Protein AF-A0A3N9P660-F1 (afdb_monomer_lite)

Sequence (919 aa):
MVLYSKYAAYYYLEIEEILLSIDQKILEKINEIFYTDLEKCLKKLNKRIHLKLFTLVHDGNGGIATRIRVKKTVSLNDDKNRYSIIQHNFPSLEDVCEELQIAPLATEHISSPDGLKDYFEQRPHFAFRGIKEKKDSGTNMDGDVVPATLTNRENCILYSNHLSLNSNGKSTEISYILEIWNVDPVSRSLFYENPDYSYLRMTLDYFCQDYFAVDVLLRTGTDPDSGLNSKYNENPVLFNRRIARLFFGKMQQRLLEAEGSESTDYENGQPFSHTYYINNLLEYMDDISGLTYENANPFGSILFMHSSTILHSRFIRFSIRFKESGRISLEDSRRIRKLLELTNGDRDLYLIADHSHIYGLGEANWNFQRDALVLRLDFRGLSKFRLSLIRTDEERSKSGALMVEDERKFYSYDLALMEHTLLSVTSKTPRLGEEGYSSERFVNLLQNVFWNKEMNETVKLKSKVLDLIVRKAREQKHGTMVVIAEPETARNELEILQKQSTLIDPNPINPEHIQFLTSIDGAIYFDTSGHCHAIGVILDGIAKVDIGDASRGARFNSAHRYLQKLKDDGAKKCVIAIISEDGMVNLIPEIENEEQLLTITYEIINLINDKNSDFDSLSEKEDILLNSSIADSEWLLQVGVAYSQLENYGRALVFMEQALEQAKNEFVSSYLYNYFGYCLVQNHFEEQNDGFKLEKAIEMFEKAVSTPDKEEDINVYYSNLGMTCSFLASYYNQGIPKNLKQVENYSEKGIVSLTEVIKIKIQESVAVESYIYTNRAKCFSDLGKMKGNKEKKLALFRKAIADYNLAIDADPNDEDIYWELSLILIDLKEYVDAAKRLIEALNIQNEQKYWDKLLPLFDIEPKLVAEAVSHYKEITGKTEVPEQLKQPFELYRSQLETNELESATAKEQQQNLENTDTD

Structure (mmCIF, N/CA/C/O backbone):
data_AF-A0A3N9P660-F1
#
_entry.id   AF-A0A3N9P660-F1
#
loop_
_atom_site.group_PDB
_atom_site.id
_atom_site.type_symbol
_atom_site.label_atom_id
_atom_site.label_alt_id
_atom_site.label_comp_id
_atom_site.label_asym_id
_atom_site.label_entity_id
_atom_site.label_seq_id
_atom_site.pdbx_PDB_ins_code
_atom_site.Cartn_x
_atom_site.Cartn_y
_atom_site.Cartn_z
_atom_site.occupancy
_atom_site.B_iso_or_equiv
_atom_site.auth_seq_id
_atom_site.auth_comp_id
_atom_site.auth_asym_id
_atom_site.auth_atom_id
_atom_site.pdbx_PDB_model_num
ATOM 1 N N . MET A 1 1 ? -1.047 44.141 -46.408 1.00 37.34 1 MET A N 1
ATOM 2 C CA . MET A 1 1 ? -1.817 44.385 -45.166 1.00 37.34 1 MET A CA 1
ATOM 3 C C . MET A 1 1 ? -3.297 43.954 -45.240 1.00 37.34 1 MET A C 1
ATOM 5 O O . MET A 1 1 ? -4.060 44.334 -44.371 1.00 37.34 1 MET A O 1
ATOM 9 N N . VAL A 1 2 ? -3.707 43.103 -46.201 1.00 33.16 2 VAL A N 1
ATOM 10 C CA . VAL A 1 2 ? -5.062 42.479 -46.257 1.00 33.16 2 VAL A CA 1
ATOM 11 C C . VAL A 1 2 ? -4.981 40.940 -46.422 1.00 33.16 2 VAL A C 1
ATOM 13 O O . VAL A 1 2 ? -5.971 40.265 -46.655 1.00 33.16 2 VAL A O 1
ATOM 16 N N . LEU A 1 3 ? -3.792 40.349 -46.246 1.00 26.86 3 LEU A N 1
ATOM 17 C CA . LEU A 1 3 ? -3.574 38.890 -46.291 1.00 26.86 3 LEU A CA 1
ATOM 18 C C . LEU A 1 3 ? -3.147 38.283 -44.942 1.00 26.86 3 LEU A C 1
ATOM 20 O O . LEU A 1 3 ? -3.121 37.068 -44.810 1.00 26.86 3 LEU A O 1
ATOM 24 N N . TYR A 1 4 ? -2.905 39.113 -43.919 1.00 27.27 4 TYR A N 1
ATOM 25 C CA . TYR A 1 4 ? -2.576 38.662 -42.557 1.00 27.27 4 TYR A CA 1
ATOM 26 C C . TYR A 1 4 ? -3.804 38.494 -41.643 1.00 27.27 4 TYR A C 1
ATOM 28 O O . TYR A 1 4 ? -3.680 37.958 -40.550 1.00 27.27 4 TYR A O 1
ATOM 36 N N . SER A 1 5 ? -5.000 38.910 -42.078 1.00 29.05 5 SER A N 1
ATOM 37 C CA . SER A 1 5 ? -6.223 38.841 -41.261 1.00 29.05 5 SER A CA 1
ATOM 38 C C . SER A 1 5 ? -7.100 37.612 -41.524 1.00 29.05 5 SER A C 1
ATOM 40 O O . SER A 1 5 ? -8.065 37.405 -40.799 1.00 29.05 5 SER A O 1
ATOM 42 N N . LYS A 1 6 ? -6.776 36.775 -42.524 1.00 28.45 6 LYS A N 1
ATOM 43 C CA . LYS A 1 6 ? -7.502 35.514 -42.785 1.00 28.45 6 LYS A CA 1
ATOM 44 C C . LYS A 1 6 ? -6.822 34.264 -42.217 1.00 28.45 6 LYS A C 1
ATOM 46 O O . LYS A 1 6 ? -7.526 33.306 -41.935 1.00 28.45 6 LYS A O 1
ATOM 51 N N . TYR A 1 7 ? -5.509 34.291 -41.969 1.00 29.36 7 TYR A N 1
ATOM 52 C CA . TYR A 1 7 ? -4.807 33.193 -41.283 1.00 29.36 7 TYR A CA 1
ATOM 53 C C . TYR A 1 7 ? -4.911 33.266 -39.753 1.00 29.36 7 TYR A C 1
ATOM 55 O O . TYR A 1 7 ? -4.858 32.238 -39.091 1.00 29.36 7 TYR A O 1
ATOM 63 N N . ALA A 1 8 ? -5.156 34.453 -39.187 1.00 30.25 8 ALA A N 1
ATOM 64 C CA . ALA A 1 8 ? -5.409 34.604 -37.753 1.00 30.25 8 ALA A CA 1
ATOM 65 C C . ALA A 1 8 ? -6.832 34.180 -37.339 1.00 30.25 8 ALA A C 1
ATOM 67 O O . ALA A 1 8 ? -7.047 33.873 -36.178 1.00 30.25 8 ALA A O 1
ATOM 68 N N . ALA A 1 9 ? -7.791 34.123 -38.272 1.00 27.25 9 ALA A N 1
ATOM 69 C CA . ALA A 1 9 ? -9.166 33.700 -37.987 1.00 27.25 9 ALA A CA 1
ATOM 70 C C . ALA A 1 9 ? -9.375 32.177 -38.090 1.00 27.25 9 ALA A C 1
ATOM 72 O O . ALA A 1 9 ? -10.373 31.679 -37.589 1.00 27.25 9 ALA A O 1
ATOM 73 N N . TYR A 1 10 ? -8.437 31.442 -38.703 1.00 28.33 10 TYR A N 1
ATOM 74 C CA . TYR A 1 10 ? -8.451 29.972 -38.719 1.00 28.33 10 TYR A CA 1
ATOM 75 C C . TYR A 1 10 ? -7.718 29.371 -37.505 1.00 28.33 10 TYR A C 1
ATOM 77 O O . TYR A 1 10 ? -8.042 28.275 -37.086 1.00 28.33 10 TYR A O 1
ATOM 85 N N . TYR A 1 11 ? -6.802 30.123 -36.879 1.00 30.23 11 TYR A N 1
ATOM 86 C CA . TYR A 1 11 ? -6.129 29.729 -35.628 1.00 30.23 11 TYR A CA 1
ATOM 87 C C . TYR A 1 11 ? -6.829 30.215 -34.346 1.00 30.23 11 TYR A C 1
ATOM 89 O O . TYR A 1 11 ? -6.410 29.851 -33.254 1.00 30.23 11 TYR A O 1
ATOM 97 N N . TYR A 1 12 ? -7.887 31.025 -34.458 1.00 28.55 12 TYR A N 1
ATOM 98 C CA . TYR A 1 12 ? -8.675 31.503 -33.308 1.00 28.55 12 TYR A CA 1
ATOM 99 C C . TYR A 1 12 ? -10.048 30.828 -33.165 1.00 28.55 12 TYR A C 1
ATOM 101 O O . TYR A 1 12 ? -10.787 31.171 -32.251 1.00 28.55 12 TYR A O 1
ATOM 109 N N . LEU A 1 13 ? -10.392 29.882 -34.047 1.00 28.39 13 LEU A N 1
ATOM 110 C CA . LEU A 1 13 ? -11.663 29.141 -34.017 1.00 28.39 13 LEU A CA 1
ATOM 111 C C . LEU A 1 13 ? -11.490 27.616 -33.864 1.00 28.39 13 LEU A C 1
ATOM 113 O O . LEU A 1 13 ? -12.482 26.903 -33.869 1.00 28.39 13 LEU A O 1
ATOM 117 N N . GLU A 1 14 ? -10.260 27.129 -33.657 1.00 28.81 14 GLU A N 1
ATOM 118 C CA . GLU A 1 14 ? -9.958 25.728 -33.286 1.00 28.81 14 GLU A CA 1
ATOM 119 C C . GLU A 1 14 ? -9.203 25.608 -31.939 1.00 28.81 14 GLU A C 1
ATOM 121 O O . GLU A 1 14 ? -8.706 24.544 -31.595 1.00 28.81 14 GLU A O 1
ATOM 126 N N . ILE A 1 15 ? -9.152 26.679 -31.131 1.00 33.12 15 ILE A N 1
ATOM 127 C CA . ILE A 1 15 ? -8.624 26.653 -29.742 1.00 33.12 15 ILE A CA 1
ATOM 128 C C . ILE A 1 15 ? -9.766 26.855 -28.721 1.00 33.12 15 ILE A C 1
ATOM 130 O O . ILE A 1 15 ? -9.564 27.318 -27.605 1.00 33.12 15 ILE A O 1
ATOM 134 N N . GLU A 1 16 ? -11.001 26.503 -29.089 1.00 30.91 16 GLU A N 1
ATOM 135 C CA . GLU A 1 16 ? -12.146 26.526 -28.162 1.00 30.91 16 GLU A CA 1
ATOM 136 C C . GLU A 1 16 ? -12.738 25.143 -27.842 1.00 30.91 16 GLU A C 1
ATOM 138 O O . GLU A 1 16 ? -13.713 25.082 -27.098 1.00 30.91 16 GLU A O 1
ATOM 143 N N . GLU A 1 17 ? -12.129 24.032 -28.289 1.00 35.16 17 GLU A N 1
ATOM 144 C CA . GLU A 1 17 ? -12.736 22.696 -28.099 1.00 35.16 17 GLU A CA 1
ATOM 145 C C . GLU A 1 17 ? -11.874 21.583 -27.465 1.00 35.16 17 GLU A C 1
ATOM 147 O O . GLU A 1 17 ? -12.367 20.473 -27.308 1.00 35.16 17 GLU A O 1
ATOM 152 N N . ILE A 1 18 ? -10.639 21.831 -27.006 1.00 33.94 18 ILE A N 1
ATOM 153 C CA . ILE A 1 18 ? -9.805 20.828 -26.293 1.00 33.94 18 ILE A CA 1
ATOM 154 C C . ILE A 1 18 ? -8.872 21.625 -25.344 1.00 33.94 18 ILE A C 1
ATOM 156 O O . ILE A 1 18 ? -8.119 22.454 -25.834 1.00 33.94 18 ILE A O 1
ATOM 160 N N . LEU A 1 19 ? -8.897 21.609 -24.004 1.00 38.50 19 LEU A N 1
ATOM 161 C CA . LEU A 1 19 ? -8.982 20.542 -23.006 1.00 38.50 19 LEU A CA 1
ATOM 162 C C . LEU A 1 19 ? -9.771 20.997 -21.763 1.00 38.50 19 LEU A C 1
ATOM 164 O O . LEU A 1 19 ? -9.700 22.143 -21.318 1.00 38.50 19 LEU A O 1
ATOM 168 N N . LEU A 1 20 ? -10.453 20.030 -21.161 1.00 46.69 20 LEU A N 1
ATOM 169 C CA . LEU A 1 20 ? -11.223 20.113 -19.923 1.00 46.69 20 LEU A CA 1
ATOM 170 C C . LEU A 1 20 ? -10.387 19.777 -18.671 1.00 46.69 20 LEU A C 1
ATOM 172 O O . LEU A 1 20 ? -10.931 19.377 -17.649 1.00 46.69 20 LEU A O 1
ATOM 176 N N . SER A 1 21 ? -9.062 19.895 -18.726 1.00 58.28 21 SER A N 1
ATOM 177 C CA . SER A 1 21 ? -8.187 19.321 -17.703 1.00 58.28 21 SER A CA 1
ATOM 178 C C . SER A 1 21 ? -7.633 20.377 -16.754 1.00 58.28 21 SER A C 1
ATOM 180 O O . SER A 1 21 ? -6.960 21.322 -17.168 1.00 58.28 21 SER A O 1
ATOM 182 N N . ILE A 1 22 ? -7.866 20.170 -15.461 1.00 69.94 22 ILE A N 1
ATOM 183 C CA . ILE A 1 22 ? -7.021 20.710 -14.397 1.00 69.94 22 ILE A CA 1
ATOM 184 C C . ILE A 1 22 ? -5.534 20.490 -14.737 1.00 69.94 22 ILE A C 1
ATOM 186 O O . ILE A 1 22 ? -5.174 19.449 -15.289 1.00 69.94 22 ILE A O 1
ATOM 190 N N . ASP A 1 23 ? -4.674 21.470 -14.444 1.00 76.00 23 ASP A N 1
ATOM 191 C CA . ASP A 1 23 ? -3.226 21.325 -14.641 1.00 76.00 23 ASP A CA 1
ATOM 192 C C . ASP A 1 23 ? -2.705 20.104 -13.868 1.00 76.00 23 ASP A C 1
ATOM 194 O O . ASP A 1 23 ? -3.066 19.902 -12.704 1.00 76.00 23 ASP A O 1
ATOM 198 N N . GLN A 1 24 ? -1.859 19.292 -14.508 1.00 78.62 24 GLN A N 1
ATOM 199 C CA . GLN A 1 24 ? -1.395 18.032 -13.932 1.00 78.62 24 GLN A CA 1
ATOM 200 C C . GLN A 1 24 ? -0.649 18.238 -12.607 1.00 78.62 24 GLN A C 1
ATOM 202 O O . GLN A 1 24 ? -0.875 17.478 -11.671 1.00 78.62 24 GLN A O 1
ATOM 207 N N . LYS A 1 25 ? 0.180 19.282 -12.474 1.00 80.75 25 LYS A N 1
ATOM 208 C CA . LYS A 1 25 ? 0.919 19.543 -11.226 1.00 80.75 25 LYS A CA 1
ATOM 209 C C . LYS A 1 25 ? -0.022 19.971 -10.106 1.00 80.75 25 LYS A C 1
ATOM 211 O O . LYS A 1 25 ? 0.167 19.584 -8.953 1.00 80.75 25 LYS A O 1
ATOM 216 N N . ILE A 1 26 ? -1.059 20.743 -10.439 1.00 80.12 26 ILE A N 1
ATOM 217 C CA . ILE A 1 26 ? -2.110 21.114 -9.483 1.00 80.12 26 ILE A CA 1
ATOM 218 C C . ILE A 1 26 ? -2.877 19.864 -9.030 1.00 80.12 26 ILE A C 1
ATOM 220 O O . ILE A 1 26 ? -3.072 19.675 -7.829 1.00 80.12 26 ILE A O 1
ATOM 224 N N . LEU A 1 27 ? -3.275 18.991 -9.961 1.00 84.44 27 LEU A N 1
ATOM 225 C CA . LEU A 1 27 ? -3.948 17.728 -9.646 1.00 84.44 27 LEU A CA 1
ATOM 226 C C . LEU A 1 27 ? -3.076 16.821 -8.773 1.00 84.44 27 LEU A C 1
ATOM 228 O O . LEU A 1 27 ? -3.558 16.281 -7.777 1.00 84.44 27 LEU A O 1
ATOM 232 N N . GLU A 1 28 ? -1.789 16.700 -9.105 1.00 86.75 28 GLU A N 1
ATOM 233 C CA . GLU A 1 28 ? -0.825 15.931 -8.325 1.00 86.75 28 GLU A CA 1
ATOM 234 C C . GLU A 1 28 ? -0.754 16.452 -6.882 1.00 86.75 28 GLU A C 1
ATOM 236 O O . GLU A 1 28 ? -0.864 15.664 -5.938 1.00 86.75 28 GLU A O 1
ATOM 241 N N . LYS A 1 29 ? -0.672 17.776 -6.691 1.00 86.62 29 LYS A N 1
ATOM 242 C CA . LYS A 1 29 ? -0.646 18.385 -5.355 1.00 86.62 29 LYS A CA 1
ATOM 243 C C . LYS A 1 29 ? -1.951 18.185 -4.585 1.00 86.62 29 LYS A C 1
ATOM 245 O O . LYS A 1 29 ? -1.926 17.920 -3.383 1.00 86.62 29 LYS A O 1
ATOM 250 N N . ILE A 1 30 ? -3.092 18.296 -5.262 1.00 87.94 30 ILE A N 1
ATOM 251 C CA . ILE A 1 30 ? -4.415 18.055 -4.674 1.00 87.94 30 ILE A CA 1
ATOM 252 C C . ILE A 1 30 ? -4.522 16.614 -4.170 1.00 87.94 30 ILE A C 1
ATOM 254 O O . ILE A 1 30 ? -4.903 16.395 -3.020 1.00 87.94 30 ILE A O 1
ATOM 258 N N . ASN A 1 31 ? -4.132 15.642 -4.994 1.00 92.25 31 ASN A N 1
ATOM 259 C CA . ASN A 1 31 ? -4.141 14.228 -4.634 1.00 92.25 31 ASN A CA 1
ATOM 260 C C . ASN A 1 31 ? -3.181 13.922 -3.475 1.00 92.25 31 ASN A C 1
ATOM 262 O O . ASN A 1 31 ? -3.541 13.165 -2.573 1.00 92.25 31 ASN A O 1
ATOM 266 N N . GLU A 1 32 ? -1.994 14.536 -3.456 1.00 91.81 32 GLU A N 1
ATOM 267 C CA . GLU A 1 32 ? -1.028 14.409 -2.358 1.00 91.81 32 GLU A CA 1
ATOM 268 C C . GLU A 1 32 ? -1.622 14.889 -1.024 1.00 91.81 32 GLU A C 1
ATOM 270 O O . GLU A 1 32 ? -1.548 14.170 -0.022 1.00 91.81 32 GLU A O 1
ATOM 275 N N . ILE A 1 33 ? -2.236 16.079 -1.008 1.00 90.38 33 ILE A N 1
ATOM 276 C CA . ILE A 1 33 ? -2.871 16.652 0.189 1.00 90.38 33 ILE A CA 1
ATOM 277 C C . ILE A 1 33 ? -4.054 15.784 0.628 1.00 90.38 33 ILE A C 1
ATOM 279 O O . ILE A 1 33 ? -4.130 15.402 1.798 1.00 90.38 33 ILE A O 1
ATOM 283 N N . PHE A 1 34 ? -4.936 15.423 -0.311 1.00 93.06 34 PHE A N 1
ATOM 284 C CA . PHE A 1 34 ? -6.108 14.593 -0.041 1.00 93.06 34 PHE A CA 1
ATOM 285 C C . PHE A 1 34 ? -5.711 13.262 0.601 1.00 93.06 34 PHE A C 1
ATOM 287 O O . PHE A 1 34 ? -6.211 12.922 1.675 1.00 93.06 34 PHE A O 1
ATOM 294 N N . TYR A 1 35 ? -4.774 12.536 -0.019 1.00 95.06 35 TYR A N 1
ATOM 295 C CA . TYR A 1 35 ? -4.277 11.263 0.497 1.00 95.06 35 TYR A CA 1
ATOM 296 C C . TYR A 1 35 ? -3.662 11.430 1.886 1.00 95.06 35 TYR A C 1
ATOM 298 O O . TYR A 1 35 ? -4.011 10.706 2.818 1.00 95.06 35 TYR A O 1
ATOM 306 N N . THR A 1 36 ? -2.755 12.396 2.034 1.00 92.75 36 THR A N 1
ATOM 307 C CA . THR A 1 36 ? -1.975 12.587 3.259 1.00 92.75 36 THR A CA 1
ATOM 308 C C . THR A 1 36 ? -2.864 12.916 4.453 1.00 92.75 36 THR A C 1
ATOM 310 O O . THR A 1 36 ? -2.677 12.362 5.542 1.00 92.75 36 THR A O 1
ATOM 313 N N . ASP A 1 37 ? -3.826 13.819 4.279 1.00 93.62 37 ASP A N 1
ATOM 314 C CA . ASP A 1 37 ? -4.703 14.229 5.369 1.00 93.62 37 ASP A CA 1
ATOM 315 C C . ASP A 1 37 ? -5.741 13.154 5.697 1.00 93.62 37 ASP A C 1
ATOM 317 O O . ASP A 1 37 ? -5.960 12.876 6.880 1.00 93.62 37 ASP A O 1
ATOM 321 N N . LEU A 1 38 ? -6.287 12.465 4.688 1.00 95.88 38 LEU A N 1
ATOM 322 C CA . LEU A 1 38 ? -7.217 11.358 4.904 1.00 95.88 38 LEU A CA 1
ATOM 323 C C . LEU A 1 38 ? -6.541 10.167 5.593 1.00 95.88 38 LEU A C 1
ATOM 325 O O . LEU A 1 38 ? -7.078 9.632 6.565 1.00 95.88 38 LEU A O 1
ATOM 329 N N . GLU A 1 39 ? -5.341 9.777 5.151 1.00 94.50 39 GLU A N 1
ATOM 330 C CA . GLU A 1 39 ? -4.551 8.722 5.791 1.00 94.50 39 GLU A CA 1
ATOM 331 C C . GLU A 1 39 ? -4.302 9.075 7.264 1.00 94.50 39 GLU A C 1
ATOM 333 O O . GLU A 1 39 ? -4.561 8.262 8.155 1.00 94.50 39 GLU A O 1
ATOM 338 N N . LYS A 1 40 ? -3.875 10.311 7.558 1.00 93.31 40 LYS A N 1
ATOM 339 C CA . LYS A 1 40 ? -3.684 10.781 8.940 1.00 93.31 40 LYS A CA 1
ATOM 340 C C . LYS A 1 40 ? -4.983 10.734 9.745 1.00 93.31 40 LYS A C 1
ATOM 342 O O . LYS A 1 40 ? -4.942 10.316 10.906 1.00 93.31 40 LYS A O 1
ATOM 347 N N . CYS A 1 41 ? -6.116 11.143 9.172 1.00 94.62 41 CYS A N 1
ATOM 348 C CA . CYS A 1 41 ? -7.428 11.045 9.814 1.00 94.62 41 CYS A CA 1
ATOM 349 C C . CYS A 1 41 ? -7.736 9.593 10.199 1.00 94.62 41 CYS A C 1
ATOM 351 O O . CYS A 1 41 ? -7.962 9.310 11.380 1.00 94.62 41 CYS A O 1
ATOM 353 N N . LEU A 1 42 ? -7.666 8.667 9.241 1.00 94.44 42 LEU A N 1
ATOM 354 C CA . LEU A 1 42 ? -7.977 7.251 9.440 1.00 94.44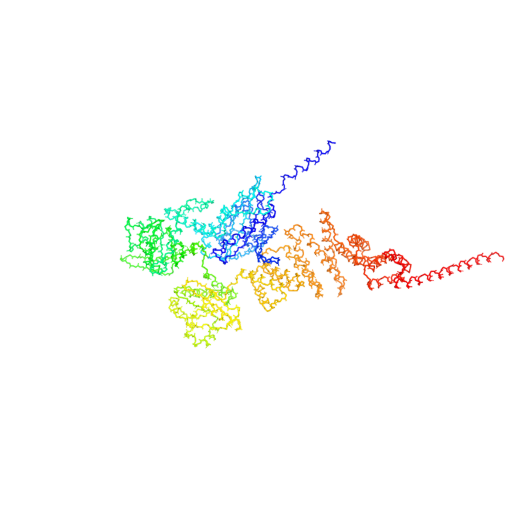 42 LEU A CA 1
ATOM 355 C C . LEU A 1 42 ? -7.014 6.578 10.428 1.00 94.44 42 LEU A C 1
ATOM 357 O O . LEU A 1 42 ? -7.461 5.923 11.369 1.00 94.44 42 LEU A O 1
ATOM 361 N N . LYS A 1 43 ? -5.702 6.827 10.317 1.00 90.06 43 LYS A N 1
ATOM 362 C CA . LYS A 1 43 ? -4.678 6.293 11.236 1.00 90.06 43 LYS A CA 1
ATOM 363 C C . LYS A 1 43 ? -4.855 6.777 12.676 1.00 90.06 43 LYS A C 1
ATOM 365 O O . LYS A 1 43 ? -4.460 6.089 13.620 1.00 90.06 43 LYS A O 1
ATOM 370 N N . LYS A 1 44 ? -5.449 7.958 12.882 1.00 90.50 44 LYS A N 1
ATOM 371 C CA . LYS A 1 44 ? -5.808 8.451 14.223 1.00 90.50 44 LYS A CA 1
ATOM 372 C C . LYS A 1 44 ? -7.073 7.798 14.773 1.00 90.50 44 LYS A C 1
ATOM 374 O O . LYS A 1 44 ? -7.196 7.739 15.994 1.00 90.50 44 LYS A O 1
ATOM 379 N N . LEU A 1 45 ? -7.970 7.296 13.928 1.00 91.00 45 LEU A N 1
ATOM 380 C CA . LEU A 1 45 ? -9.100 6.477 14.371 1.00 91.00 45 LEU A CA 1
ATOM 381 C C . LEU A 1 45 ? -8.645 5.056 14.703 1.00 91.00 45 LEU A C 1
ATOM 383 O O . LEU A 1 45 ? -9.007 4.533 15.754 1.00 91.00 45 LEU A O 1
ATOM 387 N N . ASN A 1 46 ? -7.812 4.468 13.845 1.00 86.00 46 ASN A N 1
ATOM 388 C CA . ASN A 1 46 ? -7.183 3.174 14.061 1.00 86.00 46 ASN A CA 1
ATOM 389 C C . ASN A 1 46 ? -5.887 3.078 13.240 1.00 86.00 46 ASN A C 1
ATOM 391 O O . ASN A 1 46 ? -5.905 3.134 12.012 1.00 86.00 46 ASN A O 1
ATOM 395 N N . LYS A 1 47 ? -4.746 2.888 13.915 1.00 81.88 47 LYS A N 1
ATOM 396 C CA . LYS A 1 47 ? -3.414 2.858 13.279 1.00 81.88 47 LYS A CA 1
ATOM 397 C C . LYS A 1 47 ? -3.243 1.732 12.252 1.00 81.88 47 LYS A C 1
ATOM 399 O O . LYS A 1 47 ? -2.336 1.791 11.433 1.00 81.88 47 LYS A O 1
ATOM 404 N N . ARG A 1 48 ? -4.081 0.697 12.304 1.00 76.94 48 ARG A N 1
ATOM 405 C CA . ARG A 1 48 ? -3.997 -0.480 11.429 1.00 76.94 48 ARG A CA 1
ATOM 406 C C . ARG A 1 48 ? -4.805 -0.340 10.146 1.00 76.94 48 ARG A C 1
ATOM 408 O O . ARG A 1 48 ? -4.743 -1.246 9.327 1.00 76.94 48 ARG A O 1
ATOM 415 N N . ILE A 1 49 ? -5.576 0.736 9.991 1.00 85.69 49 ILE A N 1
ATOM 416 C CA . ILE A 1 49 ? -6.271 1.005 8.734 1.00 85.69 49 ILE A CA 1
ATOM 417 C C . ILE A 1 49 ? -5.229 1.296 7.657 1.00 85.69 49 ILE A C 1
ATOM 419 O O . ILE A 1 49 ? -4.301 2.073 7.893 1.00 85.69 49 ILE A O 1
ATOM 423 N N . HIS A 1 50 ? -5.412 0.686 6.491 1.00 85.44 50 HIS A N 1
ATOM 424 C CA . HIS A 1 50 ? -4.644 0.982 5.284 1.00 85.44 50 HIS A CA 1
ATOM 425 C C . HIS A 1 50 ? -5.577 1.558 4.233 1.00 85.44 50 HIS A C 1
ATOM 427 O O . HIS A 1 50 ? -6.738 1.157 4.143 1.00 85.44 50 HIS A O 1
ATOM 433 N N . LEU A 1 51 ? -5.069 2.531 3.485 1.00 91.94 51 LEU A N 1
ATOM 434 C CA . LEU A 1 51 ? -5.822 3.275 2.492 1.00 91.94 51 LEU A CA 1
ATOM 435 C C . LEU A 1 51 ? -5.171 3.068 1.129 1.00 91.94 51 LEU A C 1
ATOM 437 O O . LEU A 1 51 ? -4.019 3.448 0.932 1.00 91.94 51 LEU A O 1
ATOM 441 N N . LYS A 1 52 ? -5.935 2.540 0.176 1.00 91.62 52 LYS A N 1
ATOM 442 C CA . LYS A 1 52 ? -5.636 2.682 -1.248 1.00 91.62 52 LYS A CA 1
ATOM 443 C C . LYS A 1 52 ? -6.574 3.735 -1.833 1.00 91.62 52 LYS A C 1
ATOM 445 O O . LYS A 1 52 ? -7.767 3.752 -1.530 1.00 91.62 52 LYS A O 1
ATOM 450 N N . LEU A 1 53 ? -6.010 4.638 -2.628 1.00 95.88 53 LEU A N 1
ATOM 451 C CA . LEU A 1 53 ? -6.706 5.775 -3.221 1.00 95.88 53 LEU A CA 1
ATOM 452 C C . LEU A 1 53 ? -6.572 5.729 -4.740 1.00 95.88 53 LEU A C 1
ATOM 454 O O . LEU A 1 53 ? -5.464 5.579 -5.270 1.00 95.88 53 LEU A O 1
ATOM 458 N N . PHE A 1 54 ? -7.703 5.909 -5.408 1.00 95.75 54 PHE A N 1
ATOM 459 C CA . PHE A 1 54 ? -7.806 6.059 -6.849 1.00 95.75 54 PHE A CA 1
ATOM 460 C C . PHE A 1 54 ? -8.545 7.360 -7.151 1.00 95.75 54 PHE A C 1
ATOM 462 O O . PHE A 1 54 ? -9.527 7.685 -6.482 1.00 95.75 54 PHE A O 1
ATOM 469 N N . THR A 1 55 ? -8.087 8.087 -8.159 1.00 95.38 55 THR A N 1
ATOM 470 C CA . THR A 1 55 ? -8.657 9.367 -8.579 1.00 95.38 55 THR A CA 1
ATOM 471 C C . THR A 1 55 ? -9.176 9.242 -10.003 1.00 95.38 55 THR A C 1
ATOM 473 O O . THR A 1 55 ? -8.437 8.812 -10.885 1.00 95.38 55 THR A O 1
ATOM 476 N N . LEU A 1 56 ? -10.423 9.650 -10.237 1.00 93.94 56 LEU A N 1
ATOM 477 C CA . LEU A 1 56 ? -11.043 9.756 -11.554 1.00 93.94 56 LEU A CA 1
ATOM 478 C C . LEU A 1 56 ? -11.425 11.219 -11.811 1.00 93.94 56 LEU A C 1
ATOM 480 O O . LEU A 1 56 ? -12.212 11.798 -11.062 1.00 93.94 56 LEU A O 1
ATOM 484 N N . VAL A 1 57 ? -10.872 11.817 -12.864 1.00 91.12 57 VAL A N 1
ATOM 485 C CA . VAL A 1 57 ? -11.194 13.189 -13.285 1.00 91.12 57 VAL A CA 1
ATOM 486 C C . VAL A 1 57 ? -12.229 13.127 -14.398 1.00 91.12 57 VAL A C 1
ATOM 488 O O . VAL A 1 57 ? -11.970 12.535 -15.446 1.00 91.12 57 VAL A O 1
ATOM 491 N N . HIS A 1 58 ? -13.394 13.730 -14.173 1.00 87.69 58 HIS A N 1
ATOM 492 C CA . HIS A 1 58 ? -14.491 13.743 -15.142 1.00 87.69 58 HIS A CA 1
ATOM 493 C C . HIS A 1 58 ? -14.227 14.747 -16.264 1.00 87.69 58 HIS A C 1
ATOM 495 O O . HIS A 1 58 ? -13.753 15.856 -16.019 1.00 87.69 58 HIS A O 1
ATOM 501 N N . ASP A 1 59 ? -14.576 14.374 -17.494 1.00 80.62 59 ASP A N 1
ATOM 502 C CA . ASP A 1 59 ? -14.406 15.212 -18.687 1.00 80.62 59 ASP A CA 1
ATOM 503 C C . ASP A 1 59 ? -15.589 16.161 -18.955 1.00 80.62 59 ASP A C 1
ATOM 505 O O . ASP A 1 59 ? -15.612 16.842 -19.973 1.00 80.62 59 ASP A O 1
ATOM 509 N N . GLY A 1 60 ? -16.592 16.206 -18.073 1.00 75.31 60 GLY A N 1
ATOM 510 C CA . GLY A 1 60 ? -17.778 17.061 -18.215 1.00 75.31 60 GLY A CA 1
ATOM 511 C C . GLY A 1 60 ? -18.802 16.607 -19.269 1.00 75.31 60 GLY A C 1
ATOM 512 O O . GLY A 1 60 ? -19.904 17.151 -19.297 1.00 75.31 60 GLY A O 1
ATOM 513 N N . ASN A 1 61 ? -18.490 15.592 -20.080 1.00 75.25 61 ASN A N 1
ATOM 514 C CA . ASN A 1 61 ? -19.363 14.990 -21.095 1.00 75.25 61 ASN A CA 1
ATOM 515 C C . ASN A 1 61 ? -19.848 13.582 -20.697 1.00 75.25 61 ASN A C 1
ATOM 517 O O . ASN A 1 61 ? -20.380 12.844 -21.529 1.00 75.25 61 ASN A O 1
ATOM 521 N N . GLY A 1 62 ? -19.681 13.211 -19.425 1.00 74.31 62 GLY A N 1
ATOM 522 C CA . GLY A 1 62 ? -20.035 11.894 -18.891 1.00 74.31 62 GLY A CA 1
ATOM 523 C C . GLY A 1 62 ? -18.960 10.821 -19.099 1.00 74.31 62 GLY A C 1
ATOM 524 O O . GLY A 1 62 ? -19.258 9.638 -18.937 1.00 74.31 62 GLY A O 1
ATOM 525 N N . GLY A 1 63 ? -17.738 11.215 -19.469 1.00 83.25 63 GLY A N 1
ATOM 526 C CA . GLY A 1 63 ? -16.558 10.359 -19.549 1.00 83.25 63 GLY A CA 1
ATOM 527 C C . GLY A 1 63 ? -15.497 10.707 -18.498 1.00 83.25 63 GLY A C 1
ATOM 528 O O . GLY A 1 63 ? -15.624 11.657 -17.721 1.00 83.25 63 GLY A O 1
ATOM 529 N N . ILE A 1 64 ? -14.421 9.916 -18.471 1.00 88.62 64 ILE A N 1
ATOM 530 C CA . ILE A 1 64 ? -13.297 10.081 -17.541 1.00 88.62 64 ILE A CA 1
ATOM 531 C C . ILE A 1 64 ? -12.046 10.479 -18.326 1.00 88.62 64 ILE A C 1
ATOM 533 O O . ILE A 1 64 ? -11.523 9.689 -19.111 1.00 88.62 64 ILE A O 1
ATOM 537 N N . ALA A 1 65 ? -11.538 11.684 -18.075 1.00 85.94 65 ALA A N 1
ATOM 538 C CA . ALA A 1 65 ? -10.330 12.206 -18.708 1.00 85.94 65 ALA A CA 1
ATOM 539 C C . ALA A 1 65 ? -9.058 11.551 -18.146 1.00 85.94 65 ALA A C 1
ATOM 541 O O . ALA A 1 65 ? -8.157 11.169 -18.891 1.00 85.94 65 ALA A O 1
ATOM 542 N N . THR A 1 66 ? -8.977 11.393 -16.823 1.00 88.19 66 THR A N 1
ATOM 543 C CA . THR A 1 66 ? -7.747 10.954 -16.143 1.00 88.19 66 THR A CA 1
ATOM 544 C C . THR A 1 66 ? -8.068 9.971 -15.027 1.00 88.19 66 THR A C 1
ATOM 546 O O . THR A 1 66 ? -9.063 10.133 -14.323 1.00 88.19 66 THR A O 1
ATOM 549 N N . ARG A 1 67 ? -7.232 8.937 -14.879 1.00 92.19 67 ARG A N 1
ATOM 550 C CA . ARG A 1 67 ? -7.371 7.879 -13.873 1.00 92.19 67 ARG A CA 1
ATOM 551 C C . ARG A 1 67 ? -6.028 7.665 -13.200 1.00 92.19 67 ARG A C 1
ATOM 553 O O . ARG A 1 67 ? -5.067 7.350 -13.891 1.00 92.19 67 ARG A O 1
ATOM 560 N N . ILE A 1 68 ? -5.953 7.849 -11.887 1.00 91.50 68 ILE A N 1
ATOM 561 C CA . ILE A 1 68 ? -4.685 7.858 -11.150 1.00 91.50 68 ILE A CA 1
ATOM 562 C C . ILE A 1 68 ? -4.757 6.919 -9.953 1.00 91.50 68 ILE A C 1
ATOM 564 O O . ILE A 1 68 ? -5.708 6.978 -9.174 1.00 91.50 68 ILE A O 1
ATOM 568 N N . ARG A 1 69 ? -3.715 6.113 -9.747 1.00 92.62 69 ARG A N 1
ATOM 569 C CA . ARG A 1 69 ? -3.423 5.452 -8.473 1.00 92.62 69 ARG A CA 1
ATOM 570 C C . ARG A 1 69 ? -2.540 6.358 -7.625 1.00 92.62 69 ARG A C 1
ATOM 572 O O . ARG A 1 69 ? -1.453 6.714 -8.064 1.00 92.62 69 ARG A O 1
ATOM 579 N N . VAL A 1 70 ? -2.954 6.679 -6.399 1.00 92.81 70 VAL A N 1
ATOM 580 C CA . VAL A 1 70 ? -2.149 7.478 -5.455 1.00 92.81 70 VAL A CA 1
ATOM 581 C C . VAL A 1 70 ? -1.570 6.566 -4.369 1.00 92.81 70 VAL A C 1
ATOM 583 O O . VAL A 1 70 ? -2.319 6.014 -3.557 1.00 92.81 70 VAL A O 1
ATOM 586 N N . LYS A 1 71 ? -0.248 6.371 -4.347 1.00 88.94 71 LYS A N 1
ATOM 587 C CA . LYS A 1 71 ? 0.440 5.473 -3.401 1.00 88.94 71 LYS A CA 1
ATOM 588 C C . LYS A 1 71 ? 1.384 6.242 -2.485 1.00 88.94 71 LYS A C 1
ATOM 590 O O . LYS A 1 71 ? 2.019 7.210 -2.893 1.00 88.94 71 LYS A O 1
ATOM 595 N N . LYS A 1 72 ? 1.522 5.761 -1.251 1.00 90.44 72 LYS A N 1
ATOM 596 C CA . LYS A 1 72 ? 2.588 6.178 -0.337 1.00 90.44 72 LYS A CA 1
ATOM 597 C C . LYS A 1 72 ? 3.782 5.248 -0.478 1.00 90.44 72 LYS A C 1
ATOM 599 O O . LYS A 1 72 ? 3.623 4.029 -0.438 1.00 90.44 72 LYS A O 1
ATOM 604 N N . THR A 1 73 ? 4.970 5.824 -0.582 1.00 90.00 73 THR A N 1
ATOM 605 C CA . THR A 1 73 ? 6.217 5.074 -0.727 1.00 90.00 73 THR A CA 1
ATOM 606 C C . THR A 1 73 ? 7.353 5.720 0.070 1.00 90.00 73 THR A C 1
ATOM 608 O O . THR A 1 73 ? 7.154 6.688 0.809 1.00 90.00 73 THR A O 1
ATOM 611 N N . VAL A 1 74 ? 8.538 5.128 -0.020 1.00 89.12 74 VAL A N 1
ATOM 612 C CA . VAL A 1 74 ? 9.786 5.597 0.587 1.00 89.12 74 VAL A CA 1
ATOM 613 C C . VAL A 1 74 ? 10.495 6.596 -0.324 1.00 89.12 74 VAL A C 1
ATOM 615 O O . VAL A 1 74 ? 10.486 6.461 -1.545 1.00 89.12 74 VAL A O 1
ATOM 618 N N . SER A 1 75 ? 11.124 7.608 0.270 1.00 82.75 75 SER A N 1
ATOM 619 C CA . SER A 1 75 ? 11.938 8.577 -0.471 1.00 82.75 75 SER A CA 1
ATOM 620 C C . SER A 1 75 ? 13.362 8.050 -0.651 1.00 82.75 75 SER A C 1
ATOM 622 O O . SER A 1 75 ? 14.003 7.699 0.335 1.00 82.75 75 SER A O 1
ATOM 624 N N . LEU A 1 76 ? 13.882 8.051 -1.883 1.00 75.69 76 LEU A N 1
ATOM 625 C CA . LEU A 1 76 ? 15.272 7.653 -2.162 1.00 75.69 76 LEU A CA 1
ATOM 626 C C . LEU A 1 76 ? 16.305 8.739 -1.818 1.00 75.69 76 LEU A C 1
ATOM 628 O O . LEU A 1 76 ? 17.411 8.415 -1.408 1.00 75.69 76 LEU A O 1
ATOM 632 N N . ASN A 1 77 ? 15.943 10.018 -1.991 1.00 65.31 77 ASN A N 1
ATOM 633 C CA . ASN A 1 77 ? 16.894 11.141 -2.024 1.00 65.31 77 ASN A CA 1
ATOM 634 C C . ASN A 1 77 ? 16.543 12.304 -1.070 1.00 65.31 77 ASN A C 1
ATOM 636 O O . ASN A 1 77 ? 17.139 13.376 -1.177 1.00 65.31 77 ASN A O 1
ATOM 640 N N . ASP A 1 78 ? 15.552 12.147 -0.185 1.00 63.81 78 ASP A N 1
ATOM 641 C CA . ASP A 1 78 ? 15.115 13.214 0.731 1.00 63.81 78 ASP A CA 1
ATOM 642 C C . ASP A 1 78 ? 15.345 12.829 2.198 1.00 63.81 78 ASP A C 1
ATOM 644 O O . ASP A 1 78 ? 14.497 12.204 2.836 1.00 63.81 78 ASP A O 1
ATOM 648 N N . ASP A 1 79 ? 16.474 13.277 2.754 1.00 58.50 79 ASP A N 1
ATOM 649 C CA . ASP A 1 79 ? 16.830 13.082 4.167 1.00 58.50 79 ASP A CA 1
ATOM 650 C C . ASP A 1 79 ? 15.824 13.725 5.143 1.00 58.50 79 ASP A C 1
ATOM 652 O O . ASP A 1 79 ? 15.816 13.407 6.336 1.00 58.50 79 ASP A O 1
ATOM 656 N N . LYS A 1 80 ? 14.984 14.668 4.683 1.00 60.66 80 LYS A N 1
ATOM 657 C CA . LYS A 1 80 ? 14.011 15.367 5.538 1.00 60.66 80 LYS A CA 1
ATOM 658 C C . LYS A 1 80 ? 12.667 14.652 5.601 1.00 60.66 80 LYS A C 1
ATOM 660 O O . LYS A 1 80 ? 12.026 14.699 6.652 1.00 60.66 80 LYS A O 1
ATOM 665 N N . ASN A 1 81 ? 12.243 13.998 4.519 1.00 69.81 81 ASN A N 1
ATOM 666 C CA . ASN A 1 81 ? 10.976 13.274 4.456 1.00 69.81 81 ASN A CA 1
ATOM 667 C C . ASN A 1 81 ? 11.188 11.789 4.176 1.00 69.81 81 ASN A C 1
ATOM 669 O O . ASN A 1 81 ? 11.389 11.373 3.039 1.00 69.81 81 ASN A O 1
ATOM 673 N N . ARG A 1 82 ? 10.985 10.978 5.221 1.00 78.12 82 ARG A N 1
ATOM 674 C CA . ARG A 1 82 ? 11.041 9.509 5.165 1.00 78.12 82 ARG A CA 1
ATOM 675 C C . ARG A 1 82 ? 10.149 8.894 4.072 1.00 78.12 82 ARG A C 1
ATOM 677 O O . ARG A 1 82 ? 10.476 7.841 3.532 1.00 78.12 82 ARG A O 1
ATOM 684 N N . TYR A 1 83 ? 9.010 9.527 3.791 1.00 86.69 83 TYR A N 1
ATOM 685 C CA . TYR A 1 83 ? 7.973 9.006 2.904 1.00 86.69 83 TYR A CA 1
ATOM 686 C C . TYR A 1 83 ? 7.531 10.060 1.891 1.00 86.69 83 TYR A C 1
ATOM 688 O O . TYR A 1 83 ? 7.465 11.245 2.224 1.00 86.69 83 TYR A O 1
ATOM 696 N N . SER A 1 84 ? 7.155 9.603 0.701 1.00 87.00 84 SER A N 1
ATOM 697 C CA . SER A 1 84 ? 6.643 10.411 -0.405 1.00 87.00 84 SER A CA 1
ATOM 698 C C . SER A 1 84 ? 5.311 9.853 -0.919 1.00 87.00 84 SER A C 1
ATOM 700 O O . SER A 1 84 ? 4.923 8.725 -0.595 1.00 87.00 84 SER A O 1
ATOM 702 N N . ILE A 1 85 ? 4.586 10.662 -1.695 1.00 90.31 85 ILE A N 1
ATOM 703 C CA . ILE A 1 85 ? 3.375 10.242 -2.406 1.00 90.31 85 ILE A CA 1
ATOM 704 C C . ILE A 1 85 ? 3.685 10.207 -3.897 1.00 90.31 85 ILE A C 1
ATOM 706 O O . ILE A 1 85 ? 4.117 11.210 -4.462 1.00 90.31 85 ILE A O 1
ATOM 710 N N . ILE A 1 86 ? 3.438 9.063 -4.524 1.00 87.94 86 ILE A N 1
ATOM 711 C CA . ILE A 1 86 ? 3.587 8.861 -5.964 1.00 87.94 86 ILE A CA 1
ATOM 712 C C . ILE A 1 86 ? 2.226 8.646 -6.616 1.00 87.94 86 ILE A C 1
ATOM 714 O O . ILE A 1 86 ? 1.253 8.253 -5.962 1.00 87.94 86 ILE A O 1
ATOM 718 N N . GLN A 1 87 ? 2.163 8.925 -7.913 1.00 89.88 87 GLN A N 1
ATOM 719 C CA . GLN A 1 87 ? 0.939 8.885 -8.698 1.00 89.88 87 GLN A CA 1
ATOM 720 C C . GLN A 1 87 ? 1.200 8.198 -10.034 1.00 89.88 87 GLN A C 1
ATOM 722 O O . GLN A 1 87 ? 2.099 8.608 -10.766 1.00 89.88 87 GLN A O 1
ATOM 727 N N . HIS A 1 88 ? 0.416 7.165 -10.339 1.00 86.62 88 HIS A N 1
ATOM 728 C CA . HIS A 1 88 ? 0.503 6.421 -11.598 1.00 86.62 88 HIS A CA 1
ATOM 729 C C . HIS A 1 88 ? -0.786 6.571 -12.387 1.00 86.62 88 HIS A C 1
ATOM 731 O O . HIS A 1 88 ? -1.868 6.393 -11.828 1.00 86.62 88 HIS A O 1
ATOM 737 N N . ASN A 1 89 ? -0.672 6.883 -13.675 1.00 86.19 89 ASN A N 1
ATOM 738 C CA . ASN A 1 89 ? -1.819 6.959 -14.567 1.00 86.19 89 ASN A CA 1
ATOM 739 C C . ASN A 1 89 ? -2.196 5.557 -15.044 1.00 86.19 89 ASN A C 1
ATOM 741 O O . ASN A 1 89 ? -1.336 4.812 -15.498 1.00 86.19 89 ASN A O 1
ATOM 745 N N . PHE A 1 90 ? -3.481 5.216 -14.991 1.00 85.38 90 PHE A N 1
ATOM 746 C CA . PHE A 1 90 ? -3.971 3.992 -15.619 1.00 85.38 90 PHE A CA 1
ATOM 747 C C . PHE A 1 90 ? -4.230 4.216 -17.116 1.00 85.38 90 PHE A C 1
ATOM 749 O O . PHE A 1 90 ? -4.760 5.273 -17.480 1.00 85.38 90 PHE A O 1
ATOM 756 N N . PRO A 1 91 ? -3.944 3.227 -17.986 1.00 81.31 91 PRO A N 1
ATOM 757 C CA . PRO A 1 91 ? -4.161 3.333 -19.425 1.00 81.31 91 PRO A CA 1
ATOM 758 C C . PRO A 1 91 ? -5.615 3.087 -19.839 1.00 81.31 91 PRO A C 1
ATOM 760 O O . PRO A 1 91 ? -6.049 3.660 -20.840 1.00 81.31 91 PRO A O 1
ATOM 763 N N . SER A 1 92 ? -6.423 2.392 -19.028 1.00 85.81 92 SER A N 1
ATOM 764 C CA . SER A 1 92 ? -7.876 2.225 -19.220 1.00 85.81 92 SER A CA 1
ATOM 765 C C . SER A 1 92 ? -8.664 2.335 -17.899 1.00 85.81 92 SER A C 1
ATOM 767 O O . SER A 1 92 ? -8.085 2.617 -16.850 1.00 85.81 92 SER A O 1
ATOM 769 N N . LEU A 1 93 ? -9.998 2.239 -17.942 1.00 87.75 93 LEU A N 1
ATOM 770 C CA . LEU A 1 93 ? -10.825 2.152 -16.725 1.00 87.75 93 LEU A CA 1
ATOM 771 C C . LEU A 1 93 ? -10.936 0.694 -16.252 1.00 87.75 93 LEU A C 1
ATOM 773 O O . LEU A 1 93 ? -11.128 0.429 -15.065 1.00 87.75 93 LEU A O 1
ATOM 777 N N . GLU A 1 94 ? -10.790 -0.244 -17.180 1.00 87.75 94 GLU A N 1
ATOM 778 C CA . GLU A 1 94 ? -10.743 -1.677 -16.942 1.00 87.75 94 GLU A CA 1
ATOM 779 C C . GLU A 1 94 ? -9.601 -2.024 -15.982 1.00 87.75 94 GLU A C 1
ATOM 781 O O . GLU A 1 94 ? -9.852 -2.718 -15.002 1.00 87.75 94 GLU A O 1
ATOM 786 N N . ASP A 1 95 ? -8.413 -1.431 -16.151 1.00 86.56 95 ASP A N 1
ATOM 787 C CA . ASP A 1 95 ? -7.275 -1.637 -15.236 1.00 86.56 95 ASP A CA 1
ATOM 788 C C . ASP A 1 95 ? -7.595 -1.191 -13.797 1.00 86.56 95 ASP A C 1
ATOM 790 O O . ASP A 1 95 ? -7.242 -1.860 -12.824 1.00 86.56 95 ASP A O 1
ATOM 794 N N . VAL A 1 96 ? -8.327 -0.077 -13.646 1.00 89.88 96 VAL A N 1
ATOM 795 C CA . VAL A 1 96 ? -8.795 0.398 -12.332 1.00 89.88 96 VAL A CA 1
ATOM 796 C C . VAL A 1 96 ? -9.742 -0.632 -11.712 1.00 89.88 96 VAL A C 1
ATOM 798 O O . VAL A 1 96 ? -9.653 -0.928 -10.519 1.00 89.88 96 VAL A O 1
ATOM 801 N N . CYS A 1 97 ? -10.649 -1.195 -12.515 1.00 88.19 97 CYS A N 1
ATOM 802 C CA . CYS A 1 97 ? -11.597 -2.211 -12.065 1.00 88.19 97 CYS A CA 1
ATOM 803 C C . CYS A 1 97 ? -10.900 -3.534 -11.705 1.00 88.19 97 CYS A C 1
ATOM 805 O O . CYS A 1 97 ? -11.293 -4.172 -10.727 1.00 88.19 97 CYS A O 1
ATOM 807 N N . GLU A 1 98 ? -9.865 -3.928 -12.449 1.00 86.50 98 GLU A N 1
ATOM 808 C CA . GLU A 1 98 ? -9.062 -5.129 -12.198 1.00 86.50 98 GLU A CA 1
ATOM 809 C C . GLU A 1 98 ? -8.273 -5.036 -10.885 1.00 86.50 98 GLU A C 1
ATOM 811 O O . GLU A 1 98 ? -8.331 -5.972 -10.075 1.00 86.50 98 GLU A O 1
ATOM 816 N N . GLU A 1 99 ? -7.619 -3.898 -10.613 1.00 87.12 99 GLU A N 1
ATOM 817 C CA . GLU A 1 99 ? -6.904 -3.675 -9.346 1.00 87.12 99 GLU A CA 1
ATOM 818 C C . GLU A 1 99 ? -7.880 -3.645 -8.153 1.00 87.12 99 GLU A C 1
ATOM 820 O O . GLU A 1 99 ? -7.644 -4.278 -7.113 1.00 87.12 99 GLU A O 1
ATOM 825 N N . LEU A 1 100 ? -9.031 -2.980 -8.320 1.00 85.62 100 LEU A N 1
ATOM 826 C CA . LEU A 1 100 ? -10.120 -2.962 -7.335 1.00 85.62 100 LEU A CA 1
ATOM 827 C C . LEU A 1 100 ? -10.848 -4.313 -7.204 1.00 85.62 100 LEU A C 1
ATOM 829 O O . LEU A 1 100 ? -11.600 -4.508 -6.247 1.00 85.62 100 LEU A O 1
ATOM 833 N N . GLN A 1 101 ? -10.636 -5.245 -8.140 1.00 84.81 101 GLN A N 1
ATOM 834 C CA . GLN A 1 101 ? -11.356 -6.519 -8.257 1.00 84.81 101 GLN A CA 1
ATOM 835 C C . GLN A 1 101 ? -12.884 -6.347 -8.270 1.00 84.81 101 GLN A C 1
ATOM 837 O O . GLN A 1 101 ? -13.624 -7.068 -7.592 1.00 84.81 101 GLN A O 1
ATOM 842 N N . ILE A 1 102 ? -13.363 -5.374 -9.042 1.00 83.88 102 ILE A N 1
ATOM 843 C CA . ILE A 1 102 ? -14.789 -5.120 -9.262 1.00 83.88 102 ILE A CA 1
ATOM 844 C C . ILE A 1 102 ? -15.183 -5.457 -10.700 1.00 83.88 102 ILE A C 1
ATOM 846 O O . ILE A 1 102 ? -14.345 -5.548 -11.593 1.00 83.88 102 ILE A O 1
ATOM 850 N N . ALA A 1 103 ? -16.484 -5.648 -10.925 1.00 84.00 103 ALA A N 1
ATOM 851 C CA . ALA A 1 103 ? -17.000 -5.744 -12.284 1.00 84.00 103 ALA A CA 1
ATOM 852 C C . ALA A 1 103 ? -16.732 -4.429 -13.045 1.00 84.00 103 ALA A C 1
ATOM 854 O O . ALA A 1 103 ? -16.739 -3.368 -12.409 1.00 84.00 103 ALA A O 1
ATOM 855 N N . PRO A 1 104 ? -16.540 -4.481 -14.378 1.00 85.00 104 PRO A N 1
ATOM 856 C CA . PRO A 1 104 ? -16.394 -3.283 -15.195 1.00 85.00 104 PRO A CA 1
ATOM 857 C C . PRO A 1 104 ? -17.524 -2.282 -14.935 1.00 85.00 104 PRO A C 1
ATOM 859 O O . PRO A 1 104 ? -18.702 -2.651 -14.912 1.00 85.00 104 PRO A O 1
ATOM 862 N N . LEU A 1 105 ? -17.161 -1.017 -14.726 1.00 84.94 105 LEU A N 1
ATOM 863 C CA . LEU A 1 105 ? -18.119 0.051 -14.455 1.00 84.94 105 LEU A CA 1
ATOM 864 C C . LEU A 1 105 ? -18.893 0.410 -15.731 1.00 84.94 105 LEU A C 1
ATOM 866 O O . LEU A 1 105 ? -18.311 0.804 -16.740 1.00 84.94 105 LEU A O 1
ATOM 870 N N . ALA A 1 106 ? -20.221 0.298 -15.681 1.00 84.00 106 ALA A N 1
ATOM 871 C CA . ALA A 1 106 ? -21.088 0.729 -16.772 1.00 84.00 106 ALA A CA 1
ATOM 872 C C . ALA A 1 106 ? -21.065 2.258 -16.944 1.00 84.00 106 ALA A C 1
ATOM 874 O O . ALA A 1 106 ? -20.893 3.001 -15.976 1.00 84.00 106 ALA A O 1
ATOM 875 N N . THR A 1 107 ? -21.321 2.733 -18.168 1.00 80.94 107 THR A N 1
ATOM 876 C CA . THR A 1 107 ? -21.326 4.168 -18.515 1.00 80.94 107 THR A CA 1
ATOM 877 C C . THR A 1 107 ? -22.250 4.993 -17.618 1.00 80.94 107 THR A C 1
ATOM 879 O O . THR A 1 107 ? -21.913 6.112 -17.251 1.00 80.94 107 THR A O 1
ATOM 882 N N . GLU A 1 108 ? -23.391 4.436 -17.208 1.00 81.12 108 GLU A N 1
ATOM 883 C CA . GLU A 1 108 ? -24.324 5.104 -16.293 1.00 81.12 108 GLU A CA 1
ATOM 884 C C . GLU A 1 108 ? -23.694 5.439 -14.933 1.00 81.12 108 GLU A C 1
ATOM 886 O O . GLU A 1 108 ? -23.923 6.529 -14.414 1.00 81.12 108 GLU A O 1
ATOM 891 N N . HIS A 1 109 ? -22.831 4.568 -14.399 1.00 83.50 109 HIS A N 1
ATOM 892 C CA . HIS A 1 109 ? -22.172 4.778 -13.107 1.00 83.50 109 HIS A CA 1
ATOM 893 C C . HIS A 1 109 ? -21.039 5.801 -13.179 1.00 83.50 109 HIS A C 1
ATOM 895 O O . HIS A 1 109 ? -20.794 6.503 -12.210 1.00 83.50 109 HIS A O 1
ATOM 901 N N . ILE A 1 110 ? -20.346 5.910 -14.312 1.00 84.25 110 ILE A N 1
ATOM 902 C CA . ILE A 1 110 ? -19.237 6.867 -14.465 1.00 84.25 110 ILE A CA 1
ATOM 903 C C . ILE A 1 110 ? -19.671 8.217 -15.033 1.00 84.25 110 ILE A C 1
ATOM 905 O O . ILE A 1 110 ? -18.889 9.159 -14.999 1.00 84.25 110 ILE A O 1
ATOM 909 N N . SER A 1 111 ? -20.911 8.326 -15.516 1.00 83.00 111 SER A N 1
ATOM 910 C CA . SER A 1 111 ? -21.433 9.557 -16.118 1.00 83.00 111 SER A CA 1
ATOM 911 C C . SER A 1 111 ? -21.561 10.732 -15.143 1.00 83.00 111 SER A C 1
ATOM 913 O O . SER A 1 111 ? -21.631 11.882 -15.579 1.00 83.00 111 SER A O 1
ATOM 915 N N . SER A 1 112 ? -21.587 10.464 -13.835 1.00 87.19 112 SER A N 1
ATOM 916 C CA . SER A 1 112 ? -21.567 11.487 -12.794 1.00 87.19 112 SER A CA 1
ATOM 917 C C . SER A 1 112 ? -20.880 10.981 -11.519 1.00 87.19 112 SER A C 1
ATOM 919 O O . SER A 1 112 ? -20.875 9.775 -11.251 1.00 87.19 112 SER A O 1
ATOM 921 N N . PRO A 1 113 ? -20.335 11.886 -10.686 1.00 87.81 113 PRO A N 1
ATOM 922 C CA . PRO A 1 113 ? -19.806 11.518 -9.376 1.00 87.81 113 PRO A CA 1
ATOM 923 C C . PRO A 1 113 ? -20.820 10.818 -8.459 1.00 87.81 113 PRO A C 1
ATOM 925 O O . PRO A 1 113 ? -20.452 9.905 -7.717 1.00 87.81 113 PRO A O 1
ATOM 928 N N . ASP A 1 114 ? -22.092 11.219 -8.527 1.00 88.12 114 ASP A N 1
ATOM 929 C CA . ASP A 1 114 ? -23.171 10.613 -7.741 1.00 88.12 114 ASP A CA 1
ATOM 930 C C . ASP A 1 114 ? -23.495 9.195 -8.225 1.00 88.12 114 ASP A C 1
ATOM 932 O O . ASP A 1 114 ? -23.658 8.298 -7.406 1.00 88.12 114 ASP A O 1
ATOM 936 N N . GLY A 1 115 ? -23.481 8.946 -9.541 1.00 88.56 115 GLY A N 1
ATOM 937 C CA . GLY A 1 115 ? -23.673 7.599 -10.088 1.00 88.56 115 GLY A CA 1
ATOM 938 C C . GLY A 1 115 ? -22.594 6.615 -9.622 1.00 88.56 115 GLY A C 1
ATOM 939 O O . GLY A 1 115 ? -22.885 5.444 -9.359 1.00 88.56 115 GLY A O 1
ATOM 940 N N . LEU A 1 116 ? -21.359 7.100 -9.461 1.00 88.88 116 LEU A N 1
ATOM 941 C CA . LEU A 1 116 ? -20.247 6.301 -8.953 1.00 88.88 116 LEU A CA 1
ATOM 942 C C . LEU A 1 116 ? -20.422 6.027 -7.456 1.00 88.88 116 LEU A C 1
ATOM 944 O O . LEU A 1 116 ? -20.241 4.896 -7.005 1.00 88.88 116 LEU A O 1
ATOM 948 N N . LYS A 1 117 ? -20.820 7.055 -6.696 1.00 89.06 117 LYS A N 1
ATOM 949 C CA . LYS A 1 117 ? -21.153 6.942 -5.273 1.00 89.06 117 LYS A CA 1
ATOM 950 C C . LYS A 1 117 ? -22.263 5.915 -5.045 1.00 89.06 117 LYS A C 1
ATOM 952 O O . LYS A 1 117 ? -22.056 4.978 -4.275 1.00 89.06 117 LYS A O 1
ATOM 957 N N . ASP A 1 118 ? -23.357 5.997 -5.794 1.00 86.75 118 ASP A N 1
ATOM 958 C CA . ASP A 1 118 ? -24.473 5.052 -5.726 1.00 86.75 118 ASP A CA 1
ATOM 959 C C . ASP A 1 118 ? -24.028 3.605 -5.993 1.00 86.75 118 ASP A C 1
ATOM 961 O O . ASP A 1 118 ? -24.466 2.684 -5.300 1.00 86.75 118 ASP A O 1
ATOM 965 N N . TYR A 1 119 ? -23.130 3.383 -6.960 1.00 86.88 119 TYR A N 1
ATOM 966 C CA . TYR A 1 119 ? -22.591 2.050 -7.251 1.00 86.88 119 TYR A CA 1
ATOM 967 C C . TYR A 1 119 ? -21.869 1.438 -6.040 1.00 86.88 119 TYR A C 1
ATOM 969 O O . TYR A 1 119 ? -22.112 0.280 -5.686 1.00 86.88 119 TYR A O 1
ATOM 977 N N . PHE A 1 120 ? -21.005 2.210 -5.375 1.00 86.06 120 PHE A N 1
ATOM 978 C CA . PHE A 1 120 ? -20.265 1.729 -4.204 1.00 86.06 120 PHE A CA 1
ATOM 979 C C . PHE A 1 120 ? -21.124 1.648 -2.933 1.00 86.06 120 PHE A C 1
ATOM 981 O O . PHE A 1 120 ? -20.810 0.863 -2.035 1.00 86.06 120 PHE A O 1
ATOM 988 N N . GLU A 1 121 ? -22.224 2.399 -2.857 1.00 79.69 121 GLU A N 1
ATOM 989 C CA . GLU A 1 121 ? -23.158 2.374 -1.727 1.00 79.69 121 GLU A CA 1
ATOM 990 C C . GLU A 1 121 ? -24.093 1.161 -1.714 1.00 79.69 121 GLU A C 1
ATOM 992 O O . GLU A 1 121 ? -24.483 0.701 -0.642 1.00 79.69 121 GLU A O 1
ATOM 997 N N . GLN A 1 122 ? -24.406 0.572 -2.869 1.00 72.50 122 GLN A N 1
ATOM 998 C CA . GLN A 1 122 ? -25.361 -0.541 -3.002 1.00 72.50 122 GLN A CA 1
ATOM 999 C C . GLN A 1 122 ? -24.887 -1.904 -2.435 1.00 72.50 122 GLN A C 1
ATOM 1001 O O . GLN A 1 122 ? -25.478 -2.949 -2.733 1.00 72.50 122 GLN A O 1
ATOM 1006 N N . ARG A 1 123 ? -23.836 -1.961 -1.605 1.00 65.06 123 ARG A N 1
ATOM 1007 C CA . ARG A 1 123 ? -23.268 -3.232 -1.115 1.00 65.06 123 ARG A CA 1
ATOM 1008 C C . ARG A 1 123 ? -23.928 -3.734 0.176 1.00 65.06 123 ARG A C 1
ATOM 1010 O O . ARG A 1 123 ? -23.559 -3.308 1.261 1.00 65.06 123 ARG A O 1
ATOM 1017 N N . PRO A 1 124 ? -24.830 -4.731 0.063 1.00 46.31 124 PRO A N 1
ATOM 1018 C CA . PRO A 1 124 ? -24.546 -6.062 0.637 1.00 46.31 124 PRO A CA 1
ATOM 1019 C C . PRO A 1 124 ? -24.430 -7.192 -0.415 1.00 46.31 124 PRO A C 1
ATOM 1021 O O . PRO A 1 124 ? -24.091 -8.324 -0.084 1.00 46.31 124 PRO A O 1
ATOM 1024 N N . HIS A 1 125 ? -24.710 -6.926 -1.697 1.00 40.56 125 HIS A N 1
ATOM 1025 C CA . HIS A 1 125 ? -25.112 -7.959 -2.673 1.00 40.56 125 HIS A CA 1
ATOM 1026 C C . HIS A 1 125 ? -24.042 -8.546 -3.613 1.00 40.56 125 HIS A C 1
ATOM 1028 O O . HIS A 1 125 ? -24.391 -9.195 -4.600 1.00 40.56 125 HIS A O 1
ATOM 1034 N N . PHE A 1 126 ? -22.748 -8.420 -3.312 1.00 46.06 126 PHE A N 1
ATOM 1035 C CA . PHE A 1 126 ? -21.731 -9.166 -4.079 1.00 46.06 126 PHE A CA 1
ATOM 1036 C C . PHE A 1 126 ? -21.599 -10.638 -3.649 1.00 46.06 126 PHE A C 1
ATOM 1038 O O . PHE A 1 126 ? -20.959 -11.424 -4.342 1.00 46.06 126 PHE A O 1
ATOM 1045 N N . ALA A 1 127 ? -22.304 -11.042 -2.589 1.00 37.88 127 ALA A N 1
ATOM 1046 C CA . ALA A 1 127 ? -22.687 -12.426 -2.353 1.00 37.88 127 ALA A CA 1
ATOM 1047 C C . ALA A 1 127 ? -24.218 -12.540 -2.496 1.00 37.88 127 ALA A C 1
ATOM 1049 O O . ALA A 1 127 ? -24.965 -11.809 -1.853 1.00 37.88 127 ALA A O 1
ATOM 1050 N N . PHE A 1 128 ? -24.693 -13.478 -3.321 1.00 32.59 128 PHE A N 1
ATOM 1051 C CA . PHE A 1 128 ? -26.111 -13.851 -3.473 1.00 32.59 128 PHE A CA 1
ATOM 1052 C C . PHE A 1 128 ? -27.032 -12.885 -4.266 1.00 32.59 128 PHE A C 1
ATOM 1054 O O . PHE A 1 128 ? -27.961 -12.279 -3.735 1.00 32.59 128 PHE A O 1
ATOM 1061 N N . ARG A 1 129 ? -26.927 -12.902 -5.603 1.00 25.31 129 ARG A N 1
ATOM 1062 C CA . ARG A 1 129 ? -28.125 -12.868 -6.468 1.00 25.31 129 ARG A CA 1
ATOM 1063 C C . ARG A 1 129 ? -28.167 -14.146 -7.293 1.00 25.31 129 ARG A C 1
ATOM 1065 O O . ARG A 1 129 ? -27.315 -14.397 -8.135 1.00 25.31 129 ARG A O 1
ATOM 1072 N N . GLY A 1 130 ? -29.136 -14.988 -6.952 1.00 27.77 130 GLY A N 1
ATOM 1073 C CA . GLY A 1 130 ? -29.258 -16.341 -7.455 1.00 27.77 130 GLY A CA 1
ATOM 1074 C C . GLY A 1 130 ? -29.502 -16.434 -8.957 1.00 27.77 130 GLY A C 1
ATOM 1075 O O . GLY A 1 130 ? -30.301 -15.698 -9.537 1.00 27.77 130 GLY A O 1
ATOM 1076 N N . ILE A 1 131 ? -28.908 -17.479 -9.525 1.00 27.19 131 ILE A N 1
ATOM 1077 C CA . ILE A 1 131 ? -29.525 -18.284 -10.573 1.00 27.19 131 ILE A CA 1
ATOM 1078 C C . ILE A 1 131 ? -30.902 -18.709 -10.037 1.00 27.19 131 ILE A C 1
ATOM 1080 O O . ILE A 1 131 ? -31.035 -19.676 -9.289 1.00 27.19 131 ILE A O 1
ATOM 1084 N N . LYS A 1 132 ? -31.946 -17.945 -10.369 1.00 27.50 132 LYS A N 1
ATOM 1085 C CA . LYS A 1 132 ? -33.295 -18.502 -10.424 1.00 27.50 132 LYS A CA 1
ATOM 1086 C C . LYS A 1 132 ? -33.319 -19.390 -11.655 1.00 27.50 132 LYS A C 1
ATOM 1088 O O . LYS A 1 132 ? -33.170 -18.900 -12.771 1.00 27.50 132 LYS A O 1
ATOM 1093 N N . GLU A 1 133 ? -33.494 -20.683 -11.417 1.00 30.30 133 GLU A N 1
ATOM 1094 C CA . GLU A 1 133 ? -33.844 -21.676 -12.422 1.00 30.30 133 GLU A CA 1
ATOM 1095 C C . GLU A 1 133 ? -34.870 -21.097 -13.413 1.00 30.30 133 GLU A C 1
ATOM 1097 O O . GLU A 1 133 ? -36.041 -20.906 -13.082 1.00 30.30 133 GLU A O 1
ATOM 1102 N N . LYS A 1 134 ? -34.443 -20.844 -14.651 1.00 25.92 134 LYS A N 1
ATOM 1103 C CA . LYS A 1 134 ? -35.330 -20.975 -15.804 1.00 25.92 134 LYS A CA 1
ATOM 1104 C C . LYS A 1 134 ? -35.182 -22.406 -16.302 1.00 25.92 134 LYS A C 1
ATOM 1106 O O . LYS A 1 134 ? -34.241 -22.733 -17.018 1.00 25.92 134 LYS A O 1
ATOM 1111 N N . LYS A 1 135 ? -36.107 -23.267 -15.878 1.00 30.55 135 LYS A N 1
ATOM 1112 C CA . LYS A 1 135 ? -36.474 -24.442 -16.670 1.00 30.55 135 LYS A CA 1
ATOM 1113 C C . LYS A 1 135 ? -37.194 -23.970 -17.937 1.00 30.55 135 LYS A C 1
ATOM 1115 O O . LYS A 1 135 ? -37.961 -23.012 -17.874 1.00 30.55 135 LYS A O 1
ATOM 1120 N N . ASP A 1 136 ? -36.941 -24.708 -19.017 1.00 26.84 136 ASP A N 1
ATOM 1121 C CA . ASP A 1 136 ? -37.443 -24.582 -20.395 1.00 26.84 136 ASP A CA 1
ATOM 1122 C C . ASP A 1 136 ? -36.817 -23.431 -21.213 1.00 26.84 136 ASP A C 1
ATOM 1124 O O . ASP A 1 136 ? -36.855 -22.275 -20.815 1.00 26.84 136 ASP A O 1
ATOM 1128 N N . SER A 1 137 ? -36.207 -23.636 -22.386 1.00 26.70 137 SER A N 1
ATOM 1129 C CA . SER A 1 137 ? -36.209 -24.778 -23.310 1.00 26.70 137 SER A CA 1
ATOM 1130 C C . SER A 1 137 ? -35.115 -24.602 -24.378 1.00 26.70 137 SER A C 1
ATOM 1132 O O . SER A 1 137 ? -34.974 -23.504 -24.899 1.00 26.70 137 SER A O 1
ATOM 1134 N N . GLY A 1 138 ? -34.441 -25.697 -24.754 1.00 29.55 138 GLY A N 1
ATOM 1135 C CA . GLY A 1 138 ? -33.946 -25.952 -26.117 1.00 29.55 138 GLY A CA 1
ATOM 1136 C C . GLY A 1 138 ? -32.677 -25.241 -26.623 1.00 29.55 138 GLY A C 1
ATOM 1137 O O . GLY A 1 138 ? -32.653 -24.033 -26.800 1.00 29.55 138 GLY A O 1
ATOM 1138 N N . THR A 1 139 ? -31.714 -26.079 -27.036 1.00 28.12 139 THR A N 1
ATOM 1139 C CA . THR A 1 139 ? -30.663 -25.886 -28.066 1.00 28.12 139 THR A CA 1
ATOM 1140 C C . THR A 1 139 ? -29.349 -25.158 -27.722 1.00 28.12 139 THR A C 1
ATOM 1142 O O . THR A 1 139 ? -29.242 -23.948 -27.816 1.00 28.12 139 THR A O 1
ATOM 1145 N N . ASN A 1 140 ? -28.355 -26.001 -27.399 1.00 30.30 140 ASN A N 1
ATOM 1146 C CA . ASN A 1 140 ? -26.926 -26.055 -27.759 1.00 30.30 140 ASN A CA 1
ATOM 1147 C C . ASN A 1 140 ? -26.176 -24.858 -28.389 1.00 30.30 140 ASN A C 1
ATOM 1149 O O . ASN A 1 140 ? -26.610 -24.305 -29.394 1.00 30.30 140 ASN A O 1
ATOM 1153 N N . MET A 1 141 ? -24.907 -24.785 -27.940 1.00 31.34 141 MET A N 1
ATOM 1154 C CA . MET A 1 141 ? -23.696 -24.128 -28.476 1.00 31.34 141 MET A CA 1
ATOM 1155 C C . MET A 1 141 ? -23.471 -22.687 -28.008 1.00 31.34 141 MET A C 1
ATOM 1157 O O . MET A 1 141 ? -23.958 -21.759 -28.633 1.00 31.34 141 MET A O 1
ATOM 1161 N N . ASP A 1 142 ? -22.704 -22.524 -26.927 1.00 25.89 142 ASP A N 1
ATOM 1162 C CA . ASP A 1 142 ? -21.453 -21.749 -26.920 1.00 25.89 142 ASP A CA 1
ATOM 1163 C C . ASP A 1 142 ? -20.737 -21.916 -25.569 1.00 25.89 142 ASP A C 1
ATOM 1165 O O . ASP A 1 142 ? -21.345 -22.297 -24.569 1.00 25.89 142 ASP A O 1
ATOM 1169 N N . GLY A 1 143 ? -19.412 -21.760 -25.571 1.00 30.19 143 GLY A N 1
ATOM 1170 C CA . GLY A 1 143 ? -18.567 -21.935 -24.393 1.00 30.19 143 GLY A CA 1
ATOM 1171 C C . GLY A 1 143 ? -18.866 -20.890 -23.323 1.00 30.19 143 GLY A C 1
ATOM 1172 O O . GLY A 1 143 ? -18.472 -19.736 -23.461 1.00 30.19 143 GLY A O 1
ATOM 1173 N N . ASP A 1 144 ? -19.516 -21.316 -22.242 1.00 23.75 144 ASP A N 1
ATOM 1174 C CA . ASP A 1 144 ? -19.699 -20.496 -21.050 1.00 23.75 144 ASP A CA 1
ATOM 1175 C C . ASP A 1 144 ? -18.347 -20.289 -20.357 1.00 23.75 144 ASP A C 1
ATOM 1177 O O . ASP A 1 144 ? -17.802 -21.173 -19.688 1.00 23.75 144 ASP A O 1
ATOM 1181 N N . VAL A 1 145 ? -17.807 -19.083 -20.524 1.00 27.28 145 VAL A N 1
ATOM 1182 C CA . VAL A 1 145 ? -16.821 -18.503 -19.616 1.00 27.28 145 VAL A CA 1
ATOM 1183 C C . VAL A 1 145 ? -17.470 -18.466 -18.236 1.00 27.28 145 VAL A C 1
ATOM 1185 O O . VAL A 1 145 ? -18.360 -17.660 -17.976 1.00 27.28 145 VAL A O 1
ATOM 1188 N N . VAL A 1 146 ? -17.044 -19.364 -17.351 1.00 25.05 146 VAL A N 1
ATOM 1189 C CA . VAL A 1 146 ? -17.369 -19.300 -15.924 1.00 25.05 146 VAL A CA 1
ATOM 1190 C C . VAL A 1 146 ? -16.759 -17.995 -15.394 1.00 25.05 146 VAL A C 1
ATOM 1192 O O . VAL A 1 146 ? -15.531 -17.890 -15.395 1.00 25.05 146 VAL A O 1
ATOM 1195 N N . PRO A 1 147 ? -17.541 -16.985 -14.963 1.00 27.62 147 PRO A N 1
ATOM 1196 C CA . PRO A 1 147 ? -16.956 -15.784 -14.387 1.00 27.62 147 PRO A CA 1
ATOM 1197 C C . PRO A 1 147 ? -16.267 -16.173 -13.083 1.00 27.62 147 PRO A C 1
ATOM 1199 O O . PRO A 1 147 ? -16.849 -16.882 -12.255 1.00 27.62 147 PRO A O 1
ATOM 1202 N N . ALA A 1 148 ? -15.023 -15.724 -12.926 1.00 28.28 148 ALA A N 1
ATOM 1203 C CA . ALA A 1 148 ? -14.236 -15.913 -11.722 1.00 28.28 148 ALA A CA 1
ATOM 1204 C C . ALA A 1 148 ? -15.079 -15.557 -10.489 1.00 28.28 148 ALA A C 1
ATOM 1206 O O . ALA A 1 148 ? -15.645 -14.469 -10.385 1.00 28.28 148 ALA A O 1
ATOM 1207 N N . THR A 1 149 ? -15.182 -16.500 -9.557 1.00 27.95 149 THR A N 1
ATOM 1208 C CA . THR A 1 149 ? -15.713 -16.269 -8.217 1.00 27.95 149 THR A CA 1
ATOM 1209 C C . THR A 1 149 ? -14.998 -15.066 -7.607 1.00 27.95 149 THR A C 1
ATOM 1211 O O . THR A 1 149 ? -13.822 -15.183 -7.265 1.00 27.95 149 THR A O 1
ATOM 1214 N N . LEU A 1 150 ? -15.691 -13.925 -7.480 1.00 35.62 150 LEU A N 1
ATOM 1215 C CA . LEU A 1 150 ? -15.224 -12.784 -6.692 1.00 35.62 150 LEU A CA 1
ATOM 1216 C C . LEU A 1 150 ? -14.938 -13.305 -5.280 1.00 35.62 150 LEU A C 1
ATOM 1218 O O . LEU A 1 150 ? -15.851 -13.652 -4.529 1.00 35.62 150 LEU A O 1
ATOM 1222 N N . THR A 1 151 ? -13.661 -13.436 -4.943 1.00 34.91 151 THR A N 1
ATOM 1223 C CA . THR A 1 151 ? -13.225 -13.828 -3.608 1.00 34.91 151 THR A CA 1
ATOM 1224 C C . THR A 1 151 ? -13.761 -12.819 -2.606 1.00 34.91 151 THR A C 1
ATOM 1226 O O . THR A 1 151 ? -13.576 -11.615 -2.775 1.00 34.91 151 THR A O 1
ATOM 1229 N N . ASN A 1 152 ? -14.436 -13.326 -1.576 1.00 38.94 152 ASN A N 1
ATOM 1230 C CA . ASN A 1 152 ? -14.985 -12.571 -0.457 1.00 38.94 152 ASN A CA 1
ATOM 1231 C C . ASN A 1 152 ? -13.879 -11.689 0.162 1.00 38.94 152 ASN A C 1
ATOM 1233 O O . ASN A 1 152 ? -13.122 -12.147 1.018 1.00 38.94 152 ASN A O 1
ATOM 1237 N N . ARG A 1 153 ? -13.750 -10.423 -0.269 1.00 53.00 153 ARG A N 1
ATOM 1238 C CA . ARG A 1 153 ? -12.926 -9.414 0.418 1.00 53.00 153 ARG A CA 1
ATOM 1239 C C . ARG A 1 153 ? -13.686 -8.963 1.664 1.00 53.00 153 ARG A C 1
ATOM 1241 O O . ARG A 1 153 ? -14.091 -7.814 1.798 1.00 53.00 153 ARG A O 1
ATOM 1248 N N . GLU A 1 154 ? -13.888 -9.898 2.589 1.00 57.75 154 GLU A N 1
ATOM 1249 C CA . GLU A 1 154 ? -14.563 -9.689 3.868 1.00 57.75 154 GLU A CA 1
ATOM 1250 C C . GLU A 1 154 ? -13.788 -8.730 4.786 1.00 57.75 154 GLU A C 1
ATOM 1252 O O . GLU A 1 154 ? -14.132 -8.673 5.943 1.00 57.75 154 GLU A O 1
ATOM 1257 N N . ASN A 1 155 ? -12.770 -7.974 4.351 1.00 69.12 155 ASN A N 1
ATOM 1258 C CA . ASN A 1 155 ? -11.977 -7.085 5.219 1.00 69.12 155 ASN A CA 1
ATOM 1259 C C . ASN A 1 155 ? -11.727 -5.672 4.672 1.00 69.12 155 ASN A C 1
ATOM 1261 O O . ASN A 1 155 ? -10.965 -4.915 5.283 1.00 69.12 155 ASN A O 1
ATOM 1265 N N . CYS A 1 156 ? -12.370 -5.292 3.565 1.00 83.31 156 CYS A N 1
ATOM 1266 C CA . CYS A 1 156 ? -12.236 -3.958 2.981 1.00 83.31 156 CYS A CA 1
ATOM 1267 C C . CYS A 1 156 ? -13.583 -3.223 2.900 1.00 83.31 156 CYS A C 1
ATOM 1269 O O . CYS A 1 156 ? -14.641 -3.836 2.751 1.00 83.31 156 CYS A O 1
ATOM 1271 N N . ILE A 1 157 ? -13.533 -1.894 2.971 1.00 89.19 157 ILE A N 1
ATOM 1272 C CA . ILE A 1 157 ? -14.613 -0.999 2.548 1.00 89.19 157 ILE A CA 1
ATOM 1273 C C . ILE A 1 157 ? -14.201 -0.385 1.216 1.00 89.19 157 ILE A C 1
ATOM 1275 O O . ILE A 1 157 ? -13.114 0.176 1.112 1.00 89.19 157 ILE A O 1
ATOM 1279 N N . LEU A 1 158 ? -15.089 -0.475 0.230 1.00 91.38 158 LEU A N 1
ATOM 1280 C CA . LEU A 1 158 ? -15.034 0.314 -0.995 1.00 91.38 158 LEU A CA 1
ATOM 1281 C C . LEU A 1 158 ? -16.028 1.465 -0.880 1.00 91.38 158 LEU A C 1
ATOM 1283 O O . LEU A 1 158 ? -17.190 1.249 -0.528 1.00 91.38 158 LEU A O 1
ATOM 1287 N N . TYR A 1 159 ? -15.564 2.676 -1.153 1.00 92.62 159 TYR A N 1
ATOM 1288 C CA . TYR A 1 159 ? -16.358 3.893 -1.041 1.00 92.62 159 TYR A CA 1
ATOM 1289 C C . TYR A 1 159 ? -15.888 4.911 -2.067 1.00 92.62 159 TYR A C 1
ATOM 1291 O O . TYR A 1 159 ? -14.689 5.010 -2.317 1.00 92.62 159 TYR A O 1
ATOM 1299 N N . SER A 1 160 ? -16.804 5.711 -2.604 1.00 93.50 160 SER A N 1
ATOM 1300 C CA . SER A 1 160 ? -16.433 6.860 -3.418 1.00 93.50 160 SER A CA 1
ATOM 1301 C C . SER A 1 160 ? -17.156 8.129 -3.003 1.00 93.50 160 SER A C 1
ATOM 1303 O O . SER A 1 160 ? -18.285 8.110 -2.514 1.00 93.50 160 SER A O 1
ATOM 1305 N N . ASN A 1 161 ? -16.487 9.253 -3.220 1.00 92.12 161 ASN A N 1
ATOM 1306 C CA . ASN A 1 161 ? -17.062 10.588 -3.111 1.00 92.12 161 ASN A CA 1
ATOM 1307 C C . ASN A 1 161 ? -16.247 11.540 -3.999 1.00 92.12 161 ASN A C 1
ATOM 1309 O O . ASN A 1 161 ? -15.292 11.103 -4.639 1.00 92.12 161 ASN A O 1
ATOM 1313 N N . HIS A 1 162 ? -16.608 12.815 -4.072 1.00 91.00 162 HIS A N 1
ATOM 1314 C CA . HIS A 1 162 ? -16.000 13.742 -5.018 1.00 91.00 162 HIS A CA 1
ATOM 1315 C C . HIS A 1 162 ? -15.694 15.117 -4.428 1.00 91.00 162 HIS A C 1
ATOM 1317 O O . HIS A 1 162 ? -16.215 15.498 -3.379 1.00 91.00 162 HIS A O 1
ATOM 1323 N N . LEU A 1 163 ? -14.822 15.843 -5.127 1.00 88.62 163 LEU A N 1
ATOM 1324 C CA . LEU A 1 163 ? -14.553 17.263 -4.943 1.00 88.62 163 LEU A CA 1
ATOM 1325 C C . LEU A 1 163 ? -14.868 18.010 -6.241 1.00 88.62 163 LEU A C 1
ATOM 1327 O O . LEU A 1 163 ? -14.330 17.670 -7.296 1.00 88.62 163 LEU A O 1
ATOM 1331 N N . SER A 1 164 ? -15.674 19.064 -6.131 1.00 82.81 164 SER A N 1
ATOM 1332 C CA . SER A 1 164 ? -16.029 19.951 -7.242 1.00 82.81 164 SER A CA 1
ATOM 1333 C C . SER A 1 164 ? -15.136 21.190 -7.237 1.00 82.81 164 SER A C 1
ATOM 1335 O O . SER A 1 164 ? -15.193 21.987 -6.305 1.00 82.81 164 SER A O 1
ATOM 1337 N N . LEU A 1 165 ? -14.311 21.394 -8.261 1.00 76.94 165 LEU A N 1
ATOM 1338 C CA . LEU A 1 165 ? -13.399 22.541 -8.364 1.00 76.94 165 LEU A CA 1
ATOM 1339 C C . LEU A 1 165 ? -13.890 23.529 -9.431 1.00 76.94 165 LEU A C 1
ATOM 1341 O O . LEU A 1 165 ? -14.058 23.159 -10.586 1.00 76.94 165 LEU A O 1
ATOM 1345 N N . ASN A 1 166 ? -14.086 24.804 -9.080 1.00 69.25 166 ASN A N 1
ATOM 1346 C CA . ASN A 1 166 ? -14.717 25.796 -9.970 1.00 69.25 166 ASN A CA 1
ATOM 1347 C C . ASN A 1 166 ? -13.742 26.823 -10.577 1.00 69.25 166 ASN A C 1
ATOM 1349 O O . ASN A 1 166 ? -13.710 27.971 -10.142 1.00 69.25 166 ASN A O 1
ATOM 1353 N N . SER A 1 167 ? -12.974 26.483 -11.611 1.00 59.62 167 SER A N 1
ATOM 1354 C CA . SER A 1 167 ? -12.041 27.439 -12.234 1.00 59.62 167 SER A CA 1
ATOM 1355 C C . SER A 1 167 ? -12.671 28.281 -13.343 1.00 59.62 167 SER A C 1
ATOM 1357 O O . SER A 1 167 ? -13.205 27.744 -14.309 1.00 59.62 167 SER A O 1
ATOM 1359 N N . ASN A 1 168 ? -12.583 29.616 -13.250 1.00 55.25 168 ASN A N 1
ATOM 1360 C CA . ASN A 1 168 ? -12.997 30.552 -14.311 1.00 55.25 168 ASN A CA 1
ATOM 1361 C C . ASN A 1 168 ? -14.417 30.305 -14.877 1.00 55.25 168 ASN A C 1
ATOM 1363 O O . ASN A 1 168 ? -14.661 30.481 -16.070 1.00 55.25 168 ASN A O 1
ATOM 1367 N N . GLY A 1 169 ? -15.363 29.894 -14.024 1.00 56.53 169 GLY A N 1
ATOM 1368 C CA . GLY A 1 169 ? -16.750 29.607 -14.417 1.00 56.53 169 GLY A CA 1
ATOM 1369 C C . GLY A 1 169 ? -16.988 28.212 -15.012 1.00 56.53 169 GLY A C 1
ATOM 1370 O O . GLY A 1 169 ? -18.114 27.930 -15.415 1.00 56.53 169 GLY A O 1
ATOM 1371 N N . LYS A 1 170 ? -15.972 27.340 -15.045 1.00 63.28 170 LYS A N 1
ATOM 1372 C CA . LYS A 1 170 ? -16.079 25.920 -15.413 1.00 63.28 170 LYS A CA 1
ATOM 1373 C C . LYS A 1 170 ? -15.839 25.045 -14.178 1.00 63.28 170 LYS A C 1
ATOM 1375 O O . LYS A 1 170 ? -14.926 25.315 -13.402 1.00 63.28 170 LYS A O 1
ATOM 1380 N N . SER A 1 171 ? -16.669 24.021 -13.995 1.00 72.19 171 SER A N 1
ATOM 1381 C CA . SER A 1 171 ? -16.558 23.073 -12.883 1.00 72.19 171 SER A CA 1
ATOM 1382 C C . SER A 1 171 ? -15.833 21.809 -13.339 1.00 72.19 171 SER A C 1
ATOM 1384 O O . SER A 1 171 ? -16.140 21.281 -14.407 1.00 72.19 171 SER A O 1
ATOM 1386 N N . THR A 1 172 ? -14.851 21.353 -12.568 1.00 79.19 172 THR A N 1
ATOM 1387 C CA . THR A 1 172 ? -14.149 20.080 -12.756 1.00 79.19 172 THR A CA 1
ATOM 1388 C C . THR A 1 172 ? -14.464 19.187 -11.570 1.00 79.19 172 THR A C 1
ATOM 1390 O O . THR A 1 172 ? -14.187 19.555 -10.429 1.00 79.19 172 THR A O 1
ATOM 1393 N N . GLU A 1 173 ? -15.014 18.010 -11.845 1.00 87.75 173 GLU A N 1
ATOM 1394 C CA . GLU A 1 173 ? -15.345 17.028 -10.819 1.00 87.75 173 GLU A CA 1
ATOM 1395 C C . GLU A 1 173 ? -14.227 15.994 -10.698 1.00 87.75 173 GLU A C 1
ATOM 1397 O O . GLU A 1 173 ? -13.840 15.348 -11.677 1.00 87.75 173 GLU A O 1
ATOM 1402 N N . ILE A 1 174 ? -13.720 15.822 -9.480 1.00 90.94 174 ILE A N 1
ATOM 1403 C CA . ILE A 1 174 ? -12.717 14.811 -9.150 1.00 90.94 174 ILE A CA 1
ATOM 1404 C C . ILE A 1 174 ? -13.366 13.794 -8.223 1.00 90.94 174 ILE A C 1
ATOM 1406 O O . ILE A 1 174 ? -13.684 14.107 -7.080 1.00 90.94 174 ILE A O 1
ATOM 1410 N N . SER A 1 175 ? -13.556 12.569 -8.703 1.00 93.94 175 SER A N 1
ATOM 1411 C CA . SER A 1 175 ? -14.037 11.456 -7.887 1.00 93.94 175 SER A CA 1
ATOM 1412 C C . SER A 1 175 ? -12.872 10.686 -7.281 1.00 93.94 175 SER A C 1
ATOM 1414 O O . SER A 1 175 ? -11.929 10.314 -7.973 1.00 93.94 175 SER A O 1
ATOM 1416 N N . TYR A 1 176 ? -12.967 10.403 -5.991 1.00 95.88 176 TYR A N 1
ATOM 1417 C CA . TYR A 1 176 ? -12.030 9.577 -5.249 1.00 95.88 176 TYR A CA 1
ATOM 1418 C C . TYR A 1 176 ? -12.688 8.250 -4.913 1.00 95.88 176 TYR A C 1
ATOM 1420 O O . TYR A 1 176 ? -13.748 8.233 -4.288 1.00 95.88 176 TYR A O 1
ATOM 1428 N N . ILE A 1 177 ? -12.047 7.147 -5.290 1.00 95.94 177 ILE A N 1
ATOM 1429 C CA . ILE A 1 177 ? -12.409 5.799 -4.853 1.00 95.94 177 ILE A CA 1
ATOM 1430 C C . ILE A 1 177 ? -11.412 5.388 -3.773 1.00 95.94 177 ILE A C 1
ATOM 1432 O O . ILE A 1 177 ? -10.195 5.420 -3.972 1.00 95.94 177 ILE A O 1
ATOM 1436 N N . LEU A 1 178 ? -11.944 5.026 -2.614 1.00 95.38 178 LEU A N 1
ATOM 1437 C CA . LEU A 1 178 ? -11.201 4.584 -1.449 1.00 95.38 178 LEU A CA 1
ATOM 1438 C C . LEU A 1 178 ? -11.384 3.084 -1.287 1.00 95.38 178 LEU A C 1
ATOM 1440 O O . LEU A 1 178 ? -12.513 2.596 -1.216 1.00 95.38 178 LEU A O 1
ATOM 1444 N N . GLU A 1 179 ? -10.275 2.378 -1.124 1.00 92.56 179 GLU A N 1
ATOM 1445 C CA . GLU A 1 179 ? -10.278 1.038 -0.564 1.00 92.56 179 GLU A CA 1
ATOM 1446 C C . GLU A 1 179 ? -9.616 1.071 0.817 1.00 92.56 179 GLU A C 1
ATOM 1448 O O . GLU A 1 179 ? -8.422 1.342 0.962 1.00 92.56 179 GLU A O 1
ATOM 1453 N N . ILE A 1 180 ? -10.427 0.830 1.849 1.00 91.56 180 ILE A N 1
ATOM 1454 C CA . ILE A 1 180 ? -10.042 0.955 3.255 1.00 91.56 180 ILE A CA 1
ATOM 1455 C C . ILE A 1 180 ? -9.983 -0.440 3.876 1.00 91.56 180 ILE A C 1
ATOM 1457 O O . ILE A 1 180 ? -11.013 -1.080 4.092 1.00 91.56 180 ILE A O 1
ATOM 1461 N N . TRP A 1 181 ? -8.776 -0.902 4.183 1.00 85.56 181 TRP A N 1
ATOM 1462 C CA . TRP A 1 181 ? -8.513 -2.230 4.738 1.00 85.56 181 TRP A CA 1
ATOM 1463 C C . TRP A 1 181 ? -8.441 -2.222 6.264 1.00 85.56 181 TRP A C 1
ATOM 1465 O O . TRP A 1 181 ? -8.209 -1.185 6.891 1.00 85.56 181 TRP A O 1
ATOM 1475 N N . ASN A 1 182 ? -8.580 -3.411 6.861 1.00 79.69 182 ASN A N 1
ATOM 1476 C CA . ASN A 1 182 ? -8.477 -3.653 8.306 1.00 79.69 182 ASN A CA 1
ATOM 1477 C C . ASN A 1 182 ? -9.516 -2.888 9.143 1.00 79.69 182 ASN A C 1
ATOM 1479 O O . ASN A 1 182 ? -9.267 -2.541 10.302 1.00 79.69 182 ASN A O 1
ATOM 1483 N N . VAL A 1 183 ? -10.694 -2.645 8.566 1.00 83.56 183 VAL A N 1
ATOM 1484 C CA . VAL A 1 183 ? -11.847 -2.107 9.293 1.00 83.56 183 VAL A CA 1
ATOM 1485 C C . VAL A 1 183 ? -12.561 -3.256 10.005 1.00 83.56 183 VAL A C 1
ATOM 1487 O O . VAL A 1 183 ? -12.810 -4.305 9.410 1.00 83.56 183 VAL A O 1
ATOM 1490 N N . ASP A 1 184 ? -12.876 -3.084 11.289 1.00 79.19 184 ASP A N 1
ATOM 1491 C CA . ASP A 1 184 ? -13.507 -4.142 12.078 1.00 79.19 184 ASP A CA 1
ATOM 1492 C C . ASP A 1 184 ? -14.925 -4.486 11.562 1.00 79.19 184 ASP A C 1
ATOM 1494 O O . ASP A 1 184 ? -15.596 -3.620 10.991 1.00 79.19 184 ASP A O 1
ATOM 1498 N N . PRO A 1 185 ? -15.405 -5.730 11.760 1.00 80.25 185 PRO A N 1
ATOM 1499 C CA . PRO A 1 185 ? -16.692 -6.179 11.224 1.00 80.25 185 PRO A CA 1
ATOM 1500 C C . PRO A 1 185 ? -17.888 -5.303 11.611 1.00 80.25 185 PRO A C 1
ATOM 1502 O O . PRO A 1 185 ? -18.777 -5.091 10.789 1.00 80.25 185 PRO A O 1
ATOM 1505 N N . VAL A 1 186 ? -17.903 -4.769 12.837 1.00 83.62 186 VAL A N 1
ATOM 1506 C CA . VAL A 1 186 ? -19.000 -3.921 13.323 1.00 83.62 186 VAL A CA 1
ATOM 1507 C C . VAL A 1 186 ? -19.000 -2.597 12.571 1.00 83.62 186 VAL A C 1
ATOM 1509 O O . VAL A 1 186 ? -20.032 -2.201 12.034 1.00 83.62 186 VAL A O 1
ATOM 1512 N N . SER A 1 187 ? -17.842 -1.945 12.453 1.00 88.31 187 SER A N 1
ATOM 1513 C CA . SER A 1 187 ? -17.703 -0.720 11.659 1.00 88.31 187 SER A CA 1
ATOM 1514 C C . SER A 1 187 ? -18.085 -0.936 10.188 1.00 88.31 187 SER A C 1
ATOM 1516 O O . SER A 1 187 ? -18.699 -0.050 9.596 1.00 88.31 187 SER A O 1
ATOM 1518 N N . ARG A 1 188 ? -17.778 -2.105 9.602 1.00 87.94 188 ARG A N 1
ATOM 1519 C CA . ARG A 1 188 ? -18.159 -2.459 8.219 1.00 87.94 188 ARG A CA 1
ATOM 1520 C C . ARG A 1 188 ? -19.665 -2.669 8.049 1.00 87.94 188 ARG A C 1
ATOM 1522 O O . ARG A 1 188 ? -20.239 -2.100 7.126 1.00 87.94 188 ARG A O 1
ATOM 1529 N N . SER A 1 189 ? -20.305 -3.427 8.942 1.00 85.12 189 SER A N 1
ATOM 1530 C CA . SER A 1 189 ? -21.769 -3.603 8.940 1.00 85.12 189 SER A CA 1
ATOM 1531 C C . SER A 1 189 ? -22.471 -2.257 9.117 1.00 85.12 189 SER A C 1
ATOM 1533 O O . SER A 1 189 ? -23.320 -1.898 8.306 1.00 85.12 189 SER A O 1
ATOM 1535 N N . LEU A 1 190 ? -22.051 -1.438 10.088 1.00 88.00 190 LEU A N 1
ATOM 1536 C CA . LEU A 1 190 ? -22.597 -0.090 10.260 1.00 88.00 190 LEU A CA 1
ATOM 1537 C C . LEU A 1 190 ? -22.409 0.764 9.002 1.00 88.00 190 LEU A C 1
ATOM 1539 O O . LEU A 1 190 ? -23.314 1.502 8.641 1.00 88.00 190 LEU A O 1
ATOM 1543 N N . PHE A 1 191 ? -21.260 0.684 8.327 1.00 90.12 191 PHE A N 1
ATOM 1544 C CA . PHE A 1 191 ? -20.981 1.484 7.133 1.00 90.12 191 PHE A CA 1
ATOM 1545 C C . PHE A 1 191 ? -21.977 1.255 5.990 1.00 90.12 191 PHE A C 1
ATOM 1547 O O . PHE A 1 191 ? -22.396 2.227 5.367 1.00 90.12 191 PHE A O 1
ATOM 1554 N N . TYR A 1 192 ? -22.341 -0.001 5.725 1.00 85.81 192 TYR A N 1
ATOM 1555 C CA . TYR A 1 192 ? -23.206 -0.364 4.600 1.00 85.81 192 TYR A CA 1
ATOM 1556 C C . TYR A 1 192 ? -24.674 -0.547 4.993 1.00 85.81 192 TYR A C 1
ATOM 1558 O O . TYR A 1 192 ? -25.566 -0.088 4.289 1.00 85.81 192 TYR A O 1
ATOM 1566 N N . GLU A 1 193 ? -24.940 -1.217 6.114 1.00 85.00 193 GLU A N 1
ATOM 1567 C CA . GLU A 1 193 ? -26.293 -1.632 6.502 1.00 85.00 193 GLU A CA 1
ATOM 1568 C C . GLU A 1 193 ? -26.999 -0.581 7.359 1.00 85.00 193 GLU A C 1
ATOM 1570 O O . GLU A 1 193 ? -28.221 -0.485 7.346 1.00 85.00 193 GLU A O 1
ATOM 1575 N N . ASN A 1 194 ? -26.244 0.200 8.138 1.00 85.75 194 ASN A N 1
ATOM 1576 C CA . ASN A 1 194 ? -26.792 1.207 9.047 1.00 85.75 194 ASN A CA 1
ATOM 1577 C C . ASN A 1 194 ? -25.967 2.510 9.004 1.00 85.75 194 ASN A C 1
ATOM 1579 O O . ASN A 1 194 ? -25.495 2.966 10.058 1.00 85.75 194 ASN A O 1
ATOM 1583 N N . PRO A 1 195 ? -25.774 3.121 7.815 1.00 88.00 195 PRO A N 1
ATOM 1584 C CA . PRO A 1 195 ? -24.841 4.235 7.620 1.00 88.00 195 PRO A CA 1
ATOM 1585 C C . PRO A 1 195 ? -25.148 5.426 8.535 1.00 88.00 195 PRO A C 1
ATOM 1587 O O . PRO A 1 195 ? -24.245 6.152 8.949 1.00 88.00 195 PRO A O 1
ATOM 1590 N N . ASP A 1 196 ? -26.408 5.578 8.951 1.00 85.31 196 ASP A N 1
ATOM 1591 C CA . ASP A 1 196 ? -26.854 6.619 9.874 1.00 85.31 196 ASP A CA 1
ATOM 1592 C C . ASP A 1 196 ? -26.167 6.594 11.246 1.00 85.31 196 ASP A C 1
ATOM 1594 O O . ASP A 1 196 ? -25.992 7.649 11.868 1.00 85.31 196 ASP A O 1
ATOM 1598 N N . TYR A 1 197 ? -25.740 5.412 11.684 1.00 91.44 197 TYR A N 1
ATOM 1599 C CA . TYR A 1 197 ? -25.028 5.178 12.939 1.00 91.44 197 TYR A CA 1
ATOM 1600 C C . TYR A 1 197 ? -23.527 4.933 12.723 1.00 91.44 197 TYR A C 1
ATOM 1602 O O . TYR A 1 197 ? -22.797 4.698 13.684 1.00 91.44 197 TYR A O 1
ATOM 1610 N N . SER A 1 198 ? -23.036 5.002 11.482 1.00 93.31 198 SER A N 1
ATOM 1611 C CA . SER A 1 198 ? -21.626 4.779 11.172 1.00 93.31 198 SER A CA 1
ATOM 1612 C C . SER A 1 198 ? -20.801 6.054 11.330 1.00 93.31 198 SER A C 1
ATOM 1614 O O . SER A 1 198 ? -20.873 6.986 10.526 1.00 93.31 198 SER A O 1
ATOM 1616 N N . TYR A 1 199 ? -19.947 6.076 12.354 1.00 95.06 199 TYR A N 1
ATOM 1617 C CA . TYR A 1 199 ? -18.983 7.160 12.544 1.00 95.06 199 TYR A CA 1
ATOM 1618 C C . TYR A 1 199 ? -17.961 7.243 11.401 1.00 95.06 199 TYR A C 1
ATOM 1620 O O . TYR A 1 199 ? -17.575 8.341 10.990 1.00 95.06 199 TYR A O 1
ATOM 1628 N N . LEU A 1 200 ? -17.532 6.093 10.864 1.00 94.62 200 LEU A N 1
ATOM 1629 C CA . LEU A 1 200 ? -16.610 6.053 9.729 1.00 94.62 200 LEU A CA 1
ATOM 1630 C C . LEU A 1 200 ? -17.254 6.677 8.489 1.00 94.62 200 LEU A C 1
ATOM 1632 O O . LEU A 1 200 ? -16.629 7.513 7.842 1.00 94.62 200 LEU A O 1
ATOM 1636 N N . ARG A 1 201 ? -18.515 6.330 8.203 1.00 92.81 201 ARG A N 1
ATOM 1637 C CA . ARG A 1 201 ? -19.259 6.888 7.072 1.00 92.81 201 ARG A CA 1
ATOM 1638 C C . ARG A 1 201 ? -19.370 8.408 7.163 1.00 92.81 201 ARG A C 1
ATOM 1640 O O . ARG A 1 201 ? -18.967 9.103 6.237 1.00 92.81 201 ARG A O 1
ATOM 1647 N N . MET A 1 202 ? -19.809 8.914 8.318 1.00 93.12 202 MET A N 1
ATOM 1648 C CA . MET A 1 202 ? -19.898 10.354 8.571 1.00 93.12 202 MET A CA 1
ATOM 1649 C C . MET A 1 202 ? -18.537 11.049 8.419 1.00 93.12 202 MET A C 1
ATOM 1651 O O . MET A 1 202 ? -18.463 12.109 7.808 1.00 93.12 202 MET A O 1
ATOM 1655 N N . THR A 1 203 ? -17.458 10.450 8.936 1.00 94.94 203 THR A N 1
ATOM 1656 C CA . THR A 1 203 ? -16.094 10.982 8.784 1.00 94.94 203 THR A CA 1
ATOM 1657 C C . THR A 1 203 ? -15.706 11.138 7.311 1.00 94.94 203 THR A C 1
ATOM 1659 O O . THR A 1 203 ? -15.206 12.196 6.940 1.00 94.94 203 THR A O 1
ATOM 1662 N N . LEU A 1 204 ? -15.952 10.129 6.467 1.00 94.81 204 LEU A N 1
ATOM 1663 C CA . LEU A 1 204 ? -15.600 10.178 5.041 1.00 94.81 204 LEU A CA 1
ATOM 1664 C C . LEU A 1 204 ? -16.460 11.173 4.247 1.00 94.81 204 LEU A C 1
ATOM 1666 O O . LEU A 1 204 ? -15.931 11.880 3.387 1.00 94.81 204 LEU A O 1
ATOM 1670 N N . ASP A 1 205 ? -17.764 11.247 4.532 1.00 91.19 205 ASP A N 1
ATOM 1671 C CA . ASP A 1 205 ? -18.672 12.209 3.893 1.00 91.19 205 ASP A CA 1
ATOM 1672 C C . ASP A 1 205 ? -18.259 13.654 4.246 1.00 91.19 205 ASP A C 1
ATOM 1674 O O . ASP A 1 205 ? -18.055 14.479 3.354 1.00 91.19 205 ASP A O 1
ATOM 1678 N N . TYR A 1 206 ? -18.027 13.949 5.532 1.00 91.56 206 TYR A N 1
ATOM 1679 C CA . TYR A 1 206 ? -17.565 15.271 5.977 1.00 91.56 206 TYR A CA 1
ATOM 1680 C C . TYR A 1 206 ? -16.151 15.610 5.504 1.00 91.56 206 TYR A C 1
ATOM 1682 O O . TYR A 1 206 ? -15.850 16.785 5.299 1.00 91.56 206 TYR A O 1
ATOM 1690 N N . PHE A 1 207 ? -15.274 14.617 5.338 1.00 92.88 207 PHE A N 1
ATOM 1691 C CA . PHE A 1 207 ? -13.930 14.866 4.827 1.00 92.88 207 PHE A CA 1
ATOM 1692 C C . PHE A 1 207 ? -13.998 15.425 3.404 1.00 92.88 207 PHE A C 1
ATOM 1694 O O . PHE A 1 207 ? -13.390 16.446 3.108 1.00 92.88 207 PHE A O 1
ATOM 1701 N N . CYS A 1 208 ? -14.812 14.824 2.538 1.00 89.19 208 CYS A N 1
ATOM 1702 C CA . CYS A 1 208 ? -14.940 15.304 1.164 1.00 89.19 208 CYS A CA 1
ATOM 1703 C C . CYS A 1 208 ? -15.710 16.633 1.099 1.00 89.19 208 CYS A C 1
ATOM 1705 O O . CYS A 1 208 ? -15.330 17.534 0.363 1.00 89.19 208 CYS A O 1
ATOM 1707 N N . GLN A 1 209 ? -16.762 16.793 1.903 1.00 85.06 209 GLN A N 1
ATOM 1708 C CA . GLN A 1 209 ? -17.692 17.913 1.734 1.00 85.06 209 GLN A CA 1
ATOM 1709 C C . GLN A 1 209 ? -17.394 19.147 2.604 1.00 85.06 209 GLN A C 1
ATOM 1711 O O . GLN A 1 209 ? -17.852 20.243 2.285 1.00 85.06 209 GLN A O 1
ATOM 1716 N N . ASP A 1 210 ? -16.664 18.999 3.716 1.00 86.94 210 ASP A N 1
ATOM 1717 C CA . ASP A 1 210 ? -16.460 20.077 4.701 1.00 86.94 210 ASP A CA 1
ATOM 1718 C C . ASP A 1 210 ? -15.015 20.330 5.102 1.00 86.94 210 ASP A C 1
ATOM 1720 O O . ASP A 1 210 ? -14.727 21.348 5.735 1.00 86.94 210 ASP A O 1
ATOM 1724 N N . TYR A 1 211 ? -14.112 19.385 4.846 1.00 89.25 211 TYR A N 1
ATOM 1725 C CA . TYR A 1 211 ? -12.747 19.528 5.332 1.00 89.25 211 TYR A CA 1
ATOM 1726 C C . TYR A 1 211 ? -11.997 20.612 4.567 1.00 89.25 211 TYR A C 1
ATOM 1728 O O . TYR A 1 211 ? -11.202 21.328 5.168 1.00 89.25 211 TYR A O 1
ATOM 1736 N N . PHE A 1 212 ? -12.286 20.789 3.277 1.00 86.19 212 PHE A N 1
ATOM 1737 C CA . PHE A 1 212 ? -11.520 21.649 2.381 1.00 86.19 212 PHE A CA 1
ATOM 1738 C C . PHE A 1 212 ? -12.218 22.975 2.043 1.00 86.19 212 PHE A C 1
ATOM 1740 O O . PHE A 1 212 ? -13.434 23.051 1.872 1.00 86.19 212 PHE A O 1
ATOM 1747 N N . ALA A 1 213 ? -11.429 24.046 1.936 1.00 76.88 213 ALA A N 1
ATOM 1748 C CA . ALA A 1 213 ? -11.856 25.380 1.520 1.00 76.88 213 ALA A CA 1
ATOM 1749 C C . ALA A 1 213 ? -11.893 25.474 -0.016 1.00 76.88 213 ALA A C 1
ATOM 1751 O O . ALA A 1 213 ? -11.042 26.113 -0.634 1.00 76.88 213 ALA A O 1
ATOM 1752 N N . VAL A 1 214 ? -12.859 24.806 -0.639 1.00 61.69 214 VAL A N 1
ATOM 1753 C CA . VAL A 1 214 ? -12.911 24.624 -2.101 1.00 61.69 214 VAL A CA 1
ATOM 1754 C C . VAL A 1 214 ? -12.966 25.955 -2.884 1.00 61.69 214 VAL A C 1
ATOM 1756 O O . VAL A 1 214 ? -12.389 26.060 -3.963 1.00 61.69 214 VAL A O 1
ATOM 1759 N N . ASP A 1 215 ? -13.527 27.022 -2.301 1.00 55.31 215 ASP A N 1
ATOM 1760 C CA . ASP A 1 215 ? -13.587 28.366 -2.910 1.00 55.31 215 ASP A CA 1
ATOM 1761 C C . ASP A 1 215 ? -12.228 29.104 -3.012 1.00 55.31 215 ASP A C 1
ATOM 1763 O O . ASP A 1 215 ? -12.135 30.147 -3.667 1.00 55.31 215 ASP A O 1
ATOM 1767 N N . VAL A 1 216 ? -11.169 28.630 -2.339 1.00 46.19 216 VAL A N 1
ATOM 1768 C CA . VAL A 1 216 ? -9.920 29.402 -2.148 1.00 46.19 216 VAL A CA 1
ATOM 1769 C C . VAL A 1 216 ? -8.856 29.129 -3.218 1.00 46.19 216 VAL A C 1
ATOM 1771 O O . VAL A 1 216 ? -8.080 30.034 -3.523 1.00 46.19 216 VAL A O 1
ATOM 1774 N N . LEU A 1 217 ? -8.859 27.953 -3.855 1.00 45.59 217 LEU A N 1
ATOM 1775 C CA . LEU A 1 217 ? -7.837 27.513 -4.830 1.00 45.59 217 LEU A CA 1
ATOM 1776 C C . LEU A 1 217 ? -7.713 28.389 -6.091 1.00 45.59 217 LEU A C 1
ATOM 1778 O O . LEU A 1 217 ? -6.792 28.228 -6.880 1.00 45.59 217 LEU A O 1
ATOM 1782 N N . LEU A 1 218 ? -8.648 29.315 -6.306 1.00 47.94 218 LEU A N 1
ATOM 1783 C CA . LEU A 1 218 ? -8.888 29.914 -7.620 1.00 47.94 218 LEU A CA 1
ATOM 1784 C C . LEU A 1 218 ? -8.681 31.426 -7.669 1.00 47.94 218 LEU A C 1
ATOM 1786 O O . LEU A 1 218 ? -8.798 32.030 -8.732 1.00 47.94 218 LEU A O 1
ATOM 1790 N N . ARG A 1 219 ? -8.357 32.067 -6.538 1.00 43.28 219 ARG A N 1
ATOM 1791 C CA . ARG A 1 219 ? -8.060 33.512 -6.528 1.00 43.28 219 ARG A CA 1
ATOM 1792 C C . ARG A 1 219 ? -6.616 33.839 -6.896 1.00 43.28 219 ARG A C 1
ATOM 1794 O O . ARG A 1 219 ? -6.338 34.981 -7.249 1.00 43.28 219 ARG A O 1
ATOM 1801 N N . THR A 1 220 ? -5.712 32.869 -6.839 1.00 40.25 220 THR A N 1
ATOM 1802 C CA . THR A 1 220 ? -4.280 33.067 -7.080 1.00 40.25 220 THR A CA 1
ATOM 1803 C C . THR A 1 220 ? -3.810 32.137 -8.187 1.00 40.25 220 THR A C 1
ATOM 1805 O O . THR A 1 220 ? -3.029 31.226 -7.948 1.00 40.25 220 THR A O 1
ATOM 1808 N N . GLY A 1 221 ? -4.274 32.366 -9.418 1.00 43.06 221 GLY A N 1
ATOM 1809 C CA . GLY A 1 221 ? -3.824 31.648 -10.622 1.00 43.06 221 GLY A CA 1
ATOM 1810 C C . GLY A 1 221 ? -2.349 31.876 -10.999 1.00 43.06 221 GLY A C 1
ATOM 1811 O O . GLY A 1 221 ? -2.026 31.947 -12.178 1.00 43.06 221 GLY A O 1
ATOM 1812 N N . THR A 1 222 ? -1.460 32.055 -10.022 1.00 42.28 222 THR A N 1
ATOM 1813 C CA . THR A 1 222 ? -0.034 32.340 -10.207 1.00 42.28 222 THR A CA 1
ATOM 1814 C C . THR A 1 222 ? 0.872 31.636 -9.196 1.00 42.28 222 THR A C 1
ATOM 1816 O O . THR A 1 222 ? 2.083 31.795 -9.315 1.00 42.28 222 THR A O 1
ATOM 1819 N N . ASP A 1 223 ? 0.338 30.901 -8.210 1.00 46.34 223 ASP A N 1
ATOM 1820 C CA . ASP A 1 223 ? 1.164 30.246 -7.187 1.00 46.34 223 ASP A CA 1
ATOM 1821 C C . ASP A 1 223 ? 0.948 28.719 -7.150 1.00 46.34 223 ASP A C 1
ATOM 1823 O O . ASP A 1 223 ? -0.074 28.261 -6.629 1.00 46.34 223 ASP A O 1
ATOM 1827 N N . PRO A 1 224 ? 1.892 27.922 -7.684 1.00 44.69 224 PRO A N 1
ATOM 1828 C CA . PRO A 1 224 ? 1.907 26.464 -7.551 1.00 44.69 224 PRO A CA 1
ATOM 1829 C C . PRO A 1 224 ? 1.912 25.974 -6.092 1.00 44.69 224 PRO A C 1
ATOM 1831 O O . PRO A 1 224 ? 1.533 24.831 -5.845 1.00 44.69 224 PRO A O 1
ATOM 1834 N N . ASP A 1 225 ? 2.293 26.826 -5.129 1.00 44.28 225 ASP A N 1
ATOM 1835 C CA . ASP A 1 225 ? 2.267 26.516 -3.694 1.00 44.28 225 ASP A CA 1
ATOM 1836 C C . ASP A 1 225 ? 0.902 26.806 -3.034 1.00 44.28 225 ASP A C 1
ATOM 1838 O O . ASP A 1 225 ? 0.705 26.509 -1.850 1.00 44.28 225 ASP A O 1
ATOM 1842 N N . SER A 1 226 ? -0.082 27.341 -3.774 1.00 51.56 226 SER A N 1
ATOM 1843 C CA . SER A 1 226 ? -1.443 27.578 -3.268 1.00 51.56 226 SER A CA 1
ATOM 1844 C C . SER A 1 226 ? -2.261 26.278 -3.211 1.00 51.56 226 SER A C 1
ATOM 1846 O O . SER A 1 226 ? -3.171 26.028 -3.992 1.00 51.56 226 SER A O 1
ATOM 1848 N N . GLY A 1 227 ? -1.892 25.409 -2.270 1.00 56.34 227 GLY A N 1
ATOM 1849 C CA . GLY A 1 227 ? -2.517 24.108 -2.054 1.00 56.34 227 GLY A CA 1
ATOM 1850 C C . GLY A 1 227 ? -3.967 24.164 -1.558 1.00 56.34 227 GLY A C 1
ATOM 1851 O O . GLY A 1 227 ? -4.502 25.190 -1.128 1.00 56.34 227 GLY A O 1
ATOM 1852 N N . LEU A 1 228 ? -4.599 22.995 -1.596 1.00 70.81 228 LEU A N 1
ATOM 1853 C CA . LEU A 1 228 ? -5.939 22.734 -1.093 1.00 70.81 228 LEU A CA 1
ATOM 1854 C C . LEU A 1 228 ? -5.927 22.865 0.448 1.00 70.81 228 LEU A C 1
ATOM 1856 O O . LEU A 1 228 ? -5.361 22.037 1.152 1.00 70.81 228 LEU A O 1
ATOM 1860 N N . ASN A 1 229 ? -6.478 23.962 0.977 1.00 75.06 229 ASN A N 1
ATOM 1861 C CA . ASN A 1 229 ? -6.419 24.286 2.410 1.00 75.06 229 ASN A CA 1
ATOM 1862 C C . ASN A 1 229 ? -7.620 23.729 3.175 1.00 75.06 229 ASN A C 1
ATOM 1864 O O . ASN A 1 229 ? -8.729 23.670 2.639 1.00 75.06 229 ASN A O 1
ATOM 1868 N N . SER A 1 230 ? -7.440 23.409 4.459 1.00 83.50 230 SER A N 1
ATOM 1869 C CA . SER A 1 230 ? -8.575 23.024 5.296 1.00 83.50 230 SER A CA 1
ATOM 1870 C C . SER A 1 230 ? -9.480 24.226 5.609 1.00 83.50 230 SER A C 1
ATOM 1872 O O . SER A 1 230 ? -9.019 25.312 5.968 1.00 83.50 230 SER A O 1
ATOM 1874 N N . LYS A 1 231 ? -10.798 24.032 5.488 1.00 84.44 231 LYS A N 1
ATOM 1875 C CA . LYS A 1 231 ? -11.855 25.052 5.626 1.00 84.44 231 LYS A CA 1
ATOM 1876 C C . LYS A 1 231 ? -11.780 25.824 6.936 1.00 84.44 231 LYS A C 1
ATOM 1878 O O . LYS A 1 231 ? -12.008 27.031 6.965 1.00 84.44 231 LYS A O 1
ATOM 1883 N N . TYR A 1 232 ? -11.439 25.125 8.013 1.00 86.56 232 TYR A N 1
ATOM 1884 C CA . TYR A 1 232 ? -11.372 25.678 9.364 1.00 86.56 232 TYR A CA 1
ATOM 1885 C C . TYR A 1 232 ? -9.937 25.844 9.881 1.00 86.56 232 TYR A C 1
ATOM 1887 O O . TYR A 1 232 ? -9.752 26.020 11.085 1.00 86.56 232 TYR A O 1
ATOM 1895 N N . ASN A 1 233 ? -8.926 25.778 9.000 1.00 85.25 233 ASN A N 1
ATOM 1896 C CA . ASN A 1 233 ? -7.507 25.761 9.377 1.00 85.25 233 ASN A CA 1
ATOM 1897 C C . ASN A 1 233 ? -7.201 24.691 10.448 1.00 85.25 233 ASN A C 1
ATOM 1899 O O . ASN A 1 233 ? -6.436 24.895 11.394 1.00 85.25 233 ASN A O 1
ATOM 1903 N N . GLU A 1 234 ? -7.884 23.554 10.334 1.00 88.31 234 GLU A N 1
ATOM 1904 C CA . GLU A 1 234 ? -7.767 22.421 11.236 1.00 88.31 234 GLU A CA 1
ATOM 1905 C C . GLU A 1 234 ? -6.842 21.358 10.634 1.00 88.31 234 GLU A C 1
ATOM 1907 O O . GLU A 1 234 ? -6.832 21.121 9.424 1.00 88.31 234 GLU A O 1
ATOM 1912 N N . ASN A 1 235 ? -6.058 20.698 11.484 1.00 90.69 235 ASN A N 1
ATOM 1913 C CA . ASN A 1 235 ? -5.298 19.518 11.082 1.00 90.69 235 ASN A CA 1
ATOM 1914 C C . ASN A 1 235 ? -6.176 18.250 11.192 1.00 90.69 235 ASN A C 1
ATOM 1916 O O . ASN A 1 235 ? -7.213 18.287 11.864 1.00 90.69 235 ASN A O 1
ATOM 1920 N N . PRO A 1 236 ? -5.749 17.105 10.629 1.00 92.25 236 PRO A N 1
ATOM 1921 C CA . PRO A 1 236 ? -6.501 15.843 10.682 1.00 92.25 236 PRO A CA 1
ATOM 1922 C C . PRO A 1 236 ? -6.972 15.399 12.082 1.00 92.25 236 PRO A C 1
ATOM 1924 O O . PRO A 1 236 ? -8.031 14.793 12.239 1.00 92.25 236 PRO A O 1
ATOM 1927 N N . VAL A 1 237 ? -6.210 15.713 13.140 1.00 91.25 237 VAL A N 1
ATOM 1928 C CA . VAL A 1 237 ? -6.581 15.373 14.528 1.00 91.25 237 VAL A CA 1
ATOM 1929 C C . VAL A 1 237 ? -7.722 16.258 15.025 1.00 91.25 237 VAL A C 1
ATOM 1931 O O . VAL A 1 237 ? -8.640 15.766 15.681 1.00 91.25 237 VAL A O 1
ATOM 1934 N N . LEU A 1 238 ? -7.655 17.561 14.745 1.00 93.69 238 LEU A N 1
ATOM 1935 C CA . LEU A 1 238 ? -8.703 18.515 15.102 1.00 93.69 238 LEU A CA 1
ATOM 1936 C C . LEU A 1 238 ? -9.993 18.233 14.324 1.00 93.69 238 LEU A C 1
ATOM 1938 O O . LEU A 1 238 ? -11.055 18.224 14.944 1.00 93.69 238 LEU A O 1
ATOM 1942 N N . PHE A 1 239 ? -9.880 17.871 13.043 1.00 95.00 239 PHE A N 1
ATOM 1943 C CA . PHE A 1 239 ? -11.006 17.392 12.240 1.00 95.00 239 PHE A CA 1
ATOM 1944 C C . PHE A 1 239 ? -11.698 16.197 12.905 1.00 95.00 239 PHE A C 1
ATOM 1946 O O . PHE A 1 239 ? -12.883 16.273 13.218 1.00 95.00 239 PHE A O 1
ATOM 1953 N N . ASN A 1 240 ? -10.959 15.138 13.255 1.00 94.94 240 ASN A N 1
ATOM 1954 C CA . ASN A 1 240 ? -11.533 13.975 13.944 1.00 94.94 240 ASN A CA 1
ATOM 1955 C C . ASN A 1 240 ? -12.269 14.361 15.243 1.00 94.94 240 ASN A C 1
ATOM 1957 O O . ASN A 1 240 ? -13.351 13.845 15.525 1.00 94.94 240 ASN A O 1
ATOM 1961 N N . ARG A 1 241 ? -11.721 15.294 16.034 1.00 94.19 241 ARG A N 1
ATOM 1962 C CA . ARG A 1 241 ? -12.386 15.798 17.252 1.00 94.19 241 ARG A CA 1
ATOM 1963 C C . ARG A 1 241 ? -13.690 16.523 16.939 1.00 94.19 241 ARG A C 1
ATOM 1965 O O . ARG A 1 241 ? -14.682 16.316 17.636 1.00 94.19 241 ARG A O 1
ATOM 1972 N N . ARG A 1 242 ? -13.699 17.347 15.892 1.00 93.81 242 ARG A N 1
ATOM 1973 C CA . ARG A 1 242 ? -14.896 18.045 15.423 1.00 93.81 242 ARG A CA 1
ATOM 1974 C C . ARG A 1 242 ? -15.956 17.055 14.946 1.00 93.81 242 ARG A C 1
ATOM 1976 O O . ARG A 1 242 ? -17.100 17.164 15.376 1.00 93.81 242 ARG A O 1
ATOM 1983 N N . ILE A 1 243 ? -15.582 16.050 14.155 1.00 94.62 243 ILE A N 1
ATOM 1984 C CA . ILE A 1 243 ? -16.522 15.019 13.695 1.00 94.62 243 ILE A CA 1
ATOM 1985 C C . ILE A 1 243 ? -17.038 14.173 14.862 1.00 94.62 243 ILE A C 1
ATOM 1987 O O . ILE A 1 243 ? -18.225 13.873 14.905 1.00 94.62 243 ILE A O 1
ATOM 1991 N N . ALA A 1 244 ? -16.208 13.847 15.862 1.00 95.50 244 ALA A N 1
ATOM 1992 C CA . ALA A 1 244 ? -16.671 13.178 17.084 1.00 95.50 244 ALA A CA 1
ATOM 1993 C C . ALA A 1 244 ? -17.748 13.999 17.805 1.00 95.50 244 ALA A C 1
ATOM 1995 O O . ALA A 1 244 ? -18.800 13.463 18.147 1.00 95.50 244 ALA A O 1
ATOM 1996 N N . ARG A 1 245 ? -17.529 15.309 17.970 1.00 94.62 245 ARG A N 1
ATOM 1997 C CA . ARG A 1 245 ? -18.524 16.218 18.555 1.00 94.62 245 ARG A CA 1
ATOM 1998 C C . ARG A 1 245 ? -19.837 16.196 17.774 1.00 94.62 245 ARG A C 1
ATOM 2000 O O . ARG A 1 245 ? -20.897 16.025 18.368 1.00 94.62 245 ARG A O 1
ATOM 2007 N N . LEU A 1 246 ? -19.765 16.317 16.449 1.00 94.06 246 LEU A N 1
ATOM 2008 C CA . LEU A 1 246 ? -20.949 16.302 15.589 1.00 94.06 246 LEU A CA 1
ATOM 2009 C C . LEU A 1 246 ? -21.671 14.959 15.607 1.00 94.06 246 LEU A C 1
ATOM 2011 O O . LEU A 1 246 ? -22.896 14.939 15.633 1.00 94.06 246 LEU A O 1
ATOM 2015 N N . PHE A 1 247 ? -20.942 13.846 15.651 1.00 95.31 247 PHE A N 1
ATOM 2016 C CA . PHE A 1 247 ? -21.533 12.516 15.727 1.00 95.31 247 PHE A CA 1
ATOM 2017 C C . PHE A 1 247 ? -22.308 12.314 17.032 1.00 95.31 247 PHE A C 1
ATOM 2019 O O . PHE A 1 247 ? -23.462 11.897 17.003 1.00 95.31 247 PHE A O 1
ATOM 2026 N N . PHE A 1 248 ? -21.730 12.684 18.179 1.00 95.88 248 PHE A N 1
ATOM 2027 C CA . PHE A 1 248 ? -22.455 12.677 19.455 1.00 95.88 248 PHE A CA 1
ATOM 2028 C C . PHE A 1 248 ? -23.657 13.631 19.434 1.00 95.88 248 PHE A C 1
ATOM 2030 O O . PHE A 1 248 ? -24.716 13.288 19.961 1.00 95.88 248 PHE A O 1
ATOM 2037 N N . GLY A 1 249 ? -23.530 14.783 18.771 1.00 94.62 249 GLY A N 1
ATOM 2038 C CA . GLY A 1 249 ? -24.639 15.704 18.539 1.00 94.62 249 GLY A CA 1
ATOM 2039 C C . GLY A 1 249 ? -25.767 15.098 17.695 1.00 94.62 249 GLY A C 1
ATOM 2040 O O . GLY A 1 249 ? -26.938 15.243 18.052 1.00 94.62 249 GLY A O 1
ATOM 2041 N N . LYS A 1 250 ? -25.433 14.354 16.631 1.00 93.50 250 LYS A N 1
ATOM 2042 C CA . LYS A 1 250 ? -26.378 13.579 15.808 1.00 93.50 250 LYS A CA 1
ATOM 2043 C C . LYS A 1 250 ? -27.076 12.506 16.643 1.00 93.50 250 LYS A C 1
ATOM 2045 O O . LYS A 1 250 ? -28.295 12.388 16.590 1.00 93.50 250 LYS A O 1
ATOM 2050 N N . MET A 1 251 ? -26.330 11.757 17.457 1.00 94.12 251 MET A N 1
ATOM 2051 C CA . MET A 1 251 ? -26.895 10.722 18.332 1.00 94.12 251 MET A CA 1
ATOM 2052 C C . MET A 1 251 ? -27.844 11.310 19.384 1.00 94.12 251 MET A C 1
ATOM 2054 O O . MET A 1 251 ? -28.921 10.763 19.611 1.00 94.12 251 MET A O 1
ATOM 2058 N N . GLN A 1 252 ? -27.496 12.456 19.978 1.00 94.00 252 GLN A N 1
ATOM 2059 C CA . GLN A 1 252 ? -28.378 13.174 20.901 1.00 94.00 252 GLN A CA 1
ATOM 2060 C C . GLN A 1 252 ? -29.659 13.657 20.209 1.00 94.00 252 GLN A C 1
ATOM 2062 O O . GLN A 1 252 ? -30.738 13.534 20.783 1.00 94.00 252 GLN A O 1
ATOM 2067 N N . GLN A 1 253 ? -29.552 14.150 18.970 1.00 91.88 253 GLN A N 1
ATOM 2068 C CA . GLN A 1 253 ? -30.711 14.556 18.174 1.00 91.88 253 GLN A CA 1
ATOM 2069 C C . GLN A 1 253 ? -31.639 13.371 17.894 1.00 91.88 253 GLN A C 1
ATOM 2071 O O . GLN A 1 253 ? -32.841 13.458 18.118 1.00 91.88 253 GLN A O 1
ATOM 2076 N N . ARG A 1 254 ? -31.083 12.222 17.494 1.00 89.62 254 ARG A N 1
ATOM 2077 C CA . ARG A 1 254 ? -31.873 11.008 17.247 1.00 89.62 254 ARG A CA 1
ATOM 2078 C C . ARG A 1 254 ? -32.572 10.503 18.515 1.00 89.62 254 ARG A C 1
ATOM 2080 O O . ARG A 1 254 ? -33.703 10.042 18.435 1.00 89.62 254 ARG A O 1
ATOM 2087 N N . LEU A 1 255 ? -31.951 10.633 19.691 1.00 92.00 255 LEU A N 1
ATOM 2088 C CA . LEU A 1 255 ? -32.598 10.320 20.975 1.00 92.00 255 LEU A CA 1
ATOM 2089 C C . LEU A 1 255 ? -33.770 11.257 21.311 1.00 92.00 255 LEU A C 1
ATOM 2091 O O . LEU A 1 255 ? -34.667 10.849 22.049 1.00 92.00 255 LEU A O 1
ATOM 2095 N N . LEU A 1 256 ? -33.750 12.496 20.810 1.00 90.12 256 LEU A N 1
ATOM 2096 C CA . LEU A 1 256 ? -34.841 13.463 20.941 1.00 90.12 256 LEU A CA 1
ATOM 2097 C C . LEU A 1 256 ? -35.976 13.185 19.938 1.00 90.12 256 LEU A C 1
ATOM 2099 O O . LEU A 1 256 ? -37.137 13.337 20.298 1.00 90.12 256 LEU A O 1
ATOM 2103 N N . GLU A 1 257 ? -35.652 12.779 18.709 1.00 84.75 257 GLU A N 1
ATOM 2104 C CA . GLU A 1 257 ? -36.608 12.643 17.594 1.00 84.75 257 GLU A CA 1
ATOM 2105 C C . GLU A 1 257 ? -37.254 11.258 17.452 1.00 84.75 257 GLU A C 1
ATOM 2107 O O . GLU A 1 257 ? -38.220 11.125 16.706 1.00 84.75 257 GLU A O 1
ATOM 2112 N N . ALA A 1 258 ? -36.730 10.223 18.117 1.00 67.00 258 ALA A N 1
ATOM 2113 C CA . ALA A 1 258 ? -37.174 8.838 17.951 1.00 67.00 258 ALA A CA 1
ATOM 2114 C C . ALA A 1 258 ? -38.607 8.571 18.480 1.00 67.00 258 ALA A C 1
ATOM 2116 O O . ALA A 1 258 ? -38.798 7.928 19.514 1.00 67.00 258 ALA A O 1
ATOM 2117 N N . GLU A 1 259 ? -39.624 9.012 17.737 1.00 53.31 259 GLU A N 1
ATOM 2118 C CA . GLU A 1 259 ? -40.978 8.450 17.725 1.00 53.31 259 GLU A CA 1
ATOM 2119 C C . GLU A 1 259 ? -41.136 7.556 16.482 1.00 53.31 259 GLU A C 1
ATOM 2121 O O . GLU A 1 259 ? -40.712 7.919 15.390 1.00 53.31 259 GLU A O 1
ATOM 2126 N N . GLY A 1 260 ? -41.683 6.349 16.662 1.00 50.94 260 GLY A N 1
ATOM 2127 C CA . GLY A 1 260 ? -41.560 5.226 15.724 1.00 50.94 260 GLY A CA 1
ATOM 2128 C C . GLY A 1 260 ? -41.794 5.541 14.240 1.00 50.94 260 GLY A C 1
ATOM 2129 O O . GLY A 1 260 ? -42.911 5.841 13.830 1.00 50.94 260 GLY A O 1
ATOM 2130 N N . SER A 1 261 ? -40.739 5.383 13.437 1.00 38.12 261 SER A N 1
ATOM 2131 C CA . SER A 1 261 ? -40.771 5.203 11.982 1.00 38.12 261 SER A CA 1
ATOM 2132 C C . SER A 1 261 ? -39.382 4.751 11.519 1.00 38.12 261 SER A C 1
ATOM 2134 O O . SER A 1 261 ? -38.437 5.534 11.539 1.00 38.12 261 SER A O 1
ATOM 2136 N N . GLU A 1 262 ? -39.260 3.489 11.103 1.00 40.28 262 GLU A N 1
ATOM 2137 C CA . GLU A 1 262 ? -38.037 2.900 10.529 1.00 40.28 262 GLU A CA 1
ATOM 2138 C C . GLU A 1 262 ? -37.724 3.363 9.097 1.00 40.28 262 GLU A C 1
ATOM 2140 O O . GLU A 1 262 ? -36.704 2.972 8.543 1.00 40.28 262 GLU A O 1
ATOM 2145 N N . SER A 1 263 ? -38.540 4.215 8.475 1.00 41.66 263 SER A N 1
ATOM 2146 C CA . SER A 1 263 ? -38.184 4.796 7.180 1.00 41.66 263 SER A CA 1
ATOM 2147 C C . SER A 1 263 ? -37.697 6.228 7.357 1.00 41.66 263 SER A C 1
ATOM 2149 O O . SER A 1 263 ? -38.433 7.186 7.119 1.00 41.66 263 SER A O 1
ATOM 2151 N N . THR A 1 264 ? -36.448 6.379 7.778 1.00 37.56 264 THR A N 1
ATOM 2152 C CA . THR A 1 264 ? -35.665 7.516 7.300 1.00 37.56 264 THR A CA 1
ATOM 2153 C C . THR A 1 264 ? -34.777 6.958 6.208 1.00 37.56 264 THR A C 1
ATOM 2155 O O . THR A 1 264 ? -33.814 6.259 6.519 1.00 37.56 264 THR A O 1
ATOM 2158 N N . ASP A 1 265 ? -35.126 7.225 4.943 1.00 38.31 265 ASP A N 1
ATOM 2159 C CA . ASP A 1 265 ? -34.122 7.260 3.878 1.00 38.31 265 ASP A CA 1
ATOM 2160 C C . ASP A 1 265 ? -32.908 7.962 4.491 1.00 38.31 265 ASP A C 1
ATOM 2162 O O . ASP A 1 265 ? -33.076 9.057 5.041 1.00 38.31 265 ASP A O 1
ATOM 2166 N N . TYR A 1 266 ? -31.749 7.293 4.525 1.00 42.94 266 TYR A N 1
ATOM 2167 C CA . TYR A 1 266 ? -30.488 7.914 4.934 1.00 42.94 266 TYR A CA 1
ATOM 2168 C C . TYR A 1 266 ? -30.461 9.271 4.248 1.00 42.94 266 TYR A C 1
ATOM 2170 O O . TYR A 1 266 ? -30.478 9.261 3.023 1.00 42.94 266 TYR A O 1
ATOM 2178 N N . GLU A 1 267 ? -30.596 10.376 5.002 1.00 46.66 267 GLU A N 1
ATOM 2179 C CA . GLU A 1 267 ? -30.961 11.690 4.452 1.00 46.66 267 GLU A CA 1
ATOM 2180 C C . GLU A 1 267 ? -30.164 11.922 3.173 1.00 46.66 267 GLU A C 1
ATOM 2182 O O . GLU A 1 267 ? -28.962 12.180 3.252 1.00 46.66 267 GLU A O 1
ATOM 2187 N N . ASN A 1 268 ? -30.818 11.726 2.019 1.00 39.25 268 ASN A N 1
ATOM 2188 C CA . ASN A 1 268 ? -30.167 11.645 0.717 1.00 39.25 268 ASN A CA 1
ATOM 2189 C C . ASN A 1 268 ? -29.357 12.934 0.519 1.00 39.25 268 ASN A C 1
ATOM 2191 O O . ASN A 1 268 ? -29.905 13.978 0.170 1.00 39.25 268 ASN A O 1
ATOM 2195 N N . GLY A 1 269 ? -28.058 12.873 0.812 1.00 45.03 269 GLY A N 1
ATOM 2196 C CA . GLY A 1 269 ? -27.091 13.930 0.543 1.00 45.03 269 GLY A CA 1
ATOM 2197 C C . GLY A 1 269 ? -27.010 15.133 1.496 1.00 45.03 269 GLY A C 1
ATOM 2198 O O . GLY A 1 269 ? -26.338 16.088 1.115 1.00 45.03 269 GLY A O 1
ATOM 2199 N N . GLN A 1 270 ? -27.596 15.151 2.706 1.00 51.88 270 GLN A N 1
ATOM 2200 C CA . GLN A 1 270 ? -27.389 16.283 3.646 1.00 51.88 270 GLN A CA 1
ATOM 2201 C C . GLN A 1 270 ? -26.713 15.884 4.968 1.00 51.88 270 GLN A C 1
ATOM 2203 O O . GLN A 1 270 ? -27.338 15.920 6.022 1.00 51.88 270 GLN A O 1
ATOM 2208 N N . PRO A 1 271 ? -25.399 15.590 4.978 1.00 53.16 271 PRO A N 1
ATOM 2209 C CA . PRO A 1 271 ? -24.687 15.322 6.227 1.00 53.16 271 PRO A CA 1
ATOM 2210 C C . PRO A 1 271 ? -24.617 16.545 7.159 1.00 53.16 271 PRO A C 1
ATOM 2212 O O . PRO A 1 271 ? -24.286 16.387 8.329 1.00 53.16 271 PRO A O 1
ATOM 2215 N N . PHE A 1 272 ? -24.954 17.753 6.689 1.00 61.09 272 PHE A N 1
ATOM 2216 C CA . PHE A 1 272 ? -24.821 19.003 7.438 1.00 61.09 272 PHE A CA 1
ATOM 2217 C C . PHE A 1 272 ? -26.100 19.442 8.141 1.00 61.09 272 PHE A C 1
ATOM 2219 O O . PHE A 1 272 ? -26.888 20.223 7.609 1.00 61.09 272 PHE A O 1
ATOM 2226 N N . SER A 1 273 ? -26.226 19.077 9.413 1.00 67.12 273 SER A N 1
ATOM 2227 C CA . SER A 1 273 ? -27.181 19.733 10.303 1.00 67.12 273 SER A CA 1
ATOM 2228 C C . SER A 1 273 ? -26.470 20.687 11.259 1.00 67.12 273 SER A C 1
ATOM 2230 O O . SER A 1 273 ? -25.669 20.281 12.104 1.00 67.12 273 SER A O 1
ATOM 2232 N N . HIS A 1 274 ? -26.806 21.978 11.176 1.00 69.69 274 HIS A N 1
ATOM 2233 C CA . HIS A 1 274 ? -26.362 22.972 12.161 1.00 69.69 274 HIS A CA 1
ATOM 2234 C C . HIS A 1 274 ? -26.850 22.615 13.575 1.00 69.69 274 HIS A C 1
ATOM 2236 O O . HIS A 1 274 ? -26.212 22.977 14.563 1.00 69.69 274 HIS A O 1
ATOM 2242 N N . THR A 1 275 ? -27.936 21.845 13.676 1.00 71.44 275 THR A N 1
ATOM 2243 C CA . THR A 1 275 ? -28.503 21.359 14.936 1.00 71.44 275 THR A CA 1
ATOM 2244 C C . THR A 1 275 ? -27.523 20.469 15.701 1.00 71.44 275 THR A C 1
ATOM 2246 O O . THR A 1 275 ? -27.464 20.543 16.926 1.00 71.44 275 THR A O 1
ATOM 2249 N N . TYR A 1 276 ? -26.667 19.703 15.011 1.00 84.38 276 TYR A N 1
ATOM 2250 C CA . TYR A 1 276 ? -25.679 18.844 15.675 1.00 84.38 276 TYR A CA 1
ATOM 2251 C C . TYR A 1 276 ? -24.650 19.646 16.479 1.00 84.38 276 TYR A C 1
ATOM 2253 O O . TYR A 1 276 ? -24.122 19.139 17.463 1.00 84.38 276 TYR A O 1
ATOM 2261 N N . TYR A 1 277 ? -24.386 20.907 16.111 1.00 81.06 277 TYR A N 1
ATOM 2262 C CA . TYR A 1 277 ? -23.467 21.766 16.860 1.00 81.06 277 TYR A CA 1
ATOM 2263 C C . TYR A 1 277 ? -24.044 22.269 18.186 1.00 81.06 277 TYR A C 1
ATOM 2265 O O . TYR A 1 277 ? -23.263 22.665 19.053 1.00 81.06 277 TYR A O 1
ATOM 2273 N N . ILE A 1 278 ? -25.371 22.297 18.324 1.00 84.44 278 ILE A N 1
ATOM 2274 C CA . ILE A 1 278 ? -26.073 22.799 19.514 1.00 84.44 278 ILE A CA 1
ATOM 2275 C C . ILE A 1 278 ? -26.100 21.726 20.613 1.00 84.44 278 ILE A C 1
ATOM 2277 O O . ILE A 1 278 ? -26.119 22.042 21.802 1.00 84.44 278 ILE A O 1
ATOM 2281 N N . ASN A 1 279 ? -26.056 20.460 20.206 1.00 89.88 279 ASN A N 1
ATOM 2282 C CA . ASN A 1 279 ? -26.079 19.295 21.076 1.00 89.88 279 ASN A CA 1
ATOM 2283 C C . ASN A 1 279 ? -24.703 19.067 21.733 1.00 89.88 279 ASN A C 1
ATOM 2285 O O . ASN A 1 279 ? -23.684 19.011 21.046 1.00 89.88 279 ASN A O 1
ATOM 2289 N N . ASN A 1 280 ? -24.682 18.935 23.066 1.00 93.00 280 ASN A N 1
ATOM 2290 C CA . ASN A 1 280 ? -23.465 18.896 23.896 1.00 93.00 280 ASN A CA 1
ATOM 2291 C C . ASN A 1 280 ? -23.220 17.528 24.563 1.00 93.00 280 ASN A C 1
ATOM 2293 O O . ASN A 1 280 ? -22.573 17.442 25.609 1.00 93.00 280 ASN A O 1
ATOM 2297 N N . LEU A 1 281 ? -23.778 16.442 24.009 1.00 95.31 281 LEU A N 1
ATOM 2298 C CA . LEU A 1 281 ? -23.650 15.111 24.610 1.00 95.31 281 LEU A CA 1
ATOM 2299 C C . LEU A 1 281 ? -22.181 14.709 24.808 1.00 95.31 281 LEU A C 1
ATOM 2301 O O . LEU A 1 281 ? -21.861 14.164 25.860 1.00 95.31 281 LEU A O 1
ATOM 2305 N N . LEU A 1 282 ? -21.286 14.996 23.854 1.00 95.62 282 LEU A N 1
ATOM 2306 C CA . LEU A 1 282 ? -19.864 14.664 24.003 1.00 95.62 282 LEU A CA 1
ATOM 2307 C C . LEU A 1 282 ? -19.246 15.381 25.208 1.00 95.62 282 LEU A C 1
ATOM 2309 O O . LEU A 1 282 ? -18.569 14.743 26.008 1.00 95.62 282 LEU A O 1
ATOM 2313 N N . GLU A 1 283 ? -19.496 16.681 25.352 1.00 95.25 283 GLU A N 1
ATOM 2314 C CA . GLU A 1 283 ? -18.987 17.509 26.443 1.00 95.25 283 GLU A CA 1
ATOM 2315 C C . GLU A 1 283 ? -19.475 17.003 27.803 1.00 95.25 283 GLU A C 1
ATOM 2317 O O . GLU A 1 283 ? -18.678 16.872 28.731 1.00 95.25 283 GLU A O 1
ATOM 2322 N N . TYR A 1 284 ? -20.756 16.632 27.910 1.00 95.94 284 TYR A N 1
ATOM 2323 C CA . TYR A 1 284 ? -21.303 16.051 29.137 1.00 95.94 284 TYR A CA 1
ATOM 2324 C C . TYR A 1 284 ? -20.601 14.737 29.509 1.00 95.94 284 TYR A C 1
ATOM 2326 O O . TYR A 1 284 ? -20.271 14.513 30.676 1.00 95.94 284 TYR A O 1
ATOM 2334 N N . MET A 1 285 ? -20.345 13.863 28.529 1.00 96.06 285 MET A N 1
ATOM 2335 C CA . MET A 1 285 ? -19.663 12.587 28.775 1.00 96.06 285 MET A CA 1
ATOM 2336 C C . MET A 1 285 ? -18.178 12.788 29.105 1.00 96.06 285 MET A C 1
ATOM 2338 O O . MET A 1 285 ? -17.658 12.135 30.013 1.00 96.06 285 MET A O 1
ATOM 2342 N N . ASP A 1 286 ? -17.509 13.731 28.438 1.00 94.50 286 ASP A N 1
ATOM 2343 C CA . ASP A 1 286 ? -16.138 14.140 28.748 1.00 94.50 286 ASP A CA 1
ATOM 2344 C C . ASP A 1 286 ? -16.034 14.638 30.200 1.00 94.50 286 ASP A C 1
ATOM 2346 O O . ASP A 1 286 ? -15.179 14.154 30.948 1.00 94.50 286 ASP A O 1
ATOM 2350 N N . ASP A 1 287 ? -16.939 15.524 30.629 1.00 95.50 287 ASP A N 1
ATOM 2351 C CA . ASP A 1 287 ? -16.967 16.071 31.988 1.00 95.50 287 ASP A CA 1
ATOM 2352 C C . ASP A 1 287 ? -17.180 14.982 33.045 1.00 95.50 287 ASP A C 1
ATOM 2354 O O . ASP A 1 287 ? -16.499 14.977 34.071 1.00 95.50 287 ASP A O 1
ATOM 2358 N N . ILE A 1 288 ? -18.081 14.021 32.805 1.00 95.88 288 ILE A N 1
ATOM 2359 C CA . ILE A 1 288 ? -18.291 12.884 33.717 1.00 95.88 288 ILE A CA 1
ATOM 2360 C C . ILE A 1 288 ? -17.045 11.988 33.764 1.00 95.88 288 ILE A C 1
ATOM 2362 O O . ILE A 1 288 ? -16.590 11.609 34.847 1.00 95.88 288 ILE A O 1
ATOM 2366 N N . SER A 1 289 ? -16.467 11.666 32.602 1.00 94.50 289 SER A N 1
ATOM 2367 C CA . SER A 1 289 ? -15.305 10.775 32.489 1.00 94.50 289 SER A CA 1
ATOM 2368 C C . SER A 1 289 ? -14.015 11.372 33.067 1.00 94.50 289 SER A C 1
ATOM 2370 O O . SER A 1 289 ? -13.079 10.636 33.384 1.00 94.50 289 SER A O 1
ATOM 2372 N N . GLY A 1 290 ? -13.938 12.698 33.208 1.00 92.69 290 GLY A N 1
ATOM 2373 C CA . GLY A 1 290 ? -12.805 13.399 33.811 1.00 92.69 290 GLY A CA 1
ATOM 2374 C C . GLY A 1 290 ? -12.792 13.386 35.344 1.00 92.69 290 GLY A C 1
ATOM 2375 O O . GLY A 1 290 ? -11.797 13.792 35.943 1.00 92.69 290 GLY A O 1
ATOM 2376 N N . LEU A 1 291 ? -13.872 12.940 35.994 1.00 92.38 291 LEU A N 1
ATOM 2377 C CA . LEU A 1 291 ? -14.023 13.000 37.448 1.00 92.38 291 LEU A CA 1
ATOM 2378 C C . LEU A 1 291 ? -13.668 11.669 38.129 1.00 92.38 291 LEU A C 1
ATOM 2380 O O . LEU A 1 291 ? -14.144 10.598 37.750 1.00 92.38 291 LEU A O 1
ATOM 2384 N N . THR A 1 292 ? -12.901 11.742 39.217 1.00 88.31 292 THR A N 1
ATOM 2385 C CA . THR A 1 292 ? -12.757 10.642 40.183 1.00 88.31 292 THR A CA 1
ATOM 2386 C C . THR A 1 292 ? -13.813 10.749 41.284 1.00 88.31 292 THR A C 1
ATOM 2388 O O . THR A 1 292 ? -14.326 11.831 41.583 1.00 88.31 292 THR A O 1
ATOM 2391 N N . TYR A 1 293 ? -14.135 9.623 41.917 1.00 84.00 293 TYR A N 1
ATOM 2392 C CA . TYR A 1 293 ? -14.954 9.581 43.128 1.00 84.00 293 TYR A CA 1
ATOM 2393 C C . TYR A 1 293 ? -14.286 8.643 44.127 1.00 84.00 293 TYR A C 1
ATOM 2395 O O . TYR A 1 293 ? -13.953 7.524 43.767 1.00 84.00 293 TYR A O 1
ATOM 2403 N N . GLU A 1 294 ? -14.009 9.119 45.344 1.00 83.81 294 GLU A N 1
ATOM 2404 C CA . GLU A 1 294 ? -13.276 8.345 46.365 1.00 83.81 294 GLU A CA 1
ATOM 2405 C C . GLU A 1 294 ? -11.946 7.746 45.842 1.00 83.81 294 GLU A C 1
ATOM 2407 O O . GLU A 1 294 ? -11.542 6.651 46.214 1.00 83.81 294 GLU A O 1
ATOM 2412 N N . ASN A 1 295 ? -11.251 8.486 44.963 1.00 78.88 295 ASN A N 1
ATOM 2413 C CA . ASN A 1 295 ? -10.046 8.069 44.220 1.00 78.88 295 ASN A CA 1
ATOM 2414 C C . ASN A 1 295 ? -10.242 6.902 43.233 1.00 78.88 295 ASN A C 1
ATOM 2416 O O . ASN A 1 295 ? -9.276 6.484 42.596 1.00 78.88 295 ASN A O 1
ATOM 2420 N N . ALA A 1 296 ? -11.469 6.414 43.050 1.00 75.56 296 ALA A N 1
ATOM 2421 C CA . ALA A 1 296 ? -11.803 5.430 42.035 1.00 75.56 296 ALA A CA 1
ATOM 2422 C C . ALA A 1 296 ? -12.013 6.087 40.661 1.00 75.56 296 ALA A C 1
ATOM 2424 O O . ALA A 1 296 ? -12.610 7.169 40.519 1.00 75.56 296 ALA A O 1
ATOM 2425 N N . ASN A 1 297 ? -11.533 5.395 39.630 1.00 81.06 297 ASN A N 1
ATOM 2426 C CA . ASN A 1 297 ? -11.753 5.757 38.236 1.00 81.06 297 ASN A CA 1
ATOM 2427 C C . ASN A 1 297 ? -13.246 5.639 37.872 1.00 81.06 297 ASN A C 1
ATOM 2429 O O . ASN A 1 297 ? -13.937 4.791 38.433 1.00 81.06 297 ASN A O 1
ATOM 2433 N N . PRO A 1 298 ? -13.757 6.470 36.946 1.00 83.94 298 PRO A N 1
ATOM 2434 C CA . PRO A 1 298 ? -15.143 6.390 36.501 1.00 83.94 298 PRO A CA 1
ATOM 2435 C C . PRO A 1 298 ? -15.384 5.100 35.719 1.00 83.94 298 PRO A C 1
ATOM 2437 O O . PRO A 1 298 ? -14.968 4.972 34.567 1.00 83.94 298 PRO A O 1
ATOM 2440 N N . PHE A 1 299 ? -16.073 4.162 36.360 1.00 86.38 299 PHE A N 1
ATOM 2441 C CA . PHE A 1 299 ? -16.641 2.974 35.740 1.00 86.38 299 PHE A CA 1
ATOM 2442 C C . PHE A 1 299 ? -18.158 3.001 35.885 1.00 86.38 299 PHE A C 1
ATOM 2444 O O . PHE A 1 299 ? -18.680 3.564 36.846 1.00 86.38 299 PHE A O 1
ATOM 2451 N N . GLY A 1 300 ? -18.851 2.393 34.929 1.00 89.50 300 GLY A N 1
ATOM 2452 C CA . GLY A 1 300 ? -20.304 2.287 34.936 1.00 89.50 300 GLY A CA 1
ATOM 2453 C C . GLY A 1 300 ? -20.917 2.669 33.601 1.00 89.50 300 GLY A C 1
ATOM 2454 O O . GLY A 1 300 ? -20.211 3.092 32.686 1.00 89.50 300 GLY A O 1
ATOM 2455 N N . SER A 1 301 ? -22.236 2.535 33.498 1.00 94.56 301 SER A N 1
ATOM 2456 C CA . SER A 1 301 ? -22.919 2.641 32.208 1.00 94.56 301 SER A CA 1
ATOM 2457 C C . SER A 1 301 ? -24.216 3.447 32.289 1.00 94.56 301 SER A C 1
ATOM 2459 O O . SER A 1 301 ? -25.001 3.320 33.236 1.00 94.56 301 SER A O 1
ATOM 2461 N N . ILE A 1 302 ? -24.448 4.268 31.264 1.00 97.62 302 ILE A N 1
ATOM 2462 C CA . ILE A 1 302 ? -25.697 5.004 31.039 1.00 97.62 302 ILE A CA 1
ATOM 2463 C C . ILE A 1 302 ? -26.403 4.387 29.831 1.00 97.62 302 ILE A C 1
ATOM 2465 O O . ILE A 1 302 ? -25.785 4.175 28.789 1.00 97.62 302 ILE A O 1
ATOM 2469 N N . LEU A 1 303 ? -27.695 4.108 29.970 1.00 96.56 303 LEU A N 1
ATOM 2470 C CA . LEU A 1 303 ? -28.553 3.606 28.906 1.00 96.56 303 LEU A CA 1
ATOM 2471 C C . LEU A 1 303 ? -29.505 4.718 28.456 1.00 96.56 303 LEU A C 1
ATOM 2473 O O . LEU A 1 303 ? -30.385 5.144 29.209 1.00 96.56 303 LEU A O 1
ATOM 2477 N N . PHE A 1 304 ? -29.306 5.181 27.227 1.00 97.06 304 PHE A N 1
ATOM 2478 C CA . PHE A 1 304 ? -30.061 6.247 26.589 1.00 97.06 304 PHE A CA 1
ATOM 2479 C C . PHE A 1 304 ? -31.162 5.701 25.683 1.00 97.06 304 PHE A C 1
ATOM 2481 O O . PHE A 1 304 ? -30.929 4.788 24.890 1.00 97.06 304 PHE A O 1
ATOM 2488 N N . MET A 1 305 ? -32.347 6.304 25.759 1.00 94.94 305 MET A N 1
ATOM 2489 C CA . MET A 1 305 ? -33.467 6.052 24.846 1.00 94.94 305 MET A CA 1
ATOM 2490 C C . MET A 1 305 ? -34.448 7.226 24.858 1.00 94.94 305 MET A C 1
ATOM 2492 O O . MET A 1 305 ? -34.366 8.107 25.713 1.00 94.94 305 MET A O 1
ATOM 2496 N N . HIS A 1 306 ? -35.410 7.232 23.939 1.00 94.00 306 HIS A N 1
ATOM 2497 C CA . HIS A 1 306 ? -36.433 8.273 23.916 1.00 94.00 306 HIS A CA 1
ATOM 2498 C C . HIS A 1 306 ? -37.266 8.302 25.214 1.00 94.00 306 HIS A C 1
ATOM 2500 O O . HIS A 1 306 ? -37.581 7.262 25.806 1.00 94.00 306 HIS A O 1
ATOM 2506 N N . SER A 1 307 ? -37.667 9.501 25.649 1.00 92.19 307 SER A N 1
ATOM 2507 C CA . SER A 1 307 ? -38.400 9.719 26.907 1.00 92.19 307 SER A CA 1
ATOM 2508 C C . SER A 1 307 ? -39.710 8.917 26.986 1.00 92.19 307 SER A C 1
ATOM 2510 O O . SER A 1 307 ? -40.069 8.401 28.051 1.00 92.19 307 SER A O 1
ATOM 2512 N N . SER A 1 308 ? -40.400 8.735 25.853 1.00 88.88 308 SER A N 1
ATOM 2513 C CA . SER A 1 308 ? -41.625 7.934 25.785 1.00 88.88 308 SER A CA 1
ATOM 2514 C C . SER A 1 308 ? -41.356 6.449 26.043 1.00 88.88 308 SER A C 1
ATOM 2516 O O . SER A 1 308 ? -42.132 5.821 26.765 1.00 88.88 308 SER A O 1
ATOM 2518 N N . THR A 1 309 ? -40.231 5.910 25.563 1.00 90.19 309 THR A N 1
ATOM 2519 C CA . THR A 1 309 ? -39.792 4.537 25.844 1.00 90.19 309 THR A CA 1
ATOM 2520 C C . THR A 1 309 ? -39.528 4.357 27.337 1.00 90.19 309 THR A C 1
ATOM 2522 O O . THR A 1 309 ? -40.002 3.390 27.927 1.00 90.19 309 THR A O 1
ATOM 2525 N N . ILE A 1 310 ? -38.871 5.316 27.994 1.00 91.81 310 ILE A N 1
ATOM 2526 C CA . ILE A 1 310 ? -38.574 5.248 29.438 1.00 91.81 310 ILE A CA 1
ATOM 2527 C C . ILE A 1 310 ? -39.850 5.242 30.293 1.00 91.81 310 ILE A C 1
ATOM 2529 O O . ILE A 1 310 ? -39.929 4.564 31.325 1.00 91.81 310 ILE A O 1
ATOM 2533 N N . LEU A 1 311 ? -40.835 6.055 29.909 1.00 85.94 311 LEU A N 1
ATOM 2534 C CA . LEU A 1 311 ? -42.017 6.318 30.728 1.00 85.94 311 LEU A CA 1
ATOM 2535 C C . LEU A 1 311 ? -43.185 5.372 30.442 1.00 85.94 311 LEU A C 1
ATOM 2537 O O . LEU A 1 311 ? -43.906 5.025 31.380 1.00 85.94 311 LEU A O 1
ATOM 2541 N N . HIS A 1 312 ? -43.365 4.955 29.188 1.00 79.44 312 HIS A N 1
ATOM 2542 C CA . HIS A 1 312 ? -44.579 4.274 28.727 1.00 79.44 312 HIS A CA 1
ATOM 2543 C C . HIS A 1 312 ? -44.357 2.828 28.275 1.00 79.44 312 HIS A C 1
ATOM 2545 O O . HIS A 1 312 ? -45.333 2.112 28.050 1.00 79.44 312 HIS A O 1
ATOM 2551 N N . SER A 1 313 ? -43.109 2.366 28.162 1.00 77.50 313 SER A N 1
ATOM 2552 C CA . SER A 1 313 ? -42.825 0.969 27.826 1.00 77.50 313 SER A CA 1
ATOM 2553 C C . SER A 1 313 ? -42.597 0.108 29.076 1.00 77.50 313 SER A C 1
ATOM 2555 O O . SER A 1 313 ? -42.304 0.601 30.165 1.00 77.50 313 SER A O 1
ATOM 2557 N N . ARG A 1 314 ? -42.703 -1.218 28.911 1.00 84.25 314 ARG A N 1
ATOM 2558 C CA . ARG A 1 314 ? -42.264 -2.207 29.917 1.00 84.25 314 ARG A CA 1
ATOM 2559 C C . ARG A 1 314 ? -40.770 -2.532 29.809 1.00 84.25 314 ARG A C 1
ATOM 2561 O O . ARG A 1 314 ? -40.313 -3.467 30.460 1.00 84.25 314 ARG A O 1
ATOM 2568 N N . PHE A 1 315 ? -40.034 -1.788 28.982 1.00 88.75 315 PHE A N 1
ATOM 2569 C CA . PHE A 1 315 ? -38.628 -2.045 28.702 1.00 88.75 315 PHE A CA 1
ATOM 2570 C C . PHE A 1 315 ? -37.751 -1.826 29.931 1.00 88.75 315 PHE A C 1
ATOM 2572 O O . PHE A 1 315 ? -36.867 -2.630 30.189 1.00 88.75 315 PHE A O 1
ATOM 2579 N N . ILE A 1 316 ? -38.029 -0.796 30.734 1.00 92.38 316 ILE A N 1
ATOM 2580 C CA . ILE A 1 316 ? -37.235 -0.493 31.926 1.00 92.38 316 ILE A CA 1
ATOM 2581 C C . ILE A 1 316 ? -37.979 -0.867 33.200 1.00 92.38 316 ILE A C 1
ATOM 2583 O O . ILE A 1 316 ? -39.046 -0.329 33.514 1.00 92.38 316 ILE A O 1
ATOM 2587 N N . ARG A 1 317 ? -37.348 -1.722 34.005 1.00 91.94 317 ARG A N 1
ATOM 2588 C CA . ARG A 1 317 ? -37.730 -1.966 35.392 1.00 91.94 317 ARG A CA 1
ATOM 2589 C C . ARG A 1 317 ? -36.869 -1.100 36.305 1.00 91.94 317 ARG A C 1
ATOM 2591 O O . ARG A 1 317 ? -35.716 -1.407 36.575 1.00 91.94 317 ARG A O 1
ATOM 2598 N N . PHE A 1 318 ? -37.436 -0.012 36.814 1.00 93.00 318 PHE A N 1
ATOM 2599 C CA . PHE A 1 318 ? -36.714 0.859 37.739 1.00 93.00 318 PHE A CA 1
ATOM 2600 C C . PHE A 1 318 ? -36.495 0.188 39.098 1.00 93.00 318 PHE A C 1
ATOM 2602 O O . PHE A 1 318 ? -37.456 -0.111 39.808 1.00 93.00 318 PHE A O 1
ATOM 2609 N N . SER A 1 319 ? -35.229 0.053 39.485 1.00 92.75 319 SER A N 1
ATOM 2610 C CA . SER A 1 319 ? -34.819 -0.268 40.855 1.00 92.75 319 SER A CA 1
ATOM 2611 C C . SER A 1 319 ? -34.937 0.971 41.742 1.00 92.75 319 SER A C 1
ATOM 2613 O O . SER A 1 319 ? -35.407 0.898 42.875 1.00 92.75 319 SER A O 1
ATOM 2615 N N . ILE A 1 320 ? -34.570 2.138 41.199 1.00 92.81 320 ILE A N 1
ATOM 2616 C CA . ILE A 1 320 ? -34.742 3.447 41.834 1.00 92.81 320 ILE A CA 1
ATOM 2617 C C . ILE A 1 320 ? -35.209 4.432 40.766 1.00 92.81 320 ILE A C 1
ATOM 2619 O O . ILE A 1 320 ? -34.439 4.786 39.881 1.00 92.81 320 ILE A O 1
ATOM 2623 N N . ARG A 1 321 ? -36.452 4.918 40.851 1.00 93.88 321 ARG A N 1
ATOM 2624 C CA . ARG A 1 321 ? -36.965 5.975 39.964 1.00 93.88 321 ARG A CA 1
ATOM 2625 C C . ARG A 1 321 ? -36.917 7.326 40.670 1.00 93.88 321 ARG A C 1
ATOM 2627 O O . ARG A 1 321 ? -37.445 7.474 41.773 1.00 93.88 321 ARG A O 1
ATOM 2634 N N . PHE A 1 322 ? -36.323 8.323 40.028 1.00 94.25 322 PHE A N 1
ATOM 2635 C CA . PHE A 1 322 ? -36.320 9.691 40.527 1.00 94.25 322 PHE A CA 1
ATOM 2636 C C . PHE A 1 322 ? -37.676 10.355 40.288 1.00 94.25 322 PHE A C 1
ATOM 2638 O O . PHE A 1 322 ? -38.373 10.087 39.307 1.00 94.25 322 PHE A O 1
ATOM 2645 N N . LYS A 1 323 ? -38.066 11.237 41.213 1.00 90.81 323 LYS A N 1
ATOM 2646 C CA . LYS A 1 323 ? -39.239 12.098 41.020 1.00 90.81 323 LYS A CA 1
ATOM 2647 C C . LYS A 1 323 ? -38.995 13.006 39.819 1.00 90.81 323 LYS A C 1
ATOM 2649 O O . LYS A 1 323 ? -37.854 13.350 39.542 1.00 90.81 323 LYS A O 1
ATOM 2654 N N . GLU A 1 324 ? -40.057 13.450 39.159 1.00 87.50 324 GLU A N 1
ATOM 2655 C CA . GLU A 1 324 ? -39.953 14.339 37.995 1.00 87.50 324 GLU A CA 1
ATOM 2656 C C . GLU A 1 324 ? -39.156 15.617 38.299 1.00 87.50 324 GLU A C 1
ATOM 2658 O O . GLU A 1 324 ? -38.195 15.921 37.603 1.00 87.50 324 GLU A O 1
ATOM 2663 N N . SER A 1 325 ? -39.437 16.272 39.430 1.00 88.44 325 SER A N 1
ATOM 2664 C CA . SER A 1 325 ? -38.675 17.432 39.921 1.00 88.44 325 SER A CA 1
ATOM 2665 C C . SER A 1 325 ? -37.250 17.109 40.399 1.00 88.44 325 SER A C 1
ATOM 2667 O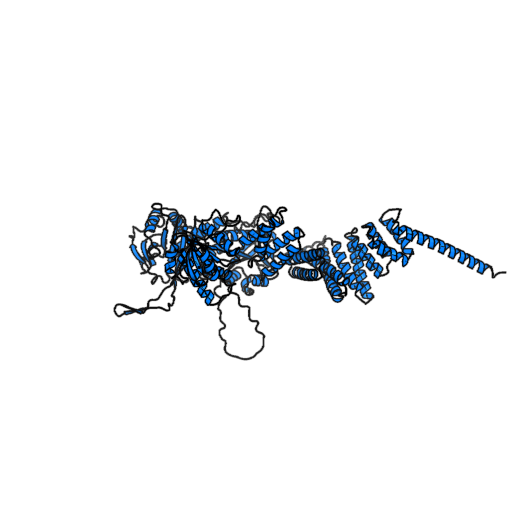 O . SER A 1 325 ? -36.523 18.007 40.812 1.00 88.44 325 SER A O 1
ATOM 2669 N N . GLY A 1 326 ? -36.890 15.826 40.464 1.00 86.12 326 GLY A N 1
ATOM 2670 C CA . GLY A 1 326 ? -35.606 15.316 40.943 1.00 86.12 326 GLY A CA 1
ATOM 2671 C C . GLY A 1 326 ? -34.814 14.561 39.877 1.00 86.12 326 GLY A C 1
ATOM 2672 O O . GLY A 1 326 ? -33.805 13.947 40.223 1.00 86.12 326 GLY A O 1
ATOM 2673 N N . ARG A 1 327 ? -35.258 14.580 38.611 1.00 94.38 327 ARG A N 1
ATOM 2674 C CA . ARG A 1 327 ? -34.453 14.102 37.482 1.00 94.38 327 ARG A CA 1
ATOM 2675 C C . ARG A 1 327 ? -33.176 14.934 37.397 1.00 94.38 327 ARG A C 1
ATOM 2677 O O . ARG A 1 327 ? -33.181 16.129 37.688 1.00 94.38 327 ARG A O 1
ATOM 2684 N N . ILE A 1 328 ? -32.073 14.290 37.040 1.00 96.81 328 ILE A N 1
ATOM 2685 C CA . ILE A 1 328 ? -30.749 14.922 37.048 1.00 96.81 328 ILE A CA 1
ATOM 2686 C C . ILE A 1 328 ? -30.405 15.312 35.616 1.00 96.81 328 ILE A C 1
ATOM 2688 O O . ILE A 1 328 ? -30.387 14.443 34.750 1.00 96.81 328 ILE A O 1
ATOM 2692 N N . SER A 1 329 ? -30.151 16.599 35.370 1.00 96.94 329 SER A N 1
ATOM 2693 C CA . SER A 1 329 ? -29.654 17.078 34.073 1.00 96.94 329 SER A CA 1
ATOM 2694 C C . SER A 1 329 ? -28.303 16.436 33.753 1.00 96.94 329 SER A C 1
ATOM 2696 O O . SER A 1 329 ? -27.469 16.301 34.652 1.00 96.94 329 SER A O 1
ATOM 2698 N N . LEU A 1 330 ? -28.069 16.089 32.482 1.00 96.25 330 LEU A N 1
ATOM 2699 C CA . LEU A 1 330 ? -26.773 15.584 32.006 1.00 96.25 330 LEU A CA 1
ATOM 2700 C C . LEU A 1 330 ? -25.611 16.566 32.250 1.00 96.25 330 LEU A C 1
ATOM 2702 O O . LEU A 1 330 ? -24.463 16.139 32.322 1.00 96.25 330 LEU A O 1
ATOM 2706 N N . GLU A 1 331 ? -25.908 17.849 32.472 1.00 95.50 331 GLU A N 1
ATOM 2707 C CA . GLU A 1 331 ? -24.931 18.876 32.859 1.00 95.50 331 GLU A CA 1
ATOM 2708 C C . GLU A 1 331 ? -24.367 18.685 34.279 1.00 95.50 331 GLU A C 1
ATOM 2710 O O . GLU A 1 331 ? -23.276 19.168 34.587 1.00 95.50 331 GLU A O 1
ATOM 2715 N N . ASP A 1 332 ? -25.075 17.982 35.174 1.00 96.62 332 ASP A N 1
ATOM 2716 C CA . ASP A 1 332 ? -24.617 17.750 36.552 1.00 96.62 332 ASP A CA 1
ATOM 2717 C C . ASP A 1 332 ? -23.652 16.556 36.627 1.00 96.62 332 ASP A C 1
ATOM 2719 O O . ASP A 1 332 ? -23.913 15.520 37.254 1.00 96.62 332 ASP A O 1
ATOM 2723 N N . SER A 1 333 ? -22.492 16.720 35.989 1.00 96.25 333 SER A N 1
ATOM 2724 C CA . SER A 1 333 ? -21.450 15.694 35.881 1.00 96.25 333 SER A CA 1
ATOM 2725 C C . SER A 1 333 ? -21.025 15.131 37.240 1.00 96.25 333 SER A C 1
ATOM 2727 O O . SER A 1 333 ? -20.807 13.927 37.385 1.00 96.25 333 SER A O 1
ATOM 2729 N N . ARG A 1 334 ? -20.989 15.973 38.284 1.00 94.94 334 ARG A N 1
ATOM 2730 C CA . ARG A 1 334 ? -20.614 15.569 39.648 1.00 94.94 334 ARG A CA 1
ATOM 2731 C C . ARG A 1 334 ? -21.623 14.619 40.276 1.00 94.94 334 ARG A C 1
ATOM 2733 O O . ARG A 1 334 ? -21.204 13.673 40.942 1.00 94.94 334 ARG A O 1
ATOM 2740 N N . ARG A 1 335 ? -22.931 14.863 40.137 1.00 95.00 335 ARG A N 1
ATOM 2741 C CA . ARG A 1 335 ? -23.942 13.935 40.674 1.00 95.00 335 ARG A CA 1
ATOM 2742 C C . ARG A 1 335 ? -23.984 12.645 39.877 1.00 95.00 335 ARG A C 1
ATOM 2744 O O . ARG A 1 335 ? -24.029 11.580 40.487 1.00 95.00 335 ARG A O 1
ATOM 2751 N N . ILE A 1 336 ? -23.917 12.735 38.552 1.00 96.69 336 ILE A N 1
ATOM 2752 C CA . ILE A 1 336 ? -23.947 11.561 37.675 1.00 96.69 336 ILE A CA 1
ATOM 2753 C C . ILE A 1 336 ? -22.754 10.656 37.966 1.00 96.69 336 ILE A C 1
ATOM 2755 O O . ILE A 1 336 ? -22.939 9.464 38.196 1.00 96.69 336 ILE A O 1
ATOM 2759 N N . ARG A 1 337 ? -21.551 11.231 38.095 1.00 94.75 337 ARG A N 1
ATOM 2760 C CA . ARG A 1 337 ? -20.345 10.491 38.474 1.00 94.75 337 ARG A CA 1
ATOM 2761 C C . ARG A 1 337 ? -20.545 9.670 39.746 1.00 94.75 337 ARG A C 1
ATOM 2763 O O . ARG A 1 337 ? -20.147 8.514 39.764 1.00 94.75 337 ARG A O 1
ATOM 2770 N N . LYS A 1 338 ? -21.163 10.230 40.791 1.00 93.94 338 LYS A N 1
ATOM 2771 C CA . LYS A 1 338 ? -21.439 9.493 42.041 1.00 93.94 338 LYS A CA 1
ATOM 2772 C C . LYS A 1 338 ? -22.391 8.320 41.825 1.00 93.94 338 LYS A C 1
ATOM 2774 O O . LYS A 1 338 ? -22.227 7.278 42.441 1.00 93.94 338 LYS A O 1
ATOM 2779 N N . LEU A 1 339 ? -23.400 8.505 40.978 1.00 94.12 339 LEU A N 1
ATOM 2780 C CA . LEU A 1 339 ? -24.420 7.491 40.721 1.00 94.12 339 LEU A CA 1
ATOM 2781 C C . LEU A 1 339 ? -23.917 6.339 39.849 1.00 94.12 339 LEU A C 1
ATOM 2783 O O . LEU A 1 339 ? -24.468 5.246 39.941 1.00 94.12 339 LEU A O 1
ATOM 2787 N N . LEU A 1 340 ? -22.869 6.551 39.047 1.00 92.81 340 LEU A N 1
ATOM 2788 C CA . LEU A 1 340 ? -22.255 5.482 38.255 1.00 92.81 340 LEU A CA 1
ATOM 2789 C C . LEU A 1 340 ? -21.730 4.326 39.122 1.00 92.81 340 LEU A C 1
ATOM 2791 O O . LEU A 1 340 ? -21.812 3.179 38.692 1.00 92.81 340 LEU A O 1
ATOM 2795 N N . GLU A 1 341 ? -21.322 4.595 40.369 1.00 89.56 341 GLU A N 1
ATOM 2796 C CA . GLU A 1 341 ? -20.893 3.569 41.340 1.00 89.56 341 GLU A CA 1
ATOM 2797 C C . GLU A 1 341 ? -22.001 2.555 41.686 1.00 89.56 341 GLU A C 1
ATOM 2799 O O . GLU A 1 341 ? -21.730 1.488 42.230 1.00 89.56 341 GLU A O 1
ATOM 2804 N N . LEU A 1 342 ? -23.263 2.885 41.389 1.00 90.38 342 LEU A N 1
ATOM 2805 C CA . LEU A 1 342 ? -24.415 2.013 41.627 1.00 90.38 342 LEU A CA 1
ATOM 2806 C C . LEU A 1 342 ? -24.748 1.116 40.426 1.00 90.38 342 LEU A C 1
ATOM 2808 O O . LEU A 1 342 ? -25.638 0.273 40.532 1.00 90.38 342 LEU A O 1
ATOM 2812 N N . THR A 1 343 ? -24.094 1.321 39.283 1.00 90.25 343 THR A N 1
ATOM 2813 C CA . THR A 1 343 ? -24.367 0.565 38.054 1.00 90.25 343 THR A CA 1
ATOM 2814 C C . THR A 1 343 ? -23.610 -0.758 38.033 1.00 90.25 343 THR A C 1
ATOM 2816 O O . THR A 1 343 ? -22.562 -0.912 38.658 1.00 90.25 343 THR A O 1
ATOM 2819 N N . ASN A 1 344 ? -24.155 -1.741 37.321 1.00 80.31 344 ASN A N 1
ATOM 2820 C CA . ASN A 1 344 ? -23.525 -3.040 37.134 1.00 80.31 344 ASN A CA 1
ATOM 2821 C C . ASN A 1 344 ? -23.956 -3.626 35.784 1.00 80.31 344 ASN A C 1
ATOM 2823 O O . ASN A 1 344 ? -25.078 -4.116 35.657 1.00 80.31 344 ASN A O 1
ATOM 2827 N N . GLY A 1 345 ? -23.058 -3.576 34.797 1.00 68.56 345 GLY A N 1
ATOM 2828 C CA . GLY A 1 345 ? -23.319 -4.087 33.449 1.00 68.56 345 GLY A CA 1
ATOM 2829 C C . GLY A 1 345 ? -23.600 -5.592 33.411 1.00 68.56 345 GLY A C 1
ATOM 2830 O O . GLY A 1 345 ? -24.516 -6.008 32.715 1.00 68.56 345 GLY A O 1
ATOM 2831 N N . ASP A 1 346 ? -22.920 -6.397 34.237 1.00 68.62 346 ASP A N 1
ATOM 2832 C CA . ASP A 1 346 ? -23.112 -7.861 34.293 1.00 68.62 346 ASP A CA 1
ATOM 2833 C C . ASP A 1 346 ? -24.513 -8.260 34.786 1.00 68.62 346 ASP A C 1
ATOM 2835 O O . ASP A 1 346 ? -24.941 -9.405 34.643 1.00 68.62 346 ASP A O 1
ATOM 2839 N N . ARG A 1 347 ? -25.220 -7.322 35.423 1.00 73.25 347 ARG A N 1
ATOM 2840 C CA . ARG A 1 347 ? -26.587 -7.493 35.927 1.00 73.25 347 ARG A CA 1
ATOM 2841 C C . ARG A 1 347 ? -27.595 -6.608 35.202 1.00 73.25 347 ARG A C 1
ATOM 2843 O O . ARG A 1 347 ? -28.685 -6.401 35.727 1.00 73.25 347 ARG A O 1
ATOM 2850 N N . ASP A 1 348 ? -27.217 -6.054 34.050 1.00 80.94 348 ASP A N 1
ATOM 2851 C CA . ASP A 1 348 ? -28.038 -5.136 33.262 1.00 80.94 348 ASP A CA 1
ATOM 2852 C C . ASP A 1 348 ? -28.587 -3.933 34.053 1.00 80.94 348 ASP A C 1
ATOM 2854 O O . ASP A 1 348 ? -29.663 -3.414 33.760 1.00 80.94 348 ASP A O 1
ATOM 2858 N N . LEU A 1 349 ? -27.852 -3.467 35.066 1.00 89.62 349 LEU A N 1
ATOM 2859 C CA . LEU A 1 349 ? -28.266 -2.373 35.939 1.00 89.62 349 LEU A CA 1
ATOM 2860 C C . LEU A 1 349 ? -27.595 -1.062 35.512 1.00 89.62 349 LEU A C 1
ATOM 2862 O O . LEU A 1 349 ? -26.403 -0.853 35.755 1.00 89.62 349 LEU A O 1
ATOM 2866 N N . TYR A 1 350 ? -28.378 -0.153 34.932 1.00 95.62 350 TYR A N 1
ATOM 2867 C CA . TYR A 1 350 ? -27.892 1.059 34.266 1.00 95.62 350 TYR A CA 1
ATOM 2868 C C . TYR A 1 350 ? -28.480 2.339 34.867 1.00 95.62 350 TYR A C 1
ATOM 2870 O O . TYR A 1 350 ? -29.586 2.334 35.420 1.00 95.62 350 TYR A O 1
ATOM 2878 N N . LEU A 1 351 ? -27.784 3.471 34.699 1.00 97.81 351 LEU A N 1
ATOM 2879 C CA . LEU A 1 351 ? -28.447 4.777 34.785 1.00 97.81 351 LEU A CA 1
ATOM 2880 C C . LEU A 1 351 ? -29.294 4.978 33.530 1.00 97.81 351 LEU A C 1
ATOM 2882 O O . LEU A 1 351 ? -28.780 4.904 32.421 1.00 97.81 351 LEU A O 1
ATOM 2886 N N . ILE A 1 352 ? -30.585 5.238 33.701 1.00 97.56 352 ILE A N 1
ATOM 2887 C CA . ILE A 1 352 ? -31.539 5.364 32.596 1.00 97.56 352 ILE A CA 1
ATOM 2888 C C . ILE A 1 352 ? -31.721 6.838 32.262 1.00 97.56 352 ILE A C 1
ATOM 2890 O O . ILE A 1 352 ? -32.115 7.615 33.138 1.00 97.56 352 ILE A O 1
ATOM 2894 N N . ALA A 1 353 ? -31.461 7.218 31.014 1.00 97.44 353 ALA A N 1
ATOM 2895 C CA . ALA A 1 353 ? -31.482 8.607 30.575 1.00 97.44 353 ALA A CA 1
ATOM 2896 C C . ALA A 1 353 ? -32.205 8.795 29.236 1.00 97.44 353 ALA A C 1
ATOM 2898 O O . ALA A 1 353 ? -32.246 7.887 28.409 1.00 97.44 353 ALA A O 1
ATOM 2899 N N . ASP A 1 354 ? -32.762 9.987 29.024 1.00 95.88 354 ASP A N 1
ATOM 2900 C CA . ASP A 1 354 ? -33.122 10.466 27.686 1.00 95.88 354 ASP A CA 1
ATOM 2901 C C . ASP A 1 354 ? -32.018 11.376 27.123 1.00 95.88 354 ASP A C 1
ATOM 2903 O O . ASP A 1 354 ? -30.906 11.425 27.650 1.00 95.88 354 ASP A O 1
ATOM 2907 N N . HIS A 1 355 ? -32.314 12.115 26.052 1.00 94.94 355 HIS A N 1
ATOM 2908 C CA . HIS A 1 355 ? -31.377 13.052 25.433 1.00 94.94 355 HIS A CA 1
ATOM 2909 C C . HIS A 1 355 ? -30.862 14.168 26.376 1.00 94.94 355 HIS A C 1
ATOM 2911 O O . HIS A 1 355 ? -29.918 14.865 26.004 1.00 94.94 355 HIS A O 1
ATOM 2917 N N . SER A 1 356 ? -31.462 14.394 27.556 1.00 95.25 356 SER A N 1
ATOM 2918 C CA . SER A 1 356 ? -31.144 15.527 28.445 1.00 95.25 356 SER A CA 1
ATOM 2919 C C . SER A 1 356 ? -31.110 15.224 29.951 1.00 95.25 356 SER A C 1
ATOM 2921 O O . SER A 1 356 ? -30.431 15.943 30.687 1.00 95.25 356 SER A O 1
ATOM 2923 N N . HIS A 1 357 ? -31.806 14.192 30.439 1.00 97.06 357 HIS A N 1
ATOM 2924 C CA . HIS A 1 357 ? -31.973 13.925 31.871 1.00 97.06 357 HIS A CA 1
ATOM 2925 C C . HIS A 1 357 ? -31.868 12.438 32.237 1.00 97.06 357 HIS A C 1
ATOM 2927 O O . HIS A 1 357 ? -32.327 11.562 31.509 1.00 97.06 357 HIS A O 1
ATOM 2933 N N . ILE A 1 358 ? -31.364 12.164 33.447 1.00 97.75 358 ILE A N 1
ATOM 2934 C CA . ILE A 1 358 ? -31.383 10.847 34.099 1.00 97.75 358 ILE A CA 1
ATOM 2935 C C . ILE A 1 358 ? -32.660 10.676 34.931 1.00 97.75 358 ILE A C 1
ATOM 2937 O O . ILE A 1 358 ? -32.984 11.495 35.799 1.00 97.75 358 ILE A O 1
ATOM 2941 N N . TYR A 1 359 ? -33.351 9.560 34.704 1.00 97.38 359 TYR A N 1
ATOM 2942 C CA . TYR A 1 359 ? -34.627 9.187 35.320 1.00 97.38 359 TYR A CA 1
ATOM 2943 C C . TYR A 1 359 ? -34.455 8.301 36.551 1.00 97.38 359 TYR A C 1
ATOM 2945 O O . TYR A 1 359 ? -35.365 8.222 37.378 1.00 97.38 359 TYR A O 1
ATOM 2953 N N . GLY A 1 360 ? -33.320 7.615 36.677 1.00 95.94 360 GLY A N 1
ATOM 2954 C CA . GLY A 1 360 ? -33.043 6.731 37.801 1.00 95.94 360 GLY A CA 1
ATOM 2955 C C . GLY A 1 360 ? -32.107 5.580 37.452 1.00 95.94 360 GLY A C 1
ATOM 2956 O O . GLY A 1 360 ? -31.458 5.592 36.411 1.00 95.94 360 GLY A O 1
ATOM 2957 N N . LEU A 1 361 ? -32.073 4.587 38.336 1.00 95.44 361 LEU A N 1
ATOM 2958 C CA . LEU A 1 361 ? -31.356 3.323 38.181 1.00 95.44 361 LEU A CA 1
ATOM 2959 C C . LEU A 1 361 ? -32.363 2.224 37.818 1.00 95.44 361 LEU A C 1
ATOM 2961 O O . LEU A 1 361 ? -33.378 2.073 38.509 1.00 95.44 361 LEU A O 1
ATOM 2965 N N . GLY A 1 362 ? -32.107 1.461 36.759 1.00 93.31 362 GLY A N 1
ATOM 2966 C CA . GLY A 1 362 ? -33.045 0.443 36.290 1.00 93.31 362 GLY A CA 1
ATOM 2967 C C . GLY A 1 362 ? -32.398 -0.695 35.517 1.00 93.31 362 GLY A C 1
ATOM 2968 O O . GLY A 1 362 ? -31.287 -0.565 35.012 1.00 93.31 362 GLY A O 1
ATOM 2969 N N . GLU A 1 363 ? -33.136 -1.797 35.452 1.00 90.94 363 GLU A N 1
ATOM 2970 C CA . GLU A 1 363 ? -32.811 -2.996 34.686 1.00 90.94 363 GLU A CA 1
ATOM 2971 C C . GLU A 1 363 ? -33.533 -2.959 33.335 1.00 90.94 363 GLU A C 1
ATOM 2973 O O . GLU A 1 363 ? -34.732 -2.649 33.278 1.00 90.94 363 GLU A O 1
ATOM 2978 N N . ALA A 1 364 ? -32.815 -3.265 32.253 1.00 88.00 364 ALA A N 1
ATOM 2979 C CA . ALA A 1 364 ? -33.392 -3.356 30.914 1.00 88.00 364 ALA A CA 1
ATOM 2980 C C . ALA A 1 364 ? -33.953 -4.763 30.663 1.00 88.00 364 ALA A C 1
ATOM 2982 O O . ALA A 1 364 ? -33.276 -5.767 30.858 1.00 88.00 364 ALA A O 1
ATOM 2983 N N . ASN A 1 365 ? -35.205 -4.848 30.219 1.00 87.69 365 ASN A N 1
ATOM 2984 C CA . ASN A 1 365 ? -35.836 -6.094 29.805 1.00 87.69 365 ASN A CA 1
ATOM 2985 C C . ASN A 1 365 ? -35.843 -6.176 28.280 1.00 87.69 365 ASN A C 1
ATOM 2987 O O . ASN A 1 365 ? -36.799 -5.751 27.628 1.00 87.69 365 ASN A O 1
ATOM 2991 N N . TRP A 1 366 ? -34.770 -6.736 27.730 1.00 85.44 366 TRP A N 1
ATOM 2992 C CA . TRP A 1 366 ? -34.485 -6.806 26.295 1.00 85.44 366 TRP A CA 1
ATOM 2993 C C . TRP A 1 366 ? -35.621 -7.399 25.443 1.00 85.44 366 TRP A C 1
ATOM 2995 O O . TRP A 1 366 ? -35.815 -6.962 24.313 1.00 85.44 366 TRP A O 1
ATOM 3005 N N . ASN A 1 367 ? -36.493 -8.238 26.015 1.00 79.50 367 ASN A N 1
ATOM 3006 C CA . ASN A 1 367 ? -37.701 -8.748 25.344 1.00 79.50 367 ASN A CA 1
ATOM 3007 C C . ASN A 1 367 ? -38.693 -7.658 24.896 1.00 79.50 367 ASN A C 1
ATOM 3009 O O . ASN A 1 367 ? -39.582 -7.917 24.083 1.00 79.50 367 ASN A O 1
ATOM 3013 N N . PHE A 1 368 ? -38.595 -6.451 25.455 1.00 82.25 368 PHE A N 1
ATOM 3014 C CA . PHE A 1 368 ? -39.473 -5.325 25.144 1.00 82.25 368 PHE A CA 1
ATOM 3015 C C . PHE A 1 368 ? -38.775 -4.195 24.384 1.00 82.25 368 PHE A C 1
ATOM 3017 O O . PHE A 1 368 ? -39.396 -3.146 24.219 1.00 82.25 368 PHE A O 1
ATOM 3024 N N . GLN A 1 369 ? -37.530 -4.385 23.926 1.00 82.25 369 GLN A N 1
ATOM 3025 C CA . GLN A 1 369 ? -36.824 -3.355 23.164 1.00 82.25 369 GLN A CA 1
ATOM 3026 C C . GLN A 1 369 ? -37.549 -3.040 21.846 1.00 82.25 369 GLN A C 1
ATOM 3028 O O . GLN A 1 369 ? -37.866 -1.876 21.597 1.00 82.25 369 GLN A O 1
ATOM 3033 N N . ARG A 1 370 ? -37.855 -4.074 21.043 1.00 77.75 370 ARG A N 1
ATOM 3034 C CA . ARG A 1 370 ? -38.408 -3.930 19.680 1.00 77.75 370 ARG A CA 1
ATOM 3035 C C . ARG A 1 370 ? -37.563 -2.932 18.867 1.00 77.75 370 ARG A C 1
ATOM 3037 O O . ARG A 1 370 ? -36.342 -2.968 18.955 1.00 77.75 370 ARG A O 1
ATOM 3044 N N . ASP A 1 371 ? -38.210 -1.996 18.182 1.00 77.44 371 ASP A N 1
ATOM 3045 C CA . ASP A 1 371 ? -37.579 -1.016 17.289 1.00 77.44 371 ASP A CA 1
ATOM 3046 C C . ASP A 1 371 ? -37.091 0.244 18.037 1.00 77.44 371 ASP A C 1
ATOM 3048 O O . ASP A 1 371 ? -36.792 1.275 17.434 1.00 77.44 371 ASP A O 1
ATOM 3052 N N . ALA A 1 372 ? -37.050 0.217 19.376 1.00 85.81 372 ALA A N 1
ATOM 3053 C CA . ALA A 1 372 ? -36.592 1.364 20.149 1.00 85.81 372 ALA A CA 1
ATOM 3054 C C . ALA A 1 372 ? -35.087 1.602 19.946 1.00 85.81 372 ALA A C 1
ATOM 3056 O O . ALA A 1 372 ? -34.261 0.715 20.186 1.00 85.81 372 ALA A O 1
ATOM 3057 N N . LEU A 1 373 ? -34.725 2.843 19.605 1.00 90.50 373 LEU A N 1
ATOM 3058 C CA . LEU A 1 373 ? -33.336 3.293 19.616 1.00 90.50 373 LEU A CA 1
ATOM 3059 C C . LEU A 1 373 ? -32.796 3.269 21.050 1.00 90.50 373 LEU A C 1
ATOM 3061 O O . LEU A 1 373 ? -33.237 4.041 21.906 1.00 90.50 373 LEU A O 1
ATOM 3065 N N . VAL A 1 374 ? -31.816 2.399 21.286 1.00 93.56 374 VAL A N 1
ATOM 3066 C CA . VAL A 1 374 ? -31.134 2.259 22.571 1.00 93.56 374 VAL A CA 1
ATOM 3067 C C . VAL A 1 374 ? -29.637 2.445 22.370 1.00 93.56 374 VAL A C 1
ATOM 3069 O O . VAL A 1 374 ? -28.984 1.656 21.687 1.00 93.56 374 VAL A O 1
ATOM 3072 N N . LEU A 1 375 ? -29.090 3.488 22.989 1.00 96.31 375 LEU A N 1
ATOM 3073 C CA . LEU A 1 375 ? -27.657 3.760 22.993 1.00 96.31 375 LEU A CA 1
ATOM 3074 C C . LEU A 1 375 ? -27.102 3.522 24.394 1.00 96.31 375 LEU A C 1
ATOM 3076 O O . LEU A 1 375 ? -27.591 4.091 25.367 1.00 96.31 375 LEU A O 1
ATOM 3080 N N . ARG A 1 376 ? -26.064 2.701 24.514 1.00 95.62 376 ARG A N 1
ATOM 3081 C CA . ARG A 1 376 ? -25.354 2.477 25.774 1.00 95.62 376 ARG A CA 1
ATOM 3082 C C . ARG A 1 376 ? -24.039 3.234 25.755 1.00 95.62 376 ARG A C 1
ATOM 3084 O O . ARG A 1 376 ? -23.292 3.156 24.782 1.00 95.62 376 ARG A O 1
ATOM 3091 N N . LEU A 1 377 ? -23.751 3.949 26.833 1.00 96.19 377 LEU A N 1
ATOM 3092 C CA . LEU A 1 377 ? -22.472 4.606 27.034 1.00 96.19 377 LEU A CA 1
ATOM 3093 C C . LEU A 1 377 ? -21.766 4.020 28.251 1.00 96.19 377 LEU A C 1
ATOM 3095 O O . LEU A 1 377 ? -22.245 4.160 29.375 1.00 96.19 377 LEU A O 1
ATOM 3099 N N . ASP A 1 378 ? -20.622 3.386 28.012 1.00 92.19 378 ASP A N 1
ATOM 3100 C CA . ASP A 1 378 ? -19.806 2.748 29.042 1.00 92.19 378 ASP A CA 1
ATOM 3101 C C . ASP A 1 378 ? -18.610 3.627 29.397 1.00 92.19 378 ASP A C 1
ATOM 3103 O O . ASP A 1 378 ? -17.766 3.910 28.543 1.00 92.19 378 ASP A O 1
ATOM 3107 N N . PHE A 1 379 ? -18.483 3.993 30.669 1.00 91.50 379 PHE A N 1
ATOM 3108 C CA . PHE A 1 379 ? -17.276 4.593 31.227 1.00 91.50 379 PHE A CA 1
ATOM 3109 C C . PHE A 1 379 ? -16.287 3.487 31.598 1.00 91.50 379 PHE A C 1
ATOM 3111 O O . PHE A 1 379 ? -16.616 2.547 32.324 1.00 91.50 379 PHE A O 1
ATOM 3118 N N . ARG A 1 380 ? -15.061 3.591 31.080 1.00 85.06 380 ARG A N 1
ATOM 3119 C CA . ARG A 1 380 ? -14.008 2.565 31.207 1.00 85.06 380 ARG A CA 1
ATOM 3120 C C . ARG A 1 380 ? -12.753 3.101 31.893 1.00 85.06 380 ARG A C 1
ATOM 3122 O O . ARG A 1 380 ? -11.651 2.596 31.686 1.00 85.06 380 ARG A O 1
ATOM 3129 N N . GLY A 1 381 ? -12.918 4.150 32.688 1.00 81.88 381 GLY A N 1
ATOM 3130 C CA . GLY A 1 381 ? -11.857 4.831 33.409 1.00 81.88 381 GLY A CA 1
ATOM 3131 C C . GLY A 1 381 ? -11.677 6.287 32.991 1.00 81.88 381 GLY A C 1
ATOM 3132 O O . GLY A 1 381 ? -12.467 6.855 32.237 1.00 81.88 381 GLY A O 1
ATOM 3133 N N . LEU A 1 382 ? -10.625 6.911 33.525 1.00 86.06 382 LEU A N 1
ATOM 3134 C CA . LEU A 1 382 ? -10.392 8.346 33.373 1.00 86.06 382 LEU A CA 1
ATOM 3135 C C . LEU A 1 382 ? -10.272 8.755 31.907 1.00 86.06 382 LEU A C 1
ATOM 3137 O O . LEU A 1 382 ? -9.409 8.261 31.181 1.00 86.06 382 LEU A O 1
ATOM 3141 N N . SER A 1 383 ? -11.144 9.678 31.500 1.00 90.56 383 SER A N 1
ATOM 3142 C CA . SER A 1 383 ? -11.248 10.191 30.133 1.00 90.56 383 SER A CA 1
ATOM 3143 C C . SER A 1 383 ? -11.402 9.093 29.072 1.00 90.56 383 SER A C 1
ATOM 3145 O O . SER A 1 383 ? -10.929 9.265 27.948 1.00 90.56 383 SER A O 1
ATOM 3147 N N . LYS A 1 384 ? -12.017 7.957 29.430 1.00 90.62 384 LYS A N 1
ATOM 3148 C CA . LYS A 1 384 ? -12.244 6.804 28.553 1.00 90.62 384 LYS A CA 1
ATOM 3149 C C . LYS A 1 384 ? -13.709 6.387 28.600 1.00 90.62 384 LYS A C 1
ATOM 3151 O O . LYS A 1 384 ? -14.199 5.954 29.644 1.00 90.62 384 LYS A O 1
ATOM 3156 N N . PHE A 1 385 ? -14.390 6.454 27.464 1.00 93.12 385 PHE A N 1
ATOM 3157 C CA . PHE A 1 385 ? -15.751 5.941 27.330 1.00 93.12 385 PHE A CA 1
ATOM 3158 C C . PHE A 1 385 ? -16.030 5.409 25.925 1.00 93.12 385 PHE A C 1
ATOM 3160 O O . PHE A 1 385 ? -15.304 5.696 24.970 1.00 93.12 385 PHE A O 1
ATOM 3167 N N . ARG A 1 386 ? -17.076 4.595 25.814 1.00 92.88 386 ARG A N 1
ATOM 3168 C CA . ARG A 1 386 ? -17.499 3.928 24.582 1.00 92.88 386 ARG A CA 1
ATOM 3169 C C . ARG A 1 386 ? -18.997 4.111 24.390 1.00 92.88 386 ARG A C 1
ATOM 3171 O O . ARG A 1 386 ? -19.750 3.865 25.323 1.00 92.88 386 ARG A O 1
ATOM 3178 N N . LEU A 1 387 ? -19.403 4.512 23.189 1.00 95.75 387 LEU A N 1
ATOM 3179 C CA . LEU A 1 387 ? -20.796 4.573 22.762 1.00 95.75 387 LEU A CA 1
ATOM 3180 C C . LEU A 1 387 ? -21.117 3.355 21.888 1.00 95.75 387 LEU A C 1
ATOM 3182 O O . LEU A 1 387 ? -20.433 3.118 20.889 1.00 95.75 387 LEU A O 1
ATOM 3186 N N . SER A 1 388 ? -22.170 2.626 22.244 1.00 94.00 388 SER A N 1
ATOM 3187 C CA . SER A 1 388 ? -22.647 1.436 21.538 1.00 94.00 388 SER A CA 1
ATOM 3188 C C . SER A 1 388 ? -24.140 1.551 21.220 1.00 94.00 388 SER A C 1
ATOM 3190 O O . SER A 1 388 ? -24.921 2.045 22.032 1.00 94.00 388 SER A O 1
ATOM 3192 N N . LEU A 1 389 ? -24.545 1.063 20.051 1.00 93.00 389 LEU A N 1
ATOM 3193 C CA . LEU A 1 389 ? -25.936 0.806 19.692 1.00 93.00 389 LEU A CA 1
ATOM 3194 C C . LEU A 1 389 ? -26.293 -0.608 20.140 1.00 93.00 389 LEU A C 1
ATOM 3196 O O . LEU A 1 389 ? -25.601 -1.560 19.779 1.00 93.00 389 LEU A O 1
ATOM 3200 N N . ILE A 1 390 ? -27.357 -0.737 20.926 1.00 90.31 390 ILE A N 1
ATOM 3201 C CA . ILE A 1 390 ? -27.835 -2.033 21.402 1.00 90.31 390 ILE A CA 1
ATOM 3202 C C . ILE A 1 390 ? -29.082 -2.412 20.612 1.00 90.31 390 ILE A C 1
ATOM 3204 O O . ILE A 1 390 ? -29.971 -1.578 20.451 1.00 90.31 390 ILE A O 1
ATOM 3208 N N . ARG A 1 391 ? -29.156 -3.650 20.121 1.00 85.75 391 ARG A N 1
ATOM 3209 C CA . ARG A 1 391 ? -30.321 -4.224 19.429 1.00 85.75 391 ARG A CA 1
ATOM 3210 C C . ARG A 1 391 ? -30.581 -5.648 19.913 1.00 85.75 391 ARG A C 1
ATOM 3212 O O . ARG A 1 391 ? -29.701 -6.282 20.491 1.00 85.75 391 ARG A O 1
ATOM 3219 N N . THR A 1 392 ? -31.787 -6.143 19.666 1.00 82.69 392 THR A N 1
ATOM 3220 C CA . THR A 1 392 ? -32.156 -7.542 19.897 1.00 82.69 392 THR A CA 1
ATOM 3221 C C . THR A 1 392 ? -32.502 -8.192 18.569 1.00 82.69 392 THR A C 1
ATOM 3223 O O . THR A 1 392 ? -33.332 -7.660 17.839 1.00 82.69 392 THR A O 1
ATOM 3226 N N . ASP A 1 393 ? -31.877 -9.331 18.276 1.00 71.81 393 ASP A N 1
ATOM 3227 C CA . ASP A 1 393 ? -32.157 -10.128 17.081 1.00 71.81 393 ASP A CA 1
ATOM 3228 C C . ASP A 1 393 ? -32.855 -11.440 17.460 1.00 71.81 393 ASP A C 1
ATOM 3230 O O . ASP A 1 393 ? -32.529 -12.088 18.462 1.00 71.81 393 ASP A O 1
ATOM 3234 N N . GLU A 1 394 ? -33.829 -11.848 16.642 1.00 63.59 394 GLU A N 1
ATOM 3235 C CA . GLU A 1 394 ? -34.511 -13.136 16.779 1.00 63.59 394 GLU A CA 1
ATOM 3236 C C . GLU A 1 394 ? -33.581 -14.285 16.354 1.00 63.59 394 GLU A C 1
ATOM 3238 O O . GLU A 1 394 ? -33.636 -14.775 15.222 1.00 63.59 394 GLU A O 1
ATOM 3243 N N . GLU A 1 395 ? -32.737 -14.778 17.261 1.00 54.09 395 GLU A N 1
ATOM 3244 C CA . GLU A 1 395 ? -32.070 -16.057 17.034 1.00 54.09 395 GLU A CA 1
ATOM 3245 C C . GLU A 1 395 ? -33.065 -17.204 17.262 1.00 54.09 395 GLU A C 1
ATOM 3247 O O . GLU A 1 395 ? -33.548 -17.465 18.365 1.00 54.09 395 GLU A O 1
ATOM 3252 N N . ARG A 1 396 ? -33.370 -17.960 16.200 1.00 48.28 396 ARG A N 1
ATOM 3253 C CA . ARG A 1 396 ? -34.072 -19.246 16.334 1.00 48.28 396 ARG A CA 1
ATOM 3254 C C . ARG A 1 396 ? -33.147 -20.251 17.016 1.00 48.28 396 ARG A C 1
ATOM 3256 O O . ARG A 1 396 ? -32.482 -21.051 16.356 1.00 48.28 396 ARG A O 1
ATOM 3263 N N . SER A 1 397 ? -33.102 -20.217 18.339 1.00 45.62 397 SER A N 1
ATOM 3264 C CA . SER A 1 397 ? -32.386 -21.210 19.128 1.00 45.62 397 SER A CA 1
ATOM 3265 C C . SER A 1 397 ? -32.917 -22.620 18.846 1.00 45.62 397 SER A C 1
ATOM 3267 O O . SER A 1 397 ? -34.105 -22.849 18.604 1.00 45.62 397 SER A O 1
ATOM 3269 N N . LYS A 1 398 ? -32.012 -23.602 18.895 1.00 48.16 398 LYS A N 1
ATOM 3270 C CA . LYS A 1 398 ? -32.344 -25.033 18.792 1.00 48.16 398 LYS A CA 1
ATOM 3271 C C . LYS A 1 398 ? -32.928 -25.598 20.102 1.00 48.16 398 LYS A C 1
ATOM 3273 O O . LYS A 1 398 ? -33.209 -26.792 20.157 1.00 48.16 398 LYS A O 1
ATOM 3278 N N . SER A 1 399 ? -33.089 -24.775 21.143 1.00 47.53 399 SER A N 1
ATOM 3279 C CA . SER A 1 399 ? -33.355 -25.182 22.531 1.00 47.53 399 SER A CA 1
ATOM 3280 C C . SER A 1 399 ? -34.535 -24.461 23.194 1.00 47.53 399 SER A C 1
ATOM 3282 O O . SER A 1 399 ? -34.608 -24.435 24.420 1.00 47.53 399 SER A O 1
ATOM 3284 N N . GLY A 1 400 ? -35.475 -23.899 22.426 1.00 54.84 400 GLY A N 1
ATOM 3285 C CA . GLY A 1 400 ? -36.669 -23.265 22.994 1.00 54.84 400 GLY A CA 1
ATOM 3286 C C . GLY A 1 400 ? -37.441 -24.219 23.919 1.00 54.84 400 GLY A C 1
ATOM 3287 O O . GLY A 1 400 ? -37.938 -25.260 23.481 1.00 54.84 400 GLY A O 1
ATOM 3288 N N . ALA A 1 401 ? -37.529 -23.872 25.205 1.00 53.56 401 ALA A N 1
ATOM 3289 C CA . ALA A 1 401 ? -38.272 -24.631 26.204 1.00 53.56 401 ALA A CA 1
ATOM 3290 C C . ALA A 1 401 ? -39.724 -24.137 26.286 1.00 53.56 401 ALA A C 1
ATOM 3292 O O . ALA A 1 401 ? -39.993 -22.935 26.359 1.00 53.56 401 ALA A O 1
ATOM 3293 N N . LEU A 1 402 ? -40.668 -25.081 26.303 1.00 51.03 402 LEU A N 1
ATOM 3294 C CA . LEU A 1 402 ? -42.074 -24.807 26.578 1.00 51.03 402 LEU A CA 1
ATOM 3295 C C . LEU A 1 402 ? -42.253 -24.663 28.095 1.00 51.03 402 LEU A C 1
ATOM 3297 O O . LEU A 1 402 ? -42.267 -25.660 28.817 1.00 51.03 402 LEU A O 1
ATOM 3301 N N . MET A 1 403 ? -42.385 -23.435 28.580 1.00 55.38 403 MET A N 1
ATOM 3302 C CA . MET A 1 403 ? -42.672 -23.160 29.987 1.00 55.38 403 MET A CA 1
ATOM 3303 C C . MET A 1 403 ? -44.182 -23.250 30.220 1.00 55.38 403 MET A C 1
ATOM 3305 O O . MET A 1 403 ? -44.964 -22.727 29.427 1.00 55.38 403 MET A O 1
ATOM 3309 N N . VAL A 1 404 ? -44.614 -23.922 31.289 1.00 49.38 404 VAL A N 1
ATOM 3310 C CA . VAL A 1 404 ? -46.031 -23.975 31.680 1.00 49.38 404 VAL A CA 1
ATOM 3311 C C . VAL A 1 404 ? -46.191 -23.308 33.037 1.00 49.38 404 VAL A C 1
ATOM 3313 O O . VAL A 1 404 ? -45.725 -23.840 34.038 1.00 49.38 404 VAL A O 1
ATOM 3316 N N . GLU A 1 405 ? -46.866 -22.163 33.058 1.00 51.72 405 GLU A N 1
ATOM 3317 C CA . GLU A 1 405 ? -47.232 -21.417 34.267 1.00 51.72 405 GLU A CA 1
ATOM 3318 C C . GLU A 1 405 ? -48.744 -21.154 34.236 1.00 51.72 405 GLU A C 1
ATOM 3320 O O . GLU A 1 405 ? -49.279 -20.747 33.205 1.00 51.72 405 GLU A O 1
ATOM 3325 N N . ASP A 1 406 ? -49.446 -21.423 35.343 1.00 53.38 406 ASP A N 1
ATOM 3326 C CA . ASP A 1 406 ? -50.895 -21.198 35.506 1.00 53.38 406 ASP A CA 1
ATOM 3327 C C . ASP A 1 406 ? -51.769 -21.739 34.351 1.00 53.38 406 ASP A C 1
ATOM 3329 O O . ASP A 1 406 ? -52.600 -21.033 33.778 1.00 53.38 406 ASP A O 1
ATOM 3333 N N . GLU A 1 407 ? -51.552 -23.005 33.971 1.00 54.50 407 GLU A N 1
ATOM 3334 C CA . GLU A 1 407 ? -52.212 -23.688 32.839 1.00 54.50 407 GLU A CA 1
ATOM 3335 C C . GLU A 1 407 ? -51.989 -23.044 31.453 1.00 54.50 407 GLU A C 1
ATOM 3337 O O . GLU A 1 407 ? -52.577 -23.473 30.455 1.00 54.50 407 GLU A O 1
ATOM 3342 N N . ARG A 1 408 ? -51.095 -22.054 31.341 1.00 43.12 408 ARG A N 1
ATOM 3343 C CA . ARG A 1 408 ? -50.708 -21.419 30.075 1.00 43.12 408 ARG A CA 1
ATOM 3344 C C . ARG A 1 408 ? -49.327 -21.887 29.640 1.00 43.12 408 ARG A C 1
ATOM 3346 O O . ARG A 1 408 ? -48.408 -22.013 30.440 1.00 43.12 408 ARG A O 1
ATOM 3353 N N . LYS A 1 409 ? -49.196 -22.157 28.341 1.00 50.53 409 LYS A N 1
ATOM 3354 C CA . LYS A 1 409 ? -47.949 -22.571 27.690 1.00 50.53 409 LYS A CA 1
ATOM 3355 C C . LYS A 1 409 ? -47.270 -21.346 27.079 1.00 50.53 409 LYS A C 1
ATOM 3357 O O . LYS A 1 409 ? -47.860 -20.697 26.219 1.00 50.53 409 LYS A O 1
ATOM 3362 N N . PHE A 1 410 ? -46.043 -21.067 27.492 1.00 52.31 410 PHE A N 1
ATOM 3363 C CA . PHE A 1 410 ? -45.180 -20.018 26.963 1.00 52.31 410 PHE A CA 1
ATOM 3364 C C . PHE A 1 410 ? -44.004 -20.662 26.229 1.00 52.31 410 PHE A C 1
ATOM 3366 O O . PHE A 1 410 ? -43.439 -21.647 26.698 1.00 52.31 410 PHE A O 1
ATOM 3373 N N . TYR A 1 411 ? -43.637 -20.118 25.074 1.00 51.78 411 TYR A N 1
ATOM 3374 C CA . TYR A 1 411 ? -42.391 -20.471 24.396 1.00 51.78 411 TYR A CA 1
ATOM 3375 C C . TYR A 1 411 ? -41.355 -19.405 24.755 1.00 51.78 411 TYR A C 1
ATOM 3377 O O . TYR A 1 411 ? -41.623 -18.219 24.557 1.00 51.78 411 TYR A O 1
ATOM 3385 N N . SER A 1 412 ? -40.209 -19.809 25.308 1.00 54.19 412 SER A N 1
ATOM 3386 C CA . SER A 1 412 ? -39.048 -18.916 25.415 1.00 54.19 412 SER A CA 1
ATOM 3387 C C . SER A 1 412 ? -38.539 -18.632 24.004 1.00 54.19 412 SER A C 1
ATOM 3389 O O . SER A 1 412 ? -38.164 -19.572 23.301 1.00 54.19 412 SER A O 1
ATOM 3391 N N . TYR A 1 413 ? -38.577 -17.371 23.576 1.00 54.91 413 TYR A N 1
ATOM 3392 C CA . TYR A 1 413 ? -37.765 -16.916 22.450 1.00 54.91 413 TYR A CA 1
ATOM 3393 C C . TYR A 1 413 ? -36.412 -16.516 23.022 1.00 54.91 413 TYR A C 1
ATOM 3395 O O . TYR A 1 413 ? -36.360 -15.698 23.941 1.00 54.91 413 TYR A O 1
ATOM 3403 N N . ASP A 1 414 ? -35.336 -17.090 22.498 1.00 59.81 414 ASP A N 1
ATOM 3404 C CA . ASP A 1 414 ? -33.993 -16.696 22.903 1.00 59.81 414 ASP A CA 1
ATOM 3405 C C . ASP A 1 414 ? -33.587 -15.528 21.991 1.00 59.81 414 ASP A C 1
ATOM 3407 O O . ASP A 1 414 ? -33.249 -15.724 20.828 1.00 59.81 414 ASP A O 1
ATOM 3411 N N . LEU A 1 415 ? -33.725 -14.294 22.482 1.00 66.25 415 LEU A N 1
ATOM 3412 C CA . LEU A 1 415 ? -33.241 -13.107 21.774 1.00 66.25 415 LEU A CA 1
ATOM 3413 C C . LEU A 1 415 ? -31.729 -12.982 21.972 1.00 66.25 415 LEU A C 1
ATOM 3415 O O . LEU A 1 415 ? -31.247 -13.026 23.107 1.00 66.25 415 LEU A O 1
ATOM 3419 N N . ALA A 1 416 ? -30.992 -12.781 20.883 1.00 68.38 416 ALA A N 1
ATOM 3420 C CA . ALA A 1 416 ? -29.579 -12.439 20.949 1.00 68.38 416 ALA A CA 1
ATOM 3421 C C . ALA A 1 416 ? -29.431 -10.926 21.144 1.00 68.38 416 ALA A C 1
ATOM 3423 O O . ALA A 1 416 ? -30.020 -10.133 20.407 1.00 68.38 416 ALA A O 1
ATOM 3424 N N . LEU A 1 417 ? -28.647 -10.516 22.143 1.00 75.38 417 LEU A N 1
ATOM 3425 C CA . LEU A 1 417 ? -28.308 -9.112 22.353 1.00 75.38 417 LEU A CA 1
ATOM 3426 C C . LEU A 1 417 ? -27.121 -8.742 21.463 1.00 75.38 417 LEU A C 1
ATOM 3428 O O . LEU A 1 417 ? -26.011 -9.239 21.657 1.00 75.38 417 LEU A O 1
ATOM 3432 N N . MET A 1 418 ? -27.355 -7.842 20.516 1.00 79.25 418 MET A N 1
ATOM 3433 C CA . MET A 1 418 ? -26.337 -7.331 19.609 1.00 79.25 418 MET A CA 1
ATOM 3434 C C . MET A 1 418 ? -25.846 -5.974 20.101 1.00 79.25 418 MET A C 1
ATOM 3436 O O . MET A 1 418 ? -26.605 -5.009 20.200 1.00 79.25 418 MET A O 1
ATOM 3440 N N . GLU A 1 419 ? -24.554 -5.898 20.409 1.00 84.69 419 GLU A N 1
ATOM 3441 C CA . GLU A 1 419 ? -23.877 -4.655 20.761 1.00 84.69 419 GLU A CA 1
ATOM 3442 C C . GLU A 1 419 ? -22.972 -4.211 19.610 1.00 84.69 419 GLU A C 1
ATOM 3444 O O . GLU A 1 419 ? -21.918 -4.797 19.362 1.00 84.69 419 GLU A O 1
ATOM 3449 N N . HIS A 1 420 ? -23.348 -3.122 18.945 1.00 88.62 420 HIS A N 1
ATOM 3450 C CA . HIS A 1 420 ? -22.532 -2.494 17.914 1.00 88.62 420 HIS A CA 1
ATOM 3451 C C . HIS A 1 420 ? -21.834 -1.262 18.488 1.00 88.62 420 HIS A C 1
ATOM 3453 O O . HIS A 1 420 ? -22.455 -0.225 18.708 1.00 88.62 420 HIS A O 1
ATOM 3459 N N . THR A 1 421 ? -20.527 -1.359 18.744 1.00 90.38 421 THR A N 1
ATOM 3460 C CA . THR A 1 421 ? -19.725 -0.193 19.148 1.00 90.38 421 THR A CA 1
ATOM 3461 C C . THR A 1 421 ? -19.701 0.836 18.017 1.00 90.38 421 THR A C 1
ATOM 3463 O O . THR A 1 421 ? -19.201 0.545 16.935 1.00 90.38 421 THR A O 1
ATOM 3466 N N . LEU A 1 422 ? -20.208 2.043 18.279 1.00 94.50 422 LEU A N 1
ATOM 3467 C CA . LEU A 1 422 ? -20.255 3.136 17.304 1.00 94.50 422 LEU A CA 1
ATOM 3468 C C . LEU A 1 422 ? -18.966 3.964 17.322 1.00 94.50 422 LEU A C 1
ATOM 3470 O O . LEU A 1 422 ? -18.412 4.296 16.277 1.00 94.50 422 LEU A O 1
ATOM 3474 N N . LEU A 1 423 ? -18.505 4.327 18.525 1.00 94.62 423 LEU A N 1
ATOM 3475 C CA . LEU A 1 423 ? -17.334 5.178 18.724 1.00 94.62 423 LEU A CA 1
ATOM 3476 C C . LEU A 1 423 ? -16.763 5.009 20.135 1.00 94.62 423 LEU A C 1
ATOM 3478 O O . LEU A 1 423 ? -17.495 5.056 21.123 1.00 94.62 423 LEU A O 1
ATOM 3482 N N . SER A 1 424 ? -15.443 4.870 20.246 1.00 92.88 424 SER A N 1
ATOM 3483 C CA . SER A 1 424 ? -14.734 5.001 21.525 1.00 92.88 424 SER A CA 1
ATOM 3484 C C . SER A 1 424 ? -14.024 6.350 21.597 1.00 92.88 424 SER A C 1
ATOM 3486 O O . SER A 1 424 ? -13.497 6.827 20.596 1.00 92.88 424 SER A O 1
ATOM 3488 N N . VAL A 1 425 ? -13.971 6.965 22.777 1.00 93.25 425 VAL A N 1
ATOM 3489 C CA . VAL A 1 425 ? -13.252 8.224 23.012 1.00 93.25 425 VAL A CA 1
ATOM 3490 C C . VAL A 1 425 ? -12.255 8.017 24.143 1.00 93.25 425 VAL A C 1
ATOM 3492 O O . VAL A 1 425 ? -12.596 7.531 25.219 1.00 93.25 425 VAL A O 1
ATOM 3495 N N . THR A 1 426 ? -10.995 8.369 23.892 1.00 90.06 426 THR A N 1
ATOM 3496 C CA . THR A 1 426 ? -9.924 8.365 24.896 1.00 90.06 426 THR A CA 1
ATOM 3497 C C . THR A 1 426 ? -9.223 9.712 24.880 1.00 90.06 426 THR A C 1
ATOM 3499 O O . THR A 1 426 ? -8.668 10.114 23.856 1.00 90.06 426 THR A O 1
ATOM 3502 N N . SER A 1 427 ? -9.270 10.430 26.001 1.00 87.62 427 SER A N 1
ATOM 3503 C CA . SER A 1 427 ? -8.689 11.770 26.150 1.00 87.62 427 SER A CA 1
ATOM 3504 C C . SER A 1 427 ? -9.084 12.689 24.984 1.00 87.62 427 SER A C 1
ATOM 3506 O O . SER A 1 427 ? -8.229 13.242 24.284 1.00 87.62 427 SER A O 1
ATOM 3508 N N . LYS A 1 428 ? -10.399 12.799 24.741 1.00 87.69 428 LYS A N 1
ATOM 3509 C CA . LYS A 1 428 ? -11.016 13.583 23.653 1.00 87.69 428 LYS A CA 1
ATOM 3510 C C . LYS A 1 428 ? -10.665 13.132 22.237 1.00 87.69 428 LYS A C 1
ATOM 3512 O O . LYS A 1 428 ? -10.878 13.876 21.287 1.00 87.69 428 LYS A O 1
ATOM 3517 N N . THR A 1 429 ? -10.057 11.963 22.071 1.00 89.81 429 THR A N 1
ATOM 3518 C CA . THR A 1 429 ? -9.642 11.467 20.759 1.00 89.81 429 THR A CA 1
ATOM 3519 C C . THR A 1 429 ? -10.517 10.279 20.366 1.00 89.81 429 THR A C 1
ATOM 3521 O O . THR A 1 429 ? -10.549 9.304 21.122 1.00 89.81 429 THR A O 1
ATOM 3524 N N . PRO A 1 430 ? -11.225 10.346 19.223 1.00 94.44 430 PRO A N 1
ATOM 3525 C CA . PRO A 1 430 ? -12.040 9.238 18.740 1.00 94.44 430 PRO A CA 1
ATOM 3526 C C . PRO A 1 430 ? -11.181 8.045 18.303 1.00 94.44 430 PRO A C 1
ATOM 3528 O O . PRO A 1 430 ? -10.057 8.210 17.816 1.00 94.44 430 PRO A O 1
ATOM 3531 N N . ARG A 1 431 ? -11.733 6.845 18.477 1.00 90.81 431 ARG A N 1
ATOM 3532 C CA . ARG A 1 431 ? -11.148 5.551 18.122 1.00 90.81 431 ARG A CA 1
ATOM 3533 C C . ARG A 1 431 ? -12.214 4.618 17.552 1.00 90.81 431 ARG A C 1
ATOM 3535 O O . ARG A 1 431 ? -13.317 4.540 18.099 1.00 90.81 431 ARG A O 1
ATOM 3542 N N . LEU A 1 432 ? -11.851 3.898 16.492 1.00 87.88 432 LEU A N 1
ATOM 3543 C CA . LEU A 1 432 ? -12.678 2.873 15.852 1.00 87.88 432 LEU A CA 1
ATOM 3544 C C . LEU A 1 432 ? -12.090 1.479 16.064 1.00 87.88 432 LEU A C 1
ATOM 3546 O O . LEU A 1 432 ? -10.879 1.275 15.934 1.00 87.88 432 LEU A O 1
ATOM 3550 N N . GLY A 1 433 ? -12.973 0.521 16.340 1.00 72.62 433 GLY A N 1
ATOM 3551 C CA . GLY A 1 433 ? -12.606 -0.861 16.619 1.00 72.62 433 GLY A CA 1
ATOM 3552 C C . GLY A 1 433 ? -11.788 -1.032 17.902 1.00 72.62 433 GLY A C 1
ATOM 3553 O O . GLY A 1 433 ? -11.555 -0.099 18.675 1.00 72.62 433 GLY A O 1
ATOM 3554 N N . GLU A 1 434 ? -11.359 -2.266 18.146 1.00 59.53 434 GLU A N 1
ATOM 3555 C CA . GLU A 1 434 ? -10.512 -2.603 19.286 1.00 59.53 434 GLU A CA 1
ATOM 3556 C C . GLU A 1 434 ? -9.043 -2.620 18.847 1.00 59.53 434 GLU A C 1
ATOM 3558 O O . GLU A 1 434 ? -8.634 -3.392 17.976 1.00 59.53 434 GLU A O 1
ATOM 3563 N N . GLU A 1 435 ? -8.223 -1.747 19.435 1.00 53.53 435 GLU A N 1
ATOM 3564 C CA . GLU A 1 435 ? -6.774 -1.796 19.248 1.00 53.53 435 GLU A CA 1
ATOM 3565 C C . GLU A 1 435 ? -6.264 -3.136 19.819 1.00 53.53 435 GLU A C 1
ATOM 3567 O O . GLU A 1 435 ? -6.202 -3.326 21.028 1.00 53.53 435 GLU A O 1
ATOM 3572 N N . GLY A 1 436 ? -5.925 -4.101 18.960 1.00 54.84 436 GLY A N 1
ATOM 3573 C CA . GLY A 1 436 ? -5.288 -5.348 19.400 1.00 54.84 436 GLY A CA 1
ATOM 3574 C C . GLY A 1 436 ? -5.900 -6.624 18.839 1.00 54.84 436 GLY A C 1
ATOM 3575 O O . GLY A 1 436 ? -5.203 -7.340 18.114 1.00 54.84 436 GLY A O 1
ATOM 3576 N N . TYR A 1 437 ? -7.190 -6.856 19.087 1.00 71.38 437 TYR A N 1
ATOM 3577 C CA . TYR A 1 437 ? -7.846 -8.154 18.913 1.00 71.38 437 TYR A CA 1
ATOM 3578 C C . TYR A 1 437 ? -9.246 -8.036 18.308 1.00 71.38 437 TYR A C 1
ATOM 3580 O O . TYR A 1 437 ? -10.069 -7.255 18.766 1.00 71.38 437 TYR A O 1
ATOM 3588 N N . SER A 1 438 ? -9.511 -8.865 17.304 1.00 73.50 438 SER A N 1
ATOM 3589 C CA . SER A 1 438 ? -10.850 -9.235 16.851 1.00 73.50 438 SER A CA 1
ATOM 3590 C C . SER A 1 438 ? -10.854 -10.745 16.635 1.00 73.50 438 SER A C 1
ATOM 3592 O O . SER A 1 438 ? -9.797 -11.316 16.343 1.00 73.50 438 SER A O 1
ATOM 3594 N N . SER A 1 439 ? -12.015 -11.391 16.759 1.00 78.44 439 SER A N 1
ATOM 3595 C CA . SER A 1 439 ? -12.120 -12.836 16.522 1.00 78.44 439 SER A CA 1
ATOM 3596 C C . SER A 1 439 ? -11.597 -13.210 15.138 1.00 78.44 439 SER A C 1
ATOM 3598 O O . SER A 1 439 ? -10.790 -14.118 15.003 1.00 78.44 439 SER A O 1
ATOM 3600 N N . GLU A 1 440 ? -11.965 -12.439 14.118 1.00 76.69 440 GLU A N 1
ATOM 3601 C CA . GLU A 1 440 ? -11.475 -12.621 12.753 1.00 76.69 440 GLU A CA 1
ATOM 3602 C C . GLU A 1 440 ? -9.945 -12.523 12.657 1.00 76.69 440 GLU A C 1
ATOM 3604 O O . GLU A 1 440 ? -9.294 -13.413 12.115 1.00 76.69 440 GLU A O 1
ATOM 3609 N N . ARG A 1 441 ? -9.344 -11.485 13.251 1.00 76.75 441 ARG A N 1
ATOM 3610 C CA . ARG A 1 441 ? -7.889 -11.290 13.242 1.00 76.75 441 ARG A CA 1
ATOM 3611 C C . ARG A 1 441 ? -7.165 -12.430 13.947 1.00 76.75 441 ARG A C 1
ATOM 3613 O O . ARG A 1 441 ? -6.128 -12.890 13.475 1.00 76.75 441 ARG A O 1
ATOM 3620 N N . PHE A 1 442 ? -7.681 -12.854 15.093 1.00 86.12 442 PHE A N 1
ATOM 3621 C CA . PHE A 1 442 ? -7.089 -13.934 15.864 1.00 86.12 442 PHE A CA 1
ATOM 3622 C C . PHE A 1 442 ? -7.179 -15.266 15.116 1.00 86.12 442 PHE A C 1
ATOM 3624 O O . PHE A 1 442 ? -6.184 -15.977 15.010 1.00 86.12 442 PHE A O 1
ATOM 3631 N N . VAL A 1 443 ? -8.333 -15.559 14.519 1.00 86.12 443 VAL A N 1
ATOM 3632 C CA . VAL A 1 443 ? -8.545 -16.740 13.677 1.00 86.12 443 VAL A CA 1
ATOM 3633 C C . VAL A 1 443 ? -7.602 -16.729 12.467 1.00 86.12 443 VAL A C 1
ATOM 3635 O O . VAL A 1 443 ? -6.940 -17.736 12.219 1.00 86.12 443 VAL A O 1
ATOM 3638 N N . ASN A 1 444 ? -7.457 -15.592 11.779 1.00 81.94 444 ASN A N 1
ATOM 3639 C CA . ASN A 1 444 ? -6.519 -15.439 10.661 1.00 81.94 444 ASN A CA 1
ATOM 3640 C C . ASN A 1 444 ? -5.061 -15.651 11.101 1.00 81.94 444 ASN A C 1
ATOM 3642 O O . ASN A 1 444 ? -4.300 -16.326 10.409 1.00 81.94 444 ASN A O 1
ATOM 3646 N N . LEU A 1 445 ? -4.667 -15.140 12.273 1.00 86.94 445 LEU A N 1
ATOM 3647 C CA . LEU A 1 445 ? -3.335 -15.390 12.831 1.00 86.94 445 LEU A CA 1
ATOM 3648 C C . LEU A 1 445 ? -3.106 -16.884 13.093 1.00 86.94 445 LEU A C 1
ATOM 3650 O O . LEU A 1 445 ? -2.077 -17.421 12.690 1.00 86.94 445 LEU A O 1
ATOM 3654 N N . LEU A 1 446 ? -4.063 -17.567 13.729 1.00 90.62 446 LEU A N 1
ATOM 3655 C CA . LEU A 1 446 ? -3.960 -19.005 13.980 1.00 90.62 446 LEU A CA 1
ATOM 3656 C C . LEU A 1 446 ? -3.835 -19.798 12.667 1.00 90.62 446 LEU A C 1
ATOM 3658 O O . LEU A 1 446 ? -3.033 -20.725 12.587 1.00 90.62 446 LEU A O 1
ATOM 3662 N N . GLN A 1 447 ? -4.585 -19.418 11.630 1.00 86.06 447 GLN A N 1
ATOM 3663 C CA . GLN A 1 447 ? -4.523 -20.041 10.302 1.00 86.06 447 GLN A CA 1
ATOM 3664 C C . GLN A 1 447 ? -3.182 -19.843 9.611 1.00 86.06 447 GLN A C 1
ATOM 3666 O O . GLN A 1 447 ? -2.643 -20.802 9.055 1.00 86.06 447 GLN A O 1
ATOM 3671 N N . ASN A 1 448 ? -2.632 -18.632 9.677 1.00 85.00 448 ASN A N 1
ATOM 3672 C CA . ASN A 1 448 ? -1.325 -18.325 9.110 1.00 85.00 448 ASN A CA 1
ATOM 3673 C C . ASN A 1 448 ? -0.207 -19.089 9.830 1.00 85.00 448 ASN A C 1
ATOM 3675 O O . ASN A 1 448 ? 0.674 -19.636 9.177 1.00 85.00 448 ASN A O 1
ATOM 3679 N N . VAL A 1 449 ? -0.257 -19.165 11.164 1.00 89.06 449 VAL A N 1
ATOM 3680 C CA . VAL A 1 449 ? 0.810 -19.788 11.958 1.00 89.06 449 VAL A CA 1
ATOM 3681 C C . VAL A 1 449 ? 0.724 -21.317 11.931 1.00 89.06 449 VAL A C 1
ATOM 3683 O O . VAL A 1 449 ? 1.730 -21.984 11.699 1.00 89.06 449 VAL A O 1
ATOM 3686 N N . PHE A 1 450 ? -0.456 -21.902 12.152 1.00 91.19 450 PHE A N 1
ATOM 3687 C CA . PHE A 1 450 ? -0.586 -23.346 12.377 1.00 91.19 450 PHE A CA 1
ATOM 3688 C C . PHE A 1 450 ? -1.034 -24.144 11.154 1.00 91.19 450 PHE A C 1
ATOM 3690 O O . PHE A 1 450 ? -0.609 -25.288 11.007 1.00 91.19 450 PHE A O 1
ATOM 3697 N N . TRP A 1 451 ? -1.858 -23.571 10.272 1.00 88.31 451 TRP A N 1
ATOM 3698 C CA . TRP A 1 451 ? -2.605 -24.343 9.267 1.00 88.31 451 TRP A CA 1
ATOM 3699 C C . TRP A 1 451 ? -2.382 -23.901 7.816 1.00 88.31 451 TRP A C 1
ATOM 3701 O O . TRP A 1 451 ? -3.164 -24.275 6.952 1.00 88.31 451 TRP A O 1
ATOM 3711 N N . ASN A 1 452 ? -1.330 -23.128 7.522 1.00 80.69 452 ASN A N 1
ATOM 3712 C CA . ASN A 1 452 ? -0.951 -22.720 6.160 1.00 80.69 452 ASN A CA 1
ATOM 3713 C C . ASN A 1 452 ? -2.125 -22.143 5.331 1.00 80.69 452 ASN A C 1
ATOM 3715 O O . ASN A 1 452 ? -2.227 -22.405 4.135 1.00 80.69 452 ASN A O 1
ATOM 3719 N N . LYS A 1 453 ? -3.027 -21.376 5.965 1.00 72.44 453 LYS A N 1
ATOM 3720 C CA . LYS A 1 453 ? -4.251 -20.808 5.352 1.00 72.44 453 LYS A CA 1
ATOM 3721 C C . LYS A 1 453 ? -5.298 -21.835 4.872 1.00 72.44 453 LYS A C 1
ATOM 3723 O O . LYS A 1 453 ? -6.272 -21.446 4.229 1.00 72.44 453 LYS A O 1
ATOM 3728 N N . GLU A 1 454 ? -5.168 -23.121 5.202 1.00 74.19 454 GLU A N 1
ATOM 3729 C CA . GLU A 1 454 ? -6.201 -24.115 4.896 1.00 74.19 454 GLU A CA 1
ATOM 3730 C C . GLU A 1 454 ? -7.441 -23.936 5.781 1.00 74.19 454 GLU A C 1
ATOM 3732 O O . GLU A 1 454 ? -7.358 -23.841 7.008 1.00 74.19 454 GLU A O 1
ATOM 3737 N N . MET A 1 455 ? -8.620 -23.963 5.155 1.00 72.44 455 MET A N 1
ATOM 3738 C CA . MET A 1 455 ? -9.899 -23.827 5.843 1.00 72.44 455 MET A CA 1
ATOM 3739 C C . MET A 1 455 ? -10.759 -25.077 5.641 1.00 72.44 455 MET A C 1
ATOM 3741 O O . MET A 1 455 ? -11.421 -25.243 4.618 1.00 72.44 455 MET A O 1
ATOM 3745 N N . ASN A 1 456 ? -10.805 -25.940 6.655 1.00 84.94 456 ASN A N 1
ATOM 3746 C CA . ASN A 1 456 ? -11.755 -27.051 6.739 1.00 84.94 456 ASN A CA 1
ATOM 3747 C C . ASN A 1 456 ? -12.616 -26.935 8.010 1.00 84.94 456 ASN A C 1
ATOM 3749 O O . ASN A 1 456 ? -12.316 -26.150 8.912 1.00 84.94 456 ASN A O 1
ATOM 3753 N N . GLU A 1 457 ? -13.708 -27.700 8.091 1.00 84.25 457 GLU A N 1
ATOM 3754 C CA . GLU A 1 457 ? -14.646 -27.628 9.227 1.00 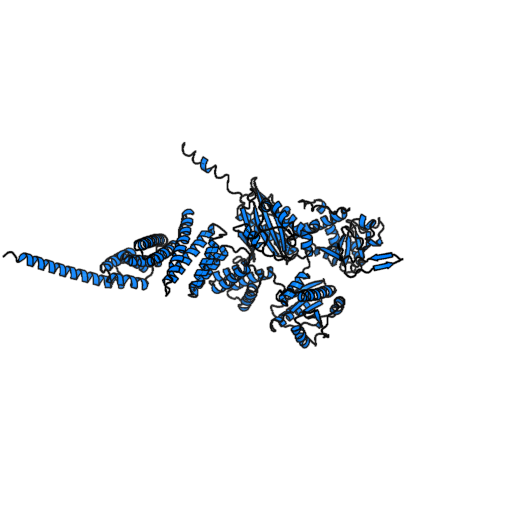84.25 457 GLU A CA 1
ATOM 3755 C C . GLU A 1 457 ? -13.974 -27.917 10.580 1.00 84.25 457 GLU A C 1
ATOM 3757 O O . GLU A 1 457 ? -14.304 -27.291 11.588 1.00 84.25 457 GLU A O 1
ATOM 3762 N N . THR A 1 458 ? -12.969 -28.795 10.606 1.00 85.75 458 THR A N 1
ATOM 3763 C CA . THR A 1 458 ? -12.195 -29.097 11.817 1.00 85.75 458 THR A CA 1
ATOM 3764 C C . THR A 1 458 ? -11.368 -27.894 12.275 1.00 85.75 458 THR A C 1
ATOM 3766 O O . THR A 1 458 ? -11.371 -27.570 13.462 1.00 85.75 458 THR A O 1
ATOM 3769 N N . VAL A 1 459 ? -10.677 -27.213 11.353 1.00 86.00 459 VAL A N 1
ATOM 3770 C CA . VAL A 1 459 ? -9.900 -25.997 11.638 1.00 86.00 459 VAL A CA 1
ATOM 3771 C C . VAL A 1 459 ? -10.823 -24.893 12.140 1.00 86.00 459 VAL A C 1
ATOM 3773 O O . VAL A 1 459 ? -10.559 -24.336 13.201 1.00 86.00 459 VAL A O 1
ATOM 3776 N N . LYS A 1 460 ? -11.959 -24.650 11.470 1.00 84.19 460 LYS A N 1
ATOM 3777 C CA . LYS A 1 460 ? -12.958 -23.665 11.923 1.00 84.19 460 LYS A CA 1
ATOM 3778 C C . LYS A 1 460 ? -13.415 -23.925 13.357 1.00 84.19 460 LYS A C 1
ATOM 3780 O O . LYS A 1 460 ? -13.512 -22.987 14.149 1.00 84.19 460 LYS A O 1
ATOM 3785 N N . LEU A 1 461 ? -13.693 -25.184 13.703 1.00 86.12 461 LEU A N 1
ATOM 3786 C CA . LEU A 1 461 ? -14.128 -25.552 15.049 1.00 86.12 461 LEU A CA 1
ATOM 3787 C C . LEU A 1 461 ? -13.025 -25.291 16.087 1.00 86.12 461 LEU A C 1
ATOM 3789 O O . LEU A 1 461 ? -13.292 -24.674 17.116 1.00 86.12 461 LEU A O 1
ATOM 3793 N N . LYS A 1 462 ? -11.781 -25.690 15.793 1.00 91.00 462 LYS A N 1
ATOM 3794 C CA . LYS A 1 462 ? -10.619 -25.433 16.660 1.00 91.00 462 LYS A CA 1
ATOM 3795 C C . LYS A 1 462 ? -10.378 -23.937 16.862 1.00 91.00 462 LYS A C 1
ATOM 3797 O O . LYS A 1 462 ? -10.222 -23.496 17.998 1.00 91.00 462 LYS A O 1
ATOM 3802 N N . SER A 1 463 ? -10.410 -23.145 15.789 1.00 90.19 463 SER A N 1
ATOM 3803 C CA . SER A 1 463 ? -10.226 -21.693 15.871 1.00 90.19 463 SER A CA 1
ATOM 3804 C C . SER A 1 463 ? -11.322 -21.024 16.705 1.00 90.19 463 SER A C 1
ATOM 3806 O O . SER A 1 463 ? -11.007 -20.148 17.502 1.00 90.19 463 SER A O 1
ATOM 3808 N N . LYS A 1 464 ? -12.584 -21.471 16.601 1.00 87.50 464 LYS A N 1
ATOM 3809 C CA . LYS A 1 464 ? -13.687 -20.976 17.447 1.00 87.50 464 LYS A CA 1
ATOM 3810 C C . LYS A 1 464 ? -13.477 -21.273 18.933 1.00 87.50 464 LYS A C 1
ATOM 3812 O O . LYS A 1 464 ? -13.749 -20.412 19.763 1.00 87.50 464 LYS A O 1
ATOM 3817 N N . VAL A 1 465 ? -12.998 -22.472 19.274 1.00 90.56 465 VAL A N 1
ATOM 3818 C CA . VAL A 1 465 ? -12.706 -22.842 20.671 1.00 90.56 465 VAL A CA 1
ATOM 3819 C C . VAL A 1 465 ? -11.590 -21.964 21.239 1.00 90.56 465 VAL A C 1
ATOM 3821 O O . VAL A 1 465 ? -11.745 -21.403 22.321 1.00 90.56 465 VAL A O 1
ATOM 3824 N N . LEU A 1 466 ? -10.493 -21.800 20.497 1.00 93.81 466 LEU A N 1
ATOM 3825 C CA . LEU A 1 466 ? -9.370 -20.955 20.911 1.00 93.81 466 LEU A CA 1
ATOM 3826 C C . LEU A 1 466 ? -9.772 -19.477 21.017 1.00 93.81 466 LEU A C 1
ATOM 3828 O O . LEU A 1 466 ? -9.361 -18.803 21.958 1.00 93.81 466 LEU A O 1
ATOM 3832 N N . ASP A 1 467 ? -10.590 -18.975 20.087 1.00 91.12 467 ASP A N 1
ATOM 3833 C CA . ASP A 1 467 ? -11.119 -17.607 20.138 1.00 91.12 467 ASP A CA 1
ATOM 3834 C C . ASP A 1 467 ? -11.925 -17.379 21.416 1.00 91.12 467 ASP A C 1
ATOM 3836 O O . ASP A 1 467 ? -11.674 -16.434 22.160 1.00 91.12 467 ASP A O 1
ATOM 3840 N N . LEU A 1 468 ? -12.833 -18.303 21.730 1.00 87.50 468 LEU A N 1
ATOM 3841 C CA . LEU A 1 468 ? -13.637 -18.234 22.943 1.00 87.50 468 LEU A CA 1
ATOM 3842 C C . LEU A 1 468 ? -12.772 -18.246 24.215 1.00 87.50 468 LEU A C 1
ATOM 3844 O O . LEU A 1 468 ? -13.065 -17.502 25.150 1.00 87.50 468 LEU A O 1
ATOM 3848 N N . ILE A 1 469 ? -11.685 -19.026 24.240 1.00 91.62 469 ILE A N 1
ATOM 3849 C CA . ILE A 1 469 ? -10.719 -19.031 25.349 1.00 91.62 469 ILE A CA 1
ATOM 3850 C C . ILE A 1 469 ? -10.092 -17.644 25.536 1.00 91.62 469 ILE A C 1
ATOM 3852 O O . ILE A 1 469 ? -10.074 -17.135 26.657 1.00 91.62 469 ILE A O 1
ATOM 3856 N N . VAL A 1 470 ? -9.609 -17.004 24.465 1.00 90.69 470 VAL A N 1
ATOM 3857 C CA . VAL A 1 470 ? -8.989 -15.670 24.558 1.00 90.69 470 VAL A CA 1
ATOM 3858 C C . VAL A 1 470 ? -10.015 -14.604 24.954 1.00 90.69 470 VAL A C 1
ATOM 3860 O O . VAL A 1 470 ? -9.714 -13.759 25.799 1.00 90.69 470 VAL A O 1
ATOM 3863 N N . ARG A 1 471 ? -11.249 -14.673 24.434 1.00 85.31 471 ARG A N 1
ATOM 3864 C CA . ARG A 1 471 ? -12.349 -13.781 24.849 1.00 85.31 471 ARG A CA 1
ATOM 3865 C C . ARG A 1 471 ? -12.646 -13.900 26.337 1.00 85.31 471 ARG A C 1
ATOM 3867 O O . ARG A 1 471 ? -12.747 -12.879 27.007 1.00 85.31 471 ARG A O 1
ATOM 3874 N N . LYS A 1 472 ? -12.730 -15.123 26.862 1.00 86.31 472 LYS A N 1
ATOM 3875 C CA . LYS A 1 472 ? -12.963 -15.360 28.293 1.00 86.31 472 LYS A CA 1
ATOM 3876 C C . LYS A 1 472 ? -11.772 -14.949 29.154 1.00 86.31 472 LYS A C 1
ATOM 3878 O O . LYS A 1 472 ? -11.955 -14.399 30.232 1.00 86.31 472 LYS A O 1
ATOM 3883 N N . ALA A 1 473 ? -10.544 -15.129 28.670 1.00 87.94 473 ALA A N 1
ATOM 3884 C CA . ALA A 1 473 ? -9.351 -14.644 29.362 1.00 87.94 473 ALA A CA 1
ATOM 3885 C C . ALA A 1 473 ? -9.315 -13.108 29.468 1.00 87.94 473 ALA A C 1
ATOM 3887 O O . ALA A 1 473 ? -8.798 -12.576 30.449 1.00 87.94 473 ALA A O 1
ATOM 3888 N N . ARG A 1 474 ? -9.900 -12.398 28.495 1.00 83.12 474 ARG A N 1
ATOM 3889 C CA . ARG A 1 474 ? -10.003 -10.931 28.475 1.00 83.12 474 ARG A CA 1
ATOM 3890 C C . ARG A 1 474 ? -10.947 -10.355 29.534 1.00 83.12 474 ARG A C 1
ATOM 3892 O O . ARG A 1 474 ? -10.796 -9.194 29.895 1.00 83.12 474 ARG A O 1
ATOM 3899 N N . GLU A 1 475 ? -11.882 -11.144 30.056 1.00 77.75 475 GLU A N 1
ATOM 3900 C CA . GLU A 1 475 ? -12.780 -10.721 31.145 1.00 77.75 475 GLU A CA 1
ATOM 3901 C C . GLU A 1 475 ? -12.028 -10.521 32.482 1.00 77.75 475 GLU A C 1
ATOM 3903 O O . GLU A 1 475 ? -12.573 -9.966 33.437 1.00 77.75 475 GLU A O 1
ATOM 3908 N N . GLN A 1 476 ? -10.754 -10.931 32.558 1.00 74.00 476 GLN A N 1
ATOM 3909 C CA . GLN A 1 476 ? -9.908 -10.763 33.734 1.00 74.00 476 GLN A CA 1
ATOM 3910 C C . GLN A 1 476 ? -9.560 -9.286 33.996 1.00 74.00 476 GLN A C 1
ATOM 3912 O O . GLN A 1 476 ? -9.162 -8.548 33.100 1.00 74.00 476 GLN A O 1
ATOM 3917 N N . LYS A 1 477 ? -9.639 -8.863 35.266 1.00 71.19 477 LYS A N 1
ATOM 3918 C CA . LYS A 1 477 ? -9.341 -7.478 35.702 1.00 71.19 477 LYS A CA 1
ATOM 3919 C C . LYS A 1 477 ? -7.849 -7.201 35.913 1.00 71.19 477 LYS A C 1
ATOM 3921 O O . LYS A 1 477 ? -7.456 -6.087 36.255 1.00 71.19 477 LYS A O 1
ATOM 3926 N N . HIS A 1 478 ? -7.021 -8.225 35.758 1.00 79.69 478 HIS A N 1
ATOM 3927 C CA . HIS A 1 478 ? -5.571 -8.182 35.885 1.00 79.69 478 HIS A CA 1
ATOM 3928 C C . HIS A 1 478 ? -4.934 -8.719 34.602 1.00 79.69 478 HIS A C 1
ATOM 3930 O O . HIS A 1 478 ? -5.533 -9.526 33.894 1.00 79.69 478 HIS A O 1
ATOM 3936 N N . GLY A 1 479 ? -3.716 -8.279 34.285 1.00 83.31 479 GLY A N 1
ATOM 3937 C CA . GLY A 1 479 ? -3.054 -8.725 33.063 1.00 83.31 479 GLY A CA 1
ATOM 3938 C C . GLY A 1 479 ? -2.774 -10.232 33.085 1.00 83.31 479 GLY A C 1
ATOM 3939 O O . GLY A 1 479 ? -2.323 -10.760 34.098 1.00 83.31 479 GLY A O 1
ATOM 3940 N N . THR A 1 480 ? -2.997 -10.916 31.965 1.00 90.69 480 THR A N 1
ATOM 3941 C CA . THR A 1 480 ? -2.810 -12.370 31.823 1.00 90.69 480 THR A CA 1
ATOM 3942 C C . THR A 1 480 ? -2.236 -12.725 30.445 1.00 90.69 480 THR A C 1
ATOM 3944 O O . THR A 1 480 ? -2.080 -11.857 29.584 1.00 90.69 480 THR A O 1
ATOM 3947 N N . MET A 1 481 ? -1.856 -13.986 30.233 1.00 94.38 481 MET A N 1
ATOM 3948 C CA . MET A 1 481 ? -1.345 -14.480 28.952 1.00 94.38 481 MET A CA 1
ATOM 3949 C C . MET A 1 481 ? -1.939 -15.845 28.611 1.00 94.38 481 MET A C 1
ATOM 3951 O O . MET A 1 481 ? -2.019 -16.727 29.463 1.00 94.38 481 MET A O 1
ATOM 3955 N N . VAL A 1 482 ? -2.289 -16.036 27.343 1.00 95.56 482 VAL A N 1
ATOM 3956 C CA . VAL A 1 482 ? -2.689 -17.334 26.787 1.00 95.56 482 VAL A CA 1
ATOM 3957 C C . VAL A 1 482 ? -1.658 -17.731 25.740 1.00 95.56 482 VAL A C 1
ATOM 3959 O O . VAL A 1 482 ? -1.460 -16.999 24.775 1.00 95.56 482 VAL A O 1
ATOM 3962 N N . VAL A 1 483 ? -0.994 -18.867 25.932 1.00 97.25 483 VAL A N 1
ATOM 3963 C CA . VAL A 1 483 ? -0.016 -19.440 24.998 1.00 97.25 483 VAL A CA 1
ATOM 3964 C C . VAL A 1 483 ? -0.669 -20.594 24.259 1.00 97.25 483 VAL A C 1
ATOM 3966 O O . VAL A 1 483 ? -1.326 -21.425 24.876 1.00 97.25 483 VAL A O 1
ATOM 3969 N N . ILE A 1 484 ? -0.494 -20.643 22.945 1.00 97.50 484 ILE A N 1
ATOM 3970 C CA . ILE A 1 484 ? -1.019 -21.683 22.066 1.00 97.50 484 ILE A CA 1
ATOM 3971 C C . ILE A 1 484 ? 0.150 -22.197 21.235 1.00 97.50 484 ILE A C 1
ATOM 3973 O O . ILE A 1 484 ? 0.799 -21.416 20.544 1.00 97.50 484 ILE A O 1
ATOM 3977 N N . ALA A 1 485 ? 0.413 -23.498 21.277 1.00 96.56 485 ALA A N 1
ATOM 3978 C CA . ALA A 1 485 ? 1.457 -24.126 20.469 1.00 96.56 485 ALA A CA 1
ATOM 3979 C C . ALA A 1 485 ? 0.969 -25.433 19.836 1.00 96.56 485 ALA A C 1
ATOM 3981 O O . ALA A 1 485 ? -0.114 -25.936 20.139 1.00 96.56 485 ALA A O 1
ATOM 3982 N N . GLU A 1 486 ? 1.770 -26.015 18.947 1.00 95.44 486 GLU A N 1
ATOM 3983 C CA . GLU A 1 486 ? 1.493 -27.367 18.461 1.00 95.44 486 GLU A CA 1
ATOM 3984 C C . GLU A 1 486 ? 1.541 -28.387 19.616 1.00 95.44 486 GLU A C 1
ATOM 3986 O O . GLU A 1 486 ? 2.328 -28.209 20.549 1.00 95.44 486 GLU A O 1
ATOM 3991 N N . PRO A 1 487 ? 0.737 -29.470 19.583 1.00 94.44 487 PRO A N 1
ATOM 3992 C CA . PRO A 1 487 ? 0.650 -30.420 20.696 1.00 94.44 487 PRO A CA 1
ATOM 3993 C C . PRO A 1 487 ? 1.994 -31.036 21.110 1.00 94.44 487 PRO A C 1
ATOM 3995 O O . PRO A 1 487 ? 2.200 -31.363 22.277 1.00 94.44 487 PRO A O 1
ATOM 3998 N N . GLU A 1 488 ? 2.909 -31.224 20.159 1.00 93.19 488 GLU A N 1
ATOM 3999 C CA . GLU A 1 488 ? 4.261 -31.718 20.429 1.00 93.19 488 GLU A CA 1
ATOM 4000 C C . GLU A 1 488 ? 5.139 -30.655 21.092 1.00 93.19 488 GLU A C 1
ATOM 4002 O O . GLU A 1 488 ? 5.744 -30.925 22.129 1.00 93.19 488 GLU A O 1
ATOM 4007 N N . THR A 1 489 ? 5.121 -29.428 20.568 1.00 94.06 489 THR A N 1
ATOM 4008 C CA . THR A 1 489 ? 5.798 -28.273 21.169 1.00 94.06 489 THR A CA 1
ATOM 4009 C C . THR A 1 489 ? 5.332 -28.032 22.601 1.00 94.06 489 THR A C 1
ATOM 4011 O O . THR A 1 489 ? 6.171 -27.897 23.486 1.00 94.06 489 THR A O 1
ATOM 4014 N N . ALA A 1 490 ? 4.017 -28.052 22.849 1.00 94.12 490 ALA A N 1
ATOM 4015 C CA . ALA A 1 490 ? 3.447 -27.871 24.182 1.00 94.12 490 ALA A CA 1
ATOM 4016 C C . ALA A 1 490 ? 3.973 -28.919 25.175 1.00 94.12 490 ALA A C 1
ATOM 4018 O O . ALA A 1 490 ? 4.413 -28.568 26.268 1.00 94.12 490 ALA A O 1
ATOM 4019 N N . ARG A 1 491 ? 3.995 -30.200 24.780 1.00 93.62 491 ARG A N 1
ATOM 4020 C CA . ARG A 1 491 ? 4.495 -31.291 25.629 1.00 93.62 491 ARG A CA 1
ATOM 4021 C C . ARG A 1 491 ? 5.979 -31.125 25.958 1.00 93.62 491 ARG A C 1
ATOM 4023 O O . ARG A 1 491 ? 6.350 -31.209 27.125 1.00 93.62 491 ARG A O 1
ATOM 4030 N N . ASN A 1 492 ? 6.801 -30.860 24.945 1.00 92.75 492 ASN A N 1
ATOM 4031 C CA . ASN A 1 492 ? 8.251 -30.738 25.103 1.00 92.75 492 ASN A CA 1
ATOM 4032 C C . ASN A 1 492 ? 8.619 -29.516 25.960 1.00 92.75 492 ASN A C 1
ATOM 4034 O O . ASN A 1 492 ? 9.455 -29.604 26.856 1.00 92.75 492 ASN A O 1
ATOM 4038 N N . GLU A 1 493 ? 7.969 -28.375 25.725 1.00 94.31 493 GLU A N 1
ATOM 4039 C CA . GLU A 1 493 ? 8.240 -27.149 26.477 1.00 94.31 493 GLU A CA 1
ATOM 4040 C C . GLU A 1 493 ? 7.788 -27.242 27.933 1.00 94.31 493 GLU A C 1
ATOM 4042 O O . GLU A 1 493 ? 8.476 -26.744 28.822 1.00 94.31 493 GLU A O 1
ATOM 4047 N N . LEU A 1 494 ? 6.668 -27.907 28.210 1.00 94.44 494 LEU A N 1
ATOM 4048 C CA . LEU A 1 494 ? 6.170 -28.049 29.576 1.00 94.44 494 LEU A CA 1
ATOM 4049 C C . LEU A 1 494 ? 6.942 -29.086 30.399 1.00 94.44 494 LEU A C 1
ATOM 4051 O O . LEU A 1 494 ? 6.997 -28.957 31.620 1.00 94.44 494 LEU A O 1
ATOM 4055 N N . GLU A 1 495 ? 7.627 -30.040 29.765 1.00 92.94 495 GLU A N 1
ATOM 4056 C CA . GLU A 1 495 ? 8.606 -30.895 30.449 1.00 92.94 495 GLU A CA 1
ATOM 4057 C C . GLU A 1 495 ? 9.809 -30.076 30.959 1.00 92.94 495 GLU A C 1
ATOM 4059 O O . GLU A 1 495 ? 10.274 -30.260 32.090 1.00 92.94 495 GLU A O 1
ATOM 4064 N N . ILE A 1 496 ? 10.263 -29.104 30.161 1.00 91.25 496 ILE A N 1
ATOM 4065 C CA . ILE A 1 496 ? 11.345 -28.176 30.522 1.00 91.25 496 ILE A CA 1
ATOM 4066 C C . ILE A 1 496 ? 10.867 -27.187 31.598 1.00 91.25 496 ILE A C 1
ATOM 4068 O O . ILE A 1 496 ? 11.537 -26.990 32.615 1.00 91.25 496 ILE A O 1
ATOM 4072 N N . LEU A 1 497 ? 9.685 -26.595 31.406 1.00 92.81 497 LEU A N 1
ATOM 4073 C CA . LEU A 1 497 ? 9.100 -25.574 32.283 1.00 92.81 497 LEU A CA 1
ATOM 4074 C C . LEU A 1 497 ? 8.363 -26.154 33.503 1.00 92.81 497 LEU A C 1
ATOM 4076 O O . LEU A 1 497 ? 7.731 -25.405 34.249 1.00 92.81 497 LEU A O 1
ATOM 4080 N N . GLN A 1 498 ? 8.457 -27.460 33.771 1.00 93.00 498 GLN A N 1
ATOM 4081 C CA . GLN A 1 498 ? 7.711 -28.137 34.846 1.00 93.00 498 GLN A CA 1
ATOM 4082 C C . GLN A 1 498 ? 7.924 -27.525 36.243 1.00 93.00 498 GLN A C 1
ATOM 4084 O O . GLN A 1 498 ? 7.032 -27.553 37.082 1.00 93.00 498 GLN A O 1
ATOM 4089 N N . LYS A 1 499 ? 9.110 -26.957 36.516 1.00 93.12 499 LYS A N 1
ATOM 4090 C CA . LYS A 1 499 ? 9.423 -26.309 37.807 1.00 93.12 499 LYS A CA 1
ATOM 4091 C C . LYS A 1 499 ? 8.922 -24.866 37.899 1.00 93.12 499 LYS A C 1
ATOM 4093 O O . LYS A 1 499 ? 9.019 -24.258 38.960 1.00 93.12 499 LYS A O 1
ATOM 4098 N N . GLN A 1 500 ? 8.446 -24.319 36.789 1.00 93.38 500 GLN A N 1
ATOM 4099 C CA . GLN A 1 500 ? 7.997 -22.939 36.620 1.00 93.38 500 GLN A CA 1
ATOM 4100 C C . GLN A 1 500 ? 6.543 -22.887 36.117 1.00 93.38 500 GLN A C 1
ATOM 4102 O O . GLN A 1 500 ? 6.118 -21.909 35.505 1.00 93.38 500 GLN A O 1
ATOM 4107 N N . SER A 1 501 ? 5.787 -23.963 36.334 1.00 94.69 501 SER A N 1
ATOM 4108 C CA . SER A 1 501 ? 4.396 -24.103 35.916 1.00 94.69 501 SER A CA 1
ATOM 4109 C C . SER A 1 501 ? 3.647 -25.067 36.832 1.00 94.69 501 SER A C 1
ATOM 4111 O O . SER A 1 501 ? 4.252 -25.854 37.561 1.00 94.69 501 SER A O 1
ATOM 4113 N N . THR A 1 502 ? 2.316 -25.019 36.786 1.00 94.50 502 THR A N 1
ATOM 4114 C CA . THR A 1 502 ? 1.461 -26.073 37.340 1.00 94.50 502 THR A CA 1
ATOM 4115 C C . THR A 1 502 ? 0.965 -26.941 36.189 1.00 94.50 502 THR A C 1
ATOM 4117 O O . THR A 1 502 ? 0.067 -26.535 35.448 1.00 94.50 502 THR A O 1
ATOM 4120 N N . LEU A 1 503 ? 1.573 -28.118 36.023 1.00 93.62 503 LEU A N 1
ATOM 4121 C CA . LEU A 1 503 ? 1.174 -29.095 35.009 1.00 93.62 503 LEU A CA 1
ATOM 4122 C C . LEU A 1 503 ? -0.197 -29.691 35.339 1.00 93.62 503 LEU A C 1
ATOM 4124 O O . LEU A 1 503 ? -0.488 -29.995 36.498 1.00 93.62 503 LEU A O 1
ATOM 4128 N N . ILE A 1 504 ? -1.013 -29.884 34.307 1.00 91.38 504 ILE A N 1
ATOM 4129 C CA . ILE A 1 504 ? -2.298 -30.578 34.400 1.00 91.38 504 ILE A CA 1
ATOM 4130 C C . ILE A 1 504 ? -2.395 -31.642 33.305 1.00 91.38 504 ILE A C 1
ATOM 4132 O O . ILE A 1 504 ? -1.690 -31.575 32.299 1.00 91.38 504 ILE A O 1
ATOM 4136 N N . ASP A 1 505 ? -3.294 -32.607 33.481 1.00 92.12 505 ASP A N 1
ATOM 4137 C CA . ASP A 1 505 ? -3.591 -33.571 32.421 1.00 92.12 505 ASP A CA 1
ATOM 4138 C C . ASP A 1 505 ? -4.219 -32.844 31.217 1.00 92.12 505 ASP A C 1
ATOM 4140 O O . ASP A 1 505 ? -5.252 -32.184 31.404 1.00 92.12 505 ASP A O 1
ATOM 4144 N N . PRO A 1 506 ? -3.655 -32.974 29.995 1.00 93.81 506 PRO A N 1
ATOM 4145 C CA . PRO A 1 506 ? -4.134 -32.259 28.817 1.00 93.81 506 PRO A CA 1
ATOM 4146 C C . PRO A 1 506 ? -5.610 -32.527 28.539 1.00 93.81 506 PRO A C 1
ATOM 4148 O O . PRO A 1 506 ? -5.982 -33.629 28.141 1.00 93.81 506 PRO A O 1
ATOM 4151 N N . ASN A 1 507 ? -6.455 -31.517 28.748 1.00 91.25 507 ASN A N 1
ATOM 4152 C CA . ASN A 1 507 ? -7.903 -31.651 28.606 1.00 91.25 507 ASN A CA 1
ATOM 4153 C C . ASN A 1 507 ? -8.565 -30.349 28.138 1.00 91.25 507 ASN A C 1
ATOM 4155 O O . ASN A 1 507 ? -8.034 -29.261 28.389 1.00 91.25 507 ASN A O 1
ATOM 4159 N N . PRO A 1 508 ? -9.739 -30.428 27.481 1.00 89.81 508 PRO A N 1
ATOM 4160 C CA . PRO A 1 508 ? -10.517 -29.244 27.159 1.00 89.81 508 PRO A CA 1
ATOM 4161 C C . PRO A 1 508 ? -10.993 -28.590 28.456 1.00 89.81 508 PRO A C 1
ATOM 4163 O O . PRO A 1 508 ? -11.497 -29.262 29.358 1.00 89.81 508 PRO A O 1
ATOM 4166 N N . ILE A 1 509 ? -10.860 -27.273 28.540 1.00 88.69 509 ILE A N 1
ATOM 4167 C CA . ILE A 1 509 ? -11.351 -26.498 29.677 1.00 88.69 509 ILE A CA 1
ATOM 4168 C C . ILE A 1 509 ? -12.684 -25.867 29.299 1.00 88.69 509 ILE A C 1
ATOM 4170 O O . ILE A 1 509 ? -12.830 -25.323 28.206 1.00 88.69 509 ILE A O 1
ATOM 4174 N N . ASN A 1 510 ? -13.656 -25.918 30.213 1.00 84.62 510 ASN A N 1
ATOM 4175 C CA . ASN A 1 510 ? -14.883 -25.145 30.062 1.00 84.62 510 ASN A CA 1
ATOM 4176 C C . ASN A 1 510 ? -14.518 -23.647 29.994 1.00 84.62 510 ASN A C 1
ATOM 4178 O O . ASN A 1 510 ? -13.933 -23.148 30.960 1.00 84.62 510 ASN A O 1
ATOM 4182 N N . PRO A 1 511 ? -14.861 -22.922 28.914 1.00 81.19 511 PRO A N 1
ATOM 4183 C CA . PRO A 1 511 ? -14.510 -21.513 28.760 1.00 81.19 511 PRO A CA 1
ATOM 4184 C C . PRO A 1 511 ? -14.923 -20.616 29.937 1.00 81.19 511 PRO A C 1
ATOM 4186 O O . PRO A 1 511 ? -14.198 -19.684 30.271 1.00 81.19 511 PRO A O 1
ATOM 4189 N N . GLU A 1 512 ? -16.017 -20.932 30.636 1.00 79.81 512 GLU A N 1
ATOM 4190 C CA . GLU A 1 512 ? -16.458 -20.175 31.822 1.00 79.81 512 GLU A CA 1
ATOM 4191 C C . GLU A 1 512 ? -15.486 -20.269 33.010 1.00 79.81 512 GLU A C 1
ATOM 4193 O O . GLU A 1 512 ? -15.521 -19.443 33.923 1.00 79.81 512 GLU A O 1
ATOM 4198 N N . HIS A 1 513 ? -14.597 -21.266 33.016 1.00 87.94 513 HIS A N 1
ATOM 4199 C CA . HIS A 1 513 ? -13.588 -21.424 34.060 1.00 87.94 513 HIS A CA 1
ATOM 4200 C C . HIS A 1 513 ? -12.307 -20.631 33.781 1.00 87.94 513 HIS A C 1
ATOM 4202 O O . HIS A 1 513 ? -11.490 -20.464 34.687 1.00 87.94 513 HIS A O 1
ATOM 4208 N N . ILE A 1 514 ? -12.120 -20.120 32.558 1.00 88.69 514 ILE A N 1
ATOM 4209 C CA . ILE A 1 514 ? -10.884 -19.442 32.146 1.00 88.69 514 ILE A CA 1
ATOM 4210 C C . ILE A 1 514 ? -10.591 -18.232 33.036 1.00 88.69 514 ILE A C 1
ATOM 4212 O O . ILE A 1 514 ? -9.453 -18.086 33.472 1.00 88.69 514 ILE A O 1
ATOM 4216 N N . GLN A 1 515 ? -11.601 -17.435 33.401 1.00 81.75 515 GLN A N 1
ATOM 4217 C CA . GLN A 1 515 ? -11.434 -16.283 34.301 1.00 81.75 515 GLN A CA 1
ATOM 4218 C C . GLN A 1 515 ? -10.852 -16.647 35.682 1.00 81.75 515 GLN A C 1
ATOM 4220 O O . GLN A 1 515 ? -10.185 -15.828 36.309 1.00 81.75 515 GLN A O 1
ATOM 4225 N N . PHE A 1 516 ? -11.084 -17.870 36.171 1.00 85.56 516 PHE A N 1
ATOM 4226 C CA . PHE A 1 516 ? -10.540 -18.330 37.452 1.00 85.56 516 PHE A CA 1
ATOM 4227 C C . PHE A 1 516 ? -9.134 -18.900 37.288 1.00 85.56 516 PHE A C 1
ATOM 4229 O O . PHE A 1 516 ? -8.305 -18.780 38.180 1.00 85.56 516 PHE A O 1
ATOM 4236 N N . LEU A 1 517 ? -8.842 -19.516 36.143 1.00 87.56 517 LEU A N 1
ATOM 4237 C CA . LEU A 1 517 ? -7.500 -20.019 35.860 1.00 87.56 517 LEU A CA 1
ATOM 4238 C C . LEU A 1 517 ? -6.520 -18.867 35.607 1.00 87.56 517 LEU A C 1
ATOM 4240 O O . LEU A 1 517 ? -5.376 -18.932 36.051 1.00 87.56 517 LEU A O 1
ATOM 4244 N N . THR A 1 518 ? -6.973 -17.790 34.955 1.00 86.06 518 THR A N 1
ATOM 4245 C CA . THR A 1 518 ? -6.148 -16.607 34.661 1.00 86.06 518 THR A CA 1
ATOM 4246 C C . THR A 1 518 ? -5.887 -15.727 35.882 1.00 86.06 518 THR A C 1
ATOM 4248 O O . THR A 1 518 ? -5.091 -14.796 35.777 1.00 86.06 518 THR A O 1
ATOM 4251 N N . SER A 1 519 ? -6.523 -15.990 37.034 1.00 84.12 519 SER A N 1
ATOM 4252 C CA . SER A 1 519 ? -6.223 -15.264 38.277 1.00 84.12 519 SER A CA 1
ATOM 4253 C C . SER A 1 519 ? -4.896 -15.693 38.908 1.00 84.12 519 SER A C 1
ATOM 4255 O O . SER A 1 519 ? -4.393 -15.017 39.803 1.00 84.12 519 SER A O 1
ATOM 4257 N N . ILE A 1 520 ? -4.349 -16.836 38.485 1.00 85.00 520 ILE A N 1
ATOM 4258 C CA . ILE A 1 520 ? -3.000 -17.271 38.847 1.00 85.00 520 ILE A CA 1
ATOM 4259 C C . ILE A 1 520 ? -2.008 -16.494 37.979 1.00 85.00 520 ILE A C 1
ATOM 4261 O O . ILE A 1 520 ? -2.182 -16.402 36.766 1.00 85.00 520 ILE A O 1
ATOM 4265 N N . ASP A 1 521 ? -0.962 -15.949 38.599 1.00 83.25 521 ASP A N 1
ATOM 4266 C CA . ASP A 1 521 ? 0.060 -15.205 37.865 1.00 83.25 521 ASP A CA 1
ATOM 4267 C C . ASP A 1 521 ? 0.857 -16.122 36.923 1.00 83.25 521 ASP A C 1
ATOM 4269 O O . ASP A 1 521 ? 1.170 -17.266 37.257 1.00 83.25 521 ASP A O 1
ATOM 4273 N N . GLY A 1 522 ? 1.185 -15.611 35.738 1.00 89.25 522 GLY A N 1
ATOM 4274 C CA . GLY A 1 522 ? 1.769 -16.373 34.633 1.00 89.25 522 GLY A CA 1
ATOM 4275 C C . GLY A 1 522 ? 0.795 -16.610 33.474 1.00 89.25 522 GLY A C 1
ATOM 4276 O O . GLY A 1 522 ? -0.257 -15.979 33.374 1.00 89.25 522 GLY A O 1
ATOM 4277 N N . ALA A 1 523 ? 1.190 -17.480 32.546 1.00 94.56 523 ALA A N 1
ATOM 4278 C CA . ALA A 1 523 ? 0.410 -17.828 31.363 1.00 94.56 523 ALA A CA 1
ATOM 4279 C C . ALA A 1 523 ? -0.410 -19.112 31.556 1.00 94.56 523 ALA A C 1
ATOM 4281 O O . ALA A 1 523 ? -0.046 -19.991 32.339 1.00 94.56 523 ALA A O 1
ATOM 4282 N N . ILE A 1 524 ? -1.485 -19.255 30.782 1.00 95.56 524 ILE A N 1
ATOM 4283 C CA . ILE A 1 524 ? -2.155 -20.541 30.557 1.00 95.56 524 ILE A CA 1
ATOM 4284 C C . ILE A 1 524 ? -1.686 -21.101 29.218 1.00 95.56 524 ILE A C 1
ATOM 4286 O O . ILE A 1 524 ? -1.656 -20.373 28.226 1.00 95.56 524 ILE A O 1
ATOM 4290 N N . TYR A 1 525 ? -1.328 -22.382 29.189 1.00 96.69 525 TYR A N 1
ATOM 4291 C CA . TYR A 1 525 ? -0.731 -23.031 28.025 1.00 96.69 525 TYR A CA 1
ATOM 4292 C C . TYR A 1 525 ? -1.707 -24.020 27.384 1.00 96.69 525 TYR A C 1
ATOM 4294 O O . TYR A 1 525 ? -2.091 -25.015 28.001 1.00 96.69 525 TYR A O 1
ATOM 4302 N N . PHE A 1 526 ? -2.079 -23.760 26.134 1.00 96.62 526 PHE A N 1
ATOM 4303 C CA . PHE A 1 526 ? -2.965 -24.575 25.312 1.00 96.62 526 PHE A CA 1
ATOM 4304 C C . PHE A 1 526 ? -2.237 -25.158 24.099 1.00 96.62 526 PHE A C 1
ATOM 4306 O O . PHE A 1 526 ? -1.236 -24.615 23.629 1.00 96.62 526 PHE A O 1
ATOM 4313 N N . ASP A 1 527 ? -2.779 -26.244 23.551 1.00 96.06 527 ASP A N 1
ATOM 4314 C CA . ASP A 1 527 ? -2.430 -26.697 22.206 1.00 96.06 527 ASP A CA 1
ATOM 4315 C C . ASP A 1 527 ? -3.414 -26.200 21.132 1.00 96.06 527 ASP A C 1
ATOM 4317 O O . ASP A 1 527 ? -4.489 -25.674 21.427 1.00 96.06 527 ASP A O 1
ATOM 4321 N N . THR A 1 528 ? -3.074 -26.408 19.857 1.00 94.88 528 THR A N 1
ATOM 4322 C CA . THR A 1 528 ? -3.924 -26.046 18.705 1.00 94.88 528 THR A CA 1
ATOM 4323 C C . THR A 1 528 ? -5.281 -26.761 18.653 1.00 94.88 528 THR A C 1
ATOM 4325 O O . THR A 1 528 ? -6.113 -26.426 17.811 1.00 94.88 528 THR A O 1
ATOM 4328 N N . SER A 1 529 ? -5.532 -27.750 19.516 1.00 91.81 529 SER A N 1
ATOM 4329 C CA . SER A 1 529 ? -6.829 -28.426 19.646 1.00 91.81 529 SER A CA 1
ATOM 4330 C C . SER A 1 529 ? -7.657 -27.905 20.828 1.00 91.81 529 SER A C 1
ATOM 4332 O O . SER A 1 529 ? -8.772 -28.378 21.029 1.00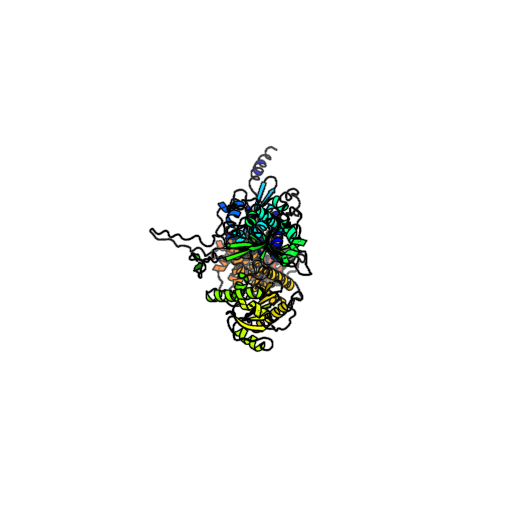 91.81 529 SER A O 1
ATOM 4334 N N . GLY A 1 530 ? -7.150 -26.917 21.573 1.00 91.38 530 GLY A N 1
ATOM 4335 C CA . GLY A 1 530 ? -7.833 -26.311 22.714 1.00 91.38 530 GLY A CA 1
ATOM 4336 C C . GLY A 1 530 ? -7.682 -27.091 24.022 1.00 91.38 530 GLY A C 1
ATOM 4337 O O . GLY A 1 530 ? -8.396 -26.794 24.980 1.00 91.38 530 GLY A O 1
ATOM 4338 N N . HIS A 1 531 ? -6.771 -28.069 24.099 1.00 95.00 531 HIS A N 1
ATOM 4339 C CA . HIS A 1 531 ? -6.461 -28.723 25.371 1.00 95.00 531 HIS A CA 1
ATOM 4340 C C . HIS A 1 531 ? -5.516 -27.845 26.183 1.00 95.00 531 HIS A C 1
ATOM 4342 O O . HIS A 1 531 ? -4.512 -27.372 25.655 1.00 95.00 531 HIS A O 1
ATOM 4348 N N . CYS A 1 532 ? -5.824 -27.637 27.460 1.00 95.75 532 CYS A N 1
ATOM 4349 C CA . CYS A 1 532 ? -4.943 -26.950 28.397 1.00 95.75 532 CYS A CA 1
ATOM 4350 C C . CYS A 1 532 ? -3.941 -27.950 28.971 1.00 95.75 532 CYS A C 1
ATOM 4352 O O . CYS A 1 532 ? -4.350 -28.994 29.470 1.00 95.75 532 CYS A O 1
ATOM 4354 N N . HIS A 1 533 ? -2.654 -27.618 28.934 1.00 96.38 533 HIS A N 1
ATOM 4355 C CA . HIS A 1 533 ? -1.567 -28.468 29.434 1.00 96.38 533 HIS A CA 1
ATOM 4356 C C . HIS A 1 533 ? -0.965 -27.947 30.746 1.00 96.38 533 HIS A C 1
ATOM 4358 O O . HIS A 1 533 ? -0.449 -28.730 31.542 1.00 96.38 533 HIS A O 1
ATOM 4364 N N . ALA A 1 534 ? -1.030 -26.635 31.003 1.00 96.19 534 ALA A N 1
ATOM 4365 C CA . ALA A 1 534 ? -0.521 -26.044 32.241 1.00 96.19 534 ALA A CA 1
ATOM 4366 C C . ALA A 1 534 ? -1.137 -24.672 32.550 1.00 96.19 534 ALA A C 1
ATOM 4368 O O . ALA A 1 534 ? -1.564 -23.947 31.648 1.00 96.19 534 ALA A O 1
ATOM 4369 N N . ILE A 1 535 ? -1.123 -24.302 33.832 1.00 95.06 535 ILE A N 1
ATOM 4370 C CA . ILE A 1 535 ? -1.546 -22.989 34.348 1.00 95.06 535 ILE A CA 1
ATOM 4371 C C . ILE A 1 535 ? -0.416 -22.337 35.156 1.00 95.06 535 ILE A C 1
ATOM 4373 O O . ILE A 1 535 ? 0.429 -23.031 35.729 1.00 95.06 535 ILE A O 1
ATOM 4377 N N . GLY A 1 536 ? -0.399 -21.003 35.208 1.00 93.25 536 GLY A N 1
ATOM 4378 C CA . GLY A 1 536 ? 0.628 -20.240 35.925 1.00 93.25 536 GLY A CA 1
ATOM 4379 C C . GLY A 1 536 ? 2.036 -20.441 35.360 1.00 93.25 536 GLY A C 1
ATOM 4380 O O . GLY A 1 536 ? 3.001 -20.543 36.113 1.00 93.25 536 GLY A O 1
ATOM 4381 N N . VAL A 1 537 ? 2.154 -20.578 34.036 1.00 95.81 537 VAL A N 1
ATOM 4382 C CA . VAL A 1 537 ? 3.429 -20.829 33.357 1.00 95.81 537 VAL A CA 1
ATOM 4383 C C . VAL A 1 537 ? 4.245 -19.544 33.296 1.00 95.81 537 VAL A C 1
ATOM 4385 O O . VAL A 1 537 ? 3.811 -18.547 32.713 1.00 95.81 537 VAL A O 1
ATOM 4388 N N . ILE A 1 538 ? 5.447 -19.571 33.859 1.00 93.75 538 ILE A N 1
ATOM 4389 C CA . ILE A 1 538 ? 6.425 -18.498 33.686 1.00 93.75 538 ILE A CA 1
ATOM 4390 C C . ILE A 1 538 ? 7.208 -18.795 32.409 1.00 93.75 538 ILE A C 1
ATOM 4392 O O . ILE A 1 538 ? 7.890 -19.811 32.302 1.00 93.75 538 ILE A O 1
ATOM 4396 N N . LEU A 1 539 ? 7.066 -17.918 31.418 1.00 92.19 539 LEU A N 1
ATOM 4397 C CA . LEU A 1 539 ? 7.735 -18.068 30.131 1.00 92.19 539 LEU A CA 1
ATOM 4398 C C . LEU A 1 539 ? 9.190 -17.600 30.235 1.00 92.19 539 LEU A C 1
ATOM 4400 O O . LEU A 1 539 ? 9.444 -16.449 30.598 1.00 92.19 539 LEU A O 1
ATOM 4404 N N . ASP A 1 540 ? 10.123 -18.490 29.900 1.00 83.44 540 ASP A N 1
ATOM 4405 C CA . ASP A 1 540 ? 11.567 -18.243 29.953 1.00 83.44 540 ASP A CA 1
ATOM 4406 C C . ASP A 1 540 ? 12.155 -17.918 28.567 1.00 83.44 540 ASP A C 1
ATOM 4408 O O . ASP A 1 540 ? 11.699 -18.423 27.544 1.00 83.44 540 ASP A O 1
ATOM 4412 N N . GLY A 1 541 ? 13.189 -17.084 28.507 1.00 84.88 541 GLY A N 1
ATOM 4413 C CA . GLY A 1 541 ? 13.828 -16.705 27.248 1.00 84.88 541 GLY A CA 1
ATOM 4414 C C . GLY A 1 541 ? 15.028 -15.780 27.433 1.00 84.88 541 GLY A C 1
ATOM 4415 O O . GLY A 1 541 ? 15.090 -14.976 28.367 1.00 84.88 541 GLY A O 1
ATOM 4416 N N . ILE A 1 542 ? 15.988 -15.884 26.513 1.00 84.19 542 ILE A N 1
ATOM 4417 C CA . ILE A 1 542 ? 17.239 -15.119 26.552 1.00 84.19 542 ILE A CA 1
ATOM 4418 C C . ILE A 1 542 ? 16.966 -13.680 26.100 1.00 84.19 542 ILE A C 1
ATOM 4420 O O . ILE A 1 542 ? 16.291 -13.450 25.098 1.00 84.19 542 ILE A O 1
ATOM 4424 N N . ALA A 1 543 ? 17.472 -12.699 26.850 1.00 83.31 543 ALA A N 1
ATOM 4425 C CA . ALA A 1 543 ? 17.407 -11.299 26.442 1.00 83.31 543 ALA A CA 1
ATOM 4426 C C . ALA A 1 543 ? 18.361 -11.048 25.262 1.00 83.31 543 ALA A C 1
ATOM 4428 O O . ALA A 1 543 ? 19.538 -11.399 25.344 1.00 83.31 543 ALA A O 1
ATOM 4429 N N . LYS A 1 544 ? 17.855 -10.419 24.198 1.00 78.38 544 LYS A N 1
ATOM 4430 C CA . LYS A 1 544 ? 18.634 -9.967 23.036 1.00 78.38 544 LYS A CA 1
ATOM 4431 C C . LYS A 1 544 ? 18.456 -8.456 22.849 1.00 78.38 544 LYS A C 1
ATOM 4433 O O . LYS A 1 544 ? 17.509 -7.885 23.386 1.00 78.38 544 LYS A O 1
ATOM 4438 N N . VAL A 1 545 ? 19.388 -7.811 22.145 1.00 74.75 545 VAL A N 1
ATOM 4439 C CA . VAL A 1 545 ? 19.441 -6.340 21.986 1.00 74.75 545 VAL A CA 1
ATOM 4440 C C . VAL A 1 545 ? 18.218 -5.799 21.232 1.00 74.75 545 VAL A C 1
ATOM 4442 O O . VAL A 1 545 ? 17.740 -4.708 21.520 1.00 74.75 545 VAL A O 1
ATOM 4445 N N . ASP A 1 546 ? 17.698 -6.597 20.314 1.00 72.19 546 ASP A N 1
ATOM 4446 C CA . ASP A 1 546 ? 16.620 -6.336 19.365 1.00 72.19 546 ASP A CA 1
ATOM 4447 C C . ASP A 1 546 ? 15.237 -6.827 19.844 1.00 72.19 546 ASP A C 1
ATOM 4449 O O . ASP A 1 546 ? 14.237 -6.646 19.151 1.00 72.19 546 ASP A O 1
ATOM 4453 N N . ILE A 1 547 ? 15.146 -7.430 21.040 1.00 77.56 547 ILE A N 1
ATOM 4454 C CA . ILE A 1 547 ? 13.927 -8.107 21.510 1.00 77.56 547 ILE A CA 1
ATOM 4455 C C . ILE A 1 547 ? 13.409 -7.524 22.821 1.00 77.56 547 ILE A C 1
ATOM 4457 O O . ILE A 1 547 ? 13.984 -7.716 23.895 1.00 77.56 547 ILE A O 1
ATOM 4461 N N . GLY A 1 548 ? 12.222 -6.924 22.733 1.00 73.31 548 GLY A N 1
ATOM 4462 C CA . GLY A 1 548 ? 11.489 -6.336 23.852 1.00 73.31 548 GLY A CA 1
ATOM 4463 C C . GLY A 1 548 ? 11.362 -4.819 23.734 1.00 73.31 548 GLY A C 1
ATOM 4464 O O . GLY A 1 548 ? 12.014 -4.177 22.919 1.00 73.31 548 GLY A O 1
ATOM 4465 N N . ASP A 1 549 ? 10.494 -4.241 24.558 1.00 76.81 549 ASP A N 1
ATOM 4466 C CA . ASP A 1 549 ? 10.220 -2.807 24.594 1.00 76.81 549 ASP A CA 1
ATOM 4467 C C . ASP A 1 549 ? 10.129 -2.341 26.056 1.00 76.81 549 ASP A C 1
ATOM 4469 O O . ASP A 1 549 ? 9.284 -2.798 26.835 1.00 76.81 549 ASP A O 1
ATOM 4473 N N . ALA A 1 550 ? 11.019 -1.422 26.443 1.00 80.56 550 ALA A N 1
ATOM 4474 C CA . ALA A 1 550 ? 11.090 -0.875 27.799 1.00 80.56 550 ALA A CA 1
ATOM 4475 C C . ALA A 1 550 ? 9.852 -0.041 28.181 1.00 80.56 550 ALA A C 1
ATOM 4477 O O . ALA A 1 550 ? 9.587 0.150 29.367 1.00 80.56 550 ALA A O 1
ATOM 4478 N N . SER A 1 551 ? 9.075 0.435 27.202 1.00 78.38 551 SER A N 1
ATOM 4479 C CA . SER A 1 551 ? 7.801 1.125 27.430 1.00 78.38 551 SER A CA 1
ATOM 4480 C C . SER A 1 551 ? 6.645 0.167 27.755 1.00 78.38 551 SER A C 1
ATOM 4482 O O . SER A 1 551 ? 5.549 0.607 28.116 1.00 78.38 551 SER A O 1
ATOM 4484 N N . ARG A 1 552 ? 6.872 -1.150 27.643 1.00 84.06 552 ARG A N 1
ATOM 4485 C CA . ARG A 1 552 ? 5.864 -2.207 27.793 1.00 84.06 552 ARG A CA 1
ATOM 4486 C C . ARG A 1 552 ? 6.113 -3.046 29.049 1.00 84.06 552 ARG A C 1
ATOM 4488 O O . ARG A 1 552 ? 7.199 -3.078 29.621 1.00 84.06 552 ARG A O 1
ATOM 4495 N N . GLY A 1 553 ? 5.064 -3.731 29.506 1.00 85.25 553 GLY A N 1
ATOM 4496 C CA . GLY A 1 553 ? 5.089 -4.496 30.756 1.00 85.25 553 GLY A CA 1
ATOM 4497 C C . GLY A 1 553 ? 5.902 -5.799 30.694 1.00 85.25 553 GLY A C 1
ATOM 4498 O O . GLY A 1 553 ? 6.198 -6.333 29.627 1.00 85.25 553 GLY A O 1
ATOM 4499 N N . ALA A 1 554 ? 6.191 -6.376 31.866 1.00 87.44 554 ALA A N 1
ATOM 4500 C CA . ALA A 1 554 ? 6.996 -7.598 31.998 1.00 87.44 554 ALA A CA 1
ATOM 4501 C C . ALA A 1 554 ? 6.430 -8.810 31.231 1.00 87.44 554 ALA A C 1
ATOM 4503 O O . ALA A 1 554 ? 7.196 -9.595 30.670 1.00 87.44 554 ALA A O 1
ATOM 4504 N N . ARG A 1 555 ? 5.097 -8.951 31.164 1.00 90.56 555 ARG A N 1
ATOM 4505 C CA . ARG A 1 555 ? 4.420 -10.015 30.398 1.00 90.56 555 ARG A CA 1
ATOM 4506 C C . ARG A 1 555 ? 4.716 -9.907 28.903 1.00 90.56 555 ARG A C 1
ATOM 4508 O O . ARG A 1 555 ? 5.099 -10.895 28.290 1.00 90.56 555 ARG A O 1
ATOM 4515 N N . PHE A 1 556 ? 4.645 -8.692 28.356 1.00 89.50 556 PHE A N 1
ATOM 4516 C CA . PHE A 1 556 ? 4.971 -8.415 26.958 1.00 89.50 556 PHE A CA 1
ATOM 4517 C C . PHE A 1 556 ? 6.415 -8.818 26.636 1.00 89.50 556 PHE A C 1
ATOM 4519 O O . PHE A 1 556 ? 6.651 -9.643 25.757 1.00 89.50 556 PHE A O 1
ATOM 4526 N N . ASN A 1 557 ? 7.378 -8.338 27.426 1.00 90.31 557 ASN A N 1
ATOM 4527 C CA . ASN A 1 557 ? 8.795 -8.643 27.209 1.00 90.31 557 ASN A CA 1
ATOM 4528 C C . ASN A 1 557 ? 9.138 -10.128 27.421 1.00 90.31 557 ASN A C 1
ATOM 4530 O O . ASN A 1 557 ? 10.042 -10.654 26.777 1.00 90.31 557 ASN A O 1
ATOM 4534 N N . SER A 1 558 ? 8.439 -10.831 28.314 1.00 92.19 558 SER A N 1
ATOM 4535 C CA . SER A 1 558 ? 8.646 -12.275 28.516 1.00 92.19 558 SER A CA 1
ATOM 4536 C C . SER A 1 558 ? 8.067 -13.097 27.365 1.00 92.19 558 SER A C 1
ATOM 4538 O O . SER A 1 558 ? 8.724 -14.016 26.886 1.00 92.19 558 SER A O 1
ATOM 4540 N N . ALA A 1 559 ? 6.896 -12.716 26.855 1.00 93.50 559 ALA A N 1
ATOM 4541 C CA . ALA A 1 559 ? 6.266 -13.369 25.715 1.00 93.50 559 ALA A CA 1
ATOM 4542 C C . ALA A 1 559 ? 7.112 -13.247 24.430 1.00 93.50 559 ALA A C 1
ATOM 4544 O O . ALA A 1 559 ? 7.313 -14.245 23.744 1.00 93.50 559 ALA A O 1
ATOM 4545 N N . HIS A 1 560 ? 7.675 -12.066 24.136 1.00 91.31 560 HIS A N 1
ATOM 4546 C CA . HIS A 1 560 ? 8.555 -11.875 22.972 1.00 91.31 560 HIS A CA 1
ATOM 4547 C C . HIS A 1 560 ? 9.843 -12.706 23.055 1.00 91.31 560 HIS A C 1
ATOM 4549 O O . HIS A 1 560 ? 10.213 -13.365 22.085 1.00 91.31 560 HIS A O 1
ATOM 4555 N N . ARG A 1 561 ? 10.498 -12.732 24.224 1.00 92.06 561 ARG A N 1
ATOM 4556 C CA . ARG A 1 561 ? 11.698 -13.557 24.444 1.00 92.06 561 ARG A CA 1
ATOM 4557 C C . ARG A 1 561 ? 11.402 -15.050 24.304 1.00 92.06 561 ARG A C 1
ATOM 4559 O O . ARG A 1 561 ? 12.186 -15.770 23.692 1.00 92.06 561 ARG A O 1
ATOM 4566 N N . TYR A 1 562 ? 10.265 -15.503 24.830 1.00 94.06 562 TYR A N 1
ATOM 4567 C CA . TYR A 1 562 ? 9.828 -16.892 24.703 1.00 94.06 562 TYR A CA 1
ATOM 4568 C C . TYR A 1 562 ? 9.530 -17.274 23.250 1.00 94.06 562 TYR A C 1
ATOM 4570 O O . TYR A 1 562 ? 9.980 -18.313 22.776 1.00 94.06 562 TYR A O 1
ATOM 4578 N N . LEU A 1 563 ? 8.826 -16.411 22.512 1.00 92.06 563 LEU A N 1
ATOM 4579 C CA . LEU A 1 563 ? 8.553 -16.641 21.097 1.00 92.06 563 LEU A CA 1
ATOM 4580 C C . LEU A 1 563 ? 9.851 -16.721 20.282 1.00 92.06 563 LEU A C 1
ATOM 4582 O O . LEU A 1 563 ? 9.977 -17.606 19.441 1.00 92.06 563 LEU A O 1
ATOM 4586 N N . GLN A 1 564 ? 10.833 -15.853 20.555 1.00 89.12 564 GLN A N 1
ATOM 4587 C CA . GLN A 1 564 ? 12.133 -15.942 19.889 1.00 89.12 564 GLN A CA 1
ATOM 4588 C C . GLN A 1 564 ? 12.871 -17.234 20.230 1.00 89.12 564 GLN A C 1
ATOM 4590 O O . GLN A 1 564 ? 13.402 -17.870 19.328 1.00 89.12 564 GLN A O 1
ATOM 4595 N N . LYS A 1 565 ? 12.878 -17.655 21.502 1.00 92.06 565 LYS A N 1
ATOM 4596 C CA . LYS A 1 565 ? 13.467 -18.941 21.907 1.00 92.06 565 LYS A CA 1
ATOM 4597 C C . LYS A 1 565 ? 12.904 -20.085 21.053 1.00 92.06 565 LYS A C 1
ATOM 4599 O O . LYS A 1 565 ? 13.667 -20.917 20.580 1.00 92.06 565 LYS A O 1
ATOM 4604 N N . LEU A 1 566 ? 11.588 -20.108 20.830 1.00 90.69 566 LEU A N 1
ATOM 4605 C CA . LEU A 1 566 ? 10.940 -21.118 19.985 1.00 90.69 566 LEU A CA 1
ATOM 4606 C C . LEU A 1 566 ? 11.295 -20.985 18.497 1.00 90.69 566 LEU A C 1
ATOM 4608 O O . LEU A 1 566 ? 11.382 -21.999 17.807 1.00 90.69 566 LEU A O 1
ATOM 4612 N N . LYS A 1 567 ? 11.516 -19.761 18.001 1.00 85.69 567 LYS A N 1
ATOM 4613 C CA . LYS A 1 567 ? 12.005 -19.531 16.634 1.00 85.69 567 LYS A CA 1
ATOM 4614 C C . LYS A 1 567 ? 13.425 -20.067 16.444 1.00 85.69 567 LYS A C 1
ATOM 4616 O O . LYS A 1 567 ? 13.663 -20.797 15.487 1.00 85.69 567 LYS A O 1
ATOM 4621 N N . ASP A 1 568 ? 14.327 -19.743 17.368 1.00 84.88 568 ASP A N 1
ATOM 4622 C CA . ASP A 1 568 ? 15.722 -20.199 17.346 1.00 84.88 568 ASP A CA 1
ATOM 4623 C C . ASP A 1 568 ? 15.808 -21.736 17.483 1.00 84.88 568 ASP A C 1
ATOM 4625 O O . ASP A 1 568 ? 16.665 -22.379 16.880 1.00 84.88 568 ASP A O 1
ATOM 4629 N N . ASP A 1 569 ? 14.887 -22.339 18.242 1.00 83.69 569 ASP A N 1
ATOM 4630 C CA . ASP A 1 569 ? 14.773 -23.786 18.455 1.00 83.69 569 ASP A CA 1
ATOM 4631 C C . ASP A 1 569 ? 13.895 -24.470 17.388 1.00 83.69 569 ASP A C 1
ATOM 4633 O O . ASP A 1 569 ? 12.830 -25.027 17.672 1.00 83.69 569 ASP A O 1
ATOM 4637 N N . GLY A 1 570 ? 14.347 -24.414 16.133 1.00 81.38 570 GLY A N 1
ATOM 4638 C CA . GLY A 1 570 ? 13.744 -25.155 15.019 1.00 81.38 570 GLY A CA 1
ATOM 4639 C C . GLY A 1 570 ? 12.453 -24.551 14.458 1.00 81.38 570 GLY A C 1
ATOM 4640 O O . GLY A 1 570 ? 11.634 -25.291 13.915 1.00 81.38 570 GLY A O 1
ATOM 4641 N N . ALA A 1 571 ? 12.261 -23.233 14.584 1.00 82.19 571 ALA A N 1
ATOM 4642 C CA . ALA A 1 571 ? 11.099 -22.504 14.068 1.00 82.19 571 ALA A CA 1
ATOM 4643 C C . ALA A 1 571 ? 9.745 -23.055 14.566 1.00 82.19 571 ALA A C 1
ATOM 4645 O O . ALA A 1 571 ? 8.768 -23.137 13.814 1.00 82.19 571 ALA A O 1
ATOM 4646 N N . LYS A 1 572 ? 9.672 -23.427 15.851 1.00 90.75 572 LYS A N 1
ATOM 4647 C CA . LYS A 1 572 ? 8.452 -23.970 16.465 1.00 90.75 572 LYS A CA 1
ATOM 4648 C C . LYS A 1 572 ? 7.323 -22.940 16.445 1.00 90.75 572 LYS A C 1
ATOM 4650 O O . LYS A 1 572 ? 7.460 -21.810 16.916 1.00 90.75 572 LYS A O 1
ATOM 4655 N N . LYS A 1 573 ? 6.165 -23.365 15.941 1.00 92.50 573 LYS A N 1
ATOM 4656 C CA . LYS A 1 573 ? 4.966 -22.534 15.794 1.00 92.50 573 LYS A CA 1
ATOM 4657 C C . LYS A 1 573 ? 4.316 -22.255 17.150 1.00 92.50 573 LYS A C 1
ATOM 4659 O O . LYS A 1 573 ? 4.015 -23.179 17.908 1.00 92.50 573 LYS A O 1
ATOM 4664 N N . CYS A 1 574 ? 4.063 -20.981 17.435 1.00 94.62 574 CYS A N 1
ATOM 4665 C CA . CYS A 1 574 ? 3.463 -20.522 18.684 1.00 94.62 574 CYS A CA 1
ATOM 4666 C C . CYS A 1 574 ? 2.688 -19.219 18.463 1.00 94.62 574 CYS A C 1
ATOM 4668 O O . CYS A 1 574 ? 3.120 -18.365 17.690 1.00 94.62 574 CYS A O 1
ATOM 4670 N N . VAL A 1 575 ? 1.558 -19.069 19.152 1.00 95.69 575 VAL A N 1
ATOM 4671 C CA . VAL A 1 575 ? 0.779 -17.831 19.246 1.00 95.69 575 VAL A CA 1
ATOM 4672 C C . VAL A 1 575 ? 0.563 -17.508 20.718 1.00 95.69 575 VAL A C 1
ATOM 4674 O O . VAL A 1 575 ? 0.154 -18.371 21.490 1.00 95.69 575 VAL A O 1
ATOM 4677 N N . ILE A 1 576 ? 0.805 -16.263 21.119 1.00 95.19 576 ILE A N 1
ATOM 4678 C CA . ILE A 1 576 ? 0.607 -15.795 22.491 1.00 95.19 576 ILE A CA 1
ATOM 4679 C C . ILE A 1 576 ? -0.308 -14.576 22.470 1.00 95.19 576 ILE A C 1
ATOM 4681 O O . ILE A 1 576 ? -0.015 -13.575 21.819 1.00 95.19 576 ILE A O 1
ATOM 4685 N N . ALA A 1 577 ? -1.420 -14.656 23.196 1.00 93.62 577 ALA A N 1
ATOM 4686 C CA . ALA A 1 577 ? -2.295 -13.526 23.463 1.00 93.62 577 ALA A CA 1
ATOM 4687 C C . ALA A 1 577 ? -1.919 -12.913 24.815 1.00 93.62 577 ALA A C 1
ATOM 4689 O O . ALA A 1 577 ? -2.097 -13.534 25.863 1.00 93.62 577 ALA A O 1
ATOM 4690 N N . ILE A 1 578 ? -1.384 -11.696 24.789 1.00 92.06 578 ILE A N 1
ATOM 4691 C CA . ILE A 1 578 ? -0.998 -10.919 25.966 1.00 92.06 578 ILE A CA 1
ATOM 4692 C C . ILE A 1 578 ? -2.136 -9.957 26.280 1.00 92.06 578 ILE A C 1
ATOM 4694 O O . ILE A 1 578 ? -2.437 -9.073 25.481 1.00 92.06 578 ILE A O 1
ATOM 4698 N N . ILE A 1 579 ? -2.749 -10.120 27.443 1.00 88.38 579 ILE A N 1
ATOM 4699 C CA . ILE A 1 579 ? -3.930 -9.375 27.866 1.00 88.38 579 ILE A CA 1
ATOM 4700 C C . ILE A 1 579 ? -3.510 -8.400 28.964 1.00 88.38 579 ILE A C 1
ATOM 4702 O O . ILE A 1 579 ? -2.929 -8.804 29.973 1.00 88.38 579 ILE A O 1
ATOM 4706 N N . SER A 1 580 ? -3.749 -7.109 28.761 1.00 82.19 580 SER A N 1
ATOM 4707 C CA . SER A 1 580 ? -3.468 -6.065 29.749 1.00 82.19 580 SER A CA 1
ATOM 4708 C C . SER A 1 580 ? -4.617 -5.895 30.746 1.00 82.19 580 SER A C 1
ATOM 4710 O O . SER A 1 580 ? -5.732 -6.361 30.531 1.00 82.19 580 SER A O 1
ATOM 4712 N N . GLU A 1 581 ? -4.353 -5.171 31.834 1.00 72.94 581 GLU A N 1
ATOM 4713 C CA . GLU A 1 581 ? -5.356 -4.849 32.863 1.00 72.94 581 GLU A CA 1
ATOM 4714 C C . GLU A 1 581 ? -6.517 -3.998 32.332 1.00 72.94 581 GLU A C 1
ATOM 4716 O O . GLU A 1 581 ? -7.625 -4.065 32.854 1.00 72.94 581 GLU A O 1
ATOM 4721 N N . ASP A 1 582 ? -6.284 -3.207 31.280 1.00 61.44 582 ASP A N 1
ATOM 4722 C CA . ASP A 1 582 ? -7.320 -2.426 30.600 1.00 61.44 582 ASP A CA 1
ATOM 4723 C C . ASP A 1 582 ? -8.026 -3.203 29.470 1.00 61.44 582 ASP A C 1
ATOM 4725 O O . ASP A 1 582 ? -8.792 -2.620 28.701 1.00 61.44 582 ASP A O 1
ATOM 4729 N N . GLY A 1 583 ? -7.802 -4.522 29.388 1.00 66.81 583 GLY A N 1
ATOM 4730 C CA . GLY A 1 583 ? -8.489 -5.432 28.470 1.00 66.81 583 GLY A CA 1
ATOM 4731 C C . GLY A 1 583 ? -8.015 -5.344 27.018 1.00 66.81 583 GLY A C 1
ATOM 4732 O O . GLY A 1 583 ? -8.710 -5.838 26.124 1.00 66.81 583 GLY A O 1
ATOM 4733 N N . MET A 1 584 ? -6.865 -4.713 26.766 1.00 74.81 584 MET A N 1
ATOM 4734 C CA . MET A 1 584 ? -6.205 -4.713 25.460 1.00 74.81 584 MET A CA 1
ATOM 4735 C C . MET A 1 584 ? -5.516 -6.056 25.249 1.00 74.81 584 MET A C 1
ATOM 4737 O O . MET A 1 584 ? -4.946 -6.630 26.175 1.00 74.81 584 MET A O 1
ATOM 4741 N N . VAL A 1 585 ? -5.550 -6.555 24.018 1.00 82.81 585 VAL A N 1
ATOM 4742 C CA . VAL A 1 585 ? -4.982 -7.863 23.688 1.00 82.81 585 VAL A CA 1
ATOM 4743 C C . VAL A 1 585 ? -3.949 -7.700 22.579 1.00 82.81 585 VAL A C 1
ATOM 4745 O O . VAL A 1 585 ? -4.276 -7.352 21.445 1.00 82.81 585 VAL A O 1
ATOM 4748 N N . ASN A 1 586 ? -2.688 -7.965 22.901 1.00 86.19 586 ASN A N 1
ATOM 4749 C CA . ASN A 1 586 ? -1.596 -8.035 21.940 1.00 86.19 586 ASN A CA 1
ATOM 4750 C C . ASN A 1 586 ? -1.375 -9.490 21.536 1.00 86.19 586 ASN A C 1
ATOM 4752 O O . ASN A 1 586 ? -1.065 -10.330 22.374 1.00 86.19 586 ASN A O 1
ATOM 4756 N N . LEU A 1 587 ? -1.540 -9.779 20.250 1.00 88.56 587 LEU A N 1
ATOM 4757 C CA . LEU A 1 587 ? -1.277 -11.095 19.681 1.00 88.56 587 LEU A CA 1
ATOM 4758 C C . LEU A 1 587 ? 0.144 -11.128 19.120 1.00 88.56 587 LEU A C 1
ATOM 4760 O O . LEU A 1 587 ? 0.481 -10.252 18.320 1.00 88.56 587 LEU A O 1
ATOM 4764 N N . ILE A 1 588 ? 0.934 -12.125 19.516 1.00 89.12 588 ILE A N 1
ATOM 4765 C CA . ILE A 1 588 ? 2.253 -12.404 18.938 1.00 89.12 588 ILE A CA 1
ATOM 4766 C C . ILE A 1 588 ? 2.307 -13.841 18.371 1.00 89.12 588 ILE A C 1
ATOM 4768 O O . ILE A 1 588 ? 1.700 -14.717 18.984 1.00 89.12 588 ILE A O 1
ATOM 4772 N N . PRO A 1 589 ? 3.000 -14.122 17.247 1.00 86.12 589 PRO A N 1
ATOM 4773 C CA . PRO A 1 589 ? 3.702 -13.169 16.389 1.00 86.12 589 PRO A CA 1
ATOM 4774 C C . PRO A 1 589 ? 2.758 -12.094 15.853 1.00 86.12 589 PRO A C 1
ATOM 4776 O O . PRO A 1 589 ? 1.561 -12.327 15.671 1.00 86.12 589 PRO A O 1
ATOM 4779 N N . GLU A 1 590 ? 3.290 -10.883 15.701 1.00 75.81 590 GLU A N 1
ATOM 4780 C CA . GLU A 1 590 ? 2.511 -9.802 15.116 1.00 75.81 590 GLU A CA 1
ATOM 4781 C C . GLU A 1 590 ? 2.176 -10.182 13.673 1.00 75.81 590 GLU A C 1
ATOM 4783 O O . GLU A 1 590 ? 3.018 -10.697 12.940 1.00 75.81 590 GLU A O 1
ATOM 4788 N N . ILE A 1 591 ? 0.922 -9.967 13.282 1.00 70.25 591 ILE A N 1
ATOM 4789 C CA . ILE A 1 591 ? 0.542 -10.056 11.873 1.00 70.25 591 ILE A CA 1
ATOM 4790 C C . ILE A 1 591 ? 1.299 -8.949 11.152 1.00 70.25 591 ILE A C 1
ATOM 4792 O O . ILE A 1 591 ? 1.284 -7.814 11.641 1.00 70.25 591 ILE A O 1
ATOM 4796 N N . GLU A 1 592 ? 1.914 -9.293 10.021 1.00 70.81 592 GLU A N 1
ATOM 4797 C CA . GLU A 1 592 ? 2.589 -8.339 9.145 1.00 70.81 592 GLU A CA 1
ATOM 4798 C C . GLU A 1 592 ? 1.727 -7.086 8.953 1.00 70.81 592 GLU A C 1
ATOM 4800 O O . GLU A 1 592 ? 0.505 -7.148 8.777 1.00 70.81 592 GLU A O 1
ATOM 4805 N N . ASN A 1 593 ? 2.380 -5.934 9.041 1.00 73.88 593 ASN A N 1
ATOM 4806 C CA . ASN A 1 593 ? 1.759 -4.631 8.912 1.00 73.88 593 ASN A CA 1
ATOM 4807 C C . ASN A 1 593 ? 2.502 -3.867 7.821 1.00 73.88 593 ASN A C 1
ATOM 4809 O O . ASN A 1 593 ? 3.702 -3.634 7.940 1.00 73.88 593 ASN A O 1
ATOM 4813 N N . GLU A 1 594 ? 1.781 -3.423 6.800 1.00 79.56 594 GLU A N 1
ATOM 4814 C CA . GLU A 1 594 ? 2.305 -2.587 5.716 1.00 79.56 594 GLU A CA 1
ATOM 4815 C C . GLU A 1 594 ? 3.110 -1.376 6.220 1.00 79.56 594 GLU A C 1
ATOM 4817 O O . GLU A 1 594 ? 4.131 -1.032 5.645 1.00 79.56 594 GLU A O 1
ATOM 4822 N N . GLU A 1 595 ? 2.722 -0.743 7.332 1.00 80.75 595 GLU A N 1
ATOM 4823 C CA . GLU A 1 595 ? 3.461 0.407 7.874 1.00 80.75 595 GLU A CA 1
ATOM 4824 C C . GLU A 1 595 ? 4.808 -0.006 8.490 1.00 80.75 595 GLU A C 1
ATOM 4826 O O . GLU A 1 595 ? 5.784 0.744 8.419 1.00 80.75 595 GLU A O 1
ATOM 4831 N N . GLN A 1 596 ? 4.880 -1.215 9.063 1.00 83.31 596 GLN A N 1
ATOM 4832 C CA . GLN A 1 596 ? 6.145 -1.805 9.507 1.00 83.31 596 GLN A CA 1
ATOM 4833 C C . GLN A 1 596 ? 7.013 -2.176 8.301 1.00 83.31 596 GLN A C 1
ATOM 4835 O O . GLN A 1 596 ? 8.202 -1.884 8.313 1.00 83.31 596 GLN A O 1
ATOM 4840 N N . LEU A 1 597 ? 6.434 -2.742 7.241 1.00 89.69 597 LEU A N 1
ATOM 4841 C CA . LEU A 1 597 ? 7.168 -3.078 6.017 1.00 89.69 597 LEU A CA 1
ATOM 4842 C C . LEU A 1 597 ? 7.681 -1.832 5.288 1.00 89.69 597 LEU A C 1
ATOM 4844 O O . LEU A 1 597 ? 8.840 -1.802 4.892 1.00 89.69 597 LEU A O 1
ATOM 4848 N N . LEU A 1 598 ? 6.888 -0.763 5.198 1.00 89.94 598 LEU A N 1
ATOM 4849 C CA . LEU A 1 598 ? 7.320 0.536 4.673 1.00 89.94 598 LEU A CA 1
ATOM 4850 C C . LEU A 1 598 ? 8.470 1.125 5.513 1.00 89.94 598 LEU A C 1
ATOM 4852 O O . LEU A 1 598 ? 9.440 1.667 4.982 1.00 89.94 598 LEU A O 1
ATOM 4856 N N . THR A 1 599 ? 8.386 0.984 6.840 1.00 89.31 599 THR A N 1
ATOM 4857 C CA . THR A 1 599 ? 9.445 1.385 7.780 1.00 89.31 599 THR A CA 1
ATOM 4858 C C . THR A 1 599 ? 10.731 0.592 7.517 1.00 89.31 599 THR A C 1
ATOM 4860 O O . THR A 1 599 ? 11.790 1.206 7.372 1.00 89.31 599 THR A O 1
ATOM 4863 N N . ILE A 1 600 ? 10.630 -0.737 7.396 1.00 90.50 600 ILE A N 1
ATOM 4864 C CA . ILE A 1 600 ? 11.739 -1.649 7.074 1.00 90.50 600 ILE A CA 1
ATOM 4865 C C . ILE A 1 600 ? 12.339 -1.312 5.707 1.00 90.50 600 ILE A C 1
ATOM 4867 O O . ILE A 1 600 ? 13.553 -1.227 5.591 1.00 90.50 600 ILE A O 1
ATOM 4871 N N . THR A 1 601 ? 11.513 -1.035 4.699 1.00 93.75 601 THR A N 1
ATOM 4872 C CA . THR A 1 601 ? 11.954 -0.641 3.351 1.00 93.75 601 THR A CA 1
ATOM 4873 C C . THR A 1 601 ? 12.839 0.605 3.407 1.00 93.75 601 THR A C 1
ATOM 4875 O O . THR A 1 601 ? 13.920 0.634 2.826 1.00 93.75 601 THR A O 1
ATOM 4878 N N . TYR A 1 602 ? 12.427 1.625 4.165 1.00 91.25 602 TYR A N 1
ATOM 4879 C CA . TYR A 1 602 ? 13.246 2.824 4.362 1.00 91.25 602 TYR A CA 1
ATOM 4880 C C . TYR A 1 602 ? 14.563 2.519 5.091 1.00 91.25 602 TYR A C 1
ATOM 4882 O O . TYR A 1 602 ? 15.603 3.084 4.766 1.00 91.25 602 TYR A O 1
ATOM 4890 N N . GLU A 1 603 ? 14.531 1.634 6.090 1.00 90.06 603 GLU A N 1
ATOM 4891 C CA . GLU A 1 603 ? 15.741 1.207 6.800 1.00 90.06 603 GLU A CA 1
ATOM 4892 C C . GLU A 1 603 ? 16.705 0.458 5.876 1.00 90.06 603 GLU A C 1
ATOM 4894 O O . GLU A 1 603 ? 17.898 0.739 5.925 1.00 90.06 603 GLU A O 1
ATOM 4899 N N . ILE A 1 604 ? 16.195 -0.412 4.998 1.00 92.50 604 ILE A N 1
ATOM 4900 C CA . ILE A 1 604 ? 16.979 -1.091 3.958 1.00 92.50 604 ILE A CA 1
ATOM 4901 C C . ILE A 1 604 ? 17.659 -0.058 3.059 1.00 92.50 604 ILE A C 1
ATOM 4903 O O . ILE A 1 604 ? 18.876 -0.091 2.928 1.00 92.50 604 ILE A O 1
ATOM 4907 N N . ILE A 1 605 ? 16.915 0.904 2.503 1.00 91.38 605 ILE A N 1
ATOM 4908 C CA . ILE A 1 605 ? 17.478 1.929 1.604 1.00 91.38 605 ILE A CA 1
ATOM 4909 C C . ILE A 1 605 ? 18.580 2.743 2.295 1.00 91.38 605 ILE A C 1
ATOM 4911 O O . ILE A 1 605 ? 19.635 2.979 1.709 1.00 91.38 605 ILE A O 1
ATOM 4915 N N . ASN A 1 606 ? 18.392 3.123 3.561 1.00 88.62 606 ASN A N 1
ATOM 4916 C CA . ASN A 1 606 ? 19.442 3.827 4.302 1.00 88.62 606 ASN A CA 1
ATOM 4917 C C . ASN A 1 606 ? 20.679 2.963 4.545 1.00 88.62 606 ASN A C 1
ATOM 4919 O O . ASN A 1 606 ? 21.792 3.468 4.447 1.00 88.62 606 ASN A O 1
ATOM 4923 N N . LEU A 1 607 ? 20.495 1.681 4.869 1.00 90.00 607 LEU A N 1
ATOM 4924 C CA . LEU A 1 607 ? 21.602 0.746 5.072 1.00 90.00 607 LEU A CA 1
ATOM 4925 C C . LEU A 1 607 ? 22.357 0.466 3.766 1.00 90.00 607 LEU A C 1
ATOM 4927 O O . LEU A 1 607 ? 23.578 0.360 3.795 1.00 90.00 607 LEU A O 1
ATOM 4931 N N . ILE A 1 608 ? 21.660 0.413 2.627 1.00 90.31 608 ILE A N 1
ATOM 4932 C CA . ILE A 1 608 ? 22.271 0.320 1.291 1.00 90.31 608 ILE A CA 1
ATOM 4933 C C . ILE A 1 608 ? 23.170 1.537 1.034 1.00 90.31 608 ILE A C 1
ATOM 4935 O O . ILE A 1 608 ? 24.293 1.394 0.553 1.00 90.31 608 ILE A O 1
ATOM 4939 N N . ASN A 1 609 ? 22.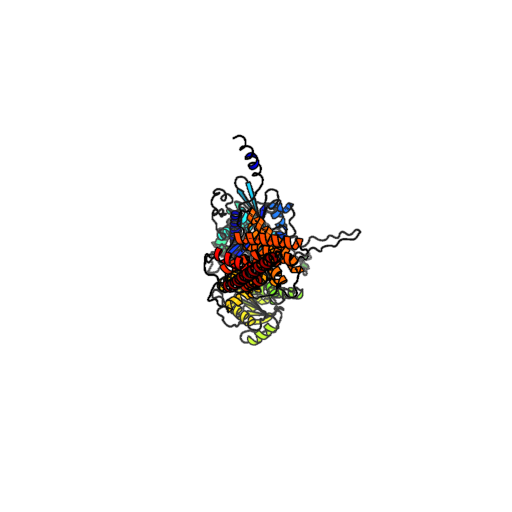695 2.730 1.396 1.00 84.88 609 ASN A N 1
ATOM 4940 C CA . ASN A 1 609 ? 23.416 3.983 1.176 1.00 84.88 609 ASN A CA 1
ATOM 4941 C C . ASN A 1 609 ? 24.542 4.243 2.201 1.00 84.88 609 ASN A C 1
ATOM 4943 O O . ASN A 1 609 ? 25.420 5.077 1.950 1.00 84.88 609 ASN A O 1
ATOM 4947 N N . ASP A 1 610 ? 24.555 3.548 3.344 1.00 84.62 610 ASP A N 1
ATOM 4948 C CA . ASP A 1 610 ? 25.597 3.673 4.367 1.00 84.62 610 ASP A CA 1
ATOM 4949 C C . ASP A 1 610 ? 26.795 2.753 4.078 1.00 84.62 610 ASP A C 1
ATOM 4951 O O . ASP A 1 610 ? 26.696 1.528 4.048 1.00 84.62 610 ASP A O 1
ATOM 4955 N N . LYS A 1 611 ? 27.982 3.354 3.942 1.00 72.62 611 LYS A N 1
ATOM 4956 C CA . LYS A 1 611 ? 29.244 2.640 3.686 1.00 72.62 611 LYS A CA 1
ATOM 4957 C C . LYS A 1 611 ? 29.743 1.807 4.873 1.00 72.62 611 LYS A C 1
ATOM 4959 O O . LYS A 1 611 ? 30.647 0.998 4.680 1.00 72.62 611 LYS A O 1
ATOM 4964 N N . ASN A 1 612 ? 29.211 2.020 6.080 1.00 75.88 612 ASN A N 1
ATOM 4965 C CA . ASN A 1 612 ? 29.557 1.265 7.291 1.00 75.88 612 ASN A CA 1
ATOM 4966 C C . ASN A 1 612 ? 28.407 0.363 7.771 1.00 75.88 612 ASN A C 1
ATOM 4968 O O . ASN A 1 612 ? 28.343 0.041 8.960 1.00 75.88 612 ASN A O 1
ATOM 4972 N N . SER A 1 613 ? 27.480 0.005 6.881 1.00 74.62 613 SER A N 1
ATOM 4973 C CA . SER A 1 613 ? 26.287 -0.750 7.244 1.00 74.62 613 SER A CA 1
ATOM 4974 C C . SER A 1 613 ? 26.600 -2.132 7.822 1.00 74.62 613 SER A C 1
ATOM 4976 O O . SER A 1 613 ? 27.559 -2.814 7.452 1.00 74.62 613 SER A O 1
ATOM 4978 N N . ASP A 1 614 ? 25.765 -2.534 8.777 1.00 82.00 614 ASP A N 1
ATOM 4979 C CA . ASP A 1 614 ? 25.760 -3.877 9.341 1.00 82.00 614 ASP A CA 1
ATOM 4980 C C . ASP A 1 614 ? 25.092 -4.835 8.342 1.00 82.00 614 ASP A C 1
ATOM 4982 O O . ASP A 1 614 ? 23.871 -4.811 8.166 1.00 82.00 614 ASP A O 1
ATOM 4986 N N . PHE A 1 615 ? 25.907 -5.648 7.665 1.00 81.25 615 PHE A N 1
ATOM 4987 C CA . PHE A 1 615 ? 25.452 -6.589 6.638 1.00 81.25 615 PHE A CA 1
ATOM 4988 C C . PHE A 1 615 ? 24.453 -7.623 7.169 1.00 81.25 615 PHE A C 1
ATOM 4990 O O . PHE A 1 615 ? 23.523 -7.975 6.444 1.00 81.25 615 PHE A O 1
ATOM 4997 N N . ASP A 1 616 ? 24.610 -8.083 8.415 1.00 79.94 616 ASP A N 1
ATOM 4998 C CA . ASP A 1 616 ? 23.705 -9.079 9.000 1.00 79.94 616 ASP A CA 1
ATOM 4999 C C . ASP A 1 616 ? 22.317 -8.455 9.223 1.00 79.94 616 ASP A C 1
ATOM 5001 O O . ASP A 1 616 ? 21.294 -9.029 8.848 1.00 79.94 616 ASP A O 1
ATOM 5005 N N . SER A 1 617 ? 22.291 -7.222 9.742 1.00 82.44 617 SER A N 1
ATOM 5006 C CA . SER A 1 617 ? 21.065 -6.433 9.935 1.00 82.44 617 SER A CA 1
ATOM 5007 C C . SER A 1 617 ? 20.370 -6.081 8.614 1.00 82.44 617 SER A C 1
ATOM 5009 O O . SER A 1 617 ? 19.139 -6.132 8.526 1.00 82.44 617 SER A O 1
ATOM 5011 N N . LEU A 1 618 ? 21.138 -5.744 7.570 1.00 88.25 618 LEU A N 1
ATOM 5012 C CA . LEU A 1 618 ? 20.597 -5.507 6.231 1.00 88.25 618 LEU A CA 1
ATOM 5013 C C . LEU A 1 618 ? 19.949 -6.782 5.679 1.00 88.25 618 LEU A C 1
ATOM 5015 O O . LEU A 1 618 ? 18.772 -6.747 5.326 1.00 88.25 618 LEU A O 1
ATOM 5019 N N . SER A 1 619 ? 20.672 -7.906 5.677 1.00 87.25 619 SER A N 1
ATOM 5020 C CA . SER A 1 619 ? 20.173 -9.178 5.138 1.00 87.25 619 SER A CA 1
ATOM 5021 C C . SER A 1 619 ? 18.891 -9.638 5.833 1.00 87.25 619 SER A C 1
ATOM 5023 O O . SER A 1 619 ? 17.950 -10.053 5.161 1.00 87.25 619 SER A O 1
ATOM 5025 N N . GLU A 1 620 ? 18.808 -9.525 7.163 1.00 85.62 620 GLU A N 1
ATOM 5026 C CA . GLU A 1 620 ? 17.602 -9.905 7.909 1.00 85.62 620 GLU A CA 1
ATOM 5027 C C . GLU A 1 620 ? 16.385 -9.061 7.494 1.00 85.62 620 GLU A C 1
ATOM 5029 O O . GLU A 1 620 ? 15.287 -9.583 7.290 1.00 85.62 620 GLU A O 1
ATOM 5034 N N . LYS A 1 621 ? 16.571 -7.746 7.329 1.00 90.31 621 LYS A N 1
ATOM 5035 C CA . LYS A 1 621 ? 15.501 -6.834 6.900 1.00 90.31 621 LYS A CA 1
ATOM 5036 C C . LYS A 1 621 ? 15.057 -7.103 5.469 1.00 90.31 621 LYS A C 1
ATOM 5038 O O . LYS A 1 621 ? 13.855 -7.085 5.195 1.00 90.31 621 LYS A O 1
ATOM 5043 N N . GLU A 1 622 ? 16.005 -7.360 4.574 1.00 94.38 622 GLU A N 1
ATOM 5044 C CA . GLU A 1 622 ? 15.718 -7.746 3.195 1.00 94.38 622 GLU A CA 1
ATOM 5045 C C . GLU A 1 622 ? 14.899 -9.033 3.131 1.00 94.38 622 GLU A C 1
ATOM 5047 O O . GLU A 1 622 ? 13.896 -9.075 2.420 1.00 94.38 622 GLU A O 1
ATOM 5052 N N . ASP A 1 623 ? 15.266 -10.045 3.919 1.00 89.44 623 ASP A N 1
ATOM 5053 C CA . ASP A 1 623 ? 14.539 -11.311 3.980 1.00 89.44 623 ASP A CA 1
ATOM 5054 C C . ASP A 1 623 ? 13.105 -11.122 4.490 1.00 89.44 623 ASP A C 1
ATOM 5056 O O . ASP A 1 623 ? 12.184 -11.762 3.977 1.00 89.44 623 ASP A O 1
ATOM 5060 N N . ILE A 1 624 ? 12.878 -10.224 5.457 1.00 88.38 624 ILE A N 1
ATOM 5061 C CA . ILE A 1 624 ? 11.520 -9.882 5.911 1.00 88.38 624 ILE A CA 1
ATOM 5062 C C . ILE A 1 624 ? 10.699 -9.289 4.761 1.00 88.38 624 ILE A C 1
ATOM 5064 O O . ILE A 1 624 ? 9.552 -9.688 4.557 1.00 88.38 624 ILE A O 1
ATOM 5068 N N . LEU A 1 625 ? 11.269 -8.338 4.016 1.00 92.31 625 LEU A N 1
ATOM 5069 C CA . LEU A 1 625 ? 10.550 -7.653 2.943 1.00 92.31 625 LEU A CA 1
ATOM 5070 C C . LEU A 1 625 ? 10.286 -8.584 1.748 1.00 92.31 625 LEU A C 1
ATOM 5072 O O . LEU A 1 625 ? 9.162 -8.629 1.256 1.00 92.31 625 LEU A O 1
ATOM 5076 N N . LEU A 1 626 ? 11.288 -9.357 1.316 1.00 92.94 626 LEU A N 1
ATOM 5077 C CA . LEU A 1 626 ? 11.185 -10.274 0.175 1.00 92.94 626 LEU A CA 1
ATOM 5078 C C . LEU A 1 626 ? 10.182 -11.408 0.425 1.00 92.94 626 LEU A C 1
ATOM 5080 O O . LEU A 1 626 ? 9.455 -11.792 -0.489 1.00 92.94 626 LEU A O 1
ATOM 5084 N N . ASN A 1 627 ? 10.105 -11.924 1.655 1.00 87.75 627 ASN A N 1
ATOM 5085 C CA . ASN A 1 627 ? 9.212 -13.037 1.991 1.00 87.75 627 ASN A CA 1
ATOM 5086 C C . ASN A 1 627 ? 7.793 -12.602 2.400 1.00 87.75 627 ASN A C 1
ATOM 5088 O O . ASN A 1 627 ? 6.931 -13.460 2.615 1.00 87.75 627 ASN A O 1
ATOM 5092 N N . SER A 1 628 ? 7.519 -11.298 2.510 1.00 85.75 628 SER A N 1
ATOM 5093 C CA . SER A 1 628 ? 6.191 -10.813 2.886 1.00 85.75 628 SER A CA 1
ATOM 5094 C C . SER A 1 628 ? 5.215 -10.852 1.708 1.00 85.75 628 SER A C 1
ATOM 5096 O O . SER A 1 628 ? 5.446 -10.281 0.646 1.00 85.75 628 SER A O 1
ATOM 5098 N N . SER A 1 629 ? 4.054 -11.474 1.930 1.00 81.00 629 SER A N 1
ATOM 5099 C CA . SER A 1 629 ? 2.974 -11.566 0.929 1.00 81.00 629 SER A CA 1
ATOM 5100 C C . SER A 1 629 ? 2.107 -10.306 0.796 1.00 81.00 629 SER A C 1
ATOM 5102 O O . SER A 1 629 ? 1.176 -10.292 -0.017 1.00 81.00 629 SER A O 1
ATOM 5104 N N . ILE A 1 630 ? 2.357 -9.302 1.645 1.00 79.75 630 ILE A N 1
ATOM 5105 C CA . ILE A 1 630 ? 1.659 -8.009 1.663 1.00 79.75 630 ILE A CA 1
ATOM 5106 C C . ILE A 1 630 ? 2.616 -6.832 1.403 1.00 79.75 630 ILE A C 1
ATOM 5108 O O . ILE A 1 630 ? 2.222 -5.682 1.581 1.00 79.75 630 ILE A O 1
ATOM 5112 N N . ALA A 1 631 ? 3.874 -7.103 1.034 1.00 86.62 631 ALA A N 1
ATOM 5113 C CA . ALA A 1 631 ? 4.802 -6.065 0.604 1.00 86.62 631 ALA A CA 1
ATOM 5114 C C . ALA A 1 631 ? 4.294 -5.431 -0.698 1.00 86.62 631 ALA A C 1
ATOM 5116 O O . ALA A 1 631 ? 4.027 -6.139 -1.670 1.00 86.62 631 ALA A O 1
ATOM 5117 N N . ASP A 1 632 ? 4.158 -4.104 -0.711 1.00 87.62 632 ASP A N 1
ATOM 5118 C CA . ASP A 1 632 ? 3.759 -3.375 -1.915 1.00 87.62 632 ASP A CA 1
ATOM 5119 C C . ASP A 1 632 ? 4.871 -3.489 -2.970 1.00 87.62 632 ASP A C 1
ATOM 5121 O O . ASP A 1 632 ? 6.059 -3.322 -2.661 1.00 87.62 632 ASP A O 1
ATOM 5125 N N . SER A 1 633 ? 4.488 -3.772 -4.218 1.00 88.50 633 SER A N 1
ATOM 5126 C CA . SER A 1 633 ? 5.425 -3.912 -5.336 1.00 88.50 633 SER A CA 1
ATOM 5127 C C . SER A 1 633 ? 6.288 -2.664 -5.521 1.00 88.50 633 SER A C 1
ATOM 5129 O O . SER A 1 633 ? 7.454 -2.760 -5.899 1.00 88.50 633 SER A O 1
ATOM 5131 N N . GLU A 1 634 ? 5.748 -1.490 -5.197 1.00 87.88 634 GLU A N 1
ATOM 5132 C CA . GLU A 1 634 ? 6.472 -0.231 -5.276 1.00 87.88 634 GLU A CA 1
ATOM 5133 C C . GLU A 1 634 ? 7.624 -0.169 -4.270 1.00 87.88 634 GLU A C 1
ATOM 5135 O O . GLU A 1 634 ? 8.703 0.316 -4.591 1.00 87.88 634 GLU A O 1
ATOM 5140 N N . TRP A 1 635 ? 7.442 -0.670 -3.049 1.00 91.19 635 TRP A N 1
ATOM 5141 C CA . TRP A 1 635 ? 8.498 -0.624 -2.032 1.00 91.19 635 TRP A CA 1
ATOM 5142 C C . TRP A 1 635 ? 9.672 -1.517 -2.417 1.00 91.19 635 TRP A C 1
ATOM 5144 O O . TRP A 1 635 ? 10.827 -1.106 -2.311 1.00 91.19 635 TRP A O 1
ATOM 5154 N N . LEU A 1 636 ? 9.364 -2.714 -2.920 1.00 92.62 636 LEU A N 1
ATOM 5155 C CA . LEU A 1 636 ? 10.350 -3.634 -3.481 1.00 92.62 636 LEU A CA 1
ATOM 5156 C C . LEU A 1 636 ? 11.093 -2.978 -4.654 1.00 92.62 636 LEU A C 1
ATOM 5158 O O . LEU A 1 636 ? 12.321 -3.029 -4.709 1.00 92.62 636 LEU A O 1
ATOM 5162 N N . LEU A 1 637 ? 10.374 -2.283 -5.539 1.00 89.19 637 LEU A N 1
ATOM 5163 C CA . LEU A 1 637 ? 10.991 -1.532 -6.627 1.00 89.19 637 LEU A CA 1
ATOM 5164 C C . LEU A 1 637 ? 11.948 -0.452 -6.116 1.00 89.19 637 LEU A C 1
ATOM 5166 O O . LEU A 1 637 ? 13.069 -0.373 -6.609 1.00 89.19 637 LEU A O 1
ATOM 5170 N N . GLN A 1 638 ? 11.550 0.361 -5.137 1.00 90.25 638 GLN A N 1
ATOM 5171 C CA . GLN A 1 638 ? 12.415 1.421 -4.609 1.00 90.25 638 GLN A CA 1
ATOM 5172 C C . GLN A 1 638 ? 13.727 0.854 -4.041 1.00 90.25 638 GLN A C 1
ATOM 5174 O O . GLN A 1 638 ? 14.792 1.425 -4.269 1.00 90.25 638 GLN A O 1
ATOM 5179 N N . VAL A 1 639 ? 13.689 -0.315 -3.390 1.00 93.38 639 VAL A N 1
ATOM 5180 C CA . VAL A 1 639 ? 14.915 -1.022 -2.975 1.00 93.38 639 VAL A CA 1
ATOM 5181 C C . VAL A 1 639 ? 15.747 -1.455 -4.187 1.00 93.38 639 VAL A C 1
ATOM 5183 O O . VAL A 1 639 ? 16.962 -1.254 -4.207 1.00 93.38 639 VAL A O 1
ATOM 5186 N N . GLY A 1 640 ? 15.108 -1.990 -5.229 1.00 92.62 640 GLY A N 1
ATOM 5187 C CA . GLY A 1 640 ? 15.778 -2.323 -6.488 1.00 92.62 640 GLY A CA 1
ATOM 5188 C C . GLY A 1 640 ? 16.455 -1.112 -7.144 1.00 92.62 640 GLY A C 1
ATOM 5189 O O . GLY A 1 640 ? 17.602 -1.204 -7.584 1.00 92.62 640 GLY A O 1
ATOM 5190 N N . VAL A 1 641 ? 15.783 0.042 -7.162 1.00 89.75 641 VAL A N 1
ATOM 5191 C CA . VAL A 1 641 ? 16.338 1.308 -7.664 1.00 89.75 641 VAL A CA 1
ATOM 5192 C C . VAL A 1 641 ? 17.556 1.721 -6.838 1.00 89.75 641 VAL A C 1
ATOM 5194 O O . VAL A 1 641 ? 18.602 2.006 -7.421 1.00 89.75 641 VAL A O 1
ATOM 5197 N N . ALA A 1 642 ? 17.471 1.682 -5.505 1.00 91.50 642 ALA A N 1
ATOM 5198 C CA . ALA A 1 642 ? 18.597 2.008 -4.628 1.00 91.50 642 ALA A CA 1
ATOM 5199 C C . ALA A 1 642 ? 19.837 1.144 -4.928 1.00 91.50 642 ALA A C 1
ATOM 5201 O O . ALA A 1 642 ? 20.939 1.669 -5.073 1.00 91.50 642 ALA A O 1
ATOM 5202 N N . TYR A 1 643 ? 19.664 -0.168 -5.123 1.00 92.88 643 TYR A N 1
ATOM 5203 C CA . TYR A 1 643 ? 20.773 -1.049 -5.504 1.00 92.88 643 TYR A CA 1
ATOM 5204 C C . TYR A 1 643 ? 21.364 -0.733 -6.876 1.00 92.88 643 TYR A C 1
ATOM 5206 O O . TYR A 1 643 ? 22.584 -0.744 -7.039 1.00 92.88 643 TYR A O 1
ATOM 5214 N N . SER A 1 644 ? 20.518 -0.434 -7.860 1.00 90.88 644 SER A N 1
ATOM 5215 C CA . SER A 1 644 ? 20.985 -0.109 -9.211 1.00 90.88 644 SER A CA 1
ATOM 5216 C C . SER A 1 644 ? 21.768 1.208 -9.277 1.00 90.88 644 SER A C 1
ATOM 5218 O O . SER A 1 644 ? 22.696 1.318 -10.072 1.00 90.88 644 SER A O 1
ATOM 5220 N N . GLN A 1 645 ? 21.472 2.180 -8.402 1.00 90.12 645 GLN A N 1
ATOM 5221 C CA . GLN A 1 645 ? 22.250 3.422 -8.274 1.00 90.12 645 GLN A CA 1
ATOM 5222 C C . GLN A 1 645 ? 23.675 3.178 -7.754 1.00 90.12 645 GLN A C 1
ATOM 5224 O O . GLN A 1 645 ? 24.557 4.005 -7.974 1.00 90.12 645 GLN A O 1
ATOM 5229 N N . LEU A 1 646 ? 23.902 2.043 -7.089 1.00 90.69 646 LEU A N 1
ATOM 5230 C CA . LEU A 1 646 ? 25.221 1.564 -6.672 1.00 90.69 646 LEU A CA 1
ATOM 5231 C C . LEU A 1 646 ? 25.816 0.541 -7.651 1.00 90.69 646 LEU A C 1
ATOM 5233 O O . LEU A 1 646 ? 26.756 -0.161 -7.286 1.00 90.69 646 LEU A O 1
ATOM 5237 N N . GLU A 1 647 ? 25.250 0.424 -8.857 1.00 92.38 647 GLU A N 1
ATOM 5238 C CA . GLU A 1 647 ? 25.656 -0.537 -9.893 1.00 92.38 647 GLU A CA 1
ATOM 5239 C C . GLU A 1 647 ? 25.570 -2.007 -9.428 1.00 92.38 647 GLU A C 1
ATOM 5241 O O . GLU A 1 647 ? 26.154 -2.901 -10.026 1.00 92.38 647 GLU A O 1
ATOM 5246 N N . ASN A 1 648 ? 24.798 -2.306 -8.374 1.00 92.31 648 ASN A N 1
ATOM 5247 C CA . ASN A 1 648 ? 24.553 -3.678 -7.925 1.00 92.31 648 ASN A CA 1
ATOM 5248 C C . ASN A 1 648 ? 23.297 -4.242 -8.599 1.00 92.31 648 ASN A C 1
ATOM 5250 O O . ASN A 1 648 ? 22.254 -4.459 -7.969 1.00 92.31 648 ASN A O 1
ATOM 5254 N N . TYR A 1 649 ? 23.384 -4.461 -9.910 1.00 92.94 649 TYR A N 1
ATOM 5255 C CA . TYR A 1 649 ? 22.227 -4.877 -10.699 1.00 92.94 649 TYR A CA 1
ATOM 5256 C C . TYR A 1 649 ? 21.741 -6.283 -10.335 1.00 92.94 649 TYR A C 1
ATOM 5258 O O . TYR A 1 649 ? 20.538 -6.518 -10.323 1.00 92.94 649 TYR A O 1
ATOM 5266 N N . GLY A 1 650 ? 22.635 -7.202 -9.956 1.00 92.12 650 GLY A N 1
ATOM 5267 C CA . GLY A 1 650 ? 22.249 -8.549 -9.523 1.00 92.12 650 GLY A CA 1
ATOM 5268 C C . GLY A 1 650 ? 21.280 -8.532 -8.334 1.00 92.12 650 GLY A C 1
ATOM 5269 O O . GLY A 1 650 ? 20.230 -9.173 -8.382 1.00 92.12 650 GLY A O 1
ATOM 5270 N N . ARG A 1 651 ? 21.578 -7.746 -7.284 1.00 92.94 651 ARG A N 1
ATOM 5271 C CA . ARG A 1 651 ? 20.668 -7.605 -6.133 1.00 92.94 651 ARG A CA 1
ATOM 5272 C C . ARG A 1 651 ? 19.425 -6.789 -6.487 1.00 92.94 651 ARG A C 1
ATOM 5274 O O . ARG A 1 651 ? 18.338 -7.152 -6.045 1.00 92.94 651 ARG A O 1
ATOM 5281 N N . ALA A 1 652 ? 19.555 -5.758 -7.326 1.00 94.62 652 ALA A N 1
ATOM 5282 C CA . ALA A 1 652 ? 18.411 -4.988 -7.815 1.00 94.62 652 ALA A CA 1
ATOM 5283 C C . ALA A 1 652 ? 17.361 -5.878 -8.506 1.00 94.62 652 ALA A C 1
ATOM 5285 O O . ALA A 1 652 ? 16.167 -5.751 -8.232 1.00 94.62 652 ALA A O 1
ATOM 5286 N N . LEU A 1 653 ? 17.805 -6.820 -9.349 1.00 94.25 653 LEU A N 1
ATOM 5287 C CA . LEU A 1 653 ? 16.930 -7.746 -10.070 1.00 94.25 653 LEU A CA 1
ATOM 5288 C C . LEU A 1 653 ? 16.140 -8.665 -9.127 1.00 94.25 653 LEU A C 1
ATOM 5290 O O . LEU A 1 653 ? 14.965 -8.897 -9.392 1.00 94.25 653 LEU A O 1
ATOM 5294 N N . VAL A 1 654 ? 16.723 -9.120 -8.009 1.00 95.38 654 VAL A N 1
ATOM 5295 C CA . VAL A 1 654 ? 16.011 -9.944 -7.005 1.00 95.38 654 VAL A CA 1
ATOM 5296 C C . VAL A 1 654 ? 14.773 -9.216 -6.476 1.00 95.38 654 VAL A C 1
ATOM 5298 O O . VAL A 1 654 ? 13.685 -9.786 -6.419 1.00 95.38 654 VAL A O 1
ATOM 5301 N N . PHE A 1 655 ? 14.919 -7.936 -6.126 1.00 95.38 655 PHE A N 1
ATOM 5302 C CA . PHE A 1 655 ? 13.806 -7.125 -5.635 1.00 95.38 655 PHE A CA 1
ATOM 5303 C C . PHE A 1 655 ? 12.782 -6.804 -6.726 1.00 95.38 655 PHE A C 1
ATOM 5305 O O . PHE A 1 655 ? 11.582 -6.850 -6.465 1.00 95.38 655 PHE A O 1
ATOM 5312 N N . MET A 1 656 ? 13.230 -6.511 -7.950 1.00 93.00 656 MET A N 1
ATOM 5313 C CA . MET A 1 656 ? 12.329 -6.214 -9.072 1.00 93.00 656 MET A CA 1
ATOM 5314 C C . MET A 1 656 ? 11.518 -7.440 -9.513 1.00 93.00 656 MET A C 1
ATOM 5316 O O . MET A 1 656 ? 10.339 -7.310 -9.838 1.00 93.00 656 MET A O 1
ATOM 5320 N N . GLU A 1 657 ? 12.109 -8.636 -9.485 1.00 92.12 657 GLU A N 1
ATOM 5321 C CA . GLU A 1 657 ? 11.391 -9.885 -9.755 1.00 92.12 657 GLU A CA 1
ATOM 5322 C C . GLU A 1 657 ? 10.321 -10.148 -8.696 1.00 92.12 657 GLU A C 1
ATOM 5324 O O . GLU A 1 657 ? 9.168 -10.412 -9.046 1.00 92.12 657 GLU A O 1
ATOM 5329 N N . GLN A 1 658 ? 10.668 -9.970 -7.418 1.00 92.44 658 GLN A N 1
ATOM 5330 C CA . GLN A 1 658 ? 9.703 -10.086 -6.329 1.00 92.44 658 GLN A CA 1
ATOM 5331 C C . GLN A 1 658 ? 8.591 -9.032 -6.435 1.00 92.44 658 GLN A C 1
ATOM 5333 O O . GLN A 1 658 ? 7.430 -9.338 -6.171 1.00 92.44 658 GLN A O 1
ATOM 5338 N N . ALA A 1 659 ? 8.912 -7.802 -6.854 1.00 91.06 659 ALA A N 1
ATOM 5339 C CA . ALA A 1 659 ? 7.927 -6.741 -7.059 1.00 91.06 659 ALA A CA 1
ATOM 5340 C C . ALA A 1 659 ? 6.870 -7.134 -8.101 1.00 91.06 659 ALA A C 1
ATOM 5342 O O . ALA A 1 659 ? 5.677 -6.947 -7.862 1.00 91.06 659 ALA A O 1
ATOM 5343 N N . LEU A 1 660 ? 7.289 -7.718 -9.230 1.00 87.81 660 LEU A N 1
ATOM 5344 C CA . LEU A 1 660 ? 6.365 -8.198 -10.261 1.00 87.81 660 LEU A CA 1
ATOM 5345 C C . LEU A 1 660 ? 5.513 -9.379 -9.785 1.00 87.81 660 LEU A C 1
ATOM 5347 O O . LEU A 1 660 ? 4.336 -9.451 -10.132 1.00 87.81 660 LEU A O 1
ATOM 5351 N N . GLU A 1 661 ? 6.074 -10.287 -8.983 1.00 87.94 661 GLU A N 1
ATOM 5352 C CA . GLU A 1 661 ? 5.301 -11.384 -8.391 1.00 87.94 661 GLU A CA 1
ATOM 5353 C C . GLU A 1 661 ? 4.240 -10.861 -7.406 1.00 87.94 661 GLU A C 1
ATOM 5355 O O . GLU A 1 661 ? 3.089 -11.307 -7.434 1.00 87.94 661 GLU A O 1
ATOM 5360 N N . GLN A 1 662 ? 4.597 -9.884 -6.563 1.00 85.00 662 GLN A N 1
ATOM 5361 C CA . GLN A 1 662 ? 3.674 -9.308 -5.579 1.00 85.00 662 GLN A CA 1
ATOM 5362 C C . GLN A 1 662 ? 2.598 -8.419 -6.195 1.00 85.00 662 GLN A C 1
ATOM 5364 O O . GLN A 1 662 ? 1.495 -8.371 -5.643 1.00 85.00 662 GLN A O 1
ATOM 5369 N N . ALA A 1 663 ? 2.878 -7.771 -7.332 1.00 81.88 663 ALA A N 1
ATOM 5370 C CA . ALA A 1 663 ? 1.912 -6.915 -8.012 1.00 81.88 663 ALA A CA 1
ATOM 5371 C C . ALA A 1 663 ? 0.585 -7.652 -8.259 1.00 81.88 663 ALA A C 1
ATOM 5373 O O . ALA A 1 663 ? -0.473 -7.095 -7.993 1.00 81.88 663 ALA A O 1
ATOM 5374 N N . LYS A 1 664 ? 0.600 -8.940 -8.641 1.00 78.25 664 LYS A N 1
ATOM 5375 C CA . LYS A 1 664 ? -0.610 -9.744 -8.931 1.00 78.25 664 LYS A CA 1
ATOM 5376 C C . LYS A 1 664 ? -1.543 -9.051 -9.940 1.00 78.25 664 LYS A C 1
ATOM 5378 O O . LYS A 1 664 ? -1.336 -9.202 -11.136 1.00 78.25 664 LYS A O 1
ATOM 5383 N N . ASN A 1 665 ? -2.554 -8.321 -9.451 1.00 71.50 665 ASN A N 1
ATOM 5384 C CA . ASN A 1 665 ? -3.514 -7.535 -10.243 1.00 71.50 665 ASN A CA 1
ATOM 5385 C C . ASN A 1 665 ? -3.273 -6.015 -10.136 1.00 71.50 665 ASN A C 1
ATOM 5387 O O . ASN A 1 665 ? -4.055 -5.239 -10.673 1.00 71.50 665 ASN A O 1
ATOM 5391 N N . GLU A 1 666 ? -2.285 -5.572 -9.360 1.00 79.56 666 GLU A N 1
ATOM 5392 C CA . GLU A 1 666 ? -1.911 -4.163 -9.276 1.00 79.56 666 GLU A CA 1
ATOM 5393 C C . GLU A 1 666 ? -1.316 -3.713 -10.602 1.00 79.56 666 GLU A C 1
ATOM 5395 O O . GLU A 1 666 ? -0.518 -4.427 -11.220 1.00 79.56 666 GLU A O 1
ATOM 5400 N N . PHE A 1 667 ? -1.700 -2.513 -11.028 1.00 76.69 667 PHE A N 1
ATOM 5401 C CA . PHE A 1 667 ? -1.137 -1.930 -12.229 1.00 76.69 667 PHE A CA 1
ATOM 5402 C C . PHE A 1 667 ? 0.361 -1.677 -12.045 1.00 76.69 667 PHE A C 1
ATOM 5404 O O . PHE A 1 667 ? 0.805 -1.047 -11.081 1.00 76.69 667 PHE A O 1
ATOM 5411 N N . VAL A 1 668 ? 1.138 -2.174 -13.003 1.00 77.56 668 VAL A N 1
ATOM 5412 C CA . VAL A 1 668 ? 2.582 -1.975 -13.076 1.00 77.56 668 VAL A CA 1
ATOM 5413 C C . VAL A 1 668 ? 2.857 -0.861 -14.076 1.00 77.56 668 VAL A C 1
ATOM 5415 O O . VAL A 1 668 ? 2.547 -0.990 -15.258 1.00 77.56 668 VAL A O 1
ATOM 5418 N N . SER A 1 669 ? 3.460 0.216 -13.580 1.00 78.38 669 SER A N 1
ATOM 5419 C CA . SER A 1 669 ? 3.802 1.413 -14.346 1.00 78.38 669 SER A CA 1
ATOM 5420 C C . SER A 1 669 ? 4.775 1.104 -15.496 1.00 78.38 669 SER A C 1
ATOM 5422 O O . SER A 1 669 ? 5.639 0.223 -15.384 1.00 78.38 669 SER A O 1
ATOM 5424 N N . SER A 1 670 ? 4.687 1.837 -16.610 1.00 85.56 670 SER A N 1
ATOM 5425 C CA . SER A 1 670 ? 5.658 1.689 -17.708 1.00 85.56 670 SER A CA 1
ATOM 5426 C C . SER A 1 670 ? 7.076 2.016 -17.262 1.00 85.56 670 SER A C 1
ATOM 5428 O O . SER A 1 670 ? 8.035 1.400 -17.735 1.00 85.56 670 SER A O 1
ATOM 5430 N N . TYR A 1 671 ? 7.206 2.950 -16.316 1.00 83.38 671 TYR A N 1
ATOM 5431 C CA . TYR A 1 671 ? 8.479 3.283 -15.693 1.00 83.38 671 TYR A CA 1
ATOM 5432 C C . TYR A 1 671 ? 9.144 2.047 -15.072 1.00 83.38 671 TYR A C 1
ATOM 5434 O O . TYR A 1 671 ? 10.321 1.798 -15.339 1.00 83.38 671 TYR A O 1
ATOM 5442 N N . LEU A 1 672 ? 8.394 1.242 -14.308 1.00 82.94 672 LEU A N 1
ATOM 5443 C CA . LEU A 1 672 ? 8.901 0.025 -13.668 1.00 82.94 672 LEU A CA 1
ATOM 5444 C C . LEU A 1 672 ? 9.398 -0.984 -14.706 1.00 82.94 672 LEU A C 1
ATOM 5446 O O . LEU A 1 672 ? 10.533 -1.453 -14.615 1.00 82.94 672 LEU A O 1
ATOM 5450 N N . TYR A 1 673 ? 8.596 -1.272 -15.732 1.00 90.12 673 TYR A N 1
ATOM 5451 C CA . TYR A 1 673 ? 9.012 -2.182 -16.797 1.00 90.12 673 TYR A CA 1
ATOM 5452 C C . TYR A 1 673 ? 10.289 -1.709 -17.501 1.00 90.12 673 TYR A C 1
ATOM 5454 O O . TYR A 1 673 ? 11.232 -2.484 -17.669 1.00 90.12 673 TYR A O 1
ATOM 5462 N N . ASN A 1 674 ? 10.369 -0.426 -17.854 1.00 91.12 674 ASN A N 1
ATOM 5463 C CA . ASN A 1 674 ? 11.567 0.123 -18.477 1.00 91.12 674 ASN A CA 1
ATOM 5464 C C . ASN A 1 674 ? 12.789 0.029 -17.549 1.00 91.12 674 ASN A C 1
ATOM 5466 O O . ASN A 1 674 ? 13.872 -0.360 -17.981 1.00 91.12 674 ASN A O 1
ATOM 5470 N N . TYR A 1 675 ? 12.626 0.343 -16.266 1.00 88.94 675 TYR A N 1
ATOM 5471 C CA . TYR A 1 675 ? 13.727 0.303 -15.310 1.00 88.94 675 TYR A CA 1
ATOM 5472 C C . TYR A 1 675 ? 14.239 -1.126 -15.072 1.00 88.94 675 TYR A C 1
ATOM 5474 O O . TYR A 1 675 ? 15.446 -1.366 -15.033 1.00 88.94 675 TYR A O 1
ATOM 5482 N N . PHE A 1 676 ? 13.334 -2.103 -15.008 1.00 91.81 676 PHE A N 1
ATOM 5483 C CA . PHE A 1 676 ? 13.701 -3.511 -14.897 1.00 91.81 676 PHE A CA 1
ATOM 5484 C C . PHE A 1 676 ? 14.433 -4.015 -16.149 1.00 91.81 676 PHE A C 1
ATOM 5486 O O . PHE A 1 676 ? 15.464 -4.682 -16.038 1.00 91.81 676 PHE A O 1
ATOM 5493 N N . GLY A 1 677 ? 13.959 -3.632 -17.342 1.00 94.06 677 GLY A N 1
ATOM 5494 C CA . GLY A 1 677 ? 14.656 -3.894 -18.602 1.00 94.06 677 GLY A CA 1
ATOM 5495 C C . GLY A 1 677 ? 16.076 -3.322 -18.608 1.00 94.06 677 GLY A C 1
ATOM 5496 O O . GLY A 1 677 ? 17.016 -4.014 -18.993 1.00 94.06 677 GLY A O 1
ATOM 5497 N N . TYR A 1 678 ? 16.257 -2.095 -18.114 1.00 93.38 678 TYR A N 1
ATOM 5498 C CA . TYR A 1 678 ? 17.574 -1.464 -18.004 1.00 93.38 678 TYR A CA 1
ATOM 5499 C C . TYR A 1 678 ? 18.524 -2.267 -17.102 1.00 93.38 678 TYR A C 1
ATOM 5501 O O . TYR A 1 678 ? 19.632 -2.596 -17.526 1.00 93.38 678 TYR A O 1
ATOM 5509 N N . CYS A 1 679 ? 18.086 -2.661 -15.902 1.00 93.81 679 CYS A N 1
ATOM 5510 C CA . CYS A 1 679 ? 18.901 -3.473 -14.992 1.00 93.81 679 CYS A CA 1
ATOM 5511 C C . CYS A 1 679 ? 19.286 -4.833 -15.597 1.00 93.81 679 CYS A C 1
ATOM 5513 O O . CYS A 1 679 ? 20.413 -5.290 -15.408 1.00 93.81 679 CYS A O 1
ATOM 5515 N N . LEU A 1 680 ? 18.382 -5.468 -16.354 1.00 94.31 680 LEU A N 1
ATOM 5516 C CA . LEU A 1 680 ? 18.664 -6.729 -17.050 1.00 94.31 680 LEU A CA 1
ATOM 5517 C C . LEU A 1 680 ? 19.771 -6.566 -18.101 1.00 94.31 680 LEU A C 1
ATOM 5519 O O . LEU A 1 680 ? 20.631 -7.440 -18.221 1.00 94.31 680 LEU A O 1
ATOM 5523 N N . VAL A 1 681 ? 19.767 -5.449 -18.838 1.00 93.81 681 VAL A N 1
ATOM 5524 C CA . VAL A 1 681 ? 20.806 -5.124 -19.827 1.00 93.81 681 VAL A CA 1
ATOM 5525 C C . VAL A 1 681 ? 22.153 -4.888 -19.148 1.00 93.81 681 VAL A C 1
ATOM 5527 O O . VAL A 1 681 ? 23.146 -5.481 -19.561 1.00 93.81 681 VAL A O 1
ATOM 5530 N N . GLN A 1 682 ? 22.197 -4.076 -18.089 1.00 93.00 682 GLN A N 1
ATOM 5531 C CA . GLN A 1 682 ? 23.454 -3.789 -17.388 1.00 93.00 682 GLN A CA 1
ATOM 5532 C C . GLN A 1 682 ? 24.061 -5.056 -16.778 1.00 93.00 682 GLN A C 1
ATOM 5534 O O . GLN A 1 682 ? 25.220 -5.386 -17.025 1.00 93.00 682 GLN A O 1
ATOM 5539 N N . ASN A 1 683 ? 23.244 -5.851 -16.088 1.00 91.38 683 ASN A N 1
ATOM 5540 C CA . ASN A 1 683 ? 23.704 -7.096 -15.484 1.00 91.38 683 ASN A CA 1
ATOM 5541 C C . ASN A 1 683 ? 24.109 -8.165 -16.521 1.00 91.38 683 ASN A C 1
ATOM 5543 O O . ASN A 1 683 ? 24.928 -9.037 -16.226 1.00 91.38 683 ASN A O 1
ATOM 5547 N N . HIS A 1 684 ? 23.566 -8.124 -17.745 1.00 89.38 684 HIS A N 1
ATOM 5548 C CA . HIS A 1 684 ? 24.044 -8.970 -18.845 1.00 89.38 684 HIS A CA 1
ATOM 5549 C C . HIS A 1 684 ? 25.500 -8.646 -19.213 1.00 89.38 684 HIS A C 1
ATOM 5551 O O . HIS A 1 684 ? 26.299 -9.571 -19.378 1.00 89.38 684 HIS A O 1
ATOM 5557 N N . PHE A 1 685 ? 25.850 -7.359 -19.307 1.00 87.56 685 PHE A N 1
ATOM 5558 C CA . PHE A 1 685 ? 27.210 -6.934 -19.645 1.00 87.56 685 PHE A CA 1
ATOM 5559 C C . PHE A 1 685 ? 28.226 -7.222 -18.529 1.00 87.56 685 PHE A C 1
ATOM 5561 O O . PHE A 1 685 ? 29.381 -7.517 -18.833 1.00 87.56 685 PHE A O 1
ATOM 5568 N N . GLU A 1 686 ? 27.804 -7.220 -17.262 1.00 84.75 686 GLU A N 1
ATOM 5569 C CA . GLU A 1 686 ? 28.663 -7.577 -16.122 1.00 84.75 686 GLU A CA 1
ATOM 5570 C C . GLU A 1 686 ? 28.990 -9.072 -16.050 1.00 84.75 686 GLU A C 1
ATOM 5572 O O . GLU A 1 686 ? 30.146 -9.456 -15.877 1.00 84.75 686 GLU A O 1
ATOM 5577 N N . GLU A 1 687 ? 27.976 -9.931 -16.180 1.00 80.38 687 GLU A N 1
ATOM 5578 C CA . GLU A 1 687 ? 28.127 -11.379 -15.979 1.00 80.38 687 GLU A CA 1
ATOM 5579 C C . GLU A 1 687 ? 28.517 -12.142 -17.254 1.00 80.38 687 GLU A C 1
ATOM 5581 O O . GLU A 1 687 ? 28.724 -13.353 -17.194 1.00 80.38 687 GLU A O 1
ATOM 5586 N N . GLN A 1 688 ? 28.606 -11.460 -18.406 1.00 69.44 688 GLN A N 1
ATOM 5587 C CA . GLN A 1 688 ? 28.801 -12.075 -19.731 1.00 69.44 688 GLN A CA 1
ATOM 5588 C C . GLN A 1 688 ? 27.829 -13.242 -19.967 1.00 69.44 688 GLN A C 1
ATOM 5590 O O . GLN A 1 688 ? 28.214 -14.342 -20.374 1.00 69.44 688 GLN A O 1
ATOM 5595 N N . ASN A 1 689 ? 26.558 -13.005 -19.644 1.00 64.38 689 ASN A N 1
ATOM 5596 C CA . ASN A 1 689 ? 25.532 -14.040 -19.643 1.00 64.38 689 ASN A CA 1
ATOM 5597 C C . ASN A 1 689 ? 25.035 -14.353 -21.070 1.00 64.38 689 ASN A C 1
ATOM 5599 O O . ASN A 1 689 ? 25.359 -13.657 -22.034 1.00 64.38 689 ASN A O 1
ATOM 5603 N N . ASP A 1 690 ? 24.235 -15.405 -21.224 1.00 68.31 690 ASP A N 1
ATOM 5604 C CA . ASP A 1 690 ? 23.587 -15.709 -22.495 1.00 68.31 690 ASP A CA 1
ATOM 5605 C C . ASP A 1 690 ? 22.553 -14.629 -22.894 1.00 68.31 690 ASP A C 1
ATOM 5607 O O . ASP A 1 690 ? 22.193 -13.729 -22.124 1.00 68.31 690 ASP A O 1
ATOM 5611 N N . GLY A 1 691 ? 22.096 -14.675 -24.150 1.00 80.00 691 GLY A N 1
ATOM 5612 C CA . GLY A 1 691 ? 21.144 -13.700 -24.698 1.00 80.00 691 GLY A CA 1
ATOM 5613 C C . GLY A 1 691 ? 19.781 -13.658 -23.987 1.00 80.00 691 GLY A C 1
ATOM 5614 O O . GLY A 1 691 ? 18.986 -12.768 -24.279 1.00 80.00 691 GLY A O 1
ATOM 5615 N N . PHE A 1 692 ? 19.504 -14.564 -23.039 1.00 87.75 692 PHE A N 1
ATOM 5616 C CA . PHE A 1 692 ? 18.217 -14.675 -22.347 1.00 87.75 692 PHE A CA 1
ATOM 5617 C C . PHE A 1 692 ? 17.843 -13.405 -21.574 1.00 87.75 692 PHE A C 1
ATOM 5619 O O . PHE A 1 692 ? 16.699 -12.956 -21.630 1.00 87.75 692 PHE A O 1
ATOM 5626 N N . LYS A 1 693 ? 18.806 -12.777 -20.882 1.00 89.69 693 LYS A N 1
ATOM 5627 C CA . LYS A 1 693 ? 18.547 -11.525 -20.144 1.00 89.69 693 LYS A CA 1
ATOM 5628 C C . LYS A 1 693 ? 18.147 -10.384 -21.077 1.00 89.69 693 LYS A C 1
ATOM 5630 O O . LYS A 1 693 ? 17.254 -9.616 -20.735 1.00 89.69 693 LYS A O 1
ATOM 5635 N N . LEU A 1 694 ? 18.757 -10.302 -22.261 1.00 92.69 694 LEU A N 1
ATOM 5636 C CA . LEU A 1 694 ? 18.398 -9.306 -23.274 1.00 92.69 694 LEU A CA 1
ATOM 5637 C C . LEU A 1 694 ? 17.010 -9.586 -23.870 1.00 92.69 694 LEU A C 1
ATOM 5639 O O . LEU A 1 694 ? 16.261 -8.646 -24.115 1.00 92.69 694 LEU A O 1
ATOM 5643 N N . GLU A 1 695 ? 16.633 -10.855 -24.057 1.00 93.06 695 GLU A N 1
ATOM 5644 C CA . GLU A 1 695 ? 15.271 -11.224 -24.474 1.00 93.06 695 GLU A CA 1
ATOM 5645 C C . GLU A 1 695 ? 14.229 -10.802 -23.436 1.00 93.06 695 GLU A C 1
ATOM 5647 O O . GLU A 1 695 ? 13.241 -10.153 -23.783 1.00 93.06 695 GLU A O 1
ATOM 5652 N N . LYS A 1 696 ? 14.487 -11.090 -22.155 1.00 93.69 696 LYS A N 1
ATOM 5653 C CA . LYS A 1 696 ? 13.630 -10.645 -21.049 1.00 93.69 696 LYS A CA 1
ATOM 5654 C C . LYS A 1 696 ? 13.578 -9.116 -20.962 1.00 93.69 696 LYS A C 1
ATOM 5656 O O . LYS A 1 696 ? 12.507 -8.558 -20.752 1.00 93.69 696 LYS A O 1
ATOM 5661 N N . ALA A 1 697 ? 14.702 -8.426 -21.169 1.00 95.44 697 ALA A N 1
ATOM 5662 C CA . ALA A 1 697 ? 14.744 -6.965 -21.188 1.00 95.44 697 ALA A CA 1
ATOM 5663 C C . ALA A 1 697 ? 13.876 -6.380 -22.311 1.00 95.44 697 ALA A C 1
ATOM 5665 O O . ALA A 1 697 ? 13.115 -5.449 -22.064 1.00 95.44 697 ALA A O 1
ATOM 5666 N N . ILE A 1 698 ? 13.933 -6.956 -23.518 1.00 96.31 698 ILE A N 1
ATOM 5667 C CA . ILE A 1 698 ? 13.064 -6.574 -24.641 1.00 96.31 698 ILE A CA 1
ATOM 5668 C C . ILE A 1 698 ? 11.592 -6.748 -24.266 1.00 96.31 698 ILE A C 1
ATOM 5670 O O . ILE A 1 698 ? 10.824 -5.819 -24.488 1.00 96.31 698 ILE A O 1
ATOM 5674 N N . GLU A 1 699 ? 11.206 -7.872 -23.651 1.00 95.12 699 GLU A N 1
ATOM 5675 C CA . GLU A 1 699 ? 9.826 -8.081 -23.188 1.00 95.12 699 GLU A CA 1
ATOM 5676 C C . GLU A 1 699 ? 9.382 -6.967 -22.225 1.00 95.12 699 GLU A C 1
ATOM 5678 O O . GLU A 1 699 ? 8.276 -6.439 -22.351 1.00 95.12 699 GLU A O 1
ATOM 5683 N N . MET A 1 700 ? 10.243 -6.575 -21.279 1.00 95.00 700 MET A N 1
ATOM 5684 C CA . MET A 1 700 ? 9.921 -5.491 -20.349 1.00 95.00 700 MET A CA 1
ATOM 5685 C C . MET A 1 700 ? 9.796 -4.145 -21.077 1.00 95.00 700 MET A C 1
ATOM 5687 O O . MET A 1 700 ? 8.815 -3.432 -20.882 1.00 95.00 700 MET A O 1
ATOM 5691 N N . PHE A 1 701 ? 10.724 -3.800 -21.973 1.00 96.00 701 PHE A N 1
ATOM 5692 C CA . PHE A 1 701 ? 10.622 -2.554 -22.738 1.00 96.00 701 PHE A CA 1
ATOM 5693 C C . PHE A 1 701 ? 9.390 -2.516 -23.652 1.00 96.00 701 PHE A C 1
ATOM 5695 O O . PHE A 1 701 ? 8.782 -1.462 -23.807 1.00 96.00 701 PHE A O 1
ATOM 5702 N N . GLU A 1 702 ? 8.977 -3.648 -24.227 1.00 94.56 702 GLU A N 1
ATOM 5703 C CA . GLU A 1 702 ? 7.742 -3.734 -25.014 1.00 94.56 702 GLU A CA 1
ATOM 5704 C C . GLU A 1 702 ? 6.502 -3.453 -24.165 1.00 94.56 702 GLU A C 1
ATOM 5706 O O . GLU A 1 702 ? 5.627 -2.706 -24.605 1.00 94.56 702 GLU A O 1
ATOM 5711 N N . LYS A 1 703 ? 6.452 -3.974 -22.931 1.00 91.44 703 LYS A N 1
ATOM 5712 C CA . LYS A 1 703 ? 5.388 -3.627 -21.977 1.00 91.44 703 LYS A CA 1
ATOM 5713 C C . LYS A 1 703 ? 5.387 -2.126 -21.686 1.00 91.44 703 LYS A C 1
ATOM 5715 O O . LYS A 1 703 ? 4.342 -1.497 -21.818 1.00 91.44 703 LYS A O 1
ATOM 5720 N N . ALA A 1 704 ? 6.554 -1.537 -21.411 1.00 91.88 704 ALA A N 1
ATOM 5721 C CA . ALA A 1 704 ? 6.680 -0.099 -21.158 1.00 91.88 704 ALA A CA 1
ATOM 5722 C C . ALA A 1 704 ? 6.193 0.767 -22.336 1.00 91.88 704 ALA A C 1
ATOM 5724 O O . ALA A 1 704 ? 5.480 1.746 -22.131 1.00 91.88 704 ALA A O 1
ATOM 5725 N N . VAL A 1 705 ? 6.534 0.390 -23.572 1.00 91.44 705 VAL A N 1
ATOM 5726 C CA . VAL A 1 705 ? 6.090 1.082 -24.794 1.00 91.44 705 VAL A CA 1
ATOM 5727 C C . VAL A 1 705 ? 4.585 0.933 -25.028 1.00 91.44 705 VAL A C 1
ATOM 5729 O O . VAL A 1 705 ? 3.958 1.845 -25.561 1.00 91.44 705 VAL A O 1
ATOM 5732 N N . SER A 1 706 ? 3.998 -0.210 -24.664 1.00 86.88 706 SER A N 1
ATOM 5733 C CA . SER A 1 706 ? 2.579 -0.484 -24.916 1.00 86.88 706 SER A CA 1
ATOM 5734 C C . SER A 1 706 ? 1.624 0.317 -24.026 1.00 86.88 706 SER A C 1
ATOM 5736 O O . SER A 1 706 ? 0.490 0.567 -24.434 1.00 86.88 706 SER A O 1
ATOM 5738 N N . THR A 1 707 ? 2.074 0.736 -22.840 1.00 79.44 707 THR A N 1
ATOM 5739 C CA . THR A 1 707 ? 1.244 1.417 -21.834 1.00 79.44 707 THR A CA 1
ATOM 5740 C C . THR A 1 707 ? 1.994 2.571 -21.152 1.00 79.44 707 THR A C 1
ATOM 5742 O O . THR A 1 707 ? 2.200 2.508 -19.942 1.00 79.44 707 THR A O 1
ATOM 5745 N N . PRO A 1 708 ? 2.448 3.608 -21.884 1.00 79.62 708 PRO A N 1
ATOM 5746 C CA . PRO A 1 708 ? 3.261 4.674 -21.305 1.00 79.62 708 PRO A CA 1
ATOM 5747 C C . PRO A 1 708 ? 2.457 5.522 -20.306 1.00 79.62 708 PRO A C 1
ATOM 5749 O O . PRO A 1 708 ? 1.416 6.077 -20.654 1.00 79.62 708 PRO A O 1
ATOM 5752 N N . ASP A 1 709 ? 2.967 5.674 -19.081 1.00 71.75 709 ASP A N 1
ATOM 5753 C CA . ASP A 1 709 ? 2.336 6.494 -18.033 1.00 71.75 709 ASP A CA 1
ATOM 5754 C C . ASP A 1 709 ? 2.362 7.995 -18.370 1.00 71.75 709 ASP A C 1
ATOM 5756 O O . ASP A 1 709 ? 1.500 8.764 -17.925 1.00 71.75 709 ASP A O 1
ATOM 5760 N N . LYS A 1 710 ? 3.394 8.410 -19.116 1.00 75.94 710 LYS A N 1
ATOM 5761 C CA . LYS A 1 710 ? 3.652 9.774 -19.585 1.00 75.94 710 LYS A CA 1
ATOM 5762 C C . LYS A 1 710 ? 4.128 9.722 -21.031 1.00 75.94 710 LYS A C 1
ATOM 5764 O O . LYS A 1 710 ? 5.042 8.965 -21.353 1.00 75.94 710 LYS A O 1
ATOM 5769 N N . GLU A 1 711 ? 3.552 10.561 -21.889 1.00 75.50 711 GLU A N 1
ATOM 5770 C CA . GLU A 1 711 ? 3.951 10.628 -23.303 1.00 75.50 711 GLU A CA 1
ATOM 5771 C C . GLU A 1 711 ? 5.426 11.021 -23.467 1.00 75.50 711 GLU A C 1
ATOM 5773 O O . GLU A 1 711 ? 6.111 10.475 -24.324 1.00 75.50 711 GLU A O 1
ATOM 5778 N N . GLU A 1 712 ? 5.944 11.890 -22.595 1.00 80.38 712 GLU A N 1
ATOM 5779 C CA . GLU A 1 712 ? 7.338 12.361 -22.619 1.00 80.38 712 GLU A CA 1
ATOM 5780 C C . GLU A 1 712 ? 8.362 11.220 -22.441 1.00 80.38 712 GLU A C 1
ATOM 5782 O O . GLU A 1 712 ? 9.464 11.270 -22.992 1.00 80.38 712 GLU A O 1
ATOM 5787 N N . ASP A 1 713 ? 7.994 10.153 -21.723 1.00 85.00 713 ASP A N 1
ATOM 5788 C CA . ASP A 1 713 ? 8.895 9.035 -21.425 1.00 85.00 713 ASP A CA 1
ATOM 5789 C C . ASP A 1 713 ? 8.992 8.027 -22.585 1.00 85.00 713 ASP A C 1
ATOM 5791 O O . ASP A 1 713 ? 9.935 7.228 -22.648 1.00 85.00 713 ASP A O 1
ATOM 5795 N N . ILE A 1 714 ? 8.059 8.072 -23.547 1.00 87.69 714 ILE A N 1
ATOM 5796 C CA . ILE A 1 714 ? 7.959 7.074 -24.623 1.00 87.69 714 ILE A CA 1
ATOM 5797 C C . ILE A 1 714 ? 9.234 7.012 -25.478 1.00 87.69 714 ILE A C 1
ATOM 5799 O O . ILE A 1 714 ? 9.643 5.948 -25.947 1.00 87.69 714 ILE A O 1
ATOM 5803 N N . ASN A 1 715 ? 9.903 8.156 -25.632 1.00 89.56 715 ASN A N 1
ATOM 5804 C CA . ASN A 1 715 ? 11.163 8.296 -26.348 1.00 89.56 715 ASN A CA 1
ATOM 5805 C C . ASN A 1 715 ? 12.276 7.455 -25.697 1.00 89.56 715 ASN A C 1
ATOM 5807 O O . ASN A 1 715 ? 13.000 6.721 -26.379 1.00 89.56 715 ASN A O 1
ATOM 5811 N N . VAL A 1 716 ? 12.367 7.494 -24.365 1.00 92.25 716 VAL A N 1
ATOM 5812 C CA . VAL A 1 716 ? 13.334 6.705 -23.591 1.00 92.25 716 VAL A CA 1
ATOM 5813 C C . VAL A 1 716 ? 13.045 5.213 -23.750 1.00 92.25 716 VAL A C 1
ATOM 5815 O O . VAL A 1 716 ? 13.965 4.429 -23.985 1.00 92.25 716 VAL A O 1
ATOM 5818 N N . TYR A 1 717 ? 11.771 4.817 -23.701 1.00 94.19 717 TYR A N 1
ATOM 5819 C CA . TYR A 1 717 ? 11.380 3.409 -23.796 1.00 94.19 717 TYR A CA 1
ATOM 5820 C C . TYR A 1 717 ? 11.690 2.820 -25.176 1.00 94.19 717 TYR A C 1
ATOM 5822 O O . TYR A 1 717 ? 12.303 1.754 -25.271 1.00 94.19 717 TYR A O 1
ATOM 5830 N N . TYR A 1 718 ? 11.354 3.534 -26.258 1.00 95.12 718 TYR A N 1
ATOM 5831 C CA . TYR A 1 718 ? 11.719 3.110 -27.612 1.00 95.12 718 TYR A CA 1
ATOM 5832 C C . TYR A 1 718 ? 13.234 3.093 -27.833 1.00 95.12 718 TYR A C 1
ATOM 5834 O O . TYR A 1 718 ? 13.732 2.207 -28.535 1.00 95.12 718 TYR A O 1
ATOM 5842 N N . SER A 1 719 ? 13.972 4.031 -27.230 1.00 94.50 719 SER A N 1
ATOM 5843 C CA . SER A 1 719 ? 15.436 4.060 -27.296 1.00 94.50 719 SER A CA 1
ATOM 5844 C C . SER A 1 719 ? 16.028 2.803 -26.665 1.00 94.50 719 SER A C 1
ATOM 5846 O O . SER A 1 719 ? 16.788 2.086 -27.319 1.00 94.50 719 SER A O 1
ATOM 5848 N N . ASN A 1 720 ? 15.622 2.480 -25.436 1.00 96.56 720 ASN A N 1
ATOM 5849 C CA . ASN A 1 720 ? 16.092 1.295 -24.723 1.00 96.56 720 ASN A CA 1
ATOM 5850 C C . ASN A 1 720 ? 15.707 -0.004 -25.441 1.00 96.56 720 ASN A C 1
ATOM 5852 O O . ASN A 1 720 ? 16.559 -0.876 -25.632 1.00 96.56 720 ASN A O 1
ATOM 5856 N N . LEU A 1 721 ? 14.462 -0.111 -25.921 1.00 97.31 721 LEU A N 1
ATOM 5857 C CA . LEU A 1 721 ? 13.999 -1.244 -26.725 1.00 97.31 721 LEU A CA 1
ATOM 5858 C C . LEU A 1 721 ? 14.854 -1.422 -27.984 1.00 97.31 721 LEU A C 1
ATOM 5860 O O . LEU A 1 721 ? 15.332 -2.520 -28.278 1.00 97.31 721 LEU A O 1
ATOM 5864 N N . GLY A 1 722 ? 15.051 -0.336 -28.731 1.00 96.69 722 GLY A N 1
ATOM 5865 C CA . GLY A 1 722 ? 15.765 -0.335 -29.999 1.00 96.69 722 GLY A CA 1
ATOM 5866 C C . GLY A 1 722 ? 17.243 -0.691 -29.858 1.00 96.69 722 GLY A C 1
ATOM 5867 O O . GLY A 1 722 ? 17.753 -1.529 -30.605 1.00 96.69 722 GLY A O 1
ATOM 5868 N N . MET A 1 723 ? 17.919 -0.109 -28.865 1.00 96.44 723 MET A N 1
ATOM 5869 C CA . MET A 1 723 ? 19.312 -0.428 -28.544 1.00 96.44 723 MET A CA 1
ATOM 5870 C C . MET A 1 723 ? 19.471 -1.876 -28.080 1.00 96.44 723 MET A C 1
ATOM 5872 O O . MET A 1 723 ? 20.343 -2.586 -28.571 1.00 96.44 723 MET A O 1
ATOM 5876 N N . THR A 1 724 ? 18.586 -2.361 -27.208 1.00 96.50 724 THR A N 1
ATOM 5877 C CA . THR A 1 724 ? 18.650 -3.746 -26.716 1.00 96.50 724 THR A CA 1
ATOM 5878 C C . THR A 1 724 ? 18.434 -4.753 -27.845 1.00 96.50 724 THR A C 1
ATOM 5880 O O . THR A 1 724 ? 19.145 -5.754 -27.931 1.00 96.50 724 THR A O 1
ATOM 5883 N N . CYS A 1 725 ? 17.521 -4.458 -28.777 1.00 96.44 725 CYS A N 1
ATOM 5884 C CA . CYS A 1 725 ? 17.344 -5.245 -29.998 1.00 96.44 725 CYS A CA 1
ATOM 5885 C C . CYS A 1 725 ? 18.616 -5.273 -30.864 1.00 96.44 725 CYS A C 1
ATOM 5887 O O . CYS A 1 725 ? 18.984 -6.333 -31.370 1.00 96.44 725 CYS A O 1
ATOM 5889 N N . SER A 1 726 ? 19.306 -4.135 -31.008 1.00 94.62 726 SER A N 1
ATOM 5890 C CA . SER A 1 726 ? 20.596 -4.035 -31.711 1.00 94.62 726 SER A CA 1
ATOM 5891 C C . SER A 1 726 ? 21.672 -4.910 -31.052 1.00 94.62 726 SER A C 1
ATOM 5893 O O . SER A 1 726 ? 22.340 -5.698 -31.732 1.00 94.62 726 SER A O 1
ATOM 5895 N N . PHE A 1 727 ? 21.794 -4.847 -29.721 1.00 92.25 727 PHE A N 1
ATOM 5896 C CA . PHE A 1 727 ? 22.751 -5.654 -28.957 1.00 92.25 727 PHE A CA 1
ATOM 5897 C C . PHE A 1 727 ? 22.472 -7.153 -29.091 1.00 92.25 727 PHE A C 1
ATOM 5899 O O . PHE A 1 727 ? 23.382 -7.932 -29.380 1.00 92.25 727 PHE A O 1
ATOM 5906 N N . LEU A 1 728 ? 21.208 -7.562 -28.961 1.00 91.94 728 LEU A N 1
ATOM 5907 C CA . LEU A 1 728 ? 20.818 -8.965 -29.072 1.00 91.94 728 LEU A CA 1
ATOM 5908 C C . LEU A 1 728 ? 20.975 -9.510 -30.502 1.00 91.94 728 LEU A C 1
ATOM 5910 O O . LEU A 1 728 ? 21.423 -10.643 -30.691 1.00 91.94 728 LEU A O 1
ATOM 5914 N N . ALA A 1 729 ? 20.661 -8.708 -31.524 1.00 91.31 729 ALA A N 1
ATOM 5915 C CA . ALA A 1 729 ? 20.912 -9.079 -32.915 1.00 91.31 729 ALA A CA 1
ATOM 5916 C C . ALA A 1 729 ? 22.412 -9.303 -33.171 1.00 91.31 729 ALA A C 1
ATOM 5918 O O . ALA A 1 729 ? 22.797 -10.327 -33.743 1.00 91.31 729 ALA A O 1
ATOM 5919 N N . SER A 1 730 ? 23.260 -8.399 -32.669 1.00 87.31 730 SER A N 1
ATOM 5920 C CA . SER A 1 730 ? 24.719 -8.523 -32.750 1.00 87.31 730 SER A CA 1
ATOM 5921 C C . SER A 1 730 ? 25.216 -9.793 -32.053 1.00 87.31 730 SER A C 1
ATOM 5923 O O . SER A 1 730 ? 26.001 -10.546 -32.636 1.00 87.31 730 SER A O 1
ATOM 5925 N N . TYR A 1 731 ? 24.704 -10.087 -30.852 1.00 87.50 731 TYR A N 1
ATOM 5926 C CA . TYR A 1 731 ? 25.013 -11.310 -30.107 1.00 87.50 731 TYR A CA 1
ATOM 5927 C C . TYR A 1 731 ? 24.697 -12.573 -30.929 1.00 87.50 731 TYR A C 1
ATOM 5929 O O . TYR A 1 731 ? 25.563 -13.429 -31.132 1.00 87.50 731 TYR A O 1
ATOM 5937 N N . TYR A 1 732 ? 23.494 -12.667 -31.506 1.00 87.31 732 TYR A N 1
ATOM 5938 C CA . TYR A 1 732 ? 23.106 -13.811 -32.341 1.00 87.31 732 TYR A CA 1
ATOM 5939 C C . TYR A 1 732 ? 23.868 -13.907 -33.669 1.00 87.31 732 TYR A C 1
ATOM 5941 O O . TYR A 1 732 ? 24.016 -15.008 -34.215 1.00 87.31 732 TYR A O 1
ATOM 5949 N N . ASN A 1 733 ? 24.361 -12.784 -34.195 1.00 82.81 733 ASN A N 1
ATOM 5950 C CA . ASN A 1 733 ? 25.185 -12.757 -35.401 1.00 82.81 733 ASN A CA 1
ATOM 5951 C C . ASN A 1 733 ? 26.621 -13.250 -35.133 1.00 82.81 733 ASN A C 1
ATOM 5953 O O . ASN A 1 733 ? 27.262 -13.803 -36.035 1.00 82.81 733 ASN A O 1
ATOM 5957 N N . GLN A 1 734 ? 27.119 -13.074 -33.906 1.00 79.81 734 GLN A N 1
ATOM 5958 C CA . GLN A 1 734 ? 28.441 -13.530 -33.462 1.00 79.81 734 GLN A CA 1
ATOM 5959 C C . GLN A 1 734 ? 28.432 -14.972 -32.914 1.00 79.81 734 GLN A C 1
ATOM 5961 O O . GLN A 1 734 ? 29.457 -15.651 -32.981 1.00 79.81 734 GLN A O 1
ATOM 5966 N N . GLY A 1 735 ? 27.287 -15.464 -32.424 1.00 69.25 735 GLY A N 1
ATOM 5967 C CA . GLY A 1 735 ? 27.134 -16.812 -31.862 1.00 69.25 735 GLY A CA 1
ATOM 5968 C C . GLY A 1 735 ? 27.369 -17.967 -32.852 1.00 69.25 735 GLY A C 1
ATOM 5969 O O . GLY A 1 735 ? 27.154 -17.846 -34.061 1.00 69.25 735 GLY A O 1
ATOM 5970 N N . ILE A 1 736 ? 27.795 -19.126 -32.329 1.00 56.22 736 ILE A N 1
ATOM 5971 C CA . ILE A 1 736 ? 28.026 -20.363 -33.097 1.00 56.22 736 ILE A CA 1
ATOM 5972 C C . ILE A 1 736 ? 27.115 -21.479 -32.545 1.00 56.22 736 ILE A C 1
ATOM 5974 O O . ILE A 1 736 ? 27.346 -21.926 -31.423 1.00 56.22 736 ILE A O 1
ATOM 5978 N N . PRO A 1 737 ? 26.123 -21.984 -33.311 1.00 58.56 737 PRO A N 1
ATOM 5979 C CA . PRO A 1 737 ? 25.749 -21.588 -34.670 1.00 58.56 737 PRO A CA 1
ATOM 5980 C C . PRO A 1 737 ? 24.967 -20.266 -34.708 1.00 58.56 737 PRO A C 1
ATOM 5982 O O . PRO A 1 737 ? 24.154 -19.986 -33.830 1.00 58.56 737 PRO A O 1
ATOM 5985 N N . LYS A 1 738 ? 25.161 -19.486 -35.779 1.00 71.81 738 LYS A N 1
ATOM 5986 C CA . LYS A 1 738 ? 24.429 -18.232 -36.002 1.00 71.81 738 LYS A CA 1
ATOM 5987 C C . LYS A 1 738 ? 22.927 -18.487 -36.061 1.00 71.81 738 LYS A C 1
ATOM 5989 O O . LYS A 1 738 ? 22.464 -19.254 -36.911 1.00 71.81 738 LYS A O 1
ATOM 5994 N N . ASN A 1 739 ? 22.155 -17.784 -35.238 1.00 81.06 739 ASN A N 1
ATOM 5995 C CA . ASN A 1 739 ? 20.698 -17.840 -35.303 1.00 81.06 739 ASN A CA 1
ATOM 5996 C C . ASN A 1 739 ? 20.163 -16.742 -36.225 1.00 81.06 739 ASN A C 1
ATOM 5998 O O . ASN A 1 739 ? 19.644 -15.723 -35.780 1.00 81.06 739 ASN A O 1
ATOM 6002 N N . LEU A 1 740 ? 20.303 -16.964 -37.534 1.00 83.56 740 LEU A N 1
ATOM 6003 C CA . LEU A 1 740 ? 19.937 -15.990 -38.563 1.00 83.56 740 LEU A CA 1
ATOM 6004 C C . LEU A 1 740 ? 18.498 -15.472 -38.395 1.00 83.56 740 LEU A C 1
ATOM 6006 O O . LEU A 1 740 ? 18.273 -14.272 -38.450 1.00 83.56 740 LEU A O 1
ATOM 6010 N N . LYS A 1 741 ? 17.528 -16.341 -38.100 1.00 87.44 741 LYS A N 1
ATOM 6011 C CA . LYS A 1 741 ? 16.133 -15.911 -37.922 1.00 87.44 741 LYS A CA 1
ATOM 6012 C C . LYS A 1 741 ? 15.973 -14.886 -36.789 1.00 87.44 741 LYS A C 1
ATOM 6014 O O . LYS A 1 741 ? 15.195 -13.949 -36.936 1.00 87.44 741 LYS A O 1
ATOM 6019 N N . GLN A 1 742 ? 16.699 -15.060 -35.684 1.00 88.06 742 GLN A N 1
ATOM 6020 C CA . GLN A 1 742 ? 16.654 -14.107 -34.575 1.00 88.06 742 GLN A CA 1
ATOM 6021 C C . GLN A 1 742 ? 17.371 -12.799 -34.908 1.00 88.06 742 GLN A C 1
ATOM 6023 O O . GLN A 1 742 ? 16.849 -11.740 -34.579 1.00 88.06 742 GLN A O 1
ATOM 6028 N N . VAL A 1 743 ? 18.503 -12.852 -35.622 1.00 88.25 743 VAL A N 1
ATOM 6029 C CA . VAL A 1 743 ? 19.174 -11.635 -36.117 1.00 88.25 743 VAL A CA 1
ATOM 6030 C C . VAL A 1 743 ? 18.207 -10.805 -36.966 1.00 88.25 743 VAL A C 1
ATOM 6032 O O . VAL A 1 743 ? 18.051 -9.617 -36.720 1.00 88.25 743 VAL A O 1
ATOM 6035 N N . GLU A 1 744 ? 17.489 -11.431 -37.906 1.00 91.50 744 GLU A N 1
ATOM 6036 C CA . GLU A 1 744 ? 16.506 -10.725 -38.739 1.00 91.50 744 GLU A CA 1
ATOM 6037 C C . GLU A 1 744 ? 15.386 -10.088 -37.909 1.00 91.50 744 GLU A C 1
ATOM 6039 O O . GLU A 1 744 ? 15.121 -8.898 -38.058 1.00 91.50 744 GLU A O 1
ATOM 6044 N N . ASN A 1 745 ? 14.781 -10.852 -36.997 1.00 92.50 745 ASN A N 1
ATOM 6045 C CA . ASN A 1 745 ? 13.686 -10.384 -36.148 1.00 92.50 745 ASN A CA 1
ATOM 6046 C C . ASN A 1 745 ? 14.091 -9.179 -35.280 1.00 92.50 745 ASN A C 1
ATOM 6048 O O . ASN A 1 745 ? 13.440 -8.133 -35.308 1.00 92.50 745 ASN A O 1
ATOM 6052 N N . TYR A 1 746 ? 15.190 -9.302 -34.531 1.00 94.69 746 TYR A N 1
ATOM 6053 C CA . TYR A 1 746 ? 15.617 -8.249 -33.613 1.00 94.69 746 TYR A CA 1
ATOM 6054 C C . TYR A 1 746 ? 16.194 -7.037 -34.348 1.00 94.69 746 TYR A C 1
ATOM 6056 O O . TYR A 1 746 ? 15.911 -5.914 -33.943 1.00 94.69 746 TYR A O 1
ATOM 6064 N N . SER A 1 747 ? 16.909 -7.204 -35.467 1.00 94.94 747 SER A N 1
ATOM 6065 C CA . SER A 1 747 ? 17.343 -6.047 -36.261 1.00 94.94 747 SER A CA 1
ATOM 6066 C C . SER A 1 747 ? 16.162 -5.282 -36.870 1.00 94.94 747 SER A C 1
ATOM 6068 O O . SER A 1 747 ? 16.172 -4.052 -36.864 1.00 94.94 747 SER A O 1
ATOM 6070 N N . GLU A 1 748 ? 15.129 -5.968 -37.377 1.00 95.44 748 GLU A N 1
ATOM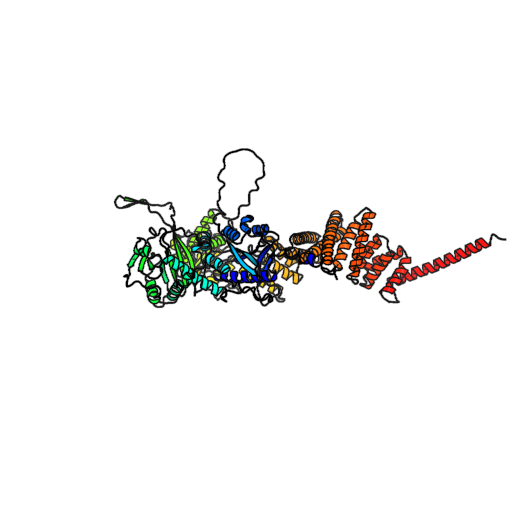 6071 C CA . GLU A 1 748 ? 13.919 -5.302 -37.883 1.00 95.44 748 GLU A CA 1
ATOM 6072 C C . GLU A 1 748 ? 13.191 -4.544 -36.764 1.00 95.44 748 GLU A C 1
ATOM 6074 O O . GLU A 1 748 ? 12.854 -3.370 -36.944 1.00 95.44 748 GLU A O 1
ATOM 6079 N N . LYS A 1 749 ? 13.030 -5.165 -35.588 1.00 96.12 749 LYS A N 1
ATOM 6080 C CA . LYS A 1 749 ? 12.435 -4.518 -34.408 1.00 96.12 749 LYS A CA 1
ATOM 6081 C C . LYS A 1 749 ? 13.249 -3.301 -33.953 1.00 96.12 749 LYS A C 1
ATOM 6083 O O . LYS A 1 749 ? 12.682 -2.228 -33.762 1.00 96.12 749 LYS A O 1
ATOM 6088 N N . GLY A 1 750 ? 14.575 -3.430 -33.875 1.00 96.81 750 GLY A N 1
ATOM 6089 C CA . GLY A 1 750 ? 15.484 -2.337 -33.530 1.00 96.81 750 GLY A CA 1
ATOM 6090 C C . GLY A 1 750 ? 15.361 -1.144 -34.480 1.00 96.81 750 GLY A C 1
ATOM 6091 O O . GLY A 1 750 ? 15.259 -0.003 -34.032 1.00 96.81 750 GLY A O 1
ATOM 6092 N N . ILE A 1 751 ? 15.274 -1.396 -35.792 1.00 97.56 751 ILE A N 1
ATOM 6093 C CA . ILE A 1 751 ? 15.067 -0.340 -36.797 1.00 97.56 751 ILE A CA 1
ATOM 6094 C C . ILE A 1 751 ? 13.741 0.382 -36.589 1.00 97.56 751 ILE A C 1
ATOM 6096 O O . ILE A 1 751 ? 13.713 1.611 -36.676 1.00 97.56 751 ILE A O 1
ATOM 6100 N N . VAL A 1 752 ? 12.652 -0.356 -36.352 1.00 97.38 752 VAL A N 1
ATOM 6101 C CA . VAL A 1 752 ? 11.323 0.233 -36.136 1.00 97.38 752 VAL A CA 1
ATOM 6102 C C . VAL A 1 752 ? 11.346 1.142 -34.909 1.00 97.38 752 VAL A C 1
ATOM 6104 O O . VAL A 1 752 ? 11.024 2.322 -35.040 1.00 97.38 752 VAL A O 1
ATOM 6107 N N . SER A 1 753 ? 11.819 0.637 -33.767 1.00 96.44 753 SER A N 1
ATOM 6108 C CA . SER A 1 753 ? 11.859 1.389 -32.508 1.00 96.44 753 SER A CA 1
ATOM 6109 C C . SER A 1 753 ? 12.743 2.637 -32.597 1.00 96.44 753 SER A C 1
ATOM 6111 O O . SER A 1 753 ? 12.288 3.735 -32.292 1.00 96.44 753 SER A O 1
ATOM 6113 N N . LEU A 1 754 ? 13.979 2.516 -33.102 1.00 97.44 754 LEU A N 1
ATOM 6114 C CA . LEU A 1 754 ? 14.900 3.660 -33.222 1.00 97.44 754 LEU A CA 1
ATOM 6115 C C . LEU A 1 754 ? 14.429 4.684 -34.263 1.00 97.44 754 LEU A C 1
ATOM 6117 O O . LEU A 1 754 ? 14.712 5.875 -34.150 1.00 97.44 754 LEU A O 1
ATOM 6121 N N . THR A 1 755 ? 13.692 4.248 -35.287 1.00 97.06 755 THR A N 1
ATOM 6122 C CA . THR A 1 755 ? 13.069 5.179 -36.236 1.00 97.06 755 THR A CA 1
ATOM 6123 C C . THR A 1 755 ? 11.963 5.988 -35.579 1.00 97.06 755 THR A C 1
ATOM 6125 O O . THR A 1 755 ? 11.834 7.169 -35.896 1.00 97.06 755 THR A O 1
ATOM 6128 N N . GLU A 1 756 ? 11.189 5.386 -34.678 1.00 95.25 756 GLU A N 1
ATOM 6129 C CA . GLU A 1 756 ? 10.150 6.105 -33.946 1.00 95.25 756 GLU A CA 1
ATOM 6130 C C . GLU A 1 756 ? 10.747 7.166 -33.023 1.00 95.25 756 GLU A C 1
ATOM 6132 O O . GLU A 1 756 ? 10.321 8.317 -33.074 1.00 95.25 756 GLU A O 1
ATOM 6137 N N . VAL A 1 757 ? 11.831 6.836 -32.313 1.00 94.62 757 VAL A N 1
ATOM 6138 C CA . VAL A 1 757 ? 12.599 7.816 -31.529 1.00 94.62 757 VAL A CA 1
ATOM 6139 C C . VAL A 1 757 ? 13.020 9.018 -32.374 1.00 94.62 757 VAL A C 1
ATOM 6141 O O . VAL A 1 757 ? 12.807 10.168 -31.992 1.00 94.62 757 VAL A O 1
ATOM 6144 N N . ILE A 1 758 ? 13.608 8.758 -33.544 1.00 94.94 758 ILE A N 1
ATOM 6145 C CA . ILE A 1 758 ? 14.089 9.816 -34.438 1.00 94.94 758 ILE A CA 1
ATOM 6146 C C . ILE A 1 758 ? 12.934 10.706 -34.902 1.00 94.94 758 ILE A C 1
ATOM 6148 O O . ILE A 1 758 ? 13.093 11.923 -34.955 1.00 94.94 758 ILE A O 1
ATOM 6152 N N . LYS A 1 759 ? 11.762 10.135 -35.207 1.00 94.81 759 LYS A N 1
ATOM 6153 C CA . LYS A 1 759 ? 10.578 10.929 -35.565 1.00 94.81 759 LYS A CA 1
ATOM 6154 C C . LYS A 1 759 ? 10.123 11.816 -34.411 1.00 94.81 759 LYS A C 1
ATOM 6156 O O . LYS A 1 759 ? 9.908 12.999 -34.657 1.00 94.81 759 LYS A O 1
ATOM 6161 N N . ILE A 1 760 ? 10.003 11.262 -33.200 1.00 91.12 760 ILE A N 1
ATOM 6162 C CA . ILE A 1 760 ? 9.566 11.994 -32.001 1.00 91.12 760 ILE A CA 1
ATOM 6163 C C . ILE A 1 760 ? 10.508 13.177 -31.749 1.00 91.12 760 ILE A C 1
ATOM 6165 O O . ILE A 1 760 ? 10.071 14.323 -31.751 1.00 91.12 760 ILE A O 1
ATOM 6169 N N . LYS A 1 761 ? 11.822 12.931 -31.678 1.00 91.62 761 LYS A N 1
ATOM 6170 C CA . LYS A 1 761 ? 12.821 13.989 -31.445 1.00 91.62 761 LYS A CA 1
ATOM 6171 C C . LYS A 1 761 ? 12.811 15.068 -32.533 1.00 91.62 761 LYS A C 1
ATOM 6173 O O . LYS A 1 761 ? 12.884 16.253 -32.219 1.00 91.62 761 LYS A O 1
ATOM 6178 N N . ILE A 1 762 ? 12.672 14.687 -33.808 1.00 91.25 762 ILE A N 1
ATOM 6179 C CA . ILE A 1 762 ? 12.557 15.655 -34.913 1.00 91.25 762 ILE A CA 1
ATOM 6180 C C . ILE A 1 762 ? 11.284 16.501 -34.775 1.00 91.25 762 ILE A C 1
ATOM 6182 O O . ILE A 1 762 ? 11.341 17.711 -34.992 1.00 91.25 762 ILE A O 1
ATOM 6186 N N . GLN A 1 763 ? 10.148 15.892 -34.423 1.00 91.75 763 GLN A N 1
ATOM 6187 C CA . GLN A 1 763 ? 8.887 16.610 -34.204 1.00 91.75 763 GLN A CA 1
ATOM 6188 C C . GLN A 1 763 ? 8.995 17.597 -33.034 1.00 91.75 763 GLN A C 1
ATOM 6190 O O . GLN A 1 763 ? 8.539 18.733 -33.148 1.00 91.75 763 GLN A O 1
ATOM 6195 N N . GLU A 1 764 ? 9.675 17.202 -31.959 1.00 90.38 764 GLU A N 1
ATOM 6196 C CA . GLU A 1 764 ? 9.939 18.031 -30.778 1.00 90.38 764 GLU A CA 1
ATOM 6197 C C . GLU A 1 764 ? 11.053 19.071 -30.994 1.00 90.38 764 GLU A C 1
ATOM 6199 O O . GLU A 1 764 ? 11.324 19.886 -30.115 1.00 90.38 764 GLU A O 1
ATOM 6204 N N . SER A 1 765 ? 11.696 19.087 -32.169 1.00 91.38 765 SER A N 1
ATOM 6205 C CA . SER A 1 765 ? 12.860 19.938 -32.464 1.00 91.38 765 SER A CA 1
ATOM 6206 C C . SER A 1 765 ? 14.038 19.726 -31.495 1.00 91.38 765 SER A C 1
ATOM 6208 O O . SER A 1 765 ? 14.812 20.648 -31.231 1.00 91.38 765 SER A O 1
ATOM 6210 N N . VAL A 1 766 ? 14.188 18.501 -30.986 1.00 91.19 766 VAL A N 1
ATOM 6211 C CA . VAL A 1 766 ? 15.278 18.063 -30.105 1.00 91.19 766 VAL A CA 1
ATOM 6212 C C . VAL A 1 766 ? 16.343 17.341 -30.934 1.00 91.19 766 VAL A C 1
ATOM 6214 O O . VAL A 1 766 ? 16.034 16.588 -31.859 1.00 91.19 766 VAL A O 1
ATOM 6217 N N . ALA A 1 767 ? 17.620 17.571 -30.620 1.00 91.81 767 ALA A N 1
ATOM 6218 C CA . ALA A 1 767 ? 18.720 16.882 -31.290 1.00 91.81 767 ALA A CA 1
ATOM 6219 C C . ALA A 1 767 ? 18.679 15.369 -31.011 1.00 91.81 767 ALA A C 1
ATOM 6221 O O . ALA A 1 767 ? 18.396 14.935 -29.895 1.00 91.81 767 ALA A O 1
ATOM 6222 N N . VAL A 1 768 ? 18.978 14.570 -32.035 1.00 93.12 768 VAL A N 1
ATOM 6223 C CA . VAL A 1 768 ? 19.104 13.114 -31.908 1.00 93.12 768 VAL A CA 1
ATOM 6224 C C . VAL A 1 768 ? 20.542 12.776 -31.538 1.00 93.12 768 VAL A C 1
ATOM 6226 O O . VAL A 1 768 ? 21.475 13.217 -32.206 1.00 93.12 768 VAL A O 1
ATOM 6229 N N . GLU A 1 769 ? 20.715 11.987 -30.486 1.00 94.25 769 GLU A N 1
ATOM 6230 C CA . GLU A 1 769 ? 22.012 11.548 -29.995 1.00 94.25 769 GLU A CA 1
ATOM 6231 C C . GLU A 1 769 ? 22.665 10.542 -30.951 1.00 94.25 769 GLU A C 1
ATOM 6233 O O . GLU A 1 769 ? 21.997 9.693 -31.550 1.00 94.25 769 GLU A O 1
ATOM 6238 N N . SER A 1 770 ? 23.996 10.600 -31.046 1.00 94.88 770 SER A N 1
ATOM 6239 C CA . SER A 1 770 ? 24.791 9.766 -31.956 1.00 94.88 770 SER A CA 1
ATOM 6240 C C . SER A 1 770 ? 24.508 8.264 -31.796 1.00 94.88 770 SER A C 1
ATOM 6242 O O . SER A 1 770 ? 24.259 7.562 -32.780 1.00 94.88 770 SER A O 1
ATOM 6244 N N . TYR A 1 771 ? 24.407 7.775 -30.553 1.00 93.25 771 TYR A N 1
ATOM 6245 C CA . TYR A 1 771 ? 24.185 6.355 -30.264 1.00 93.25 771 TYR A CA 1
ATOM 6246 C C . TYR A 1 771 ? 22.884 5.791 -30.869 1.00 93.25 771 TYR A C 1
ATOM 6248 O O . TYR A 1 771 ? 22.806 4.589 -31.141 1.00 93.25 771 TYR A O 1
ATOM 6256 N N . ILE A 1 772 ? 21.868 6.628 -31.113 1.00 95.56 772 ILE A N 1
ATOM 6257 C CA . ILE A 1 772 ? 20.590 6.216 -31.713 1.00 95.56 772 ILE A CA 1
ATOM 6258 C C . ILE A 1 772 ? 20.800 5.868 -33.186 1.00 95.56 772 ILE A C 1
ATOM 6260 O O . ILE A 1 772 ? 20.394 4.795 -33.645 1.00 95.56 772 ILE A O 1
ATOM 6264 N N . TYR A 1 773 ? 21.491 6.746 -33.917 1.00 96.44 773 TYR A N 1
ATOM 6265 C CA . TYR A 1 773 ? 21.861 6.503 -35.307 1.00 96.44 773 TYR A CA 1
ATOM 6266 C C . TYR A 1 773 ? 22.823 5.322 -35.426 1.00 96.44 773 TYR A C 1
ATOM 6268 O O . TYR A 1 773 ? 22.594 4.436 -36.249 1.00 96.44 773 TYR A O 1
ATOM 6276 N N . THR A 1 774 ? 23.832 5.242 -34.556 1.00 95.44 774 THR A N 1
ATOM 6277 C CA . THR A 1 774 ? 24.811 4.145 -34.532 1.00 95.44 774 THR A CA 1
ATOM 6278 C C . THR A 1 774 ? 24.138 2.783 -34.370 1.00 95.44 774 THR A C 1
ATOM 6280 O O . THR A 1 774 ? 24.423 1.852 -35.125 1.00 95.44 774 THR A O 1
ATOM 6283 N N . ASN A 1 775 ? 23.198 2.642 -33.430 1.00 95.75 775 ASN A N 1
ATOM 6284 C CA . ASN A 1 775 ? 22.494 1.374 -33.222 1.00 95.75 775 ASN A CA 1
ATOM 6285 C C . ASN A 1 775 ? 21.528 1.031 -34.365 1.00 95.75 775 ASN A C 1
ATOM 6287 O O . ASN A 1 775 ? 21.408 -0.138 -34.744 1.00 95.75 775 ASN A O 1
ATOM 6291 N N . ARG A 1 776 ? 20.882 2.030 -34.983 1.00 97.19 776 ARG A N 1
ATOM 6292 C CA . ARG A 1 776 ? 20.018 1.787 -36.148 1.00 97.19 776 ARG A CA 1
ATOM 6293 C C . ARG A 1 776 ? 20.839 1.379 -37.373 1.00 97.19 776 ARG A C 1
ATOM 6295 O O . ARG A 1 776 ? 20.452 0.452 -38.091 1.00 97.19 776 ARG A O 1
ATOM 6302 N N . ALA A 1 777 ? 22.009 1.990 -37.553 1.00 96.06 777 ALA A N 1
ATOM 6303 C CA . ALA A 1 777 ? 22.977 1.627 -38.579 1.00 96.06 777 ALA A CA 1
ATOM 6304 C C . ALA A 1 777 ? 23.482 0.187 -38.408 1.00 96.06 777 ALA A C 1
ATOM 6306 O O . ALA A 1 777 ? 23.499 -0.566 -39.387 1.00 96.06 777 ALA A O 1
ATOM 6307 N N . LYS A 1 778 ? 23.803 -0.229 -37.172 1.00 94.19 778 LYS A N 1
ATOM 6308 C CA . LYS A 1 778 ? 24.172 -1.620 -36.844 1.00 94.19 778 LYS A CA 1
ATOM 6309 C C . LYS A 1 778 ? 23.075 -2.601 -37.263 1.00 94.19 778 LYS A C 1
ATOM 6311 O O . LYS A 1 778 ? 23.355 -3.548 -37.995 1.00 94.19 778 LYS A O 1
ATOM 6316 N N . CYS A 1 779 ? 21.813 -2.313 -36.940 1.00 95.19 779 CYS A N 1
ATOM 6317 C CA . CYS A 1 779 ? 20.685 -3.148 -37.365 1.00 95.19 779 CYS A CA 1
ATOM 6318 C C . CYS A 1 779 ? 20.549 -3.238 -38.901 1.00 95.19 779 CYS A C 1
ATOM 6320 O O . CYS A 1 779 ? 20.334 -4.323 -39.449 1.00 95.19 779 CYS A O 1
ATOM 6322 N N . PHE A 1 780 ? 20.703 -2.124 -39.630 1.00 95.50 780 PHE A N 1
ATOM 6323 C CA . PHE A 1 780 ? 20.709 -2.148 -41.100 1.00 95.50 780 PHE A CA 1
ATOM 6324 C C . PHE A 1 780 ? 21.886 -2.957 -41.665 1.00 95.50 780 PHE A C 1
ATOM 6326 O O . PHE A 1 780 ? 21.716 -3.680 -42.652 1.00 95.50 780 PHE A O 1
ATOM 6333 N N . SER A 1 781 ? 23.061 -2.851 -41.043 1.00 92.19 781 SER A N 1
ATOM 6334 C CA . SER A 1 781 ? 24.267 -3.602 -41.399 1.00 92.19 781 SER A CA 1
ATOM 6335 C C . SER A 1 781 ? 24.064 -5.106 -41.227 1.00 92.19 781 SER A C 1
ATOM 6337 O O . SER A 1 781 ? 24.304 -5.873 -42.164 1.00 92.19 781 SER A O 1
ATOM 6339 N N . ASP A 1 782 ? 23.543 -5.532 -40.077 1.00 90.38 782 ASP A N 1
ATOM 6340 C CA . ASP A 1 782 ? 23.274 -6.938 -39.779 1.00 90.38 782 ASP A CA 1
ATOM 6341 C C . ASP A 1 782 ? 22.273 -7.543 -40.767 1.00 90.38 782 ASP A C 1
ATOM 6343 O O . ASP A 1 782 ? 22.567 -8.568 -41.393 1.00 90.38 782 ASP A O 1
ATOM 6347 N N . LEU A 1 783 ? 21.155 -6.859 -41.039 1.00 90.06 783 LEU A N 1
ATOM 6348 C CA . LEU A 1 783 ? 20.220 -7.287 -42.085 1.00 90.06 783 LEU A CA 1
ATOM 6349 C C . LEU A 1 783 ? 20.889 -7.348 -43.462 1.00 90.06 783 LEU A C 1
ATOM 6351 O O . LEU A 1 783 ? 20.668 -8.294 -44.220 1.00 90.06 783 LEU A O 1
ATOM 6355 N N . GLY A 1 784 ? 21.722 -6.364 -43.807 1.00 88.56 784 GLY A N 1
ATOM 6356 C CA . GLY A 1 784 ? 22.452 -6.331 -45.074 1.00 88.56 784 GLY A CA 1
ATOM 6357 C C . GLY A 1 784 ? 23.363 -7.548 -45.256 1.00 88.56 784 GLY A C 1
ATOM 6358 O O . GLY A 1 784 ? 23.369 -8.162 -46.327 1.00 88.56 784 GLY A O 1
ATOM 6359 N N . LYS A 1 785 ? 24.079 -7.950 -44.199 1.00 85.38 785 LYS A N 1
ATOM 6360 C CA . LYS A 1 785 ? 24.950 -9.138 -44.186 1.00 85.38 785 LYS A CA 1
ATOM 6361 C C . LYS A 1 785 ? 24.166 -10.440 -44.378 1.00 85.38 785 LYS A C 1
ATOM 6363 O O . LYS A 1 785 ? 24.699 -11.387 -44.954 1.00 85.38 785 LYS A O 1
ATOM 6368 N N . MET A 1 786 ? 22.902 -10.475 -43.959 1.00 82.19 786 MET A N 1
ATOM 6369 C CA . MET A 1 786 ? 22.029 -11.642 -44.079 1.00 82.19 786 MET A CA 1
ATOM 6370 C C . MET A 1 786 ? 21.343 -11.807 -45.440 1.00 82.19 786 MET A C 1
ATOM 6372 O O . MET A 1 786 ? 21.094 -12.935 -45.876 1.00 82.19 786 MET A O 1
ATOM 6376 N N . LYS A 1 787 ? 20.961 -10.712 -46.112 1.00 80.06 787 LYS A N 1
ATOM 6377 C CA . LYS A 1 787 ? 20.163 -10.812 -47.346 1.00 80.06 787 LYS A CA 1
ATOM 6378 C C . LYS A 1 787 ? 21.019 -11.340 -48.507 1.00 80.06 787 LYS A C 1
ATOM 6380 O O . LYS A 1 787 ? 21.957 -10.691 -48.959 1.00 80.06 787 LYS A O 1
ATOM 6385 N N . GLY A 1 788 ? 20.614 -12.473 -49.088 1.00 70.81 788 GLY A N 1
ATOM 6386 C CA . GLY A 1 788 ? 21.262 -13.048 -50.280 1.00 70.81 788 GLY A CA 1
ATOM 6387 C C . GLY A 1 788 ? 21.017 -12.277 -51.588 1.00 70.81 788 GLY A C 1
ATOM 6388 O O . GLY A 1 788 ? 21.730 -12.473 -52.570 1.00 70.81 788 GLY A O 1
ATOM 6389 N N . ASN A 1 789 ? 20.023 -11.381 -51.627 1.00 85.56 789 ASN A N 1
ATOM 6390 C CA . ASN A 1 789 ? 19.756 -10.531 -52.788 1.00 85.56 789 ASN A CA 1
ATOM 6391 C C . ASN A 1 789 ? 20.684 -9.302 -52.774 1.00 85.56 789 ASN A C 1
ATOM 6393 O O . ASN A 1 789 ? 20.590 -8.460 -51.879 1.00 85.56 789 ASN A O 1
ATOM 6397 N N . LYS A 1 790 ? 21.526 -9.181 -53.809 1.00 85.31 790 LYS A N 1
ATOM 6398 C CA . LYS A 1 790 ? 22.524 -8.111 -53.964 1.00 85.31 790 LYS A CA 1
ATOM 6399 C C . LYS A 1 790 ? 21.929 -6.696 -53.912 1.00 85.31 790 LYS A C 1
ATOM 6401 O O . LYS A 1 790 ? 22.526 -5.824 -53.290 1.00 85.31 790 LYS A O 1
ATOM 6406 N N . GLU A 1 791 ? 20.770 -6.460 -54.528 1.00 87.88 791 GLU A N 1
ATOM 6407 C CA . GLU A 1 791 ? 20.119 -5.141 -54.534 1.00 87.88 791 GLU A CA 1
ATOM 6408 C C . GLU A 1 791 ? 19.600 -4.768 -53.143 1.00 87.88 791 GLU A C 1
ATOM 6410 O O . GLU A 1 791 ? 19.834 -3.657 -52.669 1.00 87.88 791 GLU A O 1
ATOM 6415 N N . LYS A 1 792 ? 18.954 -5.718 -52.453 1.00 86.50 792 LYS A N 1
ATOM 6416 C CA . LYS A 1 792 ? 18.461 -5.507 -51.082 1.00 86.50 792 LYS A CA 1
ATOM 6417 C C . LYS A 1 792 ? 19.609 -5.285 -50.097 1.00 86.50 792 LYS A C 1
ATOM 6419 O O . LYS A 1 792 ? 19.513 -4.390 -49.262 1.00 86.50 792 LYS A O 1
ATOM 6424 N N . LYS A 1 793 ? 20.698 -6.053 -50.224 1.00 88.81 793 LYS A N 1
ATOM 6425 C CA . LYS A 1 793 ? 21.923 -5.871 -49.433 1.00 88.81 793 LYS A CA 1
ATOM 6426 C C . LYS A 1 793 ? 22.502 -4.466 -49.617 1.00 88.81 793 LYS A C 1
ATOM 6428 O O . LYS A 1 793 ? 22.738 -3.773 -48.634 1.00 88.81 793 LYS A O 1
ATOM 6433 N N . LEU A 1 794 ? 22.662 -4.019 -50.865 1.00 90.62 794 LEU A N 1
ATOM 6434 C CA . LEU A 1 794 ? 23.186 -2.685 -51.169 1.00 90.62 794 LEU A CA 1
ATOM 6435 C C . LEU A 1 794 ? 22.283 -1.569 -50.618 1.00 90.62 794 LEU A C 1
ATOM 6437 O O . LEU A 1 794 ? 22.781 -0.584 -50.082 1.00 90.62 794 LEU A O 1
ATOM 6441 N N . ALA A 1 795 ? 20.961 -1.722 -50.723 1.00 93.00 795 ALA A N 1
ATOM 6442 C CA . ALA A 1 795 ? 20.012 -0.752 -50.183 1.00 93.00 795 ALA A CA 1
ATOM 6443 C C . ALA A 1 795 ? 20.107 -0.628 -48.652 1.00 93.00 795 ALA A C 1
ATOM 6445 O O . ALA A 1 795 ? 20.052 0.484 -48.132 1.00 93.00 795 ALA A O 1
ATOM 6446 N N . LEU A 1 796 ? 20.271 -1.747 -47.940 1.00 93.38 796 LEU A N 1
ATOM 6447 C CA . LEU A 1 796 ? 20.430 -1.762 -46.482 1.00 93.38 796 LEU A CA 1
ATOM 6448 C C . LEU A 1 796 ? 21.762 -1.140 -46.048 1.00 93.38 796 LEU A C 1
ATOM 6450 O O . LEU A 1 796 ? 21.765 -0.275 -45.181 1.00 93.38 796 LEU A O 1
ATOM 6454 N N . PHE A 1 797 ? 22.872 -1.481 -46.708 1.00 94.06 797 PHE A N 1
ATOM 6455 C CA . PHE A 1 797 ? 24.170 -0.863 -46.417 1.00 94.06 797 PHE A CA 1
ATOM 6456 C C . PHE A 1 797 ? 24.195 0.640 -46.688 1.00 94.06 797 PHE A C 1
ATOM 6458 O O . PHE A 1 797 ? 24.761 1.384 -45.898 1.00 94.06 797 PHE A O 1
ATOM 6465 N N . ARG A 1 798 ? 23.515 1.123 -47.733 1.00 94.38 798 ARG A N 1
ATOM 6466 C CA . ARG A 1 798 ? 23.372 2.571 -47.957 1.00 94.38 798 ARG A CA 1
ATOM 6467 C C . ARG A 1 798 ? 22.617 3.271 -46.830 1.00 94.38 798 ARG A C 1
ATOM 6469 O O . ARG A 1 798 ? 22.991 4.380 -46.467 1.00 94.38 798 ARG A O 1
ATOM 6476 N N . LYS A 1 799 ? 21.578 2.638 -46.273 1.00 96.44 799 LYS A N 1
ATOM 6477 C CA . LYS A 1 799 ? 20.877 3.167 -45.092 1.00 96.44 799 LYS A CA 1
ATOM 6478 C C . LYS A 1 799 ? 21.786 3.185 -43.864 1.00 96.44 799 LYS A C 1
ATOM 6480 O O . LYS A 1 799 ? 21.820 4.194 -43.176 1.00 96.44 799 LYS A O 1
ATOM 6485 N N . ALA A 1 800 ? 22.561 2.121 -43.642 1.00 96.31 800 ALA A N 1
ATOM 6486 C CA . ALA A 1 800 ? 23.533 2.066 -42.551 1.00 96.31 800 ALA A CA 1
ATOM 6487 C C . ALA A 1 800 ? 24.598 3.171 -42.667 1.00 96.31 800 ALA A C 1
ATOM 6489 O O . ALA A 1 800 ? 24.845 3.879 -41.702 1.00 96.31 800 ALA A O 1
ATOM 6490 N N . ILE A 1 801 ? 25.177 3.371 -43.856 1.00 96.31 801 ILE A N 1
ATOM 6491 C CA . ILE A 1 801 ? 26.157 4.441 -44.114 1.00 96.31 801 ILE A CA 1
ATOM 6492 C C . ILE A 1 801 ? 25.544 5.823 -43.863 1.00 96.31 801 ILE A C 1
ATOM 6494 O O . ILE A 1 801 ? 26.188 6.677 -43.261 1.00 96.31 801 ILE A O 1
ATOM 6498 N N . ALA A 1 802 ? 24.305 6.052 -44.311 1.00 96.88 802 ALA A N 1
ATOM 6499 C CA . ALA A 1 802 ? 23.613 7.315 -44.068 1.00 96.88 802 ALA A CA 1
ATOM 6500 C C . ALA A 1 802 ? 23.430 7.585 -42.567 1.00 96.88 802 ALA A C 1
ATOM 6502 O O . ALA A 1 802 ? 23.722 8.690 -42.120 1.00 96.88 802 ALA A O 1
ATOM 6503 N N . ASP A 1 803 ? 23.013 6.578 -41.796 1.00 97.31 803 ASP A N 1
ATOM 6504 C CA . ASP A 1 803 ? 22.879 6.699 -40.343 1.00 97.31 803 ASP A CA 1
ATOM 6505 C C . ASP A 1 803 ? 24.237 6.910 -39.656 1.00 97.31 803 ASP A C 1
ATOM 6507 O O . ASP A 1 803 ? 24.337 7.778 -38.799 1.00 97.31 803 ASP A O 1
ATOM 6511 N N . TYR A 1 804 ? 25.306 6.211 -40.053 1.00 97.44 804 TYR A N 1
ATOM 6512 C CA . TYR A 1 804 ? 26.636 6.469 -39.487 1.00 97.44 804 TYR A CA 1
ATOM 6513 C C . TYR A 1 804 ? 27.145 7.879 -39.780 1.00 97.44 804 TYR A C 1
ATOM 6515 O O . TYR A 1 804 ? 27.753 8.485 -38.910 1.00 97.44 804 TYR A O 1
ATOM 6523 N N . ASN A 1 805 ? 26.872 8.439 -40.960 1.00 96.38 805 ASN A N 1
ATOM 6524 C CA . ASN A 1 805 ? 27.226 9.834 -41.234 1.00 96.38 805 ASN A CA 1
ATOM 6525 C C . ASN A 1 805 ? 26.441 10.803 -40.336 1.00 96.38 805 ASN A C 1
ATOM 6527 O O . ASN A 1 805 ? 27.029 11.738 -39.811 1.00 96.38 805 ASN A O 1
ATOM 6531 N N . LEU A 1 806 ? 25.148 10.546 -40.096 1.00 96.62 806 LEU A N 1
ATOM 6532 C CA . LEU A 1 806 ? 24.363 11.321 -39.125 1.00 96.62 806 LEU A CA 1
ATOM 6533 C C . LEU A 1 806 ? 24.907 11.170 -37.694 1.00 96.62 806 LEU A C 1
ATOM 6535 O O . LEU A 1 806 ? 24.877 12.128 -36.927 1.00 96.62 806 LEU A O 1
ATOM 6539 N N . ALA A 1 807 ? 25.416 9.988 -37.342 1.00 96.12 807 ALA A N 1
ATOM 6540 C CA . ALA A 1 807 ? 26.069 9.740 -36.062 1.00 96.12 807 ALA A CA 1
ATOM 6541 C C . ALA A 1 807 ? 27.386 10.531 -35.934 1.00 96.12 807 ALA A C 1
ATOM 6543 O O . ALA A 1 807 ? 27.592 11.181 -34.917 1.00 96.12 807 ALA A O 1
ATOM 6544 N N . ILE A 1 808 ? 28.222 10.559 -36.983 1.00 96.06 808 ILE A N 1
ATOM 6545 C CA . ILE A 1 808 ? 29.458 11.367 -37.046 1.00 96.06 808 ILE A CA 1
ATOM 6546 C C . ILE A 1 808 ? 29.146 12.863 -36.924 1.00 96.06 808 ILE A C 1
ATOM 6548 O O . ILE A 1 808 ? 29.840 13.581 -36.210 1.00 96.06 808 ILE A O 1
ATOM 6552 N N . ASP A 1 809 ? 28.099 13.337 -37.604 1.00 95.62 809 ASP A N 1
ATOM 6553 C CA . ASP A 1 809 ? 27.672 14.736 -37.516 1.00 95.62 809 ASP A CA 1
ATOM 6554 C C . ASP A 1 809 ? 27.229 15.105 -36.085 1.00 95.62 809 ASP A C 1
ATOM 6556 O O . ASP A 1 809 ? 27.404 16.250 -35.660 1.00 95.62 809 ASP A O 1
ATOM 6560 N N . ALA A 1 810 ? 26.659 14.148 -35.341 1.00 93.44 810 ALA A N 1
ATOM 6561 C CA . ALA A 1 810 ? 26.207 14.330 -33.962 1.00 93.44 810 ALA A CA 1
ATOM 6562 C C . ALA A 1 810 ? 27.343 14.203 -32.930 1.00 93.44 810 ALA A C 1
ATOM 6564 O O . ALA A 1 810 ? 27.402 15.001 -31.994 1.00 93.44 810 ALA A O 1
ATOM 6565 N N . ASP A 1 811 ? 28.234 13.224 -33.093 1.00 94.38 811 ASP A N 1
ATOM 6566 C CA . ASP A 1 811 ? 29.436 13.044 -32.281 1.00 94.38 811 ASP A CA 1
ATOM 6567 C C . ASP A 1 811 ? 30.613 12.545 -33.141 1.00 94.38 811 ASP A C 1
ATOM 6569 O O . ASP A 1 811 ? 30.736 11.344 -33.404 1.00 94.38 811 ASP A O 1
ATOM 6573 N N . PRO A 1 812 ? 31.506 13.447 -33.583 1.00 92.81 812 PRO A N 1
ATOM 6574 C CA . PRO A 1 812 ? 32.624 13.081 -34.441 1.00 92.81 812 PRO A CA 1
ATOM 6575 C C . PRO A 1 812 ? 33.787 12.413 -33.694 1.00 92.81 812 PRO A C 1
ATOM 6577 O O . PRO A 1 812 ? 34.751 12.028 -34.356 1.00 92.81 812 PRO A O 1
ATOM 6580 N N . ASN A 1 813 ? 33.742 12.308 -32.358 1.00 92.31 813 ASN A N 1
ATOM 6581 C CA . ASN A 1 813 ? 34.838 11.774 -31.539 1.00 92.31 813 ASN A CA 1
ATOM 6582 C C . ASN A 1 813 ? 34.605 10.334 -31.058 1.00 92.31 813 ASN A C 1
ATOM 6584 O O . ASN A 1 813 ? 35.381 9.858 -30.237 1.00 92.31 813 ASN A O 1
ATOM 6588 N N . ASP A 1 814 ? 33.570 9.654 -31.548 1.00 91.69 814 ASP A N 1
ATOM 6589 C CA . ASP A 1 814 ? 33.301 8.244 -31.250 1.00 91.69 814 ASP A CA 1
ATOM 6590 C C . ASP A 1 814 ? 33.960 7.351 -32.319 1.00 91.69 814 ASP A C 1
ATOM 6592 O O . ASP A 1 814 ? 33.528 7.292 -33.477 1.00 91.69 814 ASP A O 1
ATOM 6596 N N . GLU A 1 815 ? 35.051 6.674 -31.951 1.00 93.50 815 GLU A N 1
ATOM 6597 C CA . GLU A 1 815 ? 35.836 5.831 -32.853 1.00 93.50 815 GLU A CA 1
ATOM 6598 C C . GLU A 1 815 ? 35.086 4.583 -33.340 1.00 93.50 815 GLU A C 1
ATOM 6600 O O . GLU A 1 815 ? 35.369 4.090 -34.442 1.00 93.50 815 GLU A O 1
ATOM 6605 N N . ASP A 1 816 ? 34.121 4.082 -32.561 1.00 90.38 816 ASP A N 1
ATOM 6606 C CA . ASP A 1 816 ? 33.365 2.877 -32.900 1.00 90.38 816 ASP A CA 1
ATOM 6607 C C . ASP A 1 816 ? 32.489 3.117 -34.137 1.00 90.38 816 ASP A C 1
ATOM 6609 O O . ASP A 1 816 ? 32.276 2.201 -34.940 1.00 90.38 816 ASP A O 1
ATOM 6613 N N . ILE A 1 817 ? 32.036 4.356 -34.358 1.00 94.50 817 ILE A N 1
ATOM 6614 C CA . ILE A 1 817 ? 31.278 4.741 -35.557 1.00 94.50 817 ILE A CA 1
ATOM 6615 C C . ILE A 1 817 ? 32.123 4.548 -36.818 1.00 94.50 817 ILE A C 1
ATOM 6617 O O . ILE A 1 817 ? 31.691 3.906 -37.782 1.00 94.50 817 ILE A O 1
ATOM 6621 N N . TYR A 1 818 ? 33.343 5.087 -36.814 1.00 94.94 818 TYR A N 1
ATOM 6622 C CA . TYR A 1 818 ? 34.260 5.004 -37.950 1.00 94.94 818 TYR A CA 1
ATOM 6623 C C . TYR A 1 818 ? 34.711 3.567 -38.203 1.00 94.94 818 TYR A C 1
ATOM 6625 O O . TYR A 1 818 ? 34.801 3.133 -39.358 1.00 94.94 818 TYR A O 1
ATOM 6633 N N . TRP A 1 819 ? 34.944 2.808 -37.131 1.00 93.69 819 TRP A N 1
ATOM 6634 C CA . TRP A 1 819 ? 35.225 1.383 -37.206 1.00 93.69 819 TRP A CA 1
ATOM 6635 C C . TRP A 1 819 ? 34.104 0.618 -37.911 1.00 93.69 819 TRP A C 1
ATOM 6637 O O . TRP A 1 819 ? 34.357 -0.034 -38.927 1.00 93.69 819 TRP A O 1
ATOM 6647 N N . GLU A 1 820 ? 32.865 0.723 -37.432 1.00 92.50 820 GLU A N 1
ATOM 6648 C CA . GLU A 1 820 ? 31.735 -0.021 -37.995 1.00 92.50 820 GLU A CA 1
ATOM 6649 C C . GLU A 1 820 ? 31.436 0.387 -39.442 1.00 92.50 820 GLU A C 1
ATOM 6651 O O . GLU A 1 820 ? 31.193 -0.465 -40.306 1.00 92.50 820 GLU A O 1
ATOM 6656 N N . LEU A 1 821 ? 31.536 1.684 -39.747 1.00 94.94 821 LEU A N 1
ATOM 6657 C CA . LEU A 1 821 ? 31.401 2.195 -41.106 1.00 94.94 821 LEU A CA 1
ATOM 6658 C C . LEU A 1 821 ? 32.481 1.616 -42.034 1.00 94.94 821 LEU A C 1
ATOM 6660 O O . LEU A 1 821 ? 32.170 1.199 -43.154 1.00 94.94 821 LEU A O 1
ATOM 6664 N N . SER A 1 822 ? 33.731 1.511 -41.568 1.00 94.88 822 SER A N 1
ATOM 6665 C CA . SER A 1 822 ? 34.816 0.910 -42.352 1.00 94.88 822 SER A CA 1
ATOM 6666 C C . SER A 1 822 ? 34.539 -0.553 -42.708 1.00 94.88 822 SER A C 1
ATOM 6668 O O . SER A 1 822 ? 34.796 -0.967 -43.840 1.00 94.88 822 SER A O 1
ATOM 6670 N N . LEU A 1 823 ? 33.943 -1.329 -41.795 1.00 92.19 823 LEU A N 1
ATOM 6671 C CA . LEU A 1 823 ? 33.599 -2.731 -42.044 1.00 92.19 823 LEU A CA 1
ATOM 6672 C C . LEU A 1 823 ? 32.557 -2.866 -43.162 1.00 92.19 823 LEU A C 1
ATOM 6674 O O . LEU A 1 823 ? 32.678 -3.754 -44.008 1.00 92.19 823 LEU A O 1
ATOM 6678 N N . ILE A 1 824 ? 31.569 -1.967 -43.213 1.00 92.81 824 ILE A N 1
ATOM 6679 C CA . ILE A 1 824 ? 30.573 -1.937 -44.296 1.00 92.81 824 ILE A CA 1
ATOM 6680 C C . ILE A 1 824 ? 31.222 -1.564 -45.631 1.00 92.81 824 ILE A C 1
ATOM 6682 O O . ILE A 1 824 ? 30.932 -2.190 -46.652 1.00 92.81 824 ILE A O 1
ATOM 6686 N N . LEU A 1 825 ? 32.109 -0.568 -45.637 1.00 93.75 825 LEU A N 1
ATOM 6687 C CA . LEU A 1 825 ? 32.810 -0.133 -46.847 1.00 93.75 825 LEU A CA 1
ATOM 6688 C C . LEU A 1 825 ? 33.722 -1.241 -47.396 1.00 93.75 825 LEU A C 1
ATOM 6690 O O . LEU A 1 825 ? 33.749 -1.473 -48.606 1.00 93.75 825 LEU A O 1
ATOM 6694 N N . ILE A 1 826 ? 34.383 -2.010 -46.523 1.00 91.38 826 ILE A N 1
ATOM 6695 C CA . ILE A 1 826 ? 35.142 -3.211 -46.910 1.00 91.38 826 ILE A CA 1
ATOM 6696 C C . ILE A 1 826 ? 34.218 -4.261 -47.542 1.00 91.38 826 ILE A C 1
ATOM 6698 O O . ILE A 1 826 ? 34.548 -4.805 -48.600 1.00 91.38 826 ILE A O 1
ATOM 6702 N N . ASP A 1 827 ? 33.044 -4.515 -46.953 1.00 87.56 827 ASP A N 1
ATOM 6703 C CA . ASP A 1 827 ? 32.045 -5.442 -47.504 1.00 87.56 827 ASP A CA 1
ATOM 6704 C C . ASP A 1 827 ? 31.506 -4.988 -48.877 1.00 87.56 827 ASP A C 1
ATOM 6706 O O . ASP A 1 827 ? 31.123 -5.823 -49.709 1.00 87.56 827 ASP A O 1
ATOM 6710 N N . LEU A 1 828 ? 31.487 -3.675 -49.132 1.00 90.19 828 LEU A N 1
ATOM 6711 C CA . LEU A 1 828 ? 31.145 -3.061 -50.419 1.00 90.19 828 LEU A CA 1
ATOM 6712 C C . LEU A 1 828 ? 32.322 -2.990 -51.406 1.00 90.19 828 LEU A C 1
ATOM 6714 O O . LEU A 1 828 ? 32.091 -2.739 -52.590 1.00 90.19 828 LEU A O 1
ATOM 6718 N N . LYS A 1 829 ? 33.548 -3.293 -50.958 1.00 91.31 829 LYS A N 1
ATOM 6719 C CA . LYS A 1 829 ? 34.815 -3.128 -51.695 1.00 91.31 829 LYS A CA 1
ATOM 6720 C C . LYS A 1 829 ? 35.167 -1.672 -52.022 1.00 91.31 829 LYS A C 1
ATOM 6722 O O . LYS A 1 829 ? 35.864 -1.403 -52.997 1.00 91.31 829 LYS A O 1
ATOM 6727 N N . GLU A 1 830 ? 34.701 -0.736 -51.206 1.00 93.19 830 GLU A N 1
ATOM 6728 C CA . GLU A 1 830 ? 35.030 0.690 -51.277 1.00 93.19 830 GLU A CA 1
ATOM 6729 C C . GLU A 1 830 ? 36.265 0.966 -50.400 1.00 93.19 830 GLU A C 1
ATOM 6731 O O . GLU A 1 830 ? 36.198 1.603 -49.350 1.00 93.19 830 GLU A O 1
ATOM 6736 N N . TYR A 1 831 ? 37.412 0.404 -50.802 1.00 93.94 831 TYR A N 1
ATOM 6737 C CA . TYR A 1 831 ? 38.604 0.318 -49.948 1.00 93.94 831 TYR A CA 1
ATOM 6738 C C . TYR A 1 831 ? 39.265 1.668 -49.636 1.00 93.94 831 TYR A C 1
ATOM 6740 O O . TYR A 1 831 ? 39.830 1.828 -48.557 1.00 93.94 831 TYR A O 1
ATOM 6748 N N . VAL A 1 832 ? 39.161 2.643 -50.546 1.00 92.38 832 VAL A N 1
ATOM 6749 C CA . VAL A 1 832 ? 39.627 4.026 -50.338 1.00 92.38 832 VAL A CA 1
ATOM 6750 C C . VAL A 1 832 ? 38.958 4.645 -49.120 1.00 92.38 832 VAL A C 1
ATOM 6752 O O . VAL A 1 832 ? 39.629 5.103 -48.195 1.00 92.38 832 VAL A O 1
ATOM 6755 N N . ASP A 1 833 ? 37.629 4.640 -49.105 1.00 92.81 833 ASP A N 1
ATOM 6756 C CA . ASP A 1 833 ? 36.879 5.282 -48.036 1.00 92.81 833 ASP A CA 1
ATOM 6757 C C . ASP A 1 833 ? 36.963 4.453 -46.752 1.00 92.81 833 ASP A C 1
ATOM 6759 O O . ASP A 1 833 ? 37.123 5.027 -45.679 1.00 92.81 833 ASP A O 1
ATOM 6763 N N . ALA A 1 834 ? 37.014 3.117 -46.843 1.00 94.69 834 ALA A N 1
ATOM 6764 C CA . ALA A 1 834 ? 37.298 2.263 -45.689 1.00 94.69 834 ALA A CA 1
ATOM 6765 C C . ALA A 1 834 ? 38.632 2.614 -45.005 1.00 94.69 834 ALA A C 1
ATOM 6767 O O . ALA A 1 834 ? 38.684 2.728 -43.779 1.00 94.69 834 ALA A O 1
ATOM 6768 N N . ALA A 1 835 ? 39.701 2.818 -45.784 1.00 93.50 835 ALA A N 1
ATOM 6769 C CA . ALA A 1 835 ? 41.011 3.187 -45.257 1.00 93.50 835 ALA A CA 1
ATOM 6770 C C . ALA A 1 835 ? 40.990 4.560 -44.567 1.00 93.50 835 ALA A C 1
ATOM 6772 O O . ALA A 1 835 ? 41.598 4.717 -43.509 1.00 93.50 835 ALA A O 1
ATOM 6773 N N . LYS A 1 836 ? 40.251 5.534 -45.118 1.00 94.62 836 LYS A N 1
ATOM 6774 C CA . LYS A 1 836 ? 40.065 6.850 -44.485 1.00 94.62 836 LYS A CA 1
ATOM 6775 C C . LYS A 1 836 ? 39.350 6.742 -43.140 1.00 94.62 836 LYS A C 1
ATOM 6777 O O . LYS A 1 836 ? 39.864 7.256 -42.154 1.00 94.62 836 LYS A O 1
ATOM 6782 N N . ARG A 1 837 ? 38.229 6.011 -43.073 1.00 96.31 837 ARG A N 1
ATOM 6783 C CA . ARG A 1 837 ? 37.486 5.806 -41.815 1.00 96.31 837 ARG A CA 1
ATOM 6784 C C . ARG A 1 837 ? 38.341 5.103 -40.750 1.00 96.31 837 ARG A C 1
ATOM 6786 O O . ARG A 1 837 ? 38.345 5.517 -39.599 1.00 96.31 837 ARG A O 1
ATOM 6793 N N . LEU A 1 838 ? 39.132 4.090 -41.122 1.00 94.88 838 LEU A N 1
ATOM 6794 C CA . LEU A 1 838 ? 40.067 3.436 -40.188 1.00 94.88 838 LEU A CA 1
ATOM 6795 C C . LEU A 1 838 ? 41.140 4.399 -39.657 1.00 94.88 838 LEU A C 1
ATOM 6797 O O . LEU A 1 838 ? 41.537 4.298 -38.500 1.00 94.88 838 LEU A O 1
ATOM 6801 N N . ILE A 1 839 ? 41.602 5.337 -40.484 1.00 93.88 839 ILE A N 1
ATOM 6802 C CA . ILE A 1 839 ? 42.555 6.378 -40.080 1.00 93.88 839 ILE A CA 1
ATOM 6803 C C . ILE A 1 839 ? 41.916 7.402 -39.136 1.00 93.88 839 ILE A C 1
ATOM 6805 O O . ILE A 1 839 ? 42.568 7.830 -38.186 1.00 93.88 839 ILE A O 1
ATOM 6809 N N . GLU A 1 840 ? 40.654 7.764 -39.355 1.00 94.69 840 GLU A N 1
ATOM 6810 C CA . GLU A 1 840 ? 39.891 8.616 -38.436 1.00 94.69 840 GLU A CA 1
ATOM 6811 C C . GLU A 1 840 ? 39.701 7.928 -37.075 1.00 94.69 840 GLU A C 1
ATOM 6813 O O . GLU A 1 840 ? 40.016 8.534 -36.051 1.00 94.69 840 GLU A O 1
ATOM 6818 N N . ALA A 1 841 ? 39.331 6.640 -37.058 1.00 94.06 841 ALA A N 1
ATOM 6819 C CA . ALA A 1 841 ? 39.264 5.841 -35.829 1.00 94.06 841 ALA A CA 1
ATOM 6820 C C . ALA A 1 841 ? 40.615 5.811 -35.089 1.00 94.06 841 ALA A C 1
ATOM 6822 O O . ALA A 1 841 ? 40.672 6.053 -33.887 1.00 94.06 841 ALA A O 1
ATOM 6823 N N . LEU A 1 842 ? 41.720 5.590 -35.815 1.00 92.88 842 LEU A N 1
ATOM 6824 C CA . LEU A 1 842 ? 43.085 5.598 -35.269 1.00 92.88 842 LEU A CA 1
ATOM 6825 C C . LEU A 1 842 ? 43.517 6.954 -34.704 1.00 92.88 842 LEU A C 1
ATOM 6827 O O . LEU A 1 842 ? 44.323 7.003 -33.772 1.00 92.88 842 LEU A O 1
ATOM 6831 N N . ASN A 1 843 ? 43.039 8.048 -35.298 1.00 92.12 843 ASN A N 1
ATOM 6832 C CA . ASN A 1 843 ? 43.328 9.397 -34.830 1.00 92.12 843 ASN A CA 1
ATOM 6833 C C . ASN A 1 843 ? 42.632 9.695 -33.496 1.00 92.12 843 ASN A C 1
ATOM 6835 O O . ASN A 1 843 ? 43.212 10.382 -32.657 1.00 92.12 843 ASN A O 1
ATOM 6839 N N . ILE A 1 844 ? 41.422 9.164 -33.305 1.00 92.56 844 ILE A N 1
ATOM 6840 C CA . ILE A 1 844 ? 40.670 9.267 -32.051 1.00 92.56 844 ILE A CA 1
ATOM 6841 C C . ILE A 1 844 ? 41.293 8.343 -30.997 1.00 92.56 844 ILE A C 1
ATOM 6843 O O . ILE A 1 844 ? 41.765 8.814 -29.961 1.00 92.56 844 ILE A O 1
ATOM 6847 N N . GLN A 1 845 ? 41.377 7.041 -31.292 1.00 91.75 845 GLN A N 1
ATOM 6848 C CA . GLN A 1 845 ? 41.938 6.027 -30.402 1.00 91.75 845 GLN A CA 1
ATOM 6849 C C . GLN A 1 845 ? 42.866 5.079 -31.167 1.00 91.75 845 GLN A C 1
ATOM 6851 O O . GLN A 1 845 ? 42.461 4.302 -32.029 1.00 91.75 845 GLN A O 1
ATOM 6856 N N . ASN A 1 846 ? 44.156 5.110 -30.836 1.00 89.75 846 ASN A N 1
ATOM 6857 C CA . ASN A 1 846 ? 45.155 4.295 -31.524 1.00 89.75 846 ASN A CA 1
ATOM 6858 C C . ASN A 1 846 ? 45.158 2.841 -31.013 1.00 89.75 846 ASN A C 1
ATOM 6860 O O . ASN A 1 846 ? 45.979 2.478 -30.168 1.00 89.75 846 ASN A O 1
ATOM 6864 N N . GLU A 1 847 ? 44.257 2.009 -31.538 1.00 91.31 847 GLU A N 1
ATOM 6865 C CA . GLU A 1 847 ? 44.173 0.579 -31.216 1.00 91.31 847 GLU A CA 1
ATOM 6866 C C . GLU A 1 847 ? 44.718 -0.332 -32.322 1.00 91.31 847 GLU A C 1
ATOM 6868 O O . GLU A 1 847 ? 44.555 -0.085 -33.518 1.00 91.31 847 GLU A O 1
ATOM 6873 N N . GLN A 1 848 ? 45.293 -1.469 -31.917 1.00 91.94 848 GLN A N 1
ATOM 6874 C CA . GLN A 1 848 ? 45.830 -2.470 -32.844 1.00 91.94 848 GLN A CA 1
ATOM 6875 C C . GLN A 1 848 ? 44.759 -3.040 -33.791 1.00 91.94 848 GLN A C 1
ATOM 6877 O O . GLN A 1 848 ? 45.053 -3.286 -34.958 1.00 91.94 848 GLN A O 1
ATOM 6882 N N . LYS A 1 849 ? 43.503 -3.173 -33.335 1.00 93.38 849 LYS A N 1
ATOM 6883 C CA . LYS A 1 849 ? 42.397 -3.731 -34.138 1.00 93.38 849 LYS A CA 1
ATOM 6884 C C . LYS A 1 849 ? 42.156 -2.959 -35.446 1.00 93.38 849 LYS A C 1
ATOM 6886 O O . LYS A 1 849 ? 41.791 -3.557 -36.458 1.00 93.38 849 LYS A O 1
ATOM 6891 N N . TYR A 1 850 ? 42.403 -1.646 -35.443 1.00 94.38 850 TYR A N 1
ATOM 6892 C CA . TYR A 1 850 ? 42.264 -0.793 -36.624 1.00 94.38 850 TYR A CA 1
ATOM 6893 C C . TYR A 1 850 ? 43.405 -1.016 -37.614 1.00 94.38 850 TYR A C 1
ATOM 6895 O O . TYR A 1 850 ? 43.160 -1.168 -38.812 1.00 94.38 850 TYR A O 1
ATOM 6903 N N . TRP A 1 851 ? 44.638 -1.132 -37.117 1.00 92.69 851 TRP A N 1
ATOM 6904 C CA . TRP A 1 851 ? 45.796 -1.501 -37.933 1.00 92.69 851 TRP A CA 1
ATOM 6905 C C . TRP A 1 851 ? 45.628 -2.881 -38.571 1.00 92.69 851 TRP A C 1
ATOM 6907 O O . TRP A 1 851 ? 45.880 -3.033 -39.765 1.00 92.69 851 TRP A O 1
ATOM 6917 N N . ASP A 1 852 ? 45.130 -3.855 -37.809 1.00 93.50 852 ASP A N 1
ATOM 6918 C CA . ASP A 1 852 ? 44.905 -5.227 -38.276 1.00 93.50 852 ASP A CA 1
ATOM 6919 C C . ASP A 1 852 ? 43.876 -5.305 -39.416 1.00 93.50 852 ASP A C 1
ATOM 6921 O O . ASP A 1 852 ? 43.918 -6.233 -40.226 1.00 93.50 852 ASP A O 1
ATOM 6925 N N . LYS A 1 853 ? 42.957 -4.333 -39.514 1.00 93.75 853 LYS A N 1
ATOM 6926 C CA . LYS A 1 853 ? 42.052 -4.193 -40.665 1.00 93.75 853 LYS A CA 1
ATOM 6927 C C . LYS A 1 853 ? 42.607 -3.332 -41.786 1.00 93.75 853 LYS A C 1
ATOM 6929 O O . LYS A 1 853 ? 42.325 -3.642 -42.938 1.00 93.75 853 LYS A O 1
ATOM 6934 N N . LEU A 1 854 ? 43.370 -2.288 -41.472 1.00 94.19 854 LEU A N 1
ATOM 6935 C CA . LEU A 1 854 ? 43.891 -1.340 -42.454 1.00 94.19 854 LEU A CA 1
ATOM 6936 C C . LEU A 1 854 ? 45.027 -1.939 -43.292 1.00 94.19 854 LEU A C 1
ATOM 6938 O O . LEU A 1 854 ? 44.996 -1.840 -44.515 1.00 94.19 854 LEU A O 1
ATOM 6942 N N . LEU A 1 855 ? 46.008 -2.582 -42.652 1.00 92.69 855 LEU A N 1
ATOM 6943 C CA . LEU A 1 855 ? 47.211 -3.082 -43.328 1.00 92.69 855 LEU A CA 1
ATOM 6944 C C . LEU A 1 855 ? 46.906 -4.107 -44.437 1.00 92.69 855 LEU A C 1
ATOM 6946 O O . LEU A 1 855 ? 47.437 -3.937 -45.534 1.00 92.69 855 LEU A O 1
ATOM 6950 N N . PRO A 1 856 ? 46.009 -5.100 -44.247 1.00 94.19 856 PRO A N 1
ATOM 6951 C CA . PRO A 1 856 ? 45.660 -6.034 -45.319 1.00 94.19 856 PRO A CA 1
ATOM 6952 C C . PRO A 1 856 ? 45.025 -5.375 -46.552 1.00 94.19 856 PRO A C 1
ATOM 6954 O O . PRO A 1 856 ? 45.064 -5.953 -47.636 1.00 94.19 856 PRO A O 1
ATOM 6957 N N . LEU A 1 857 ? 44.435 -4.177 -46.427 1.00 93.00 857 LEU A N 1
ATOM 6958 C CA . LEU A 1 857 ? 43.881 -3.462 -47.585 1.00 93.00 857 LEU A CA 1
ATOM 6959 C C . LEU A 1 857 ? 44.984 -2.997 -48.539 1.00 93.00 857 LEU A C 1
ATOM 6961 O O . LEU A 1 857 ? 44.759 -2.934 -49.746 1.00 93.00 857 LEU A O 1
ATOM 6965 N N . PHE A 1 858 ? 46.183 -2.724 -48.022 1.00 92.38 858 PHE A N 1
ATOM 6966 C CA . PHE A 1 858 ? 47.334 -2.331 -48.831 1.00 92.38 858 PHE A CA 1
ATOM 6967 C C . PHE A 1 858 ? 47.869 -3.485 -49.678 1.00 92.38 858 PHE A C 1
ATOM 6969 O O . PHE A 1 858 ? 48.319 -3.256 -50.797 1.00 92.38 858 PHE A O 1
ATOM 6976 N N . ASP A 1 859 ? 47.746 -4.724 -49.201 1.00 88.62 859 ASP A N 1
ATOM 6977 C CA . ASP A 1 859 ? 48.085 -5.903 -50.002 1.00 88.62 859 ASP A CA 1
ATOM 6978 C C . ASP A 1 859 ? 47.071 -6.129 -51.137 1.00 88.62 859 ASP A C 1
ATOM 6980 O O . ASP A 1 859 ? 47.427 -6.614 -52.212 1.00 88.62 859 ASP A O 1
ATOM 6984 N N . ILE A 1 860 ? 45.802 -5.762 -50.916 1.00 89.50 860 ILE A N 1
ATOM 6985 C CA . ILE A 1 860 ? 44.733 -5.864 -51.922 1.00 89.50 860 ILE A CA 1
ATOM 6986 C C . ILE A 1 860 ? 44.884 -4.775 -52.992 1.00 89.50 860 ILE A C 1
ATOM 6988 O O . ILE A 1 860 ? 44.754 -5.056 -54.185 1.00 89.50 860 ILE A O 1
ATOM 6992 N N . GLU A 1 861 ? 45.143 -3.532 -52.584 1.00 90.62 861 GLU A N 1
ATOM 6993 C CA . GLU A 1 861 ? 45.253 -2.379 -53.479 1.00 90.62 861 GLU A CA 1
ATOM 6994 C C . GLU A 1 861 ? 46.388 -1.439 -53.006 1.00 90.62 861 GLU A C 1
ATOM 6996 O O . GLU A 1 861 ? 46.145 -0.480 -52.272 1.00 90.62 861 GLU A O 1
ATOM 7001 N N . PRO A 1 862 ? 47.646 -1.664 -53.450 1.00 87.06 862 PRO A N 1
ATOM 7002 C CA . PRO A 1 862 ? 48.836 -0.971 -52.923 1.00 87.06 862 PRO A CA 1
ATOM 7003 C C . PRO A 1 862 ? 48.805 0.559 -52.994 1.00 87.06 862 PRO A C 1
ATOM 7005 O O . PRO A 1 862 ? 49.361 1.241 -52.134 1.00 87.06 862 PRO A O 1
ATOM 7008 N N . LYS A 1 863 ? 48.102 1.128 -53.981 1.00 88.31 863 LYS A N 1
ATOM 7009 C CA . LYS A 1 863 ? 47.948 2.587 -54.115 1.00 88.31 863 LYS A CA 1
ATOM 7010 C C . LYS A 1 863 ? 47.198 3.241 -52.948 1.00 88.31 863 LYS A C 1
ATOM 7012 O O . LYS A 1 863 ? 47.393 4.432 -52.713 1.00 88.31 863 LYS A O 1
ATOM 7017 N N . LEU A 1 864 ? 46.403 2.477 -52.191 1.00 90.25 864 LEU A N 1
ATOM 7018 C CA . LEU A 1 864 ? 45.683 2.971 -51.014 1.00 90.25 864 LEU A CA 1
ATOM 7019 C C . LEU A 1 864 ? 46.624 3.504 -49.939 1.00 90.25 864 LEU A C 1
ATOM 7021 O O . LEU A 1 864 ? 46.243 4.405 -49.199 1.00 90.25 864 LEU A O 1
ATOM 7025 N N . VAL A 1 865 ? 47.861 3.000 -49.870 1.00 90.31 865 VAL A N 1
ATOM 7026 C CA . VAL A 1 865 ? 48.853 3.465 -48.894 1.00 90.31 865 VAL A CA 1
ATOM 7027 C C . VAL A 1 865 ? 49.131 4.962 -49.060 1.00 90.31 865 VAL A C 1
ATOM 7029 O O . VAL A 1 865 ? 49.265 5.685 -48.073 1.00 90.31 865 VAL A O 1
ATOM 7032 N N . ALA A 1 866 ? 49.189 5.454 -50.302 1.00 89.50 866 ALA A N 1
ATOM 7033 C CA . ALA A 1 866 ? 49.425 6.869 -50.575 1.00 89.50 866 ALA A CA 1
ATOM 7034 C C . ALA A 1 866 ? 48.238 7.744 -50.149 1.00 89.50 866 ALA A C 1
ATOM 7036 O O . ALA A 1 866 ? 48.436 8.810 -49.564 1.00 89.50 866 ALA A O 1
ATOM 7037 N N . GLU A 1 867 ? 47.014 7.276 -50.395 1.00 91.38 867 GLU A N 1
ATOM 7038 C CA . GLU A 1 867 ? 45.792 7.964 -49.971 1.00 91.38 867 GLU A CA 1
ATOM 7039 C C . GLU A 1 867 ? 45.649 7.967 -48.444 1.00 91.38 867 GLU A C 1
ATOM 7041 O O . GLU A 1 867 ? 45.361 9.008 -47.857 1.00 91.38 867 GLU A O 1
ATOM 7046 N N . ALA A 1 868 ? 45.956 6.842 -47.795 1.00 90.88 868 ALA A N 1
ATOM 7047 C CA . ALA A 1 868 ? 45.977 6.694 -46.346 1.00 90.88 868 ALA A CA 1
ATOM 7048 C C . ALA A 1 868 ? 46.985 7.654 -45.686 1.00 90.88 868 ALA A C 1
ATOM 7050 O O . ALA A 1 868 ? 46.641 8.391 -44.764 1.00 90.88 868 ALA A O 1
ATOM 7051 N N . VAL A 1 869 ? 48.220 7.717 -46.198 1.00 90.81 869 VAL A N 1
ATOM 7052 C CA . VAL A 1 869 ? 49.245 8.666 -45.729 1.00 90.81 869 VAL A CA 1
ATOM 7053 C C . VAL A 1 869 ? 48.810 10.115 -45.940 1.00 90.81 869 VAL A C 1
ATOM 7055 O O . VAL A 1 869 ? 49.015 10.943 -45.053 1.00 90.81 869 VAL A O 1
ATOM 7058 N N . SER A 1 870 ? 48.222 10.437 -47.096 1.00 91.69 870 SER A N 1
ATOM 7059 C CA . SER A 1 870 ? 47.730 11.788 -47.384 1.00 91.69 870 SER A CA 1
ATOM 7060 C C . SER A 1 870 ? 46.638 12.200 -46.401 1.00 91.69 870 SER A C 1
ATOM 7062 O O . SER A 1 870 ? 46.728 13.270 -45.803 1.00 91.69 870 SER A O 1
ATOM 7064 N N . HIS A 1 871 ? 45.647 11.335 -46.195 1.00 93.75 871 HIS A N 1
ATOM 7065 C CA . HIS A 1 871 ? 44.526 11.611 -45.309 1.00 93.75 871 HIS A CA 1
ATOM 7066 C C . HIS A 1 871 ? 44.955 11.678 -43.838 1.00 93.75 871 HIS A C 1
ATOM 7068 O O . HIS A 1 871 ? 44.560 12.596 -43.129 1.00 93.75 871 HIS A O 1
ATOM 7074 N N . TYR A 1 872 ? 45.853 10.795 -43.386 1.00 91.94 872 TYR A N 1
ATOM 7075 C CA . TYR A 1 872 ? 46.420 10.872 -42.035 1.00 91.94 872 TYR A CA 1
ATOM 7076 C C . TYR A 1 872 ? 47.093 12.229 -41.781 1.00 91.94 872 TYR A C 1
ATOM 7078 O O . TYR A 1 872 ? 46.886 12.851 -40.739 1.00 91.94 872 TYR A O 1
ATOM 7086 N N . LYS A 1 873 ? 47.895 12.720 -42.734 1.00 91.94 873 LYS A N 1
ATOM 7087 C CA . LYS A 1 873 ? 48.540 14.039 -42.620 1.00 91.94 873 LYS A CA 1
ATOM 7088 C C . LYS A 1 873 ? 47.519 15.173 -42.599 1.00 91.94 873 LYS A C 1
ATOM 7090 O O . LYS A 1 873 ? 47.703 16.127 -41.850 1.00 91.94 873 LYS A O 1
ATOM 7095 N N . GLU A 1 874 ? 46.467 15.060 -43.405 1.00 93.12 874 GLU A N 1
ATOM 7096 C CA . GLU A 1 874 ? 45.372 16.029 -43.470 1.00 93.12 874 GLU A CA 1
ATOM 7097 C C . GLU A 1 874 ? 44.651 16.156 -42.123 1.00 93.12 874 GLU A C 1
ATOM 7099 O O . GLU A 1 874 ? 44.550 17.262 -41.597 1.00 93.12 874 GLU A O 1
ATOM 7104 N N . ILE A 1 875 ? 44.223 15.039 -41.526 1.00 90.94 875 ILE A N 1
ATOM 7105 C CA . ILE A 1 875 ? 43.421 15.069 -40.293 1.00 90.94 875 ILE A CA 1
ATOM 7106 C C . ILE A 1 875 ? 44.254 15.321 -39.028 1.00 90.94 875 ILE A C 1
ATOM 7108 O O . ILE A 1 875 ? 43.747 15.883 -38.061 1.00 90.94 875 ILE A O 1
ATOM 7112 N N . THR A 1 876 ? 45.538 14.938 -39.015 1.00 86.62 876 THR A N 1
ATOM 7113 C CA . THR A 1 876 ? 46.416 15.129 -37.841 1.00 86.62 876 THR A CA 1
ATOM 7114 C C . THR A 1 876 ? 47.230 16.421 -37.883 1.00 86.62 876 THR A C 1
ATOM 7116 O O . THR A 1 876 ? 47.782 16.832 -36.860 1.00 86.62 876 THR A O 1
ATOM 7119 N N . GLY A 1 877 ? 47.400 17.022 -39.065 1.00 85.19 877 GLY A N 1
ATOM 7120 C CA . GLY A 1 877 ? 48.333 18.127 -39.300 1.00 85.19 877 GLY A CA 1
ATOM 7121 C C . GLY A 1 877 ? 49.817 17.761 -39.125 1.00 85.19 877 GLY A C 1
ATOM 7122 O O . GLY A 1 877 ? 50.674 18.647 -39.162 1.00 85.19 877 GLY A O 1
ATOM 7123 N N . LYS A 1 878 ? 50.152 16.478 -38.913 1.00 85.06 878 LYS A N 1
ATOM 7124 C CA . LYS A 1 878 ? 51.529 16.014 -38.679 1.00 85.06 878 LYS A CA 1
ATOM 7125 C C . LYS A 1 878 ? 52.240 15.743 -40.000 1.00 85.06 878 LYS A C 1
ATOM 7127 O O . LYS A 1 878 ? 51.686 15.145 -40.916 1.00 85.06 878 LYS A O 1
ATOM 7132 N N . THR A 1 879 ? 53.506 16.142 -40.091 1.00 77.19 879 THR A N 1
ATOM 7133 C CA . THR A 1 879 ? 54.368 15.840 -41.247 1.00 77.19 879 THR A CA 1
ATOM 7134 C C . THR A 1 879 ? 54.927 14.417 -41.201 1.00 77.19 879 THR A C 1
ATOM 7136 O O . THR A 1 879 ? 55.094 13.792 -42.253 1.00 77.19 879 THR A O 1
ATOM 7139 N N . GLU A 1 880 ? 55.185 13.899 -39.998 1.00 83.06 880 GLU A N 1
ATOM 7140 C CA . GLU A 1 880 ? 55.627 12.525 -39.747 1.00 83.06 880 GLU A CA 1
ATOM 7141 C C . GLU A 1 880 ? 54.425 11.585 -39.578 1.00 83.06 880 GLU A C 1
ATOM 7143 O O . GLU A 1 880 ? 53.473 11.894 -38.856 1.00 83.06 880 GLU A O 1
ATOM 7148 N N . VAL A 1 881 ? 54.472 10.432 -40.255 1.00 86.81 881 VAL A N 1
ATOM 7149 C CA . VAL A 1 881 ? 53.435 9.390 -40.188 1.00 86.81 881 VAL A CA 1
ATOM 7150 C C . VAL A 1 881 ? 53.909 8.199 -39.348 1.00 86.81 881 VAL A C 1
ATOM 7152 O O . VAL A 1 881 ? 55.117 7.957 -39.301 1.00 86.81 881 VAL A O 1
ATOM 7155 N N . PRO A 1 882 ? 52.994 7.452 -38.699 1.00 88.31 882 PRO A N 1
ATOM 7156 C CA . PRO A 1 882 ? 53.326 6.258 -37.933 1.00 88.31 882 PRO A CA 1
ATOM 7157 C C . PRO A 1 882 ? 54.141 5.265 -38.756 1.00 88.31 882 PRO A C 1
ATOM 7159 O O . PRO A 1 882 ? 53.929 5.127 -39.963 1.00 88.31 882 PRO A O 1
ATOM 7162 N N . GLU A 1 883 ? 55.040 4.538 -38.095 1.00 86.81 883 GLU A N 1
ATOM 7163 C CA . GLU A 1 883 ? 55.927 3.567 -38.745 1.00 86.81 883 GLU A CA 1
ATOM 7164 C C . GLU A 1 883 ? 55.130 2.501 -39.525 1.00 86.81 883 GLU A C 1
ATOM 7166 O O . GLU A 1 883 ? 55.525 2.099 -40.619 1.00 86.81 883 GLU A O 1
ATOM 7171 N N . GLN A 1 884 ? 53.945 2.146 -39.018 1.00 88.12 884 GLN A N 1
ATOM 7172 C CA . GLN A 1 884 ? 52.973 1.245 -39.640 1.00 88.12 884 GLN A CA 1
ATOM 7173 C C . GLN A 1 884 ? 52.450 1.741 -41.002 1.00 88.12 884 GLN A C 1
ATOM 7175 O O . GLN A 1 884 ? 52.106 0.917 -41.842 1.00 88.12 884 GLN A O 1
ATOM 7180 N N . LEU A 1 885 ? 52.399 3.058 -41.251 1.00 88.56 885 LEU A N 1
ATOM 7181 C CA . LEU A 1 885 ? 52.077 3.635 -42.570 1.00 88.56 885 LEU A CA 1
ATOM 7182 C C . LEU A 1 885 ? 53.332 3.938 -43.387 1.00 88.56 885 LEU A C 1
ATOM 7184 O O . LEU A 1 885 ? 53.309 3.861 -44.615 1.00 88.56 885 LEU A O 1
ATOM 7188 N N . LYS A 1 886 ? 54.432 4.284 -42.715 1.00 89.31 886 LYS A N 1
ATOM 7189 C CA . LYS A 1 886 ? 55.688 4.671 -43.353 1.00 89.31 886 LYS A CA 1
ATOM 7190 C C . LYS A 1 886 ? 56.318 3.518 -44.131 1.00 89.31 886 LYS A C 1
ATOM 7192 O O . LYS A 1 886 ? 56.671 3.709 -45.291 1.00 89.31 886 LYS A O 1
ATOM 7197 N N . GLN A 1 887 ? 56.416 2.332 -43.527 1.00 87.19 887 GLN A N 1
ATOM 7198 C CA . GLN A 1 887 ? 57.062 1.182 -44.170 1.00 87.19 887 GLN A CA 1
ATOM 7199 C C . GLN A 1 887 ? 56.325 0.724 -45.440 1.00 87.19 887 GLN A C 1
ATOM 7201 O O . GLN A 1 887 ? 56.977 0.621 -46.484 1.00 87.19 887 GLN A O 1
ATOM 7206 N N . PRO A 1 888 ? 54.987 0.528 -45.429 1.00 87.75 888 PRO A N 1
ATOM 7207 C CA . PRO A 1 888 ? 54.254 0.227 -46.658 1.00 87.75 888 PRO A CA 1
ATOM 7208 C C . PRO A 1 888 ? 54.361 1.345 -47.702 1.00 87.75 888 PRO A C 1
ATOM 7210 O O . PRO A 1 888 ? 54.407 1.065 -48.898 1.00 87.75 888 PRO A O 1
ATOM 7213 N N . PHE A 1 889 ? 54.425 2.613 -47.276 1.00 89.19 889 PHE A N 1
ATOM 7214 C CA . PHE A 1 889 ? 54.475 3.757 -48.192 1.00 89.19 889 PHE A CA 1
ATOM 7215 C C . PHE A 1 889 ? 55.817 3.867 -48.918 1.00 89.19 889 PHE A C 1
ATOM 7217 O O . PHE A 1 889 ? 55.848 4.110 -50.124 1.00 89.19 889 PHE A O 1
ATOM 7224 N N . GLU A 1 890 ? 56.927 3.653 -48.210 1.00 87.81 890 GLU A N 1
ATOM 7225 C CA . GLU A 1 890 ? 58.268 3.610 -48.803 1.00 87.81 890 GLU A CA 1
ATOM 7226 C C . GLU A 1 890 ? 58.421 2.421 -49.760 1.00 87.81 890 GLU A C 1
ATOM 7228 O O . GLU A 1 890 ? 58.972 2.583 -50.852 1.00 87.81 890 GLU A O 1
ATOM 7233 N N . LEU A 1 891 ? 57.866 1.257 -49.401 1.00 85.62 891 LEU A N 1
ATOM 7234 C CA . LEU A 1 891 ? 57.838 0.083 -50.273 1.00 85.62 891 LEU A CA 1
ATOM 7235 C C . LEU A 1 891 ? 57.041 0.353 -51.558 1.00 85.62 891 LEU A C 1
ATOM 7237 O O . LEU A 1 891 ? 57.544 0.107 -52.654 1.00 85.62 891 LEU A O 1
ATOM 7241 N N . TYR A 1 892 ? 55.835 0.915 -51.436 1.00 88.00 892 TYR A N 1
ATOM 7242 C CA . TYR A 1 892 ? 54.997 1.286 -52.579 1.00 88.00 892 TYR A CA 1
ATOM 7243 C C . TYR A 1 892 ? 55.684 2.321 -53.485 1.00 88.00 892 TYR A C 1
ATOM 7245 O O . TYR A 1 892 ? 55.685 2.183 -54.709 1.00 88.00 892 TYR A O 1
ATOM 7253 N N . ARG A 1 893 ? 56.339 3.331 -52.899 1.00 85.88 893 ARG A N 1
ATOM 7254 C CA . ARG A 1 893 ? 57.102 4.337 -53.648 1.00 85.88 893 ARG A CA 1
ATOM 7255 C C . ARG A 1 893 ? 58.281 3.723 -54.404 1.00 85.88 893 ARG A C 1
ATOM 7257 O O . ARG A 1 893 ? 58.470 4.033 -55.575 1.00 85.88 893 ARG A O 1
ATOM 7264 N N . SER A 1 894 ? 59.041 2.833 -53.769 1.00 82.38 894 SER A N 1
ATOM 7265 C CA . SER A 1 894 ? 60.161 2.141 -54.416 1.00 82.38 894 SER A CA 1
ATOM 7266 C C . SER A 1 894 ? 59.695 1.245 -55.572 1.00 82.38 894 SER A C 1
ATOM 7268 O O . SER A 1 894 ? 60.358 1.194 -56.610 1.00 82.38 894 SER A O 1
ATOM 7270 N N . GLN A 1 895 ? 58.532 0.595 -55.433 1.00 79.69 895 GLN A N 1
ATOM 7271 C CA . GLN A 1 895 ? 57.890 -0.191 -56.495 1.00 79.69 895 GLN A CA 1
ATOM 7272 C C . GLN A 1 895 ? 57.404 0.675 -57.669 1.00 79.69 895 GLN A C 1
ATOM 7274 O O . GLN A 1 895 ? 57.524 0.272 -58.823 1.00 79.69 895 GLN A O 1
ATOM 7279 N N . LEU A 1 896 ? 56.877 1.875 -57.405 1.00 78.81 896 LEU A N 1
ATOM 7280 C CA . LEU A 1 896 ? 56.533 2.838 -58.456 1.00 78.81 896 LEU A CA 1
ATOM 7281 C C . LEU A 1 896 ? 57.778 3.315 -59.210 1.00 78.81 896 LEU A C 1
ATOM 7283 O O . LEU A 1 896 ? 57.782 3.296 -60.435 1.00 78.81 896 LEU A O 1
ATOM 7287 N N . GLU A 1 897 ? 58.844 3.674 -58.492 1.00 77.38 897 GLU A N 1
ATOM 7288 C CA . GLU A 1 897 ? 60.105 4.137 -59.086 1.00 77.38 897 GLU A CA 1
ATOM 7289 C C . GLU A 1 897 ? 60.777 3.039 -59.941 1.00 77.38 897 GLU A C 1
ATOM 7291 O O . GLU A 1 897 ? 61.339 3.336 -60.995 1.00 77.38 897 GLU A O 1
ATOM 7296 N N . THR A 1 898 ? 60.670 1.761 -59.550 1.00 71.31 898 THR A N 1
ATOM 7297 C CA . THR A 1 898 ? 61.156 0.617 -60.352 1.00 71.31 898 THR A CA 1
ATOM 7298 C C . THR A 1 898 ? 60.276 0.327 -61.568 1.00 71.31 898 THR A C 1
ATOM 7300 O O . THR A 1 898 ? 60.811 0.167 -62.662 1.00 71.31 898 THR A O 1
ATOM 7303 N N . ASN A 1 899 ? 58.947 0.344 -61.427 1.00 67.31 899 ASN A N 1
ATOM 7304 C CA . ASN A 1 899 ? 58.021 0.176 -62.554 1.00 67.31 899 ASN A CA 1
ATOM 7305 C C . ASN A 1 899 ? 58.120 1.326 -63.574 1.00 67.31 899 ASN A C 1
ATOM 7307 O O . ASN A 1 899 ? 58.011 1.102 -64.781 1.00 67.31 899 ASN A O 1
ATOM 7311 N N . GLU A 1 900 ? 58.352 2.562 -63.120 1.00 66.88 900 GLU A N 1
ATOM 7312 C CA . GLU A 1 900 ? 58.613 3.707 -63.997 1.00 66.88 900 GLU A CA 1
ATOM 7313 C C . GLU A 1 900 ? 59.933 3.530 -64.759 1.00 66.88 900 GLU A C 1
ATOM 7315 O O . GLU A 1 900 ? 59.948 3.735 -65.976 1.00 66.88 900 GLU A O 1
ATOM 7320 N N . LEU A 1 901 ? 60.999 3.060 -64.096 1.00 64.25 901 LEU A N 1
ATOM 7321 C CA . LEU A 1 901 ? 62.277 2.732 -64.741 1.00 64.25 901 LEU A CA 1
ATOM 7322 C C . LEU A 1 901 ? 62.140 1.612 -65.785 1.00 64.25 901 LEU A C 1
ATOM 7324 O O . LEU A 1 901 ? 62.684 1.740 -66.883 1.00 64.25 901 LEU A O 1
ATOM 7328 N N . GLU A 1 902 ? 61.408 0.540 -65.469 1.00 60.19 902 GLU A N 1
ATOM 7329 C CA . GLU A 1 902 ? 61.136 -0.588 -66.374 1.00 60.19 902 GLU A CA 1
ATOM 7330 C C . GLU A 1 902 ? 60.260 -0.169 -67.563 1.00 60.19 902 GLU A C 1
ATOM 7332 O O . GLU A 1 902 ? 60.510 -0.566 -68.700 1.00 60.19 902 GLU A O 1
ATOM 7337 N N . SER A 1 903 ? 59.272 0.706 -67.346 1.00 59.38 903 SER A N 1
ATOM 7338 C CA . SER A 1 903 ? 58.443 1.257 -68.426 1.00 59.38 903 SER A CA 1
ATOM 7339 C C . SER A 1 903 ? 59.211 2.229 -69.332 1.00 59.38 903 SER A C 1
ATOM 7341 O O . SER A 1 903 ? 58.957 2.279 -70.538 1.00 59.38 903 SER A O 1
ATOM 7343 N N . ALA A 1 904 ? 60.170 2.980 -68.777 1.00 60.41 904 ALA A N 1
ATOM 7344 C CA . ALA A 1 904 ? 61.059 3.863 -69.524 1.00 60.41 904 ALA A CA 1
ATOM 7345 C C . ALA A 1 904 ? 62.066 3.060 -70.362 1.00 60.41 904 ALA A C 1
ATOM 7347 O O . ALA A 1 904 ? 62.226 3.345 -71.546 1.00 60.41 904 ALA A O 1
ATOM 7348 N N . THR A 1 905 ? 62.652 1.996 -69.801 1.00 60.09 905 THR A N 1
ATOM 7349 C CA . THR A 1 905 ? 63.529 1.077 -70.551 1.00 60.09 905 THR A CA 1
ATOM 7350 C C . THR A 1 905 ? 62.768 0.259 -71.597 1.00 60.09 905 THR A C 1
ATOM 7352 O O . THR A 1 905 ? 63.294 0.042 -72.687 1.00 60.09 905 THR A O 1
ATOM 7355 N N . ALA A 1 906 ? 61.516 -0.135 -71.342 1.00 58.09 906 ALA A N 1
ATOM 7356 C CA . ALA A 1 906 ? 60.657 -0.773 -72.342 1.00 58.09 906 ALA A CA 1
ATOM 7357 C C . ALA A 1 906 ? 60.272 0.189 -73.483 1.00 58.09 906 ALA A C 1
ATOM 7359 O O . ALA A 1 906 ? 60.293 -0.213 -74.645 1.00 58.09 906 ALA A O 1
ATOM 7360 N N . LYS A 1 907 ? 59.988 1.469 -73.189 1.00 59.34 907 LYS A N 1
ATOM 7361 C CA . LYS A 1 907 ? 59.753 2.508 -74.212 1.00 59.34 907 LYS A CA 1
ATOM 7362 C C . LYS A 1 907 ? 61.006 2.830 -75.028 1.00 59.34 907 LYS A C 1
ATOM 7364 O O . LYS A 1 907 ? 60.890 3.004 -76.236 1.00 59.34 907 LYS A O 1
ATOM 7369 N N . GLU A 1 908 ? 62.189 2.853 -74.412 1.00 58.12 908 GLU A N 1
ATOM 7370 C CA . GLU A 1 908 ? 63.467 2.995 -75.127 1.00 58.12 908 GLU A CA 1
ATOM 7371 C C . GLU A 1 908 ? 63.780 1.770 -76.002 1.00 58.12 908 GLU A C 1
ATOM 7373 O O . GLU A 1 908 ? 64.263 1.921 -77.123 1.00 58.12 908 GLU A O 1
ATOM 7378 N N . GLN A 1 909 ? 63.467 0.550 -75.548 1.00 57.72 909 GLN A N 1
ATOM 7379 C CA . GLN A 1 909 ? 63.594 -0.656 -76.376 1.00 57.72 909 GLN A CA 1
ATOM 7380 C C . GLN A 1 909 ? 62.594 -0.665 -77.539 1.00 57.72 909 GLN A C 1
ATOM 7382 O O . GLN A 1 909 ? 62.964 -1.046 -78.647 1.00 57.72 909 GLN A O 1
ATOM 7387 N N . GLN A 1 910 ? 61.365 -0.190 -77.331 1.00 55.47 910 GLN A N 1
ATOM 7388 C CA . GLN A 1 910 ? 60.341 -0.099 -78.374 1.00 55.47 910 GLN A CA 1
ATOM 7389 C C . GLN A 1 910 ? 60.653 1.010 -79.401 1.00 55.47 910 GLN A C 1
ATOM 7391 O O . GLN A 1 910 ? 60.494 0.781 -80.596 1.00 55.47 910 GLN A O 1
ATOM 7396 N N . GLN A 1 911 ? 61.216 2.151 -78.975 1.00 55.41 911 GLN A N 1
ATOM 7397 C CA . GLN A 1 911 ? 61.759 3.179 -79.881 1.00 55.41 911 GLN A CA 1
ATOM 7398 C C . GLN A 1 911 ? 63.007 2.716 -80.648 1.00 55.41 911 GLN A C 1
ATOM 7400 O O . GLN A 1 911 ? 63.197 3.104 -81.799 1.00 55.41 911 GLN A O 1
ATOM 7405 N N . ASN A 1 912 ? 63.859 1.875 -80.054 1.00 56.03 912 ASN A N 1
ATOM 7406 C CA . ASN A 1 912 ? 65.007 1.294 -80.759 1.00 56.03 912 ASN A CA 1
ATOM 7407 C C . ASN A 1 912 ? 64.605 0.184 -81.753 1.00 56.03 912 ASN A C 1
ATOM 7409 O O . ASN A 1 912 ? 65.290 -0.008 -82.757 1.00 56.03 912 ASN A O 1
ATOM 7413 N N . LEU A 1 913 ? 63.484 -0.508 -81.519 1.00 54.44 913 LEU A N 1
ATOM 7414 C CA . LEU A 1 913 ? 62.876 -1.445 -82.475 1.00 54.44 913 LEU A CA 1
ATOM 7415 C C . LEU A 1 913 ? 62.182 -0.724 -83.646 1.00 54.44 913 LEU A C 1
ATOM 7417 O O . LEU A 1 913 ? 62.272 -1.194 -84.773 1.00 54.44 913 LEU A O 1
ATOM 7421 N N . GLU A 1 914 ? 61.566 0.443 -83.431 1.00 53.75 914 GLU A N 1
ATOM 7422 C CA . GLU A 1 914 ? 61.008 1.256 -84.530 1.00 53.75 914 GLU A CA 1
ATOM 7423 C C . GLU A 1 914 ? 62.088 1.968 -85.371 1.00 53.75 914 GLU A C 1
ATOM 7425 O O . GLU A 1 914 ? 61.872 2.230 -86.550 1.00 53.75 914 GLU A O 1
ATOM 7430 N N . ASN A 1 915 ? 63.279 2.216 -84.814 1.00 54.34 915 ASN A N 1
ATOM 7431 C CA . ASN A 1 915 ? 64.416 2.802 -85.541 1.00 54.34 915 ASN A CA 1
ATOM 7432 C C . ASN A 1 915 ? 65.303 1.775 -86.276 1.00 54.34 915 ASN A C 1
ATOM 7434 O O . ASN A 1 915 ? 66.309 2.166 -86.863 1.00 54.34 915 ASN A O 1
ATOM 7438 N N . THR A 1 916 ? 64.970 0.478 -86.253 1.00 53.69 916 THR A N 1
ATOM 7439 C CA . THR A 1 916 ? 65.737 -0.574 -86.956 1.00 53.69 916 THR A CA 1
ATOM 7440 C C . THR A 1 916 ? 65.067 -1.116 -88.226 1.00 53.69 916 THR A C 1
ATOM 7442 O O . THR A 1 916 ? 65.660 -1.961 -88.887 1.00 53.69 916 THR A O 1
ATOM 7445 N N . ASP A 1 917 ? 63.908 -0.577 -88.633 1.00 53.28 917 ASP A N 1
ATOM 7446 C CA . ASP A 1 917 ? 63.222 -0.917 -89.901 1.00 53.28 917 ASP A CA 1
ATOM 7447 C C . ASP A 1 917 ? 63.391 0.144 -91.019 1.00 53.28 917 ASP A C 1
ATOM 7449 O O . ASP A 1 917 ? 62.723 0.097 -92.055 1.00 53.28 917 ASP A O 1
ATOM 7453 N N . THR A 1 918 ? 64.329 1.083 -90.860 1.00 53.47 918 THR A N 1
ATOM 7454 C CA . THR A 1 918 ? 64.814 1.950 -91.949 1.00 53.47 918 THR A CA 1
ATOM 7455 C C . THR A 1 918 ? 66.336 2.062 -91.925 1.00 53.47 918 THR A C 1
ATOM 7457 O O . THR A 1 918 ? 66.866 3.059 -91.443 1.00 53.47 918 THR A O 1
ATOM 7460 N N . ASP A 1 919 ? 67.017 1.018 -92.404 1.00 39.16 919 ASP A N 1
ATOM 7461 C CA . ASP A 1 919 ? 68.149 1.092 -93.352 1.00 39.16 919 ASP A CA 1
ATOM 7462 C C . ASP A 1 919 ? 68.617 -0.308 -93.790 1.00 39.16 919 ASP A C 1
ATOM 7464 O O . ASP A 1 919 ? 68.891 -1.162 -92.913 1.00 39.16 919 ASP A O 1
#

Foldseek 3Di:
DVPVVPVVVVVVVVVPPDDPDDDPLQVVQQLQVLCVQVLVLVCLQPVQKDKWKKKFKDRLQLDTPWIKTWDKFADLPDPPDRIDIDIFTFQDVVLVCLLVVHDRDDSQLSRDQVSVQVVLLPDPVLPDDDPPDDDDDDDDDDDDPPPPNSPPPVFWRWGKGWAWAAEPNDIMIMMMIMIMGRADNLLVCCVRVVVLLRLVNLLVLCSRVQQWPRVQQHPCPPDSPSHTAGPVNDGSQVSQLVSVQLSQLSVLVCLAPPDDDPDDPPVVPPSDDPSSNVQCRVVLVQLLQQDDDPNDFQWAKEKEFHPCCVPPFPFKDAPDFADPVGWAWSNPSVVVSVCRVVHDVVQQWHQYDTSTTTGHITHGDQVGCPPTFMWMWTRLGRQKIWIKTKHWDQDPDPDFDFDADPNDTDTDGDIDIDIRTSWITHNSRIYGDARADDLVVQLVLLCVQPPVVDDDPLSVVLSVLVSLLLVLLLVALAKEKEKEFAPVCLVVVCVVQVVQWAFDDFDADDSNCSNVLRVQAYYFYYYSNRTTGTGRGQQDADDDPPADDPVDDPQRRSVRRNQVVCCVVPHTGMWMWIAHSSSHTHIPPPDDRQVVLSVLLSVLSVLLVDPPHDPVSNVVSVCVQLPDLPRALVSLQSSLVSCVVVVNLVVSLSSLVSSVVSCVSPDDALVSLQVNLVSLVSVCVVVVDDCVSLVSSLVSLVVSLVTHSDPVCNLVSLQSNLLSLLVSLVRLCPDVVRPLVSVLVSLVSSLVSLVVSVVVCVVVVHDDALVSLQSNLSSLQSVLVNDPDPVSSVVSNVSSLVSLVSSCVRPVLDLVSLVVNLVSCVVVVVLLSSLLSLLSSCVNPNDVVSLVVNLVSCVVPVCSLVSSVVSNCVVVVDPDDDPSSVVSVVVSVVVVVVVVVVVVVVVVVVVVVVVPVPD

pLDDT: mean 82.07, std 17.32, range [23.75, 97.81]

Radius of gyration: 40.39 Å; chains: 1; bounding box: 120×78×140 Å

Organism: NCBI:txid1850366

Secondary structure (DSSP, 8-state):
--SSTTTTTTSSSSSSSS-----HHHHHHHHHHHHHHHHHHHHHH-TT-EEEEEEEEE-SSSSEEEEEEEEEEE-SS-SS-SEEEEEEE-SSSHHHHHHHT-PPPPHHHHSSHHHHHHHHHTTTTTS--------------------------TTEEEEEEEEEEEETTEEEEEEEEEEEES--HHHHHHHHH-GGG-HHHHHHHHHHHHSB-TTTTTS-TT-TT----BTTS--HHHHHHHHHHHHHHHHHHHHHH-SS-------TT----GGGGT--HHHHHHHHHT--BTTB--EEEEEEE-HHHHHHSSSEEEEEEPPGGGPEETT-HHHHHHHHTT-BGGGTEEEEE-SSEEEEEEEE-GGG-TT--EEEEEEESTTEEEEEEEEEEE---TT--EEEETTEEEEPP-EEEEEEEEEEEETTEEE-S-SS--HHHHHHHHHHHHSTT---HHHHHHHHHHHHHHHHHHT-SS-EEEEEE-HHHHHHHHHHGGGGSEEEEEEEPPGGGHHHHTTSSSEEEEETTSEEEEEEE-------TTS--TTS-HHHHHHHHHHHHHHHTT---EEEEEE-TTS-EEEESPP--HHHHHHHHHHHHHHHH-TT--HHHHHHHHHHHHH-TT--HHHHHHHHHHHHHTT-HHHHHHHHHHHHHHHTTSPPPHHHHHHHHHHHHHHHHHHT--THHHHHHHHHHHHHHHS-SSGGGHHHHHHHHHHHHHHHHHHHHHSSS--HHHHHHHHHHHHHHHHHHHHHHHHTTPPPPHHHHHHHHHHHHHHHHH---HHHHHHHHHHHHHHHHHHHHH-TT-HHHHHHHHHHHHHHT-HHHHHHHHHHHHHHS--HHHHHHHHHHHHH-TTHHHHHHHHHHHHH--SS--HHHHHHHHHHHHHHHHHHHHHHHHHHHHHHHHTTS--

InterPro domains:
  IPR003390 DNA integrity scanning protein, DisA, N-terminal [PF02457] (471-588)
  IPR003390 DNA integrity scanning protein, DisA, N-terminal [PS51794] (443-600)
  IPR011990 Tetratricopeptide-like helical domain superfamily [G3DSA:1.25.40.10] (601-736)
  IPR011990 Tetratricopeptide-like helical domain superfamily [G3DSA:1.25.40.10] (743-855)
  IPR019734 Tetratricopeptide repeat [PS50005] (633-666)
  IPR019734 Tetratricopeptide repeat [SM00028] (633-666)
  IPR019734 Tetratricopeptide repeat [SM00028] (781-814)
  IPR019734 Tetratricopeptide repeat [SM00028] (815-848)
  IPR036888 DNA integrity scanning protein, DisA, N-terminal domain superfamily [SSF143597] (456-588)
  IPR048555 Probable sensor domain DACNH [PF21750] (280-389)